Protein AF-A0A1G1Q026-F1 (afdb_monomer_lite)

pLDDT: mean 81.15, std 18.58, range [19.39, 98.69]

Radius of gyration: 34.28 Å; chains: 1; bounding box: 69×96×101 Å

Structure (mmCIF, N/CA/C/O backbone):
data_AF-A0A1G1Q026-F1
#
_entry.id   AF-A0A1G1Q026-F1
#
loop_
_atom_site.group_PDB
_atom_site.id
_atom_site.type_symbol
_atom_site.label_atom_id
_atom_site.label_alt_id
_atom_site.label_comp_id
_atom_site.label_asym_id
_atom_site.label_entity_id
_atom_site.label_seq_id
_atom_site.pdbx_PDB_ins_code
_atom_site.Cartn_x
_atom_site.Cartn_y
_atom_site.Cartn_z
_atom_site.occupancy
_atom_site.B_iso_or_equiv
_atom_site.auth_seq_id
_atom_site.auth_comp_id
_atom_site.auth_asym_id
_atom_site.auth_atom_id
_atom_site.pdbx_PDB_model_num
ATOM 1 N N . MET A 1 1 ? 18.392 35.941 55.017 1.00 81.75 1 MET A N 1
ATOM 2 C CA . MET A 1 1 ? 18.189 34.471 55.038 1.00 81.75 1 MET A CA 1
ATOM 3 C C . MET A 1 1 ? 16.723 34.039 55.178 1.00 81.75 1 MET A C 1
ATOM 5 O O . MET A 1 1 ? 16.206 33.447 54.244 1.00 81.75 1 MET A O 1
ATOM 9 N N . LYS A 1 2 ? 15.996 34.382 56.258 1.00 86.06 2 LYS A N 1
ATOM 10 C CA . LYS A 1 2 ? 14.581 33.963 56.450 1.00 86.06 2 LYS A CA 1
ATOM 11 C C . LYS A 1 2 ? 13.634 34.344 55.289 1.00 86.06 2 LYS A C 1
ATOM 13 O O . LYS A 1 2 ? 12.874 33.506 54.818 1.00 86.06 2 LYS A O 1
ATOM 18 N N . LYS A 1 3 ? 13.719 35.586 54.780 1.00 87.31 3 LYS A N 1
ATOM 19 C CA . LYS A 1 3 ? 12.933 36.065 53.617 1.00 87.31 3 LYS A CA 1
ATOM 20 C C . LYS A 1 3 ? 13.248 35.289 52.327 1.00 87.31 3 LYS A C 1
ATOM 22 O O . LYS A 1 3 ? 12.342 34.995 51.562 1.00 87.31 3 LYS A O 1
ATOM 27 N N . PHE A 1 4 ? 14.514 34.925 52.125 1.00 90.38 4 PHE A N 1
ATOM 28 C CA . PHE A 1 4 ? 14.974 34.156 50.965 1.00 90.38 4 PHE A CA 1
ATOM 29 C C . PHE A 1 4 ? 14.405 32.731 50.967 1.00 90.38 4 PHE A C 1
ATOM 31 O O . PHE A 1 4 ? 13.786 32.329 49.989 1.00 90.38 4 PHE A O 1
ATOM 38 N N . ILE A 1 5 ? 14.500 32.017 52.097 1.00 89.12 5 ILE A N 1
ATOM 39 C CA . ILE A 1 5 ? 13.938 30.661 52.251 1.00 89.12 5 ILE A CA 1
ATOM 40 C C . ILE A 1 5 ? 12.426 30.660 52.020 1.00 89.12 5 ILE A C 1
ATOM 42 O O . ILE A 1 5 ? 11.911 29.779 51.337 1.00 89.12 5 ILE A O 1
ATOM 46 N N . ARG A 1 6 ? 11.714 31.670 52.541 1.00 89.50 6 ARG A N 1
ATOM 47 C CA . ARG A 1 6 ? 10.272 31.823 52.310 1.00 89.50 6 ARG A CA 1
ATOM 48 C C . ARG A 1 6 ? 9.949 31.994 50.823 1.00 89.50 6 ARG A C 1
ATOM 50 O O . ARG A 1 6 ? 9.049 31.327 50.328 1.00 89.50 6 ARG A O 1
ATOM 57 N N . ASN A 1 7 ? 10.683 32.856 50.119 1.00 92.19 7 ASN A N 1
ATOM 58 C CA . ASN A 1 7 ? 10.454 33.109 48.697 1.00 92.19 7 ASN A CA 1
ATOM 59 C C . ASN A 1 7 ? 10.746 31.868 47.840 1.00 92.19 7 ASN A C 1
ATOM 61 O O . ASN A 1 7 ? 9.927 31.518 46.998 1.00 92.19 7 ASN A O 1
ATOM 65 N N . ILE A 1 8 ? 11.861 31.168 48.081 1.00 94.12 8 ILE A N 1
ATOM 66 C CA . ILE A 1 8 ? 12.178 29.934 47.343 1.00 94.12 8 ILE A CA 1
ATOM 67 C C . ILE A 1 8 ? 11.177 28.827 47.664 1.00 94.12 8 ILE A C 1
ATOM 69 O O . ILE A 1 8 ? 10.736 28.138 46.753 1.00 94.12 8 ILE A O 1
ATOM 73 N N . THR A 1 9 ? 10.761 28.689 48.927 1.00 93.19 9 THR A N 1
ATOM 74 C CA . THR A 1 9 ? 9.705 27.736 49.302 1.00 93.19 9 THR A CA 1
ATOM 75 C C . THR A 1 9 ? 8.423 28.011 48.520 1.00 93.19 9 THR A C 1
ATOM 77 O O . THR A 1 9 ? 7.829 27.076 47.997 1.00 93.19 9 THR A O 1
ATOM 80 N N . PHE A 1 10 ? 8.017 29.277 48.384 1.00 92.75 10 PHE A N 1
ATOM 81 C CA . PHE A 1 10 ? 6.829 29.643 47.613 1.00 92.75 10 PHE A CA 1
ATOM 82 C C . PHE A 1 10 ? 6.972 29.303 46.123 1.00 92.75 10 PHE A C 1
ATOM 84 O O . PHE A 1 10 ? 6.088 28.664 45.561 1.00 92.75 10 PHE A O 1
ATOM 91 N N . ILE A 1 11 ? 8.105 29.656 45.505 1.00 94.25 11 ILE A N 1
ATOM 92 C CA . ILE A 1 11 ? 8.394 29.334 44.097 1.00 94.25 11 ILE A CA 1
ATOM 93 C C . ILE A 1 11 ? 8.367 27.819 43.876 1.00 94.25 11 ILE A C 1
ATOM 95 O O . ILE A 1 11 ? 7.706 27.338 42.960 1.00 94.25 11 ILE A O 1
ATOM 99 N N . TYR A 1 12 ? 9.040 27.059 44.740 1.00 94.62 12 TYR A N 1
ATOM 100 C CA . TYR A 1 12 ? 9.081 25.606 44.638 1.00 94.62 12 TYR A CA 1
ATOM 101 C C . TYR A 1 12 ? 7.693 24.978 44.806 1.00 94.62 12 TYR A C 1
ATOM 103 O O . TYR A 1 12 ? 7.318 24.081 44.059 1.00 94.62 12 TYR A O 1
ATOM 111 N N . SER A 1 13 ? 6.892 25.503 45.734 1.00 92.88 13 SER A N 1
ATOM 112 C CA . SER A 1 13 ? 5.513 25.046 45.934 1.00 92.88 13 SER A CA 1
ATOM 113 C C . SER A 1 13 ? 4.643 25.315 44.714 1.00 92.88 13 SER A C 1
ATOM 115 O O . SER A 1 13 ? 3.854 24.457 44.339 1.00 92.88 13 SER A O 1
ATOM 117 N N . ALA A 1 14 ? 4.809 26.471 44.064 1.00 92.00 14 ALA A N 1
ATOM 118 C CA . ALA A 1 14 ? 4.111 26.771 42.820 1.00 92.00 14 ALA A CA 1
ATOM 119 C C . ALA A 1 14 ? 4.487 25.775 41.711 1.00 92.00 14 ALA A C 1
ATOM 121 O O . ALA A 1 14 ? 3.601 25.307 41.009 1.00 92.00 14 ALA A O 1
ATOM 122 N N . ILE A 1 15 ? 5.764 25.388 41.596 1.00 90.38 15 ILE A N 1
ATOM 123 C CA . ILE A 1 15 ? 6.212 24.359 40.639 1.00 90.38 15 ILE A CA 1
ATOM 124 C C . ILE A 1 15 ? 5.544 23.008 40.930 1.00 90.38 15 ILE A C 1
ATOM 126 O O . ILE A 1 15 ? 5.009 22.391 40.014 1.00 90.38 15 ILE A O 1
ATOM 130 N N . VAL A 1 16 ? 5.528 22.569 42.194 1.00 90.56 16 VAL A N 1
ATOM 131 C CA . VAL A 1 16 ? 4.871 21.313 42.603 1.00 90.56 16 VAL A CA 1
ATOM 132 C C . VAL A 1 16 ? 3.373 21.351 42.290 1.00 90.56 16 VAL A C 1
ATOM 134 O O . VAL A 1 16 ? 2.845 20.405 41.717 1.00 90.56 16 VAL A O 1
ATOM 137 N N . VAL A 1 17 ? 2.685 22.451 42.606 1.00 89.56 17 VAL A N 1
ATOM 138 C CA . VAL A 1 17 ? 1.248 22.604 42.321 1.00 89.56 17 VAL A CA 1
ATOM 139 C C . VAL A 1 17 ? 0.975 22.617 40.818 1.00 89.56 17 VAL A C 1
ATOM 141 O O . VAL A 1 17 ? 0.067 21.927 40.367 1.00 89.56 17 VAL A O 1
ATOM 144 N N . LEU A 1 18 ? 1.764 23.352 40.029 1.00 85.94 18 LEU A N 1
ATOM 145 C CA . LEU A 1 18 ? 1.640 23.361 38.569 1.00 85.94 18 LEU A CA 1
ATOM 146 C C . LEU A 1 18 ? 1.838 21.960 37.983 1.00 85.94 18 LEU A C 1
ATOM 148 O O . LEU A 1 18 ? 1.100 21.573 37.083 1.00 85.94 18 LEU A O 1
ATOM 152 N N . PHE A 1 19 ? 2.778 21.186 38.527 1.00 83.50 19 PHE A N 1
ATOM 153 C CA . PHE A 1 19 ? 2.967 19.797 38.133 1.00 83.50 19 PHE A CA 1
ATOM 154 C C . PHE A 1 19 ? 1.751 18.930 38.484 1.00 83.50 19 PHE A C 1
ATOM 156 O O . PHE A 1 19 ? 1.274 18.188 37.634 1.00 83.50 19 PHE A O 1
ATOM 163 N N . CYS A 1 20 ? 1.187 19.049 39.689 1.00 84.00 20 CYS A N 1
ATOM 164 C CA . CYS A 1 20 ? -0.025 18.307 40.060 1.00 84.00 20 CYS A CA 1
ATOM 165 C C . CYS A 1 20 ? -1.244 18.680 39.197 1.00 84.00 20 CYS A C 1
ATOM 167 O O . CYS A 1 20 ? -2.136 17.860 39.006 1.00 84.00 20 CYS A O 1
ATOM 169 N N . LEU A 1 21 ? -1.291 19.908 38.671 1.00 83.94 21 LEU A N 1
ATOM 170 C CA . LEU A 1 21 ? -2.347 20.371 37.765 1.00 83.94 21 LEU A CA 1
ATOM 171 C C . LEU A 1 21 ? -2.084 20.024 36.293 1.00 83.94 21 LEU A C 1
ATOM 173 O O . LEU A 1 21 ? -2.968 20.231 35.463 1.00 83.94 21 LEU A O 1
ATOM 177 N N . SER A 1 22 ? -0.905 19.487 35.970 1.00 76.19 22 SER A N 1
ATOM 178 C CA . SER A 1 22 ? -0.519 19.096 34.612 1.00 76.19 22 SER A CA 1
ATOM 179 C C . SER A 1 22 ? -1.502 18.194 33.866 1.00 76.19 22 SER A C 1
ATOM 181 O O . SER A 1 22 ? -1.676 18.437 32.670 1.00 76.19 22 SER A O 1
ATOM 183 N N . PRO A 1 23 ? -2.207 17.232 34.507 1.00 77.00 23 PRO A N 1
ATOM 184 C CA . PRO A 1 23 ? -3.120 16.345 33.785 1.00 77.00 23 PRO A CA 1
ATOM 185 C C . PRO A 1 23 ? -4.273 17.092 33.099 1.00 77.00 23 PRO A C 1
ATOM 187 O O . PRO A 1 23 ? -4.862 16.582 32.152 1.00 77.00 23 PRO A O 1
ATOM 190 N N . PHE A 1 24 ? -4.585 18.312 33.555 1.00 77.94 24 PHE A N 1
ATOM 191 C CA . PHE A 1 24 ? -5.683 19.139 33.047 1.00 77.94 24 PHE A CA 1
ATOM 192 C C . PHE A 1 24 ? -5.265 20.119 31.940 1.00 77.94 24 PHE A C 1
ATOM 194 O O . PHE A 1 24 ? -6.085 20.911 31.475 1.00 77.94 24 PHE A O 1
ATOM 201 N N . TRP A 1 25 ? -3.991 20.146 31.543 1.00 74.94 25 TRP A N 1
ATOM 202 C CA . TRP A 1 25 ? -3.502 21.096 30.540 1.00 74.94 25 TRP A CA 1
ATOM 203 C C . TRP A 1 25 ? -3.580 20.490 29.127 1.00 74.94 25 TRP A C 1
ATOM 205 O O . TRP A 1 25 ? -3.628 19.277 28.944 1.00 74.94 25 TRP A O 1
ATOM 215 N N . MET A 1 26 ? -3.574 21.337 28.089 1.00 60.69 26 MET A N 1
ATOM 216 C CA . MET A 1 26 ? -3.645 20.876 26.693 1.00 60.69 26 MET A CA 1
ATOM 217 C C . MET A 1 26 ? -2.422 20.030 26.289 1.00 60.69 26 MET A C 1
ATOM 219 O O . MET A 1 26 ? -1.291 20.515 26.369 1.00 60.69 26 MET A O 1
ATOM 223 N N . VAL A 1 27 ? -2.665 18.833 25.733 1.00 61.19 27 VAL A N 1
ATOM 224 C CA . VAL A 1 27 ? -1.646 17.854 25.284 1.00 61.19 27 VAL A CA 1
ATOM 225 C C . VAL A 1 27 ? -0.547 18.488 24.413 1.00 61.19 27 VAL A C 1
ATOM 227 O O . VAL A 1 27 ? 0.639 18.236 24.627 1.00 61.19 27 VAL A O 1
ATOM 230 N N . LYS A 1 28 ? -0.909 19.423 23.518 1.00 59.69 28 LYS A N 1
ATOM 231 C CA . LYS A 1 28 ? 0.024 20.107 22.596 1.00 59.69 28 LYS A CA 1
ATOM 232 C C . LYS A 1 28 ? 1.181 20.869 23.265 1.00 59.69 28 LYS A C 1
ATOM 234 O O . LYS A 1 28 ? 2.183 21.146 22.612 1.00 59.69 28 LYS A O 1
ATOM 239 N N . PHE A 1 29 ? 1.059 21.225 24.546 1.00 59.84 29 PHE A N 1
ATOM 240 C CA . PHE A 1 29 ? 2.092 21.961 25.291 1.00 59.84 29 PHE A CA 1
ATOM 241 C C . PHE A 1 29 ? 2.946 21.071 26.211 1.00 59.84 29 PHE A C 1
ATOM 243 O O . PHE A 1 29 ? 3.831 21.583 26.899 1.00 59.84 29 PHE A O 1
ATOM 250 N N . TRP A 1 30 ? 2.710 19.755 26.217 1.00 66.75 30 TRP A N 1
ATOM 251 C CA . TRP A 1 30 ? 3.185 18.838 27.259 1.00 66.75 30 TRP A CA 1
ATOM 252 C C . TRP A 1 30 ? 3.976 17.628 26.754 1.00 66.75 30 TRP A C 1
ATOM 254 O O . TRP A 1 30 ? 4.098 16.640 27.465 1.00 66.75 30 TRP A O 1
ATOM 264 N N . TRP A 1 31 ? 4.620 17.707 25.588 1.00 66.88 31 TRP A N 1
ATOM 265 C CA . TRP A 1 31 ? 5.547 16.658 25.117 1.00 66.88 31 TRP A CA 1
ATOM 266 C C . TRP A 1 31 ? 6.690 16.353 26.116 1.00 66.88 31 TRP A C 1
ATOM 268 O O . TRP A 1 31 ? 7.247 15.260 26.126 1.00 66.88 31 TRP A O 1
ATOM 278 N N . TRP A 1 32 ? 7.026 17.295 27.007 1.00 68.25 32 TRP A N 1
ATOM 279 C CA . TRP A 1 32 ? 7.990 17.097 28.095 1.00 68.25 32 TRP A CA 1
ATOM 280 C C . TRP A 1 32 ? 7.422 16.277 29.270 1.00 68.25 32 TRP A C 1
ATOM 282 O O . TRP A 1 32 ? 8.206 15.796 30.083 1.00 68.25 32 TRP A O 1
ATOM 292 N N . ALA A 1 33 ? 6.102 16.045 29.348 1.00 66.06 33 ALA A N 1
ATOM 293 C CA . ALA A 1 33 ? 5.475 15.139 30.323 1.00 66.06 33 ALA A CA 1
ATOM 294 C C . ALA A 1 33 ? 6.054 13.719 30.232 1.00 66.06 33 ALA A C 1
ATOM 296 O O . ALA A 1 33 ? 6.297 13.068 31.248 1.00 66.06 33 ALA A O 1
ATOM 297 N N . ASN A 1 34 ? 6.344 13.273 29.008 1.00 68.81 34 ASN A N 1
ATOM 298 C CA . ASN A 1 34 ? 6.946 11.972 28.734 1.00 68.81 34 ASN A CA 1
ATOM 299 C C . ASN A 1 34 ? 8.380 11.853 29.285 1.00 68.81 34 ASN A C 1
ATOM 301 O O . ASN A 1 34 ? 8.850 10.746 29.526 1.00 68.81 34 ASN A O 1
ATOM 305 N N . LEU A 1 35 ? 9.061 12.967 29.599 1.00 68.88 35 LEU A N 1
ATOM 306 C CA . LEU A 1 35 ? 10.335 12.914 30.328 1.00 68.88 35 LEU A CA 1
ATOM 307 C C . LEU A 1 35 ? 10.139 12.415 31.767 1.00 68.88 35 LEU A C 1
ATOM 309 O O . LEU A 1 35 ? 11.004 11.718 32.288 1.00 68.88 35 LEU A O 1
ATOM 313 N N . PHE A 1 36 ? 9.009 12.713 32.418 1.00 69.56 36 PHE A N 1
ATOM 314 C CA . PHE A 1 36 ? 8.763 12.276 33.801 1.00 69.56 36 PHE A CA 1
ATOM 315 C C . PHE A 1 36 ? 8.336 10.820 33.924 1.00 69.56 36 PHE A C 1
ATOM 317 O O . PHE A 1 36 ? 8.497 10.246 34.995 1.00 69.56 36 PHE A O 1
ATOM 324 N N . GLN A 1 37 ? 7.873 10.197 32.838 1.00 68.81 37 GLN A N 1
ATOM 325 C CA . GLN A 1 37 ? 7.659 8.745 32.797 1.00 68.81 37 GLN A CA 1
ATOM 326 C C . GLN A 1 37 ? 8.966 7.971 32.995 1.00 68.81 37 GLN A C 1
ATOM 328 O O . GLN A 1 37 ? 8.947 6.824 33.427 1.00 68.81 37 GLN A O 1
ATOM 333 N N . ILE A 1 38 ? 10.104 8.611 32.707 1.00 65.75 38 ILE A N 1
ATOM 334 C CA . ILE A 1 38 ? 11.430 8.003 32.778 1.00 65.75 38 ILE A CA 1
ATOM 335 C C . ILE A 1 38 ? 12.300 8.703 33.834 1.00 65.75 38 ILE A C 1
ATOM 337 O O . ILE A 1 38 ? 13.404 8.254 34.095 1.00 65.75 38 ILE A O 1
ATOM 341 N N . LEU A 1 39 ? 11.856 9.765 34.512 1.00 74.50 39 LEU A N 1
ATOM 342 C CA . LEU A 1 39 ? 12.635 10.368 35.602 1.00 74.50 39 LEU A CA 1
ATOM 343 C C . LEU A 1 39 ? 12.204 9.811 36.967 1.00 74.50 39 LEU A C 1
ATOM 345 O O . LEU A 1 39 ? 11.014 9.618 37.210 1.00 74.50 39 LEU A O 1
ATOM 349 N N . PRO A 1 40 ? 13.138 9.611 37.912 1.00 83.38 40 PRO A N 1
ATOM 350 C CA . PRO A 1 40 ? 12.776 9.247 39.272 1.00 83.38 40 PRO A CA 1
ATOM 351 C C . PRO A 1 40 ? 12.039 10.402 39.940 1.00 83.38 40 PRO A C 1
ATOM 353 O O . PRO A 1 40 ? 12.619 11.427 40.299 1.00 83.38 40 PRO A O 1
ATOM 356 N N . LEU A 1 41 ? 10.743 10.215 40.154 1.00 85.56 41 LEU A N 1
ATOM 357 C CA . LEU A 1 41 ? 9.872 11.244 40.720 1.00 85.56 41 LEU A CA 1
ATOM 358 C C . LEU A 1 41 ? 10.244 11.619 42.166 1.00 85.56 41 LEU A C 1
ATOM 360 O O . LEU A 1 41 ? 9.919 12.709 42.631 1.00 85.56 41 LEU A O 1
ATOM 364 N N . TRP A 1 42 ? 11.011 10.779 42.869 1.00 88.06 42 TRP A N 1
ATOM 365 C CA . TRP A 1 42 ? 11.549 11.115 44.191 1.00 88.06 42 TRP A CA 1
ATOM 366 C C . TRP A 1 42 ? 12.578 12.258 44.158 1.00 88.06 42 TRP A C 1
ATOM 368 O O . TRP A 1 42 ? 12.868 12.838 45.204 1.00 88.06 42 TRP A O 1
ATOM 378 N N . LEU A 1 43 ? 13.091 12.653 42.983 1.00 90.12 43 LEU A N 1
ATOM 379 C CA . LEU A 1 43 ? 13.967 13.823 42.839 1.00 90.12 43 LEU A CA 1
ATOM 380 C C . LEU A 1 43 ? 13.284 15.130 43.284 1.00 90.12 43 LEU A C 1
ATOM 382 O O . LEU A 1 43 ? 13.973 16.054 43.718 1.00 90.12 43 LEU A O 1
ATOM 386 N N . PHE A 1 44 ? 11.946 15.188 43.291 1.00 90.06 44 PHE A N 1
ATOM 387 C CA . PHE A 1 44 ? 11.184 16.298 43.876 1.00 90.06 44 PHE A CA 1
ATOM 388 C C . PHE A 1 44 ? 11.393 16.433 45.403 1.00 90.06 44 PHE A C 1
ATOM 390 O O . PHE A 1 44 ? 11.115 17.483 45.986 1.00 90.06 44 PHE A O 1
ATOM 397 N N . PHE A 1 45 ? 11.951 15.433 46.091 1.00 93.62 45 PHE A N 1
ATOM 398 C CA . PHE A 1 45 ? 12.340 15.594 47.493 1.00 93.62 45 PHE A CA 1
ATOM 399 C C . PHE A 1 45 ? 13.670 16.310 47.686 1.00 93.62 45 PHE A C 1
ATOM 401 O O . PHE A 1 45 ? 13.865 16.889 48.749 1.00 93.62 45 PHE A O 1
ATOM 408 N N . ILE A 1 46 ? 14.576 16.331 46.702 1.00 94.25 46 ILE A N 1
ATOM 409 C CA . ILE A 1 46 ? 15.917 16.905 46.898 1.00 94.25 46 ILE A CA 1
ATOM 410 C C . ILE A 1 46 ? 15.844 18.409 47.209 1.00 94.25 46 ILE A C 1
ATOM 412 O O . ILE A 1 46 ? 16.375 18.817 48.248 1.00 94.25 46 ILE A O 1
ATOM 416 N N . PRO A 1 47 ? 15.157 19.252 46.403 1.00 93.94 47 PRO A N 1
ATOM 417 C CA . PRO A 1 47 ? 15.024 20.668 46.735 1.00 93.94 47 PRO A CA 1
ATOM 418 C C . PRO A 1 47 ? 14.283 20.872 48.059 1.00 93.94 47 PRO A C 1
ATOM 420 O O . PRO A 1 47 ? 14.652 21.738 48.853 1.00 93.94 47 PRO A O 1
ATOM 423 N N . LEU A 1 48 ? 13.266 20.045 48.328 1.00 94.69 48 LEU A N 1
ATOM 424 C CA . LEU A 1 48 ? 12.463 20.145 49.541 1.00 94.69 48 LEU A CA 1
ATOM 425 C C . LEU A 1 48 ? 13.265 19.805 50.801 1.00 94.69 48 LEU A C 1
ATOM 427 O O . LEU A 1 48 ? 13.136 20.506 51.799 1.00 94.69 48 LEU A O 1
ATOM 431 N N . LEU A 1 49 ? 14.133 18.793 50.750 1.00 95.00 49 LEU A N 1
ATOM 432 C CA . LEU A 1 49 ? 14.990 18.375 51.858 1.00 95.00 49 LEU A CA 1
ATOM 433 C C . LEU A 1 49 ? 15.992 19.473 52.230 1.00 95.00 49 LEU A C 1
ATOM 435 O O . LEU A 1 49 ? 16.165 19.780 53.409 1.00 95.00 49 LEU A O 1
ATOM 439 N N . VAL A 1 50 ? 16.606 20.117 51.232 1.00 94.75 50 VAL A N 1
ATOM 440 C CA . VAL A 1 50 ? 17.508 21.259 51.459 1.00 94.75 50 VAL A CA 1
ATOM 441 C C . VAL A 1 50 ? 16.754 22.411 52.130 1.00 94.75 50 VAL A C 1
ATOM 443 O O . VAL A 1 50 ? 17.214 22.958 53.137 1.00 94.75 50 VAL A O 1
ATOM 446 N N . LEU A 1 51 ? 15.562 22.746 51.624 1.00 94.56 51 LEU A N 1
ATOM 447 C CA . LEU A 1 51 ? 14.716 23.792 52.204 1.00 94.56 51 LEU A CA 1
ATOM 448 C C . LEU A 1 51 ? 14.247 23.444 53.622 1.00 94.56 51 LEU A C 1
ATOM 450 O O . LEU A 1 51 ? 14.202 24.332 54.477 1.00 94.56 51 LEU A O 1
ATOM 454 N N . PHE A 1 52 ? 13.943 22.175 53.883 1.00 94.88 52 PHE A N 1
ATOM 455 C CA . PHE A 1 52 ? 13.534 21.666 55.186 1.00 94.88 52 PHE A CA 1
ATOM 456 C C . PHE A 1 52 ? 14.655 21.809 56.220 1.00 94.88 52 PHE A C 1
ATOM 458 O O . PHE A 1 52 ? 14.430 22.376 57.290 1.00 94.88 52 PHE A O 1
ATOM 465 N N . ILE A 1 53 ? 15.884 21.392 55.888 1.00 95.31 53 ILE A N 1
ATOM 466 C CA . ILE A 1 53 ? 17.058 21.524 56.772 1.00 95.31 53 ILE A CA 1
ATOM 467 C C . ILE A 1 53 ? 17.327 23.001 57.099 1.00 95.31 53 ILE A C 1
ATOM 469 O O . ILE A 1 53 ? 17.600 23.354 58.250 1.00 95.31 53 ILE A O 1
ATOM 473 N N . TRP A 1 54 ? 17.205 23.896 56.114 1.00 94.94 54 TRP A N 1
ATOM 474 C CA . TRP A 1 54 ? 17.347 25.340 56.329 1.00 94.94 54 TRP A CA 1
ATOM 475 C C . TRP A 1 54 ? 16.217 25.944 57.171 1.00 94.94 54 TRP A C 1
ATOM 477 O O . TRP A 1 54 ? 16.460 26.829 57.993 1.00 94.94 54 TRP A O 1
ATOM 487 N N . ALA A 1 55 ? 14.978 25.485 56.991 1.00 93.75 55 ALA A N 1
ATOM 488 C CA . ALA A 1 55 ? 13.849 25.933 57.797 1.00 93.75 55 ALA A CA 1
ATOM 489 C C . ALA A 1 55 ? 13.978 25.464 59.255 1.00 93.75 55 ALA A C 1
ATOM 491 O O . ALA A 1 55 ? 13.726 26.249 60.174 1.00 93.75 55 ALA A O 1
ATOM 492 N N . LEU A 1 56 ? 14.427 24.223 59.464 1.00 94.31 56 LEU A N 1
ATOM 493 C CA . LEU A 1 56 ? 14.639 23.624 60.778 1.00 94.31 56 LEU A CA 1
ATOM 494 C C . LEU A 1 56 ? 15.786 24.304 61.538 1.00 94.31 56 LEU A C 1
ATOM 496 O O . LEU A 1 56 ? 15.596 24.713 62.684 1.00 94.31 56 LEU A O 1
ATOM 500 N N . SER A 1 57 ? 16.940 24.516 60.892 1.00 94.06 57 SER A N 1
ATOM 501 C CA . SER A 1 57 ? 18.101 25.177 61.516 1.00 94.06 57 SER A CA 1
ATOM 502 C C . SER A 1 57 ? 17.806 26.616 61.956 1.00 94.06 57 SER A C 1
ATOM 504 O O . SER A 1 57 ? 18.365 27.103 62.938 1.00 94.06 57 SER A O 1
ATOM 506 N N . LEU A 1 58 ? 16.860 27.282 61.287 1.00 93.44 58 LEU A N 1
ATOM 507 C CA . LEU A 1 58 ? 16.395 28.630 61.622 1.00 93.44 58 LEU A CA 1
ATOM 508 C C . LEU A 1 58 ? 15.126 28.669 62.484 1.00 93.44 58 LEU A C 1
ATOM 510 O O . LEU A 1 58 ? 14.588 29.761 62.710 1.00 93.44 58 LEU A O 1
ATOM 514 N N . ARG A 1 59 ? 14.653 27.509 62.964 1.00 93.62 59 ARG A N 1
ATOM 515 C CA . ARG A 1 59 ? 13.450 27.341 63.802 1.00 93.62 59 ARG A CA 1
ATOM 516 C C . ARG A 1 59 ? 12.187 27.960 63.181 1.00 93.62 59 ARG A C 1
ATOM 518 O O . ARG A 1 59 ? 11.349 28.541 63.871 1.00 93.62 59 ARG A O 1
ATOM 525 N N . LEU A 1 60 ? 12.043 27.863 61.859 1.00 93.75 60 LEU A N 1
ATOM 526 C CA . LEU A 1 60 ? 10.899 28.377 61.100 1.00 93.75 60 LEU A CA 1
ATOM 527 C C . LEU A 1 60 ? 9.748 27.358 61.084 1.00 93.75 60 LEU A C 1
ATOM 529 O O . LEU A 1 60 ? 9.353 26.878 60.026 1.00 93.75 60 LEU A O 1
ATOM 533 N N . TRP A 1 61 ? 9.184 27.041 62.254 1.00 92.31 61 TRP A N 1
ATOM 534 C CA . TRP A 1 61 ? 8.227 25.935 62.433 1.00 92.31 61 TRP A CA 1
ATOM 535 C C . TRP A 1 61 ? 7.011 25.961 61.495 1.00 92.31 61 TRP A C 1
ATOM 537 O O . TRP A 1 61 ? 6.597 24.914 61.010 1.00 92.31 61 TRP A O 1
ATOM 547 N N . LYS A 1 62 ? 6.479 27.143 61.152 1.00 93.81 62 LYS A N 1
ATOM 548 C CA . LYS A 1 62 ? 5.382 27.259 60.168 1.00 93.81 62 LYS A CA 1
ATOM 549 C C . LYS A 1 62 ? 5.784 26.768 58.771 1.00 93.81 62 LYS A C 1
ATOM 551 O O . LYS A 1 62 ? 4.980 26.143 58.092 1.00 93.81 62 LYS A O 1
ATOM 556 N N . ILE A 1 63 ? 7.022 27.043 58.351 1.00 93.31 63 ILE A N 1
ATOM 557 C CA . ILE A 1 63 ? 7.561 26.584 57.062 1.00 93.31 63 ILE A CA 1
ATOM 558 C C . ILE A 1 63 ? 7.847 25.082 57.119 1.00 93.31 63 ILE A C 1
ATOM 560 O O . ILE A 1 63 ? 7.551 24.387 56.160 1.00 93.31 63 ILE A O 1
ATOM 564 N N . VAL A 1 64 ? 8.339 24.574 58.253 1.00 93.25 64 VAL A N 1
ATOM 565 C CA . VAL A 1 64 ? 8.559 23.133 58.467 1.00 93.25 64 VAL A CA 1
ATOM 566 C C . VAL A 1 64 ? 7.247 22.347 58.333 1.00 93.25 64 VAL A C 1
ATOM 568 O O . VAL A 1 64 ? 7.197 21.370 57.592 1.00 93.25 64 VAL A O 1
ATOM 571 N N . ILE A 1 65 ? 6.165 22.802 58.979 1.00 94.12 65 ILE A N 1
ATOM 572 C CA . ILE A 1 65 ? 4.828 22.190 58.844 1.00 94.12 65 ILE A CA 1
ATOM 573 C C . ILE A 1 65 ? 4.356 22.241 57.385 1.00 94.12 65 ILE A C 1
ATOM 575 O O . ILE A 1 65 ? 3.855 21.252 56.854 1.00 94.12 65 ILE A O 1
ATOM 579 N N . PHE A 1 66 ? 4.560 23.376 56.714 1.00 94.75 66 PHE A N 1
ATOM 580 C CA . PHE A 1 66 ? 4.200 23.542 55.310 1.00 94.75 66 PHE A CA 1
ATOM 581 C C . PHE A 1 66 ? 5.003 22.625 54.370 1.00 94.75 66 PHE A C 1
ATOM 583 O O . PHE A 1 66 ? 4.429 22.048 53.452 1.00 94.75 66 PHE A O 1
ATOM 590 N N . HIS A 1 67 ? 6.300 22.412 54.615 1.00 94.75 67 HIS A N 1
ATOM 591 C CA . HIS A 1 67 ? 7.099 21.415 53.893 1.00 94.75 67 HIS A CA 1
ATOM 592 C C . HIS A 1 67 ? 6.601 19.992 54.143 1.00 94.75 67 HIS A C 1
ATOM 594 O O . HIS A 1 67 ? 6.636 19.182 53.223 1.00 94.75 67 HIS A O 1
ATOM 600 N N . GLY A 1 68 ? 6.094 19.695 55.343 1.00 94.00 68 GLY A N 1
ATOM 601 C CA . GLY A 1 68 ? 5.405 18.436 55.629 1.00 94.00 68 GLY A CA 1
ATOM 602 C C . GLY A 1 68 ? 4.181 18.239 54.730 1.00 94.00 68 GLY A C 1
ATOM 603 O O . GLY A 1 68 ? 4.073 17.220 54.054 1.00 94.00 68 GLY A O 1
ATOM 604 N N . ALA A 1 69 ? 3.312 19.249 54.631 1.00 94.00 69 ALA A N 1
ATOM 605 C CA . ALA A 1 69 ? 2.162 19.212 53.723 1.00 94.00 69 ALA A CA 1
ATOM 606 C C . ALA A 1 69 ? 2.580 19.093 52.243 1.00 94.00 69 ALA A C 1
ATOM 608 O O . ALA A 1 69 ? 2.006 18.303 51.496 1.00 94.00 69 ALA A O 1
ATOM 609 N N . LEU A 1 70 ? 3.619 19.824 51.825 1.00 94.62 70 LEU A N 1
ATOM 610 C CA . LEU A 1 70 ? 4.158 19.743 50.466 1.00 94.62 70 LEU A CA 1
ATOM 611 C C . LEU A 1 70 ? 4.769 18.365 50.171 1.00 94.62 70 LEU A C 1
ATOM 613 O O . LEU A 1 70 ? 4.657 17.874 49.054 1.00 94.62 70 LEU A O 1
ATOM 617 N N . SER A 1 71 ? 5.366 17.718 51.176 1.00 94.25 71 SER A N 1
ATOM 618 C CA . SER A 1 71 ? 5.887 16.353 51.061 1.00 94.25 71 SER A CA 1
ATOM 619 C C . SER A 1 71 ? 4.757 15.362 50.796 1.00 94.25 71 SER A C 1
ATOM 621 O O . SER A 1 71 ? 4.889 14.532 49.905 1.00 94.25 71 SER A O 1
ATOM 623 N N . VAL A 1 72 ? 3.625 15.490 51.499 1.00 92.69 72 VAL A N 1
ATOM 624 C CA . VAL A 1 72 ? 2.423 14.676 51.240 1.00 92.69 72 VAL A CA 1
ATOM 625 C C . VAL A 1 72 ? 1.898 14.913 49.822 1.00 92.69 72 VAL A C 1
ATOM 627 O O . VAL A 1 72 ? 1.575 13.951 49.129 1.00 92.69 72 VAL A O 1
ATOM 630 N N . LEU A 1 73 ? 1.880 16.165 49.353 1.00 92.06 73 LEU A N 1
ATOM 631 C CA . LEU A 1 73 ? 1.469 16.485 47.983 1.00 92.06 73 LEU A CA 1
ATOM 632 C C . LEU A 1 73 ? 2.398 15.859 46.930 1.00 92.06 73 LEU A C 1
ATOM 634 O O . LEU A 1 73 ? 1.909 15.367 45.921 1.00 92.06 73 LEU A O 1
ATOM 638 N N . ILE A 1 74 ? 3.714 15.828 47.162 1.00 92.06 74 ILE A N 1
ATOM 639 C CA . ILE A 1 74 ? 4.665 15.143 46.270 1.00 92.06 74 ILE A CA 1
ATOM 640 C C . ILE A 1 74 ? 4.439 13.625 46.305 1.00 92.06 74 ILE A C 1
ATOM 642 O O . ILE A 1 74 ? 4.376 13.000 45.247 1.00 92.06 74 ILE A O 1
ATOM 646 N N . LEU A 1 75 ? 4.275 13.030 47.494 1.00 91.56 75 LEU A N 1
ATOM 647 C CA . LEU A 1 75 ? 4.029 11.588 47.638 1.00 91.56 75 LEU A CA 1
ATOM 648 C C . LEU A 1 75 ? 2.765 11.152 46.891 1.00 91.56 75 LEU A C 1
ATOM 650 O O . LEU A 1 75 ? 2.812 10.212 46.102 1.00 91.56 75 LEU A O 1
ATOM 654 N N . VAL A 1 76 ? 1.644 11.832 47.129 1.00 88.31 76 VAL A N 1
ATOM 655 C CA . VAL A 1 76 ? 0.337 11.423 46.596 1.00 88.31 76 VAL A CA 1
ATOM 656 C C . VAL A 1 76 ? 0.113 11.977 45.189 1.00 88.31 76 VAL A C 1
ATOM 658 O O . VAL A 1 76 ? -0.219 11.228 44.277 1.00 88.31 76 VAL A O 1
ATOM 661 N N . GLY A 1 77 ? 0.328 13.278 44.986 1.00 84.06 77 GLY A N 1
ATOM 662 C CA . GLY A 1 77 ? -0.016 13.977 43.745 1.00 84.06 77 GLY A CA 1
ATOM 663 C C . GLY A 1 77 ? 0.976 13.787 42.597 1.00 84.06 77 GLY A C 1
ATOM 664 O O . GLY A 1 77 ? 0.567 13.844 41.443 1.00 84.06 77 GLY A O 1
ATOM 665 N N . ILE A 1 78 ? 2.260 13.548 42.889 1.00 86.25 78 ILE A N 1
ATOM 666 C CA . ILE A 1 78 ? 3.297 13.358 41.857 1.00 86.25 78 ILE A CA 1
ATOM 667 C C . ILE A 1 78 ? 3.692 11.888 41.756 1.00 86.25 78 ILE A C 1
ATOM 669 O O . ILE A 1 78 ? 3.623 11.296 40.682 1.00 86.25 78 ILE A O 1
ATOM 673 N N . MET A 1 79 ? 4.096 11.284 42.875 1.00 86.44 79 MET A N 1
ATOM 674 C CA . MET A 1 79 ? 4.588 9.902 42.885 1.00 86.44 79 MET A CA 1
ATOM 675 C C . MET A 1 79 ? 3.469 8.854 42.865 1.00 86.44 79 MET A C 1
ATOM 677 O O . MET A 1 79 ? 3.758 7.669 42.716 1.00 86.44 79 MET A O 1
ATOM 681 N N . GLY A 1 80 ? 2.206 9.268 43.010 1.00 87.00 80 GLY A N 1
ATOM 682 C CA . GLY A 1 80 ? 1.053 8.375 42.921 1.00 87.00 80 GLY A CA 1
ATOM 683 C C . GLY A 1 80 ? 0.965 7.358 44.060 1.00 87.00 80 GLY A C 1
ATOM 684 O O . GLY A 1 80 ? 0.440 6.262 43.837 1.00 87.00 80 GLY A O 1
ATOM 685 N N . PHE A 1 81 ? 1.503 7.691 45.243 1.00 90.75 81 PHE A N 1
ATOM 686 C CA . PHE A 1 81 ? 1.390 6.860 46.442 1.00 90.75 81 PHE A CA 1
ATOM 687 C C . PHE A 1 81 ? -0.076 6.746 46.862 1.00 90.75 81 PHE A C 1
ATOM 689 O O . PHE A 1 81 ? -0.721 7.758 47.143 1.00 90.75 81 PHE A O 1
ATOM 696 N N . GLN A 1 82 ? -0.575 5.515 46.934 1.00 90.19 82 GLN A N 1
ATOM 697 C CA . GLN A 1 82 ? -1.921 5.207 47.393 1.00 90.19 82 GLN A CA 1
ATOM 698 C C . GLN A 1 82 ? -1.894 4.742 48.845 1.00 90.19 82 GLN A C 1
ATOM 700 O O . GLN A 1 82 ? -1.016 3.978 49.244 1.00 90.19 82 GLN A O 1
ATOM 705 N N . PHE A 1 83 ? -2.856 5.216 49.635 1.00 82.94 83 PHE A N 1
ATOM 706 C CA . PHE A 1 83 ? -3.061 4.782 51.014 1.00 82.94 83 PHE A CA 1
ATOM 707 C C . PHE A 1 83 ? -4.496 4.289 51.174 1.00 82.94 83 PHE A C 1
ATOM 709 O O . PHE A 1 83 ? -5.438 5.082 51.242 1.00 82.94 83 PHE A O 1
ATOM 716 N N . SER A 1 84 ? -4.668 2.971 51.235 1.00 69.31 84 SER A N 1
ATOM 717 C CA . SER A 1 84 ? -5.986 2.358 51.369 1.00 69.31 84 SER A CA 1
ATOM 718 C C . SER A 1 84 ? -6.315 2.096 52.841 1.00 69.31 84 SER A C 1
ATOM 720 O O . SER A 1 84 ? -5.831 1.133 53.437 1.00 69.31 84 SER A O 1
ATOM 722 N N . LEU A 1 85 ? -7.201 2.913 53.431 1.00 62.66 85 LEU A N 1
ATOM 723 C CA . LEU A 1 85 ? -7.821 2.644 54.746 1.00 62.66 85 LEU A CA 1
ATOM 724 C C . LEU A 1 85 ? -8.625 1.330 54.748 1.00 62.66 85 LEU A C 1
ATOM 726 O O . LEU A 1 85 ? -8.800 0.711 55.796 1.00 62.66 85 LEU A O 1
ATOM 730 N N . LEU A 1 86 ? -9.079 0.882 53.572 1.00 54.78 86 LEU A N 1
ATOM 731 C CA . LEU A 1 86 ? -9.779 -0.389 53.372 1.00 54.78 86 LEU A CA 1
ATOM 732 C C . LEU A 1 86 ? -8.858 -1.605 53.547 1.00 54.78 86 LEU A C 1
ATOM 734 O O . LEU A 1 86 ? -9.362 -2.680 53.844 1.00 54.78 86 LEU A O 1
ATOM 738 N N . SER A 1 87 ? -7.529 -1.455 53.455 1.00 49.50 87 SER A N 1
ATOM 739 C CA . SER A 1 87 ? -6.581 -2.546 53.746 1.00 49.50 87 SER A CA 1
ATOM 740 C C . SER A 1 87 ? -6.578 -2.969 55.227 1.00 49.50 87 SER A C 1
ATOM 742 O O . SER A 1 87 ? -6.232 -4.107 55.547 1.00 49.50 87 SER A O 1
ATOM 744 N N . LEU A 1 88 ? -7.015 -2.076 56.126 1.00 47.31 88 LEU A N 1
ATOM 745 C CA . LEU A 1 88 ? -7.183 -2.323 57.565 1.00 47.31 88 LEU A CA 1
ATOM 746 C C . LEU A 1 88 ? -8.534 -2.976 57.906 1.00 47.31 88 LEU A C 1
ATOM 748 O O . LEU A 1 88 ? -8.696 -3.532 58.994 1.00 47.31 88 LEU A O 1
ATOM 752 N N . VAL A 1 89 ? -9.504 -2.932 56.990 1.00 50.03 89 VAL A N 1
ATOM 753 C CA . VAL A 1 89 ? -10.793 -3.615 57.126 1.00 50.03 89 VAL A CA 1
ATOM 754 C C . VAL A 1 89 ? -10.644 -4.993 56.488 1.00 50.03 89 VAL A C 1
ATOM 756 O O . VAL A 1 89 ? -10.241 -5.108 55.337 1.00 50.03 89 VAL A O 1
ATOM 759 N N . LYS A 1 90 ? -10.943 -6.063 57.236 1.00 43.31 90 LYS A N 1
ATOM 760 C CA . LYS A 1 90 ? -10.931 -7.442 56.718 1.00 43.31 90 LYS A CA 1
ATOM 761 C C . LYS A 1 90 ? -11.827 -7.508 55.476 1.00 43.31 90 LYS A C 1
ATOM 763 O O . LYS A 1 90 ? -13.048 -7.544 55.606 1.00 43.31 90 LYS A O 1
ATOM 768 N N . VAL A 1 91 ? -11.212 -7.506 54.294 1.00 48.03 91 VAL A N 1
ATOM 769 C CA . VAL A 1 91 ? -11.904 -7.693 53.018 1.00 48.03 91 VAL A CA 1
ATOM 770 C C . VAL A 1 91 ? -12.695 -8.995 53.125 1.00 48.03 91 VAL A C 1
ATOM 772 O O . VAL A 1 91 ? -12.144 -10.043 53.481 1.00 48.03 91 VAL A O 1
ATOM 775 N N . SER A 1 92 ? -14.007 -8.904 52.918 1.00 47.59 92 SER A N 1
ATOM 776 C CA . SER A 1 92 ? -14.911 -10.050 52.861 1.00 47.59 92 SER A CA 1
ATOM 777 C C . SER A 1 92 ? -14.376 -11.081 51.868 1.00 47.59 92 SER A C 1
ATOM 779 O O . SER A 1 92 ? -13.758 -10.718 50.869 1.00 47.59 92 SER A O 1
ATOM 781 N N . LYS A 1 93 ? -14.580 -12.375 52.156 1.00 46.53 93 LYS A N 1
ATOM 782 C CA . LYS A 1 93 ? -14.166 -13.451 51.244 1.00 46.53 93 LYS A CA 1
ATOM 783 C C . LYS A 1 93 ? -14.655 -13.139 49.818 1.00 46.53 93 LYS A C 1
ATOM 785 O O . LYS A 1 93 ? -15.791 -12.676 49.703 1.00 46.53 93 LYS A O 1
ATOM 790 N N . PRO A 1 94 ? -13.836 -13.405 48.782 1.00 53.78 94 PRO A N 1
ATOM 791 C CA . PRO A 1 94 ? -14.240 -13.226 47.393 1.00 53.78 94 PRO A CA 1
ATOM 792 C C . PRO A 1 94 ? -15.603 -13.891 47.175 1.00 53.78 94 PRO A C 1
ATOM 794 O O . PRO A 1 94 ? -15.787 -15.059 47.532 1.00 53.78 94 PRO A O 1
ATOM 797 N N . SER A 1 95 ? -16.580 -13.122 46.699 1.00 60.16 95 SER A N 1
ATOM 798 C CA . SER A 1 95 ? -17.900 -13.639 46.349 1.00 60.16 95 SER A CA 1
ATOM 799 C C . SER A 1 95 ? -17.779 -14.520 45.100 1.00 60.16 95 SER A C 1
ATOM 801 O O . SER A 1 95 ? -16.808 -14.418 44.346 1.00 60.16 95 SER A O 1
ATOM 803 N N . ALA A 1 96 ? -18.778 -15.369 44.837 1.00 60.59 96 ALA A N 1
ATOM 804 C CA . ALA A 1 96 ? -18.830 -16.158 43.600 1.00 60.59 96 ALA A CA 1
ATOM 805 C C . ALA A 1 96 ? -18.824 -15.281 42.324 1.00 60.59 96 ALA A C 1
ATOM 807 O O . ALA A 1 96 ? -18.589 -15.784 41.227 1.00 60.59 96 ALA A O 1
ATOM 808 N N . THR A 1 97 ? -19.058 -13.969 42.460 1.00 68.38 97 THR A N 1
ATOM 809 C CA . THR A 1 97 ? -19.061 -12.996 41.365 1.00 68.38 97 THR A CA 1
ATOM 810 C C . THR A 1 97 ? -17.724 -12.273 41.157 1.00 68.38 97 THR A C 1
ATOM 812 O O . THR A 1 97 ? -17.622 -11.452 40.244 1.00 68.38 97 THR A O 1
ATOM 815 N N . SER A 1 98 ? -16.698 -12.575 41.957 1.00 85.25 98 SER A N 1
ATOM 816 C CA . SER A 1 98 ? -15.367 -11.970 41.824 1.00 85.25 98 SER A CA 1
ATOM 817 C C . SER A 1 98 ? -14.467 -12.717 40.835 1.00 85.25 98 SER A C 1
ATOM 819 O O . SER A 1 98 ? -14.538 -13.940 40.732 1.00 85.25 98 SER A O 1
ATOM 821 N N . ILE A 1 99 ? -13.635 -11.970 40.106 1.00 91.06 99 ILE A N 1
ATOM 822 C CA . ILE A 1 99 ? -12.608 -12.485 39.194 1.00 91.06 99 ILE A CA 1
ATOM 823 C C . ILE A 1 99 ? -11.259 -11.840 39.514 1.00 91.06 99 ILE A C 1
ATOM 825 O O . ILE A 1 99 ? -11.180 -10.642 39.796 1.00 91.06 99 ILE A O 1
ATOM 829 N N . ARG A 1 100 ? -10.184 -12.624 39.451 1.00 94.62 100 ARG A N 1
ATOM 830 C CA . ARG A 1 100 ? -8.810 -12.140 39.583 1.00 94.62 100 ARG A CA 1
ATOM 831 C C . ARG A 1 100 ? -8.142 -12.047 38.220 1.00 94.62 100 ARG A C 1
ATOM 833 O O . ARG A 1 100 ? -7.925 -13.060 37.555 1.00 94.62 100 ARG A O 1
ATOM 840 N N . ILE A 1 101 ? -7.743 -10.839 37.847 1.00 96.38 101 ILE A N 1
ATOM 841 C CA . ILE A 1 101 ? -7.042 -10.551 36.598 1.00 96.38 101 ILE A CA 1
ATOM 842 C C . ILE A 1 101 ? -5.587 -10.200 36.903 1.00 96.38 101 ILE A C 1
ATOM 844 O O . ILE A 1 101 ? -5.298 -9.399 37.793 1.00 96.38 101 ILE A O 1
ATOM 848 N N . LEU A 1 102 ? -4.667 -10.805 36.162 1.00 97.06 102 LEU A N 1
ATOM 849 C CA . LEU A 1 102 ? -3.243 -10.497 36.180 1.00 97.06 102 LEU A CA 1
ATOM 850 C C . LEU A 1 102 ? -2.850 -9.900 34.832 1.00 97.06 102 LEU A C 1
ATOM 852 O O . LEU A 1 102 ? -3.091 -10.527 33.809 1.00 97.06 102 LEU A O 1
ATOM 856 N N . THR A 1 103 ? -2.212 -8.731 34.818 1.00 96.69 103 THR A N 1
ATOM 857 C CA . THR A 1 103 ? -1.632 -8.156 33.595 1.00 96.69 103 THR A CA 1
ATOM 858 C C . THR A 1 103 ? -0.134 -7.947 33.727 1.00 96.69 103 THR A C 1
ATOM 860 O O . THR A 1 103 ? 0.345 -7.607 34.814 1.00 96.69 103 THR A O 1
ATOM 863 N N . MET A 1 104 ? 0.614 -8.207 32.652 1.00 93.19 104 MET A N 1
ATOM 864 C CA . MET A 1 104 ? 2.072 -8.106 32.668 1.00 93.19 104 MET A CA 1
ATOM 865 C C . MET A 1 104 ? 2.686 -8.058 31.265 1.00 93.19 104 MET A C 1
ATOM 867 O O . MET A 1 104 ? 2.540 -9.006 30.486 1.00 93.19 104 MET A O 1
ATOM 871 N N . ASN A 1 105 ? 3.491 -7.029 31.006 1.00 92.75 105 ASN A N 1
ATOM 872 C CA . ASN A 1 105 ? 4.444 -7.030 29.903 1.00 92.75 105 ASN A CA 1
ATOM 873 C C . ASN A 1 105 ? 5.606 -7.995 30.223 1.00 92.75 105 ASN A C 1
ATOM 875 O O . ASN A 1 105 ? 6.214 -7.917 31.292 1.00 92.75 105 ASN A O 1
ATOM 879 N N . LEU A 1 106 ? 5.879 -8.965 29.341 1.00 88.12 106 LEU A N 1
ATOM 880 C CA . LEU A 1 106 ? 6.919 -9.981 29.561 1.00 88.12 106 LEU A CA 1
ATOM 881 C C . LEU A 1 106 ? 8.308 -9.567 29.060 1.00 88.12 106 LEU A C 1
ATOM 883 O O . LEU A 1 106 ? 9.295 -10.214 29.427 1.00 88.12 106 LEU A O 1
ATOM 887 N N . GLY A 1 107 ? 8.397 -8.532 28.223 1.00 77.56 107 GLY A N 1
ATOM 888 C CA . GLY A 1 107 ? 9.645 -8.079 27.622 1.00 77.56 107 GLY A CA 1
ATOM 889 C C . GLY A 1 107 ? 10.495 -9.218 27.041 1.00 77.56 107 GLY A C 1
ATOM 890 O O . GLY A 1 107 ? 10.006 -10.193 26.466 1.00 77.56 107 GLY A O 1
ATOM 891 N N . GLN A 1 108 ? 11.813 -9.134 27.238 1.00 65.75 108 GLN A N 1
ATOM 892 C CA . GLN A 1 108 ? 12.791 -10.101 26.712 1.00 65.75 108 GLN A CA 1
ATOM 893 C C . GLN A 1 108 ? 13.138 -11.255 27.678 1.00 65.75 108 GLN A C 1
ATOM 895 O O . GLN A 1 108 ? 13.881 -12.158 27.289 1.00 65.75 108 GLN A O 1
ATOM 900 N N . ALA A 1 109 ? 12.657 -11.253 28.930 1.00 68.31 109 ALA A N 1
ATOM 901 C CA . ALA A 1 109 ? 13.126 -12.192 29.957 1.00 68.31 109 ALA A CA 1
ATOM 902 C C . ALA A 1 109 ? 12.030 -12.635 30.941 1.00 68.31 109 ALA A C 1
ATOM 904 O O . ALA A 1 109 ? 11.312 -11.821 31.509 1.00 68.31 109 ALA A O 1
ATOM 905 N N . ILE A 1 110 ? 11.959 -13.947 31.191 1.00 82.25 110 ILE A N 1
ATOM 906 C CA . ILE A 1 110 ? 11.060 -14.572 32.169 1.00 82.25 110 ILE A CA 1
ATOM 907 C C . ILE A 1 110 ? 11.747 -15.776 32.835 1.00 82.25 110 ILE A C 1
ATOM 909 O O . ILE A 1 110 ? 12.273 -16.666 32.162 1.00 82.25 110 ILE A O 1
ATOM 913 N N . ASP A 1 111 ? 11.735 -15.812 34.168 1.00 87.56 111 ASP A N 1
ATOM 914 C CA . ASP A 1 111 ? 12.158 -16.945 34.992 1.00 87.56 111 ASP A CA 1
ATOM 915 C C . ASP A 1 111 ? 10.960 -17.872 35.230 1.00 87.56 111 ASP A C 1
ATOM 917 O O . ASP A 1 111 ? 10.001 -17.535 35.932 1.00 87.56 111 ASP A O 1
ATOM 921 N N . SER A 1 112 ? 11.019 -19.070 34.649 1.00 85.44 112 SER A N 1
ATOM 922 C CA . SER A 1 112 ? 9.929 -20.047 34.692 1.00 85.44 112 SER A CA 1
ATOM 923 C C . SER A 1 112 ? 9.579 -20.517 36.106 1.00 85.44 112 SER A C 1
ATOM 925 O O . SER A 1 112 ? 8.410 -20.785 36.382 1.00 85.44 112 SER A O 1
ATOM 927 N N . LYS A 1 113 ? 10.543 -20.593 37.034 1.00 87.94 113 LYS A N 1
ATOM 928 C CA . LYS A 1 113 ? 10.274 -21.011 38.419 1.00 87.94 113 LYS A CA 1
ATOM 929 C C . LYS A 1 113 ? 9.504 -19.928 39.157 1.00 87.94 113 LYS A C 1
ATOM 931 O O . LYS A 1 113 ? 8.465 -20.217 39.747 1.00 87.94 113 LYS A O 1
ATOM 936 N N . LYS A 1 114 ? 9.968 -18.681 39.056 1.00 90.56 114 LYS A N 1
ATOM 937 C CA . LYS A 1 114 ? 9.299 -17.536 39.684 1.00 90.56 114 LYS A CA 1
ATOM 938 C C . LYS A 1 114 ? 7.920 -17.284 39.085 1.00 90.56 114 LYS A C 1
ATOM 940 O O . LYS A 1 114 ? 6.974 -17.021 39.823 1.00 90.56 114 LYS A O 1
ATOM 945 N N . PHE A 1 115 ? 7.779 -17.430 37.768 1.00 90.31 115 PHE A N 1
ATOM 946 C CA . PHE A 1 115 ? 6.480 -17.383 37.100 1.00 90.31 115 PHE A CA 1
ATOM 947 C C . PHE A 1 115 ? 5.542 -18.473 37.632 1.00 90.31 115 PHE A C 1
ATOM 949 O O . PHE A 1 115 ? 4.400 -18.203 37.995 1.00 90.31 115 PHE A O 1
ATOM 956 N N . ASN A 1 116 ? 6.034 -19.704 37.782 1.00 88.94 116 ASN A N 1
ATOM 957 C CA . ASN A 1 116 ? 5.235 -20.802 38.317 1.00 88.94 116 ASN A CA 1
ATOM 958 C C . ASN A 1 116 ? 4.781 -20.579 39.761 1.00 88.94 116 ASN A C 1
ATOM 960 O O . ASN A 1 116 ? 3.646 -20.938 40.090 1.00 88.94 116 ASN A O 1
ATOM 964 N N . GLU A 1 117 ? 5.645 -20.007 40.597 1.00 90.88 117 GLU A N 1
ATOM 965 C CA . GLU A 1 117 ? 5.328 -19.611 41.970 1.00 90.88 117 GLU A CA 1
ATOM 966 C C . GLU A 1 117 ? 4.319 -18.464 42.015 1.00 90.88 117 GLU A C 1
ATOM 968 O O . GLU A 1 117 ? 3.371 -18.537 42.793 1.00 90.88 117 GLU A O 1
ATOM 973 N N . LEU A 1 118 ? 4.466 -17.452 41.153 1.00 92.44 118 LEU A N 1
ATOM 974 C CA . LEU A 1 118 ? 3.506 -16.359 41.008 1.00 92.44 118 LEU A CA 1
ATOM 975 C C . LEU A 1 118 ? 2.104 -16.917 40.764 1.00 92.44 118 LEU A C 1
ATOM 977 O O . LEU A 1 118 ? 1.217 -16.667 41.572 1.00 92.44 118 LEU A O 1
ATOM 981 N N . ILE A 1 119 ? 1.921 -17.731 39.718 1.00 92.25 119 ILE A N 1
ATOM 982 C CA . ILE A 1 119 ? 0.606 -18.292 39.372 1.00 92.25 119 ILE A CA 1
ATOM 983 C C . ILE A 1 119 ? 0.057 -19.171 40.501 1.00 92.25 119 ILE A C 1
ATOM 985 O O . ILE A 1 119 ? -1.135 -19.124 40.806 1.00 92.25 119 ILE A O 1
ATOM 989 N N . LYS A 1 120 ? 0.926 -19.959 41.148 1.00 88.50 120 LYS A N 1
ATOM 990 C CA . LYS A 1 120 ? 0.545 -20.819 42.275 1.00 88.50 120 LYS A CA 1
ATOM 991 C C . LYS A 1 120 ? 0.083 -20.011 43.488 1.00 88.50 120 LYS A C 1
ATOM 993 O O . LYS A 1 120 ? -0.820 -20.456 44.177 1.00 88.50 120 LYS A O 1
ATOM 998 N N . ASN A 1 121 ? 0.697 -18.862 43.755 1.00 88.88 121 ASN A N 1
ATOM 999 C CA . ASN A 1 121 ? 0.408 -18.054 44.937 1.00 88.88 121 ASN A CA 1
ATOM 1000 C C . ASN A 1 121 ? -0.747 -17.074 44.710 1.00 88.88 121 ASN A C 1
ATOM 1002 O O . ASN A 1 121 ? -1.470 -16.750 45.651 1.00 88.88 121 ASN A O 1
ATOM 1006 N N . THR A 1 122 ? -0.912 -16.574 43.484 1.00 89.38 122 THR A N 1
ATOM 1007 C CA . THR A 1 122 ? -1.943 -15.581 43.171 1.00 89.38 122 THR A CA 1
ATOM 1008 C C . THR A 1 122 ? -3.232 -16.201 42.660 1.00 89.38 122 THR A C 1
ATOM 1010 O O . THR A 1 122 ? -4.255 -15.547 42.792 1.00 89.38 122 THR A O 1
ATOM 1013 N N . HIS A 1 123 ? -3.240 -17.437 42.150 1.00 91.62 123 HIS A N 1
ATOM 1014 C CA . HIS A 1 123 ? -4.445 -18.104 41.631 1.00 91.62 123 HIS A CA 1
ATOM 1015 C C . HIS A 1 123 ? -5.315 -17.196 40.728 1.00 91.62 123 HIS A C 1
ATOM 1017 O O . HIS A 1 123 ? -6.472 -16.954 41.062 1.00 91.62 123 HIS A O 1
ATOM 1023 N N . PRO A 1 124 ? -4.776 -16.639 39.627 1.00 92.50 124 PRO A N 1
ATOM 1024 C CA . PRO A 1 124 ? -5.557 -15.782 38.739 1.00 92.50 124 PRO A CA 1
ATOM 1025 C C . PRO A 1 124 ? -6.641 -16.573 37.994 1.00 92.50 124 PRO A C 1
ATOM 1027 O O . PRO A 1 124 ? -6.503 -17.781 37.782 1.00 92.50 124 PRO A O 1
ATOM 1030 N N . ASP A 1 125 ? -7.691 -15.873 37.573 1.00 92.94 125 ASP A N 1
ATOM 1031 C CA . ASP A 1 125 ? -8.731 -16.386 36.677 1.00 92.94 125 ASP A CA 1
ATOM 1032 C C . ASP A 1 125 ? -8.444 -15.999 35.228 1.00 92.94 125 ASP A C 1
ATOM 1034 O O . ASP A 1 125 ? -8.664 -16.801 34.325 1.00 92.94 125 ASP A O 1
ATOM 1038 N N . ILE A 1 126 ? -7.910 -14.792 35.016 1.00 95.00 126 ILE A N 1
ATOM 1039 C CA . ILE A 1 126 ? -7.527 -14.250 33.710 1.00 95.00 126 ILE A CA 1
ATOM 1040 C C . ILE A 1 126 ? -6.100 -13.708 33.805 1.00 95.00 126 ILE A C 1
ATOM 1042 O O . ILE A 1 126 ? -5.749 -13.018 34.761 1.00 95.00 126 ILE A O 1
ATOM 1046 N N . LEU A 1 127 ? -5.273 -13.993 32.806 1.00 96.69 127 LEU A N 1
ATOM 1047 C CA . LEU A 1 127 ? -3.937 -13.444 32.642 1.00 96.69 127 LEU A CA 1
ATOM 1048 C C . LEU A 1 127 ? -3.842 -12.784 31.267 1.00 96.69 127 LEU A C 1
ATOM 1050 O O . LEU A 1 127 ? -4.089 -13.446 30.265 1.00 96.69 127 LEU A O 1
ATOM 1054 N N . ALA A 1 128 ? -3.481 -11.506 31.222 1.00 96.38 128 ALA A N 1
ATOM 1055 C CA . ALA A 1 128 ? -3.273 -10.724 30.010 1.00 96.38 128 ALA A CA 1
ATOM 1056 C C . ALA A 1 128 ? -1.789 -10.352 29.891 1.00 96.38 128 ALA A C 1
ATOM 1058 O O . ALA A 1 128 ? -1.244 -9.634 30.727 1.00 96.38 128 ALA A O 1
ATOM 1059 N N . PHE A 1 129 ? -1.123 -10.864 28.864 1.00 94.94 129 PHE A N 1
ATOM 1060 C CA . PHE A 1 129 ? 0.302 -10.661 28.628 1.00 94.94 129 PHE A CA 1
ATOM 1061 C C . PHE A 1 129 ? 0.544 -9.774 27.406 1.00 94.94 129 PHE A C 1
ATOM 1063 O O . PHE A 1 129 ? -0.186 -9.889 26.416 1.00 94.94 129 PHE A O 1
ATOM 1070 N N . GLN A 1 130 ? 1.589 -8.946 27.477 1.00 93.75 130 GLN A N 1
ATOM 1071 C CA . GLN A 1 130 ? 2.119 -8.117 26.385 1.00 93.75 130 GLN A CA 1
ATOM 1072 C C . GLN A 1 130 ? 3.575 -8.525 26.066 1.00 93.75 130 GLN A C 1
ATOM 1074 O O . GLN A 1 130 ? 4.211 -9.222 26.864 1.00 93.75 130 GLN A O 1
ATOM 1079 N N . GLU A 1 131 ? 4.090 -8.138 24.893 1.00 88.69 131 GLU A N 1
ATOM 1080 C CA . GLU A 1 131 ? 5.415 -8.523 24.358 1.00 88.69 131 GLU A CA 1
ATOM 1081 C C . GLU A 1 131 ? 5.696 -10.043 24.343 1.00 88.69 131 GLU A C 1
ATOM 1083 O O . GLU A 1 131 ? 6.801 -10.533 24.599 1.00 88.69 131 GLU A O 1
ATOM 1088 N N . VAL A 1 132 ? 4.683 -10.843 24.011 1.00 86.38 132 VAL A N 1
ATOM 1089 C CA . VAL A 1 132 ? 4.781 -12.306 23.995 1.00 86.38 132 VAL A CA 1
ATOM 1090 C C . VAL A 1 132 ? 5.428 -12.810 22.699 1.00 86.38 132 VAL A C 1
ATOM 1092 O O . VAL A 1 132 ? 4.765 -13.098 21.693 1.00 86.38 132 VAL A O 1
ATOM 1095 N N . GLY A 1 133 ? 6.748 -12.984 22.743 1.00 80.62 133 GLY A N 1
ATOM 1096 C CA . GLY A 1 133 ? 7.523 -13.703 21.730 1.00 80.62 133 GLY A CA 1
ATOM 1097 C C . GLY A 1 133 ? 7.368 -15.231 21.799 1.00 80.62 133 GLY A C 1
ATOM 1098 O O . GLY A 1 133 ? 6.710 -15.790 22.680 1.00 80.62 133 GLY A O 1
ATOM 1099 N N . SER A 1 134 ? 8.006 -15.944 20.864 1.00 78.44 134 SER A N 1
ATOM 1100 C CA . SER A 1 134 ? 7.931 -17.414 20.784 1.00 78.44 134 SER A CA 1
ATOM 1101 C C . SER A 1 134 ? 8.500 -18.118 22.024 1.00 78.44 134 SER A C 1
ATOM 1103 O O . SER A 1 134 ? 8.017 -19.180 22.414 1.00 78.44 134 SER A O 1
ATOM 1105 N N . TYR A 1 135 ? 9.522 -17.535 22.660 1.00 81.62 135 TYR A N 1
ATOM 1106 C CA . TYR A 1 135 ? 10.139 -18.085 23.870 1.00 81.62 135 TYR A CA 1
ATOM 1107 C C . TYR A 1 135 ? 9.196 -18.002 25.079 1.00 81.62 135 TYR A C 1
ATOM 1109 O O . TYR A 1 135 ? 8.978 -18.999 25.767 1.00 81.62 135 TYR A O 1
ATOM 1117 N N . GLN A 1 136 ? 8.605 -16.828 25.295 1.00 84.25 136 GLN A N 1
ATOM 1118 C CA . GLN A 1 136 ? 7.658 -16.542 26.367 1.00 84.25 136 GLN A CA 1
ATOM 1119 C C . GLN A 1 136 ? 6.402 -17.402 26.209 1.00 84.25 136 GLN A C 1
ATOM 1121 O O . GLN A 1 136 ? 5.968 -18.039 27.168 1.00 84.25 136 GLN A O 1
ATOM 1126 N N . PHE A 1 137 ? 5.866 -17.496 24.986 1.00 85.94 137 PHE A N 1
ATOM 1127 C CA . PHE A 1 137 ? 4.671 -18.294 24.722 1.00 85.94 137 PHE A CA 1
ATOM 1128 C C . PHE A 1 137 ? 4.881 -19.784 25.003 1.00 85.94 137 PHE A C 1
ATOM 1130 O O . PHE A 1 137 ? 4.012 -20.427 25.579 1.00 85.94 137 PHE A O 1
ATOM 1137 N N . ARG A 1 138 ? 6.066 -20.326 24.692 1.00 84.56 138 ARG A N 1
ATOM 1138 C CA . ARG A 1 138 ? 6.406 -21.712 25.040 1.00 84.56 138 ARG A CA 1
ATOM 1139 C C . ARG A 1 138 ? 6.383 -21.951 26.552 1.00 84.56 138 ARG A C 1
ATOM 1141 O O . ARG A 1 138 ? 5.934 -23.005 26.986 1.00 84.56 138 ARG A O 1
ATOM 1148 N N . ILE A 1 139 ? 6.850 -20.992 27.353 1.00 84.75 139 ILE A N 1
ATOM 1149 C CA . ILE A 1 139 ? 6.813 -21.091 28.822 1.00 84.75 139 ILE A CA 1
ATOM 1150 C C . ILE A 1 139 ? 5.371 -21.021 29.337 1.00 84.75 139 ILE A C 1
ATOM 1152 O O . ILE A 1 139 ? 5.012 -21.788 30.229 1.00 84.75 139 ILE A O 1
ATOM 1156 N N . ILE A 1 140 ? 4.545 -20.144 28.759 1.00 86.75 140 ILE A N 1
ATOM 1157 C CA . ILE A 1 140 ? 3.113 -20.046 29.074 1.00 86.75 140 ILE A CA 1
ATOM 1158 C C . ILE A 1 140 ? 2.414 -21.377 28.764 1.00 86.75 140 ILE A C 1
ATOM 1160 O O . ILE A 1 140 ? 1.812 -21.963 29.662 1.00 86.75 140 ILE A O 1
ATOM 1164 N N . ASN A 1 141 ? 2.552 -21.902 27.546 1.00 84.31 141 ASN A N 1
ATOM 1165 C CA . ASN A 1 141 ? 1.878 -23.142 27.157 1.00 84.31 141 ASN A CA 1
ATOM 1166 C C . ASN A 1 141 ? 2.361 -24.370 27.939 1.00 84.31 141 ASN A C 1
ATOM 1168 O O . ASN A 1 141 ? 1.567 -25.245 28.249 1.00 84.31 141 ASN A O 1
ATOM 1172 N N . GLN A 1 142 ? 3.637 -24.432 28.334 1.00 84.62 142 GLN A N 1
ATOM 1173 C CA . GLN A 1 142 ? 4.118 -25.511 29.207 1.00 84.62 142 GLN A CA 1
ATOM 1174 C C . GLN A 1 142 ? 3.522 -25.455 30.621 1.00 84.62 142 GLN A C 1
ATOM 1176 O O . GLN A 1 142 ? 3.506 -26.465 31.325 1.00 84.62 142 GLN A O 1
ATOM 1181 N N . LYS A 1 143 ? 3.079 -24.277 31.076 1.00 84.88 143 LYS A N 1
ATOM 1182 C CA . LYS A 1 143 ? 2.519 -24.082 32.417 1.00 84.88 143 LYS A CA 1
ATOM 1183 C C . LYS A 1 143 ? 1.024 -24.391 32.472 1.00 84.88 143 LYS A C 1
ATOM 1185 O O . LYS A 1 143 ? 0.563 -24.956 33.465 1.00 84.88 143 LYS A O 1
ATOM 1190 N N . PHE A 1 144 ? 0.266 -23.985 31.463 1.00 86.88 144 PHE A N 1
ATOM 1191 C CA . PHE A 1 144 ? -1.191 -24.060 31.488 1.00 86.88 144 PHE A CA 1
ATOM 1192 C C . PHE A 1 144 ? -1.686 -25.211 30.611 1.00 86.88 144 PHE A C 1
ATOM 1194 O O . PHE A 1 144 ? -1.461 -25.218 29.409 1.00 86.88 144 PHE A O 1
ATOM 1201 N N . SER A 1 145 ? -2.361 -26.184 31.230 1.00 77.12 145 SER A N 1
ATOM 1202 C CA . SER A 1 145 ? -2.993 -27.293 30.508 1.00 77.12 145 SER A CA 1
ATOM 1203 C C . SER A 1 145 ? -4.266 -26.811 29.790 1.00 77.12 145 SER A C 1
ATOM 1205 O O . SER A 1 145 ? -5.078 -26.132 30.436 1.00 77.12 145 SER A O 1
ATOM 1207 N N . PRO A 1 146 ? -4.475 -27.189 28.513 1.00 73.19 146 PRO A N 1
ATOM 1208 C CA . PRO A 1 146 ? -5.683 -26.856 27.752 1.00 73.19 146 PRO A CA 1
ATOM 1209 C C . PRO A 1 146 ? -6.988 -27.356 28.389 1.00 73.19 146 PRO A C 1
ATOM 1211 O O . PRO A 1 146 ? -8.028 -26.732 28.212 1.00 73.19 146 PRO A O 1
ATOM 1214 N N . ASP A 1 147 ? -6.942 -28.426 29.192 1.00 73.75 147 ASP A N 1
ATOM 1215 C CA . ASP A 1 147 ? -8.131 -28.984 29.860 1.00 73.75 147 ASP A CA 1
ATOM 1216 C C . ASP A 1 147 ? -8.703 -28.065 30.950 1.00 73.75 147 ASP A C 1
ATOM 1218 O O . ASP A 1 147 ? -9.836 -28.238 31.399 1.00 73.75 147 ASP A O 1
ATOM 1222 N N . GLN A 1 148 ? -7.900 -27.116 31.439 1.00 77.69 148 GLN A N 1
ATOM 1223 C CA . GLN A 1 148 ? -8.263 -26.237 32.555 1.00 77.69 148 GLN A CA 1
ATOM 1224 C C . GLN A 1 148 ? -8.240 -24.751 32.196 1.00 77.69 148 GLN A C 1
ATOM 1226 O O . GLN A 1 148 ? -8.710 -23.931 32.990 1.00 77.69 148 GLN A O 1
ATOM 1231 N N . TRP A 1 149 ? -7.661 -24.398 31.049 1.00 90.62 149 TRP A N 1
ATOM 1232 C CA . TRP A 1 149 ? -7.402 -23.020 30.657 1.00 90.62 149 TRP A CA 1
ATOM 1233 C C . TRP A 1 149 ? -7.608 -22.820 29.160 1.00 90.62 149 TRP A C 1
ATOM 1235 O O . TRP A 1 149 ? -7.091 -23.566 28.337 1.00 90.62 149 TRP A O 1
ATOM 1245 N N . TYR A 1 150 ? -8.276 -21.727 28.817 1.00 88.44 150 TYR A N 1
ATOM 1246 C CA . TYR A 1 150 ? -8.338 -21.182 27.471 1.00 88.44 150 TYR A CA 1
ATOM 1247 C C . TYR A 1 150 ? -7.114 -20.302 27.239 1.00 88.44 150 TYR A C 1
ATOM 1249 O O . TYR A 1 150 ? -6.892 -19.346 27.982 1.00 88.44 150 TYR A O 1
ATOM 1257 N N . ILE A 1 151 ? -6.318 -20.613 26.218 1.00 88.94 151 ILE A N 1
ATOM 1258 C CA . ILE A 1 151 ? -5.096 -19.876 25.886 1.00 88.94 151 ILE A CA 1
ATOM 1259 C C . ILE A 1 151 ? -5.218 -19.356 24.458 1.00 88.94 151 ILE A C 1
ATOM 1261 O O . ILE A 1 151 ? -5.355 -20.137 23.521 1.00 88.94 151 ILE A O 1
ATOM 1265 N N . VAL A 1 152 ? -5.144 -18.038 24.283 1.00 86.25 152 VAL A N 1
ATOM 1266 C CA . VAL A 1 152 ? -5.194 -17.387 22.968 1.00 86.25 152 VAL A CA 1
ATOM 1267 C C . VAL A 1 152 ? -4.013 -16.438 22.834 1.00 86.25 152 VAL A C 1
ATOM 1269 O O . VAL A 1 152 ? -3.778 -15.606 23.706 1.00 86.25 152 VAL A O 1
ATOM 1272 N N . LYS A 1 153 ? -3.276 -16.532 21.723 1.00 83.75 153 LYS A N 1
ATOM 1273 C CA . LYS A 1 153 ? -2.205 -15.596 21.361 1.00 83.75 153 LYS A CA 1
ATOM 1274 C C . LYS A 1 153 ? -2.582 -14.836 20.097 1.00 83.75 153 LYS A C 1
ATOM 1276 O O . LYS A 1 153 ? -2.908 -15.458 19.091 1.00 83.75 153 LYS A O 1
ATOM 1281 N N . LYS A 1 154 ? -2.459 -13.509 20.131 1.00 75.94 154 LYS A N 1
ATOM 1282 C CA . LYS A 1 154 ? -2.656 -12.616 18.983 1.00 75.94 154 LYS A CA 1
ATOM 1283 C C . LYS A 1 154 ? -1.521 -11.605 18.910 1.00 75.94 154 LYS A C 1
ATOM 1285 O O . LYS A 1 154 ? -1.350 -10.805 19.821 1.00 75.94 154 LYS A O 1
ATOM 1290 N N . GLY A 1 155 ? -0.717 -11.654 17.847 1.00 77.94 155 GLY A N 1
ATOM 1291 C CA . GLY A 1 155 ? 0.434 -10.756 17.704 1.00 77.94 155 GLY A CA 1
ATOM 1292 C C . GLY A 1 155 ? 1.379 -10.843 18.908 1.00 77.94 155 GLY A C 1
ATOM 1293 O O . GLY A 1 155 ? 1.845 -11.932 19.250 1.00 77.94 155 GLY A O 1
ATOM 1294 N N . GLU A 1 156 ? 1.646 -9.710 19.552 1.00 83.56 156 GLU A N 1
ATOM 1295 C CA . GLU A 1 156 ? 2.443 -9.612 20.783 1.00 83.56 156 GLU A CA 1
ATOM 1296 C C . GLU A 1 156 ? 1.648 -9.858 22.079 1.00 83.56 156 GLU A C 1
ATOM 1298 O O . GLU A 1 156 ? 2.218 -9.828 23.164 1.00 83.56 156 GLU A O 1
ATOM 1303 N N . PHE A 1 157 ? 0.355 -10.161 21.986 1.00 89.25 157 PHE A N 1
ATOM 1304 C CA . PHE A 1 157 ? -0.513 -10.401 23.132 1.00 89.25 157 PHE A CA 1
ATOM 1305 C C . PHE A 1 157 ? -0.789 -11.885 23.346 1.00 89.25 157 PHE A C 1
ATOM 1307 O O . PHE A 1 157 ? -0.926 -12.660 22.395 1.00 89.25 157 PHE A O 1
ATOM 1314 N N . ALA A 1 158 ? -0.946 -12.280 24.606 1.00 91.25 158 ALA A N 1
ATOM 1315 C CA . ALA A 1 158 ? -1.548 -13.560 24.958 1.00 91.25 158 ALA A CA 1
ATOM 1316 C C . ALA A 1 158 ? -2.525 -13.394 26.121 1.00 91.25 158 ALA A C 1
ATOM 1318 O O . ALA A 1 158 ? -2.237 -12.674 27.073 1.00 91.25 158 ALA A O 1
ATOM 1319 N N . VAL A 1 159 ? -3.664 -14.077 26.054 1.00 93.75 159 VAL A N 1
ATOM 1320 C CA . VAL A 1 159 ? -4.623 -14.185 27.151 1.00 93.75 159 VAL A CA 1
ATOM 1321 C C . VAL A 1 159 ? -4.741 -15.645 27.558 1.00 93.75 159 VAL A C 1
ATOM 1323 O O . VAL A 1 159 ? -4.934 -16.520 26.718 1.00 93.75 159 VAL A O 1
ATOM 1326 N N . VAL A 1 160 ? -4.618 -15.897 28.856 1.00 94.50 160 VAL A N 1
ATOM 1327 C CA . VAL A 1 160 ? -4.851 -17.201 29.480 1.00 94.50 160 VAL A CA 1
ATOM 1328 C C . VAL A 1 160 ? -6.013 -17.034 30.447 1.00 94.50 160 VAL A C 1
ATOM 1330 O O . VAL A 1 160 ? -5.959 -16.166 31.310 1.00 94.50 160 VAL A O 1
ATOM 1333 N N . SER A 1 161 ? -7.073 -17.820 30.316 1.00 92.88 161 SER A N 1
ATOM 1334 C CA . SER A 1 161 ? -8.293 -17.625 31.098 1.00 92.88 161 SER A CA 1
ATOM 1335 C C . SER A 1 161 ? -8.932 -18.938 31.525 1.00 92.88 161 SER A C 1
ATOM 1337 O O . SER A 1 161 ? -8.948 -19.899 30.766 1.00 92.88 161 SER A O 1
ATOM 1339 N N . ARG A 1 162 ? -9.493 -18.984 32.733 1.00 89.75 162 ARG A N 1
ATOM 1340 C CA . ARG A 1 162 ? -10.402 -20.059 33.172 1.00 89.75 162 ARG A CA 1
ATOM 1341 C C . ARG A 1 162 ? -11.817 -19.876 32.623 1.00 89.75 162 ARG A C 1
ATOM 1343 O O . ARG A 1 162 ? -12.602 -20.817 32.618 1.00 89.75 162 ARG A O 1
ATOM 1350 N N . ILE A 1 163 ? -12.141 -18.662 32.182 1.00 88.38 163 ILE A N 1
ATOM 1351 C CA . ILE A 1 163 ? -13.424 -18.304 31.580 1.00 88.38 163 ILE A CA 1
ATOM 1352 C C . ILE A 1 163 ? -13.325 -18.527 30.070 1.00 88.38 163 ILE A C 1
ATOM 1354 O O . ILE A 1 163 ? -12.327 -18.141 29.456 1.00 88.38 163 ILE A O 1
ATOM 1358 N N . LYS A 1 164 ? -14.362 -19.127 29.471 1.00 86.06 164 LYS A N 1
ATOM 1359 C CA . LYS A 1 164 ? -14.383 -19.436 28.038 1.00 86.06 164 LYS A CA 1
ATOM 1360 C C . LYS A 1 164 ? -14.225 -18.158 27.225 1.00 86.06 164 LYS A C 1
ATOM 1362 O O . LYS A 1 164 ? -14.983 -17.208 27.399 1.00 86.06 164 LYS A O 1
ATOM 1367 N N . ILE A 1 165 ? -13.250 -18.151 26.326 1.00 84.88 165 ILE A N 1
ATOM 1368 C CA . ILE A 1 165 ? -13.071 -17.084 25.341 1.00 84.88 165 ILE A CA 1
ATOM 1369 C C . ILE A 1 165 ? -13.980 -17.443 24.156 1.00 84.88 165 ILE A C 1
ATOM 1371 O O . ILE A 1 165 ? -13.786 -18.484 23.536 1.00 84.88 165 ILE A O 1
ATOM 1375 N N . VAL A 1 166 ? -15.029 -16.649 23.921 1.00 72.31 166 VAL A N 1
ATOM 1376 C CA . VAL A 1 166 ? -16.114 -16.957 22.964 1.00 72.31 166 VAL A CA 1
ATOM 1377 C C . VAL A 1 166 ? -15.874 -16.333 21.600 1.00 72.31 166 VAL A C 1
ATOM 1379 O O . VAL A 1 166 ? -16.240 -16.917 20.588 1.00 72.31 166 VAL A O 1
ATOM 1382 N N . ASP A 1 167 ? -15.265 -15.153 21.570 1.00 61.94 167 ASP A N 1
ATOM 1383 C CA . ASP A 1 167 ? -15.052 -14.419 20.335 1.00 61.94 167 ASP A CA 1
ATOM 1384 C C . ASP A 1 167 ? -13.844 -13.496 20.480 1.00 61.94 167 ASP A C 1
ATOM 1386 O O . ASP A 1 167 ? -13.549 -12.967 21.558 1.00 61.94 167 ASP A O 1
ATOM 1390 N N . SER A 1 168 ? -13.126 -13.314 19.386 1.00 51.59 168 SER A N 1
ATOM 1391 C CA . SER A 1 168 ? -12.000 -12.407 19.319 1.00 51.59 168 SER A CA 1
ATOM 1392 C C . SER A 1 168 ? -12.011 -11.759 17.935 1.00 51.59 168 SER A C 1
ATOM 1394 O O . SER A 1 168 ? -11.370 -12.256 17.011 1.00 51.59 168 SER A O 1
ATOM 1396 N N . ASP A 1 169 ? -12.762 -10.663 17.788 1.00 44.97 169 ASP A N 1
ATOM 1397 C CA . ASP A 1 169 ? -12.879 -9.929 16.521 1.00 44.97 169 ASP A CA 1
ATOM 1398 C C . ASP A 1 169 ? -11.486 -9.615 15.941 1.00 44.97 169 ASP A C 1
ATOM 1400 O O . ASP A 1 169 ? -10.637 -9.012 16.599 1.00 44.97 169 ASP A O 1
ATOM 1404 N N . GLU A 1 170 ? -11.246 -10.028 14.695 1.00 44.97 170 GLU A N 1
ATOM 1405 C CA . GLU A 1 170 ? -10.097 -9.598 13.879 1.00 44.97 170 GLU A CA 1
ATOM 1406 C C . GLU A 1 170 ? -10.414 -8.340 13.047 1.00 44.97 170 GLU A C 1
ATOM 1408 O O . GLU A 1 170 ? -9.543 -7.837 12.331 1.00 44.97 170 GLU A O 1
ATOM 1413 N N . GLU A 1 171 ? -11.650 -7.826 13.105 1.00 40.56 171 GLU A N 1
ATOM 1414 C CA . GLU A 1 171 ? -12.107 -6.778 12.189 1.00 40.56 171 GLU A CA 1
ATOM 1415 C C . GLU A 1 171 ? -11.412 -5.430 12.433 1.00 40.56 171 GLU A C 1
ATOM 1417 O O . GLU A 1 171 ? -10.925 -4.842 11.474 1.00 40.56 171 GLU A O 1
ATOM 1422 N N . MET A 1 172 ? -11.263 -4.946 13.674 1.00 38.97 172 MET A N 1
ATOM 1423 C CA . MET A 1 172 ? -10.849 -3.548 13.908 1.00 38.97 172 MET A CA 1
ATOM 1424 C C . MET A 1 172 ? -9.353 -3.259 13.662 1.00 38.97 172 MET A C 1
ATOM 1426 O O . MET A 1 172 ? -9.002 -2.175 13.190 1.00 38.97 172 MET A O 1
ATOM 1430 N N . ASN A 1 173 ? -8.457 -4.221 13.913 1.00 38.62 173 ASN A N 1
ATOM 1431 C CA . ASN A 1 173 ? -7.001 -3.997 13.852 1.00 38.62 173 ASN A CA 1
ATOM 1432 C C . ASN A 1 173 ? -6.454 -3.729 12.436 1.00 38.62 173 ASN A C 1
ATOM 1434 O O . ASN A 1 173 ? -5.279 -3.400 12.281 1.00 38.62 173 ASN A O 1
ATOM 1438 N N . ARG A 1 174 ? -7.302 -3.811 11.401 1.00 43.88 174 ARG A N 1
ATOM 1439 C CA . ARG A 1 174 ? -6.968 -3.444 10.014 1.00 43.88 174 ARG A CA 1
ATOM 1440 C C . ARG A 1 174 ? -7.391 -2.023 9.623 1.00 43.88 174 ARG A C 1
ATOM 1442 O O . ARG A 1 174 ? -6.980 -1.560 8.564 1.00 43.88 174 ARG A O 1
ATOM 1449 N N . PHE A 1 175 ? -8.202 -1.341 10.436 1.00 36.69 175 PHE A N 1
ATOM 1450 C CA . PHE A 1 175 ? -8.872 -0.093 10.036 1.00 36.69 175 PHE A CA 1
ATOM 1451 C C . PHE A 1 175 ? -8.299 1.177 10.654 1.00 36.69 175 PHE A C 1
ATOM 1453 O O . PHE A 1 175 ? -8.655 2.278 10.234 1.00 36.69 175 PHE A O 1
ATOM 1460 N N . LEU A 1 176 ? -7.417 1.054 11.639 1.00 37.22 176 LEU A N 1
ATOM 1461 C CA . LEU A 1 176 ? -7.017 2.194 12.443 1.00 37.22 176 LEU A CA 1
ATOM 1462 C C . LEU A 1 176 ? -5.599 2.633 12.097 1.00 37.22 176 LEU A C 1
ATOM 1464 O O . LEU A 1 176 ? -4.684 1.830 11.958 1.00 37.22 176 LEU A O 1
ATOM 1468 N N . ASN A 1 177 ? -5.457 3.943 11.930 1.00 37.88 177 ASN A N 1
ATOM 1469 C CA . ASN A 1 177 ? -4.310 4.677 11.409 1.00 37.88 177 ASN A CA 1
ATOM 1470 C C . ASN A 1 177 ? -3.112 4.701 12.386 1.00 37.88 177 ASN A C 1
ATOM 1472 O O . ASN A 1 177 ? -2.570 5.756 12.719 1.00 37.88 177 ASN A O 1
ATOM 1476 N N . VAL A 1 178 ? -2.748 3.532 12.899 1.00 44.19 178 VAL A N 1
ATOM 1477 C CA . VAL A 1 178 ? -1.844 3.297 14.027 1.00 44.19 178 VAL A CA 1
ATOM 1478 C C . VAL A 1 178 ? -1.039 2.025 13.783 1.00 44.19 178 VAL A C 1
ATOM 1480 O O . VAL A 1 178 ? -1.279 1.296 12.820 1.00 44.19 178 VAL A O 1
ATOM 1483 N N . ARG A 1 179 ? -0.002 1.795 14.591 1.00 44.47 179 ARG A N 1
ATOM 1484 C CA . ARG A 1 179 ? 0.819 0.580 14.517 1.00 44.47 179 ARG A CA 1
ATOM 1485 C C . ARG A 1 179 ? -0.099 -0.641 14.683 1.00 44.47 179 ARG A C 1
ATOM 1487 O O . ARG A 1 179 ? -0.774 -0.705 15.697 1.00 44.47 179 ARG A O 1
ATOM 1494 N N . PRO A 1 180 ? -0.165 -1.611 13.755 1.00 46.22 180 PRO A N 1
ATOM 1495 C CA . PRO A 1 180 ? -0.924 -2.837 13.997 1.00 46.22 180 PRO A CA 1
ATOM 1496 C C . PRO A 1 180 ? -0.412 -3.541 15.262 1.00 46.22 180 PRO A C 1
ATOM 1498 O O . PRO A 1 180 ? 0.801 -3.642 15.445 1.00 46.22 180 PRO A O 1
ATOM 1501 N N . GLY A 1 181 ? -1.316 -4.046 16.107 1.00 62.25 181 GLY A N 1
ATOM 1502 C CA . GLY A 1 181 ? -0.945 -4.857 17.273 1.00 62.25 181 GLY A CA 1
ATOM 1503 C C . GLY A 1 181 ? -0.606 -4.085 18.553 1.00 62.25 181 GLY A C 1
ATOM 1504 O O . GLY A 1 181 ? 0.140 -4.602 19.368 1.00 62.25 181 GLY A O 1
ATOM 1505 N N . PHE A 1 182 ? -1.155 -2.884 18.754 1.00 74.56 182 PHE A N 1
ATOM 1506 C CA . PHE A 1 182 ? -1.058 -2.142 20.024 1.00 74.56 182 PHE A CA 1
ATOM 1507 C C . PHE A 1 182 ? -2.258 -2.370 20.965 1.00 74.56 182 PHE A C 1
ATOM 1509 O O . PHE A 1 182 ? -2.212 -1.978 22.126 1.00 74.56 182 PHE A O 1
ATOM 1516 N N . ILE A 1 183 ? -3.337 -3.003 20.494 1.00 86.38 183 ILE A N 1
ATOM 1517 C CA . ILE A 1 183 ? -4.498 -3.403 21.302 1.00 86.38 183 ILE A CA 1
ATOM 1518 C C . ILE A 1 183 ? -5.161 -4.650 20.699 1.00 86.38 183 ILE A C 1
ATOM 1520 O O . ILE A 1 183 ? -5.250 -4.776 19.480 1.00 86.38 183 ILE A O 1
ATOM 1524 N N . GLU A 1 184 ? -5.648 -5.566 21.534 1.00 86.06 184 GLU A N 1
ATOM 1525 C CA . GLU A 1 184 ? -6.437 -6.738 21.126 1.00 86.06 184 GLU A CA 1
ATOM 1526 C C . GLU A 1 184 ? -7.663 -6.920 22.026 1.00 86.06 184 GLU A C 1
ATOM 1528 O O . GLU A 1 184 ? -7.587 -6.699 23.234 1.00 86.06 184 GLU A O 1
ATOM 1533 N N . MET A 1 185 ? -8.787 -7.354 21.450 1.00 86.75 185 MET A N 1
ATOM 1534 C CA . MET A 1 185 ? -10.044 -7.579 22.171 1.00 86.75 185 MET A CA 1
ATOM 1535 C C . MET A 1 185 ? -10.355 -9.075 22.304 1.00 86.75 185 MET A C 1
ATOM 1537 O O . MET A 1 185 ? -10.232 -9.847 21.350 1.00 86.75 185 MET A O 1
ATOM 1541 N N . PHE A 1 186 ? -10.826 -9.464 23.486 1.00 87.81 186 PHE A N 1
ATOM 1542 C CA . PHE A 1 186 ? -11.231 -10.819 23.837 1.00 87.81 186 PHE A CA 1
ATOM 1543 C C . PHE A 1 186 ? -12.602 -10.772 24.520 1.00 87.81 186 PHE A C 1
ATOM 1545 O O . PHE A 1 186 ? -12.769 -10.083 25.527 1.00 87.81 186 PHE A O 1
ATOM 1552 N N . ARG A 1 187 ? -13.588 -11.511 24.000 1.00 86.94 187 ARG A N 1
ATOM 1553 C CA . ARG A 1 187 ? -14.883 -11.709 24.668 1.00 86.94 187 ARG A CA 1
ATOM 1554 C C . ARG A 1 187 ? -14.823 -12.978 25.504 1.00 86.94 187 ARG A C 1
ATOM 1556 O O . ARG A 1 187 ? -14.576 -14.062 24.979 1.00 86.94 187 ARG A O 1
ATOM 1563 N N . LEU A 1 188 ? -15.057 -12.842 26.801 1.00 88.31 188 LEU A N 1
ATOM 1564 C CA . LEU A 1 188 ? -15.090 -13.940 27.756 1.00 88.31 188 LEU A CA 1
ATOM 1565 C C . LEU A 1 188 ? -16.522 -14.163 28.240 1.00 88.31 188 LEU A C 1
ATOM 1567 O O . LEU A 1 188 ? -17.228 -13.204 28.541 1.00 88.31 188 LEU A O 1
ATOM 1571 N N . ASN A 1 189 ? -16.951 -15.418 28.330 1.00 81.56 189 ASN A N 1
ATOM 1572 C CA . ASN A 1 189 ? -18.269 -15.796 28.829 1.00 81.56 189 ASN A CA 1
ATOM 1573 C C . ASN A 1 189 ? -18.151 -17.014 29.749 1.00 81.56 189 ASN A C 1
ATOM 1575 O O . ASN A 1 189 ? -17.547 -18.018 29.381 1.00 81.56 189 ASN A O 1
ATOM 1579 N N . ASP A 1 190 ? -18.736 -16.947 30.939 1.00 67.81 190 ASP A N 1
ATOM 1580 C CA . ASP A 1 190 ? -18.825 -18.084 31.867 1.00 67.81 190 ASP A CA 1
ATOM 1581 C C . ASP A 1 190 ? -20.211 -18.758 31.861 1.00 67.81 190 ASP A C 1
ATOM 1583 O O . ASP A 1 190 ? -20.504 -19.586 32.722 1.00 67.81 190 ASP A O 1
ATOM 1587 N N . GLY A 1 191 ? -21.075 -18.395 30.906 1.00 61.56 191 GLY A N 1
ATOM 1588 C CA . GLY A 1 191 ? -22.464 -18.848 30.806 1.00 61.56 191 GLY A CA 1
ATOM 1589 C C . GLY A 1 191 ? -23.456 -17.996 31.605 1.00 61.56 191 GLY A C 1
ATOM 1590 O O . GLY A 1 191 ? -24.659 -18.124 31.401 1.00 61.56 191 GLY A O 1
ATOM 1591 N N . GLN A 1 192 ? -22.983 -17.103 32.480 1.00 56.28 192 GLN A N 1
ATOM 1592 C CA . GLN A 1 192 ? -23.819 -16.194 33.278 1.00 56.28 192 GLN A CA 1
ATOM 1593 C C . GLN A 1 192 ? -23.451 -14.714 33.084 1.00 56.28 192 GLN A C 1
ATOM 1595 O O . GLN A 1 192 ? -24.245 -13.828 33.409 1.00 56.28 192 GLN A O 1
ATOM 1600 N N . ARG A 1 193 ? -22.243 -14.427 32.585 1.00 65.69 193 ARG A N 1
ATOM 1601 C CA . ARG A 1 193 ? -21.652 -13.090 32.474 1.00 65.69 193 ARG A CA 1
ATOM 1602 C C . ARG A 1 193 ? -20.785 -12.989 31.222 1.00 65.69 193 ARG A C 1
ATOM 1604 O O . ARG A 1 193 ? -19.869 -13.785 31.040 1.00 65.69 193 ARG A O 1
ATOM 1611 N N . GLY A 1 194 ? -21.023 -11.965 30.406 1.00 78.19 194 GLY A N 1
ATOM 1612 C CA . GLY A 1 194 ? -20.176 -11.628 29.264 1.00 78.19 194 GLY A CA 1
ATOM 1613 C C . GLY A 1 194 ? -19.212 -10.471 29.538 1.00 78.19 194 GLY A C 1
ATOM 1614 O O . GLY A 1 194 ? -19.679 -9.347 29.645 1.00 78.19 194 GLY A O 1
ATOM 1615 N N . LEU A 1 195 ? -17.900 -10.712 29.616 1.00 87.56 195 LEU A N 1
ATOM 1616 C CA . LEU A 1 195 ? -16.838 -9.708 29.813 1.00 87.56 195 LEU A CA 1
ATOM 1617 C C . LEU A 1 195 ? -16.136 -9.376 28.486 1.00 87.56 195 LEU A C 1
ATOM 1619 O O . LEU A 1 195 ? -15.713 -10.282 27.768 1.00 87.56 195 LEU A O 1
ATOM 1623 N N . THR A 1 196 ? -15.918 -8.089 28.211 1.00 90.88 196 THR A N 1
ATOM 1624 C CA . THR A 1 196 ? -15.050 -7.637 27.112 1.00 90.88 196 THR A CA 1
ATOM 1625 C C . THR A 1 196 ? -13.697 -7.200 27.671 1.00 90.88 196 THR A C 1
ATOM 1627 O O . THR A 1 196 ? -13.591 -6.161 28.322 1.00 90.88 196 THR A O 1
ATOM 1630 N N . LEU A 1 197 ? -12.655 -7.996 27.430 1.00 93.44 197 LEU A N 1
ATOM 1631 C CA . LEU A 1 197 ? -11.283 -7.700 27.834 1.00 93.44 197 LEU A CA 1
ATOM 1632 C C . LEU A 1 197 ? -10.506 -7.096 26.664 1.00 93.44 197 LEU A C 1
ATOM 1634 O O . LEU A 1 197 ? -10.348 -7.735 25.627 1.00 93.44 197 LEU A O 1
ATOM 1638 N N . PHE A 1 198 ? -9.948 -5.909 26.864 1.00 93.38 198 PHE A N 1
ATOM 1639 C CA . PHE A 1 198 ? -8.953 -5.322 25.978 1.00 93.38 198 PHE A CA 1
ATOM 1640 C C . PHE A 1 198 ? -7.561 -5.493 26.572 1.00 93.38 198 PHE A C 1
ATOM 1642 O O . PHE A 1 198 ? -7.328 -5.152 27.731 1.00 93.38 198 PHE A O 1
ATOM 1649 N N . ASN A 1 199 ? -6.639 -6.006 25.767 1.00 93.94 199 ASN A N 1
ATOM 1650 C CA . ASN A 1 199 ? -5.231 -6.134 26.093 1.00 93.94 199 ASN A CA 1
ATOM 1651 C C . ASN A 1 199 ? -4.444 -5.054 25.329 1.00 93.94 199 ASN A C 1
ATOM 1653 O O . ASN A 1 199 ? -4.447 -5.078 24.102 1.00 93.94 199 ASN A O 1
ATOM 1657 N N . LEU A 1 200 ? -3.848 -4.087 26.034 1.00 93.25 200 LEU A N 1
ATOM 1658 C CA . LEU A 1 200 ? -3.266 -2.859 25.470 1.00 93.25 200 LEU A CA 1
ATOM 1659 C C . LEU A 1 200 ? -1.735 -2.822 25.626 1.00 93.25 200 LEU A C 1
ATOM 1661 O O . LEU A 1 200 ? -1.208 -3.152 26.686 1.00 93.25 200 LEU A O 1
ATOM 1665 N N . HIS A 1 201 ? -1.027 -2.369 24.592 1.00 93.06 201 HIS A N 1
ATOM 1666 C CA . HIS A 1 201 ? 0.399 -2.043 24.621 1.00 93.06 201 HIS A CA 1
ATOM 1667 C C . HIS A 1 201 ? 0.694 -0.803 23.754 1.00 93.06 201 HIS A C 1
ATOM 1669 O O . HIS A 1 201 ? 0.850 -0.910 22.536 1.00 93.06 201 HIS A O 1
ATOM 1675 N N . LEU A 1 202 ? 0.738 0.379 24.381 1.00 89.56 202 LEU A N 1
ATOM 1676 C CA . LEU A 1 202 ? 0.986 1.667 23.708 1.00 89.56 202 LEU A CA 1
ATOM 1677 C C . LEU A 1 202 ? 2.482 1.913 23.455 1.00 89.56 202 LEU A C 1
ATOM 1679 O O . LEU A 1 202 ? 3.319 1.382 24.178 1.00 89.56 202 LEU A O 1
ATOM 1683 N N . GLU A 1 203 ? 2.815 2.756 22.474 1.00 84.44 203 GLU A N 1
ATOM 1684 C CA . GLU A 1 203 ? 4.195 3.100 22.102 1.00 84.44 203 GLU A CA 1
ATOM 1685 C C . GLU A 1 203 ? 5.023 3.627 23.287 1.00 84.44 203 GLU A C 1
ATOM 1687 O O . GLU A 1 203 ? 4.536 4.390 24.131 1.00 84.44 203 GLU A O 1
ATOM 1692 N N . THR A 1 204 ? 6.304 3.251 23.338 1.00 78.94 204 THR A N 1
ATOM 1693 C CA . THR A 1 204 ? 7.201 3.620 24.439 1.00 78.94 204 THR A CA 1
ATOM 1694 C C . THR A 1 204 ? 7.863 4.989 24.213 1.00 78.94 204 THR A C 1
ATOM 1696 O O . THR A 1 204 ? 8.339 5.287 23.116 1.00 78.94 204 THR A O 1
ATOM 1699 N N . PRO A 1 205 ? 8.016 5.837 25.252 1.00 65.50 205 PRO A N 1
ATOM 1700 C CA . PRO A 1 205 ? 8.764 7.100 25.160 1.00 65.50 205 PRO A CA 1
ATOM 1701 C C . PRO A 1 205 ? 10.280 6.926 24.937 1.00 65.50 205 PRO A C 1
ATOM 1703 O O . PRO A 1 205 ? 10.997 7.918 24.773 1.00 65.50 205 PRO A O 1
ATOM 1706 N N . ARG A 1 206 ? 10.800 5.690 24.968 1.00 65.31 206 ARG A N 1
ATOM 1707 C CA . ARG A 1 206 ? 12.235 5.394 25.056 1.00 65.31 206 ARG A CA 1
ATOM 1708 C C . ARG A 1 206 ? 13.065 5.949 23.895 1.00 65.31 206 ARG A C 1
ATOM 1710 O O . ARG A 1 206 ? 14.086 6.574 24.168 1.00 65.31 206 ARG A O 1
ATOM 1717 N N . GLU A 1 207 ? 12.643 5.773 22.641 1.00 57.84 207 GLU A N 1
ATOM 1718 C CA . GLU A 1 207 ? 13.412 6.246 21.472 1.00 57.84 207 GLU A CA 1
ATOM 1719 C C . GLU A 1 207 ? 13.575 7.774 21.475 1.00 57.84 207 GLU A C 1
ATOM 1721 O O . GLU A 1 207 ? 14.682 8.292 21.312 1.00 57.84 207 GLU A O 1
ATOM 1726 N N . GLY A 1 208 ? 12.495 8.508 21.774 1.00 50.03 208 GLY A N 1
ATOM 1727 C CA . GLY A 1 208 ? 12.541 9.966 21.910 1.00 50.03 208 GLY A CA 1
ATOM 1728 C C . GLY A 1 208 ? 13.482 10.423 23.029 1.00 50.03 208 GLY A C 1
ATOM 1729 O O . GLY A 1 208 ? 14.169 11.437 22.898 1.00 50.03 208 GLY A O 1
ATOM 1730 N N . VAL A 1 209 ? 13.579 9.654 24.116 1.00 55.72 209 VAL A N 1
ATOM 1731 C CA . VAL A 1 209 ? 14.461 9.965 25.248 1.00 55.72 209 VAL A CA 1
ATOM 1732 C C . VAL A 1 209 ? 15.919 9.579 25.000 1.00 55.72 209 VAL A C 1
ATOM 1734 O O . VAL A 1 209 ? 16.805 10.330 25.407 1.00 55.72 209 VAL A O 1
ATOM 1737 N N . GLU A 1 210 ? 16.210 8.479 24.304 1.00 56.97 210 GLU A N 1
ATOM 1738 C CA . GLU A 1 210 ? 17.578 8.141 23.882 1.00 56.97 210 GLU A CA 1
ATOM 1739 C C . GLU A 1 210 ? 18.168 9.252 22.987 1.00 56.97 210 GLU A C 1
ATOM 1741 O O . GLU A 1 210 ? 19.339 9.631 23.133 1.00 56.97 210 GLU A O 1
ATOM 1746 N N . GLU A 1 211 ? 17.339 9.892 22.157 1.00 54.22 211 GLU A N 1
ATOM 1747 C CA . GLU A 1 211 ? 17.728 11.080 21.390 1.00 54.22 211 GLU A CA 1
ATOM 1748 C C . GLU A 1 211 ? 17.948 12.343 22.247 1.00 54.22 211 GLU A C 1
ATOM 1750 O O . GLU A 1 211 ? 18.848 13.139 21.946 1.00 54.22 211 GLU A O 1
ATOM 1755 N N . VAL A 1 212 ? 17.180 12.524 23.331 1.00 53.62 212 VAL A N 1
ATOM 1756 C CA . VAL A 1 212 ? 17.361 13.613 24.315 1.00 53.62 212 VAL A CA 1
ATOM 1757 C C . VAL A 1 212 ? 18.642 13.430 25.129 1.00 53.62 212 VAL A C 1
ATOM 1759 O O . VAL A 1 212 ? 19.420 14.376 25.284 1.00 53.62 212 VAL A O 1
ATOM 1762 N N . ILE A 1 213 ? 18.900 12.217 25.623 1.00 55.59 213 ILE A N 1
ATOM 1763 C CA . ILE A 1 213 ? 20.082 11.883 26.432 1.00 55.59 213 ILE A CA 1
ATOM 1764 C C . ILE A 1 213 ? 21.363 12.014 25.601 1.00 55.59 213 ILE A C 1
ATOM 1766 O O . ILE A 1 213 ? 22.367 12.536 26.093 1.00 55.59 213 ILE A O 1
ATOM 1770 N N . SER A 1 214 ? 21.323 11.622 24.324 1.00 53.53 214 SER A N 1
ATOM 1771 C CA . SER A 1 214 ? 22.446 11.771 23.386 1.00 53.53 214 SER A CA 1
ATOM 1772 C C . SER A 1 214 ? 22.706 13.219 22.937 1.00 53.53 214 SER A C 1
ATOM 1774 O O . SER A 1 214 ? 23.653 13.463 22.187 1.00 53.53 214 SER A O 1
ATOM 1776 N N . ARG A 1 215 ? 21.921 14.200 23.422 1.00 53.72 215 ARG A N 1
ATOM 1777 C CA . ARG A 1 215 ? 22.016 15.636 23.083 1.00 53.72 215 ARG A CA 1
ATOM 1778 C C . ARG A 1 215 ? 22.012 15.894 21.573 1.00 53.72 215 ARG A C 1
ATOM 1780 O O . ARG A 1 215 ? 22.681 16.809 21.084 1.00 53.72 215 ARG A O 1
ATOM 1787 N N . SER A 1 216 ? 21.274 15.076 20.828 1.00 54.44 216 SER A N 1
ATOM 1788 C CA . SER A 1 216 ? 21.133 15.243 19.387 1.00 54.44 216 SER A CA 1
ATOM 1789 C C . SER A 1 216 ? 20.389 16.552 19.071 1.00 54.44 216 SER A C 1
ATOM 1791 O O . SER A 1 216 ? 19.552 17.021 19.844 1.00 54.44 216 SER A O 1
ATOM 1793 N N . LYS A 1 217 ? 20.667 17.166 17.912 1.00 49.12 217 LYS A N 1
ATOM 1794 C CA . LYS A 1 217 ? 19.981 18.400 17.473 1.00 49.12 217 LYS A CA 1
ATOM 1795 C C . LYS A 1 217 ? 18.463 18.213 17.245 1.00 49.12 217 LYS A C 1
ATOM 1797 O O . LYS A 1 217 ? 17.782 19.213 17.047 1.00 49.12 217 LYS A O 1
ATOM 1802 N N . GLY A 1 218 ? 17.949 16.974 17.267 1.00 56.47 218 GLY A N 1
ATOM 1803 C CA . GLY A 1 218 ? 16.554 16.603 16.977 1.00 56.47 218 GLY A CA 1
ATOM 1804 C C . GLY A 1 218 ? 15.719 16.129 18.175 1.00 56.47 218 GLY A C 1
ATOM 1805 O O . GLY A 1 218 ? 14.518 15.933 18.022 1.00 56.47 218 GLY A O 1
ATOM 1806 N N . ALA A 1 219 ? 16.312 16.025 19.368 1.00 58.09 219 ALA A N 1
ATOM 1807 C CA . ALA A 1 219 ? 15.692 15.497 20.587 1.00 58.09 219 ALA A CA 1
ATOM 1808 C C . ALA A 1 219 ? 14.265 16.006 20.891 1.00 58.09 219 ALA A C 1
ATOM 1810 O O . ALA A 1 219 ? 13.383 15.245 21.283 1.00 58.09 219 ALA A O 1
ATOM 1811 N N . PHE A 1 220 ? 14.024 17.308 20.709 1.00 62.81 220 PHE A N 1
ATOM 1812 C CA . PHE A 1 220 ? 12.714 17.916 20.956 1.00 62.81 220 PHE A CA 1
ATOM 1813 C C . PHE A 1 220 ? 11.649 17.477 19.950 1.00 62.81 220 PHE A C 1
ATOM 1815 O O . PHE A 1 220 ? 10.491 17.299 20.320 1.00 62.81 220 PHE A O 1
ATOM 1822 N N . GLU A 1 221 ? 12.031 17.306 18.686 1.00 63.03 221 GLU A N 1
ATOM 1823 C CA . GLU A 1 221 ? 11.110 16.876 17.638 1.00 63.03 221 GLU A CA 1
ATOM 1824 C C . GLU A 1 221 ? 10.798 15.384 17.766 1.00 63.03 221 GLU A C 1
ATOM 1826 O O . GLU A 1 221 ? 9.634 15.007 17.670 1.00 63.03 221 GLU A O 1
ATOM 1831 N N . ALA A 1 222 ? 11.780 14.550 18.118 1.00 61.28 222 ALA A N 1
ATOM 1832 C CA . ALA A 1 222 ? 11.538 13.136 18.404 1.00 61.28 222 ALA A CA 1
ATOM 1833 C C . ALA A 1 222 ? 10.559 12.929 19.571 1.00 61.28 222 ALA A C 1
ATOM 1835 O O . ALA A 1 222 ? 9.618 12.147 19.456 1.00 61.28 222 ALA A O 1
ATOM 1836 N N . MET A 1 223 ? 10.691 13.699 20.659 1.00 67.88 223 MET A N 1
ATOM 1837 C CA . MET A 1 223 ? 9.734 13.641 21.773 1.00 67.88 223 MET A CA 1
ATOM 1838 C C . MET A 1 223 ? 8.318 14.071 21.374 1.00 67.88 223 MET A C 1
ATOM 1840 O O . MET A 1 223 ? 7.347 13.458 21.823 1.00 67.88 223 MET A O 1
ATOM 1844 N N . LYS A 1 224 ? 8.168 15.095 20.523 1.00 65.81 224 LYS A N 1
ATOM 1845 C CA . LYS A 1 224 ? 6.852 15.485 19.987 1.00 65.81 224 LYS A CA 1
ATOM 1846 C C . LYS A 1 224 ? 6.249 14.387 19.116 1.00 65.81 224 LYS A C 1
ATOM 1848 O O . LYS A 1 224 ? 5.052 14.144 19.225 1.00 65.81 224 LYS A O 1
ATOM 1853 N N . VAL A 1 225 ? 7.061 13.725 18.290 1.00 64.88 225 VAL A N 1
ATOM 1854 C CA . VAL A 1 225 ? 6.617 12.607 17.446 1.00 64.88 225 VAL A CA 1
ATOM 1855 C C . VAL A 1 225 ? 6.092 11.464 18.309 1.00 64.88 225 VAL A C 1
ATOM 1857 O O . VAL A 1 225 ? 4.953 11.055 18.112 1.00 64.88 225 VAL A O 1
ATOM 1860 N N . VAL A 1 226 ? 6.856 11.011 19.309 1.00 68.81 226 VAL A N 1
ATOM 1861 C CA . VAL A 1 226 ? 6.413 9.920 20.196 1.00 68.81 226 VAL A CA 1
ATOM 1862 C C . VAL A 1 226 ? 5.154 10.304 20.976 1.00 68.81 226 VAL A C 1
ATOM 1864 O O . VAL A 1 226 ? 4.214 9.519 21.056 1.00 68.81 226 VAL A O 1
ATOM 1867 N N . THR A 1 227 ? 5.078 11.545 21.472 1.00 72.44 227 THR A N 1
ATOM 1868 C CA . THR A 1 227 ? 3.861 12.060 22.128 1.00 72.44 227 THR A CA 1
ATOM 1869 C C . THR A 1 227 ? 2.656 12.024 21.180 1.00 72.44 227 THR A C 1
ATOM 1871 O O . THR A 1 227 ? 1.568 11.625 21.584 1.00 72.44 227 THR A O 1
ATOM 1874 N N . GLY A 1 228 ? 2.845 12.410 19.913 1.00 67.06 228 GLY A N 1
ATOM 1875 C CA . GLY A 1 228 ? 1.800 12.365 18.890 1.00 67.06 228 GLY A CA 1
ATOM 1876 C C . GLY A 1 228 ? 1.352 10.941 18.547 1.00 67.06 228 GLY A C 1
ATOM 1877 O O . GLY A 1 228 ? 0.164 10.722 18.325 1.00 67.06 228 GLY A O 1
ATOM 1878 N N . ILE A 1 229 ? 2.270 9.967 18.558 1.00 69.50 229 ILE A N 1
ATOM 1879 C CA . ILE A 1 229 ? 1.943 8.544 18.378 1.00 69.50 229 ILE A CA 1
ATOM 1880 C C . ILE A 1 229 ? 1.091 8.050 19.552 1.00 69.50 229 ILE A C 1
ATOM 1882 O O . ILE A 1 229 ? -0.008 7.551 19.323 1.00 69.50 229 ILE A O 1
ATOM 1886 N N . GLN A 1 230 ? 1.538 8.266 20.793 1.00 79.38 230 GLN A N 1
ATOM 1887 C CA . GLN A 1 230 ? 0.800 7.855 21.994 1.00 79.38 230 GLN A CA 1
ATOM 1888 C C . GLN A 1 230 ? -0.583 8.520 22.097 1.00 79.38 230 GLN A C 1
ATOM 1890 O O . GLN A 1 230 ? -1.544 7.877 22.528 1.00 79.38 230 GLN A O 1
ATOM 1895 N N . GLU A 1 231 ? -0.710 9.794 21.698 1.00 80.00 231 GLU A N 1
ATOM 1896 C CA . GLU A 1 231 ? -2.000 10.497 21.637 1.00 80.00 231 GLU A CA 1
ATOM 1897 C C . GLU A 1 231 ? -2.936 9.848 20.612 1.00 80.00 231 GLU A C 1
ATOM 1899 O O . GLU A 1 231 ? -4.100 9.596 20.923 1.00 80.00 231 GLU A O 1
ATOM 1904 N N . ASN A 1 232 ? -2.431 9.537 19.417 1.00 72.12 232 ASN A N 1
ATOM 1905 C CA . ASN A 1 232 ? -3.207 8.898 18.360 1.00 72.12 232 ASN A CA 1
ATOM 1906 C C . ASN A 1 232 ? -3.644 7.474 18.752 1.00 72.12 232 ASN A C 1
ATOM 1908 O O . ASN A 1 232 ? -4.824 7.144 18.648 1.00 72.12 232 ASN A O 1
ATOM 1912 N N . GLU A 1 233 ? -2.728 6.655 19.278 1.00 79.38 233 GLU A N 1
ATOM 1913 C CA . GLU A 1 233 ? -3.031 5.306 19.778 1.00 79.38 233 GLU A CA 1
ATOM 1914 C C . GLU A 1 233 ? -4.047 5.334 20.920 1.00 79.38 233 GLU A C 1
ATOM 1916 O O . GLU A 1 233 ? -5.044 4.615 20.872 1.00 79.38 233 GLU A O 1
ATOM 1921 N N . SER A 1 234 ? -3.871 6.217 21.907 1.00 83.50 234 SER A N 1
ATOM 1922 C CA . SER A 1 234 ? -4.831 6.363 23.009 1.00 83.50 234 SER A CA 1
ATOM 1923 C C . SER A 1 234 ? -6.198 6.846 22.532 1.00 83.50 234 SER A C 1
ATOM 1925 O O . SER A 1 234 ? -7.221 6.346 23.000 1.00 83.50 234 SER A O 1
ATOM 1927 N N . SER A 1 235 ? -6.244 7.792 21.588 1.00 79.75 235 SER A N 1
ATOM 1928 C CA . SER A 1 235 ? -7.502 8.278 21.012 1.00 79.75 235 SER A CA 1
ATOM 1929 C C . SER A 1 235 ? -8.269 7.160 20.325 1.00 79.75 235 SER A C 1
ATOM 1931 O O . SER A 1 235 ? -9.471 7.019 20.524 1.00 79.75 235 SER A O 1
ATOM 1933 N N . VAL A 1 236 ? -7.575 6.363 19.522 1.00 69.88 236 VAL A N 1
ATOM 1934 C CA . VAL A 1 236 ? -8.171 5.258 18.782 1.00 69.88 236 VAL A CA 1
ATOM 1935 C C . VAL A 1 236 ? -8.629 4.144 19.724 1.00 69.88 236 VAL A C 1
ATOM 1937 O O . VAL A 1 236 ? -9.771 3.690 19.641 1.00 69.88 236 VAL A O 1
ATOM 1940 N N . ALA A 1 237 ? -7.753 3.703 20.629 1.00 82.94 237 ALA A N 1
ATOM 1941 C CA . ALA A 1 237 ? -8.065 2.614 21.542 1.00 82.94 237 ALA A CA 1
ATOM 1942 C C . ALA A 1 237 ? -9.208 2.988 22.488 1.00 82.94 237 ALA A C 1
ATOM 1944 O O . ALA A 1 237 ? -10.152 2.217 22.625 1.00 82.94 237 ALA A O 1
ATOM 1945 N N . SER A 1 238 ? -9.184 4.184 23.085 1.00 85.38 238 SER A N 1
ATOM 1946 C CA . SER A 1 238 ? -10.269 4.627 23.971 1.00 85.38 238 SER A CA 1
ATOM 1947 C C . SER A 1 238 ? -11.622 4.697 23.262 1.00 85.38 238 SER A C 1
ATOM 1949 O O . SER A 1 238 ? -12.630 4.331 23.868 1.00 85.38 238 SER A O 1
ATOM 1951 N N . GLN A 1 239 ? -11.655 5.084 21.981 1.00 73.94 239 GLN A N 1
ATOM 1952 C CA . GLN A 1 239 ? -12.877 5.056 21.175 1.00 73.94 239 GLN A CA 1
ATOM 1953 C C . GLN A 1 239 ? -13.386 3.632 20.959 1.00 73.94 239 GLN A C 1
ATOM 1955 O O . GLN A 1 239 ? -14.564 3.374 21.216 1.00 73.94 239 GLN A O 1
ATOM 1960 N N . TRP A 1 240 ? -12.511 2.693 20.577 1.00 75.50 240 TRP A N 1
ATOM 1961 C CA . TRP A 1 240 ? -12.892 1.282 20.444 1.00 75.50 240 TRP A CA 1
ATOM 1962 C C . TRP A 1 240 ? -13.452 0.737 21.759 1.00 75.50 240 TRP A C 1
ATOM 1964 O O . TRP A 1 240 ? -14.574 0.227 21.799 1.00 75.50 240 TRP A O 1
ATOM 1974 N N . VAL A 1 241 ? -12.720 0.925 22.852 1.00 85.88 241 VAL A N 1
ATOM 1975 C CA . VAL A 1 241 ? -13.136 0.500 24.191 1.00 85.88 241 VAL A CA 1
ATOM 1976 C C . VAL A 1 241 ? -14.501 1.109 24.548 1.00 85.88 241 VAL A C 1
ATOM 1978 O O . VAL A 1 241 ? -15.374 0.398 25.032 1.00 85.88 241 VAL A O 1
ATOM 1981 N N . SER A 1 242 ? -14.742 2.384 24.216 1.00 80.69 242 SER A N 1
ATOM 1982 C CA . SER A 1 242 ? -16.001 3.082 24.526 1.00 80.69 242 SER A CA 1
ATOM 1983 C C . SER A 1 242 ? -17.225 2.624 23.729 1.00 80.69 242 SER A C 1
ATOM 1985 O O . SER A 1 242 ? -18.349 2.905 24.142 1.00 80.69 242 SER A O 1
ATOM 1987 N N . SER A 1 243 ? -17.018 1.915 22.614 1.00 73.25 243 SER A N 1
ATOM 1988 C CA . SER A 1 243 ? -18.096 1.290 21.831 1.00 73.25 243 SER A CA 1
ATOM 1989 C C . SER A 1 243 ? -18.585 -0.040 22.424 1.00 73.25 243 SER A C 1
ATOM 1991 O O . SER A 1 243 ? -19.495 -0.662 21.880 1.00 73.25 243 SER A O 1
ATOM 1993 N N . HIS A 1 244 ? -17.993 -0.482 23.539 1.00 80.19 244 HIS A N 1
ATOM 1994 C CA . HIS A 1 244 ? -18.332 -1.723 24.227 1.00 80.19 244 HIS A CA 1
ATOM 1995 C C . HIS A 1 244 ? -18.813 -1.440 25.657 1.00 80.19 244 HIS A C 1
ATOM 1997 O O . HIS A 1 244 ? -18.468 -0.427 26.259 1.00 80.19 244 HIS A O 1
ATOM 2003 N N . ASN A 1 245 ? -19.594 -2.373 26.205 1.00 82.25 245 ASN A N 1
ATOM 2004 C CA . ASN A 1 245 ? -20.038 -2.370 27.599 1.00 82.25 245 ASN A CA 1
ATOM 2005 C C . ASN A 1 245 ? -19.468 -3.590 28.333 1.00 82.25 245 ASN A C 1
ATOM 2007 O O . ASN A 1 245 ? -19.083 -4.580 27.703 1.00 82.25 245 ASN A O 1
ATOM 2011 N N . ASN A 1 246 ? -19.467 -3.532 29.663 1.00 88.69 246 ASN A N 1
ATOM 2012 C CA . ASN A 1 246 ? -18.869 -4.536 30.537 1.00 88.69 246 ASN A CA 1
ATOM 2013 C C . ASN A 1 246 ? -17.385 -4.761 30.219 1.00 88.69 246 ASN A C 1
ATOM 2015 O O . ASN A 1 246 ? -16.955 -5.866 29.867 1.00 88.69 246 ASN A O 1
ATOM 2019 N N . VAL A 1 247 ? -16.629 -3.668 30.278 1.00 92.25 247 VAL A N 1
ATOM 2020 C CA . VAL A 1 247 ? -15.272 -3.575 29.746 1.00 92.25 247 VAL A CA 1
ATOM 2021 C C . VAL A 1 247 ? -14.214 -3.580 30.846 1.00 92.25 247 VAL A C 1
ATOM 2023 O O . VAL A 1 247 ? -14.313 -2.857 31.839 1.00 92.25 247 VAL A O 1
ATOM 2026 N N . VAL A 1 248 ? -13.148 -4.345 30.603 1.00 96.19 248 VAL A N 1
ATOM 2027 C CA . VAL A 1 248 ? -11.869 -4.250 31.312 1.00 96.19 248 VAL A CA 1
ATOM 2028 C C . VAL A 1 248 ? -10.761 -3.993 30.292 1.00 96.19 248 VAL A C 1
ATOM 2030 O O . VAL A 1 248 ? -10.650 -4.720 29.309 1.00 96.19 248 VAL A O 1
ATOM 2033 N N . VAL A 1 249 ? -9.917 -2.990 30.531 1.00 97.06 249 VAL A N 1
ATOM 2034 C CA . VAL A 1 249 ? -8.718 -2.708 29.726 1.00 97.06 249 VAL A CA 1
ATOM 2035 C C . VAL A 1 249 ? -7.494 -2.964 30.582 1.00 97.06 249 VAL A C 1
ATOM 2037 O O . VAL A 1 249 ? -7.297 -2.294 31.590 1.00 97.06 249 VAL A O 1
ATOM 2040 N N . ALA A 1 250 ? -6.664 -3.920 30.196 1.00 97.00 250 ALA A N 1
ATOM 2041 C CA . ALA A 1 250 ? -5.473 -4.297 30.936 1.00 97.00 250 ALA A CA 1
ATOM 2042 C C . ALA A 1 250 ? -4.243 -4.233 30.031 1.00 97.00 250 ALA A C 1
ATOM 2044 O O . ALA A 1 250 ? -4.321 -4.600 28.860 1.00 97.00 250 ALA A O 1
ATOM 2045 N N . GLY A 1 251 ? -3.108 -3.789 30.561 1.00 95.88 251 GLY A N 1
ATOM 2046 C CA . GLY A 1 251 ? -1.845 -3.866 29.833 1.00 95.88 251 GLY A CA 1
ATOM 2047 C C . GLY A 1 251 ? -0.868 -2.756 30.164 1.00 95.88 251 GLY A C 1
ATOM 2048 O O . GLY A 1 251 ? -0.995 -2.087 31.191 1.00 95.88 251 GLY A O 1
ATOM 2049 N N . ASP A 1 252 ? 0.104 -2.578 29.277 1.00 94.19 252 ASP A N 1
ATOM 2050 C CA . ASP A 1 252 ? 1.159 -1.581 29.392 1.00 94.19 252 ASP A CA 1
ATOM 2051 C C . ASP A 1 252 ? 0.779 -0.326 28.602 1.00 94.19 252 ASP A C 1
ATOM 2053 O O . ASP A 1 252 ? 0.806 -0.282 27.370 1.00 94.19 252 ASP A O 1
ATOM 2057 N N . PHE A 1 253 ? 0.392 0.722 29.322 1.00 93.56 253 PHE A N 1
ATOM 2058 C CA . PHE A 1 253 ? 0.006 1.982 28.696 1.00 93.56 253 PHE A CA 1
ATOM 2059 C C . PHE A 1 253 ? 1.232 2.835 28.371 1.00 93.56 253 PHE A C 1
ATOM 2061 O O . PHE A 1 253 ? 1.067 3.907 27.793 1.00 93.56 253 PHE A O 1
ATOM 2068 N N . ASN A 1 254 ? 2.437 2.435 28.803 1.00 90.88 254 ASN A N 1
ATOM 2069 C CA . ASN A 1 254 ? 3.658 3.232 28.710 1.00 90.88 254 ASN A CA 1
ATOM 2070 C C . ASN A 1 254 ? 3.489 4.677 29.237 1.00 90.88 254 ASN A C 1
ATOM 2072 O O . ASN A 1 254 ? 4.182 5.607 28.821 1.00 90.88 254 ASN A O 1
ATOM 2076 N N . MET A 1 255 ? 2.554 4.889 30.176 1.00 88.50 255 MET A N 1
ATOM 2077 C CA . MET A 1 255 ? 2.184 6.208 30.692 1.00 88.50 255 MET A CA 1
ATOM 2078 C C . MET A 1 255 ? 1.780 6.166 32.168 1.00 88.50 255 MET A C 1
ATOM 2080 O O . MET A 1 255 ? 1.184 5.207 32.645 1.00 88.50 255 MET A O 1
ATOM 2084 N N . LEU A 1 256 ? 2.065 7.251 32.893 1.00 88.44 256 LEU A N 1
ATOM 2085 C CA . LEU A 1 256 ? 1.591 7.480 34.263 1.00 88.44 256 LEU A CA 1
ATOM 2086 C C . LEU A 1 256 ? 0.153 8.023 34.249 1.00 88.44 256 LEU A C 1
ATOM 2088 O O . LEU A 1 256 ? -0.228 8.724 33.312 1.00 88.44 256 LEU A O 1
ATOM 2092 N N . THR A 1 257 ? -0.611 7.810 35.324 1.00 85.81 257 THR A N 1
ATOM 2093 C CA . THR A 1 257 ? -2.001 8.307 35.434 1.00 85.81 257 THR A CA 1
ATOM 2094 C C . THR A 1 257 ? -2.123 9.836 35.393 1.00 85.81 257 THR A C 1
ATOM 2096 O O . THR A 1 257 ? -3.178 10.362 35.053 1.00 85.81 257 THR A O 1
ATOM 2099 N N . HIS A 1 258 ? -1.046 10.565 35.705 1.00 80.56 258 HIS A N 1
ATOM 2100 C CA . HIS A 1 258 ? -0.984 12.027 35.602 1.00 80.56 258 HIS A CA 1
ATOM 2101 C C . HIS A 1 258 ? -0.514 12.530 34.224 1.00 80.56 258 HIS A C 1
ATOM 2103 O O . HIS A 1 258 ? -0.320 13.730 34.042 1.00 80.56 258 HIS A O 1
ATOM 2109 N N . ASN A 1 259 ? -0.301 11.647 33.243 1.00 85.69 259 ASN A N 1
ATOM 2110 C CA . ASN A 1 259 ? -0.034 12.090 31.879 1.00 85.69 259 ASN A CA 1
ATOM 2111 C C . ASN A 1 259 ? -1.319 12.716 31.277 1.00 85.69 259 ASN A C 1
ATOM 2113 O O . ASN A 1 259 ? -2.388 12.112 31.390 1.00 85.69 259 ASN A O 1
ATOM 2117 N N . PRO A 1 260 ? -1.249 13.885 30.608 1.00 85.69 260 PRO A N 1
ATOM 2118 C CA . PRO A 1 260 ? -2.414 14.508 29.970 1.00 85.69 260 PRO A CA 1
ATOM 2119 C C . PRO A 1 260 ? -3.140 13.615 28.950 1.00 85.69 260 PRO A C 1
ATOM 2121 O O . PRO A 1 260 ? -4.360 13.683 28.849 1.00 85.69 260 PRO A O 1
ATOM 2124 N N . ILE A 1 261 ? -2.420 12.759 28.216 1.00 87.50 261 ILE A N 1
ATOM 2125 C CA . ILE A 1 261 ? -2.992 11.760 27.297 1.00 87.50 261 ILE A CA 1
ATOM 2126 C C . ILE A 1 261 ? -3.784 10.721 28.097 1.00 87.50 261 ILE A C 1
ATOM 2128 O O . ILE A 1 261 ? -4.932 10.435 27.757 1.00 87.50 261 ILE A O 1
ATOM 2132 N N . PHE A 1 262 ? -3.216 10.218 29.202 1.00 90.94 262 PHE A N 1
ATOM 2133 C CA . PHE A 1 262 ? -3.918 9.295 30.094 1.00 90.94 262 PHE A CA 1
ATOM 2134 C C . PHE A 1 262 ? -5.232 9.907 30.592 1.00 90.94 262 PHE A C 1
ATOM 2136 O O . PHE A 1 262 ? -6.307 9.335 30.422 1.00 90.94 262 PHE A O 1
ATOM 2143 N N . HIS A 1 263 ? -5.159 11.126 31.128 1.00 88.00 263 HIS A N 1
ATOM 2144 C CA . HIS A 1 263 ? -6.329 11.840 31.624 1.00 88.00 263 HIS A CA 1
ATOM 2145 C C . HIS A 1 263 ? -7.356 12.143 30.518 1.00 88.00 263 HIS A C 1
ATOM 2147 O O . HIS A 1 263 ? -8.554 12.033 30.755 1.00 88.00 263 HIS A O 1
ATOM 2153 N N . LYS A 1 264 ? -6.925 12.500 29.303 1.00 86.06 264 LYS A N 1
ATOM 2154 C CA . LYS A 1 264 ? -7.823 12.840 28.187 1.00 86.06 264 LYS A CA 1
ATOM 2155 C C . LYS A 1 264 ? -8.621 11.640 27.668 1.00 86.06 264 LYS A C 1
ATOM 2157 O O . LYS A 1 264 ? -9.799 11.806 27.370 1.00 86.06 264 LYS A O 1
ATOM 2162 N N . PHE A 1 265 ? -8.000 10.467 27.544 1.00 89.69 265 PHE A N 1
ATOM 2163 C CA . PHE A 1 265 ? -8.605 9.324 26.842 1.00 89.69 265 PHE A CA 1
ATOM 2164 C C . PHE A 1 265 ? -9.064 8.188 27.757 1.00 89.69 265 PHE A C 1
ATOM 2166 O O . PHE A 1 265 ? -9.966 7.439 27.394 1.00 89.69 265 PHE A O 1
ATOM 2173 N N . TRP A 1 266 ? -8.477 8.058 28.946 1.00 94.25 266 TRP A N 1
ATOM 2174 C CA . TRP A 1 266 ? -8.668 6.877 29.790 1.00 94.25 266 TRP A CA 1
ATOM 2175 C C . TRP A 1 266 ? -9.393 7.164 31.109 1.00 94.25 266 TRP A C 1
ATOM 2177 O O . TRP A 1 266 ? -9.866 6.232 31.751 1.00 94.25 266 TRP A O 1
ATOM 2187 N N . SER A 1 267 ? -9.573 8.438 31.480 1.00 90.31 267 SER A N 1
ATOM 2188 C CA . SER A 1 267 ? -10.247 8.858 32.726 1.00 90.31 267 SER A CA 1
ATOM 2189 C C . SER A 1 267 ? -11.742 8.525 32.808 1.00 90.31 267 SER A C 1
ATOM 2191 O O . SER A 1 267 ? -12.323 8.626 33.887 1.00 90.31 267 SER A O 1
ATOM 2193 N N . ARG A 1 268 ? -12.367 8.110 31.696 1.00 90.06 268 ARG A N 1
ATOM 2194 C CA . ARG A 1 268 ? -13.727 7.541 31.693 1.00 90.06 268 ARG A CA 1
ATOM 2195 C C . ARG A 1 268 ? -13.799 6.223 32.474 1.00 90.06 268 ARG A C 1
ATOM 2197 O O . ARG A 1 268 ? -14.861 5.888 32.986 1.00 90.06 268 ARG A O 1
ATOM 2204 N N . TYR A 1 269 ? -12.691 5.494 32.559 1.00 95.38 269 TYR A N 1
ATOM 2205 C CA . TYR A 1 269 ? -12.589 4.229 33.276 1.00 95.38 269 TYR A CA 1
ATOM 2206 C C . TYR A 1 269 ? -11.874 4.432 34.611 1.00 95.38 269 TYR A C 1
ATOM 2208 O O . TYR A 1 269 ? -11.077 5.357 34.783 1.00 95.38 269 TYR A O 1
ATOM 2216 N N . THR A 1 270 ? -12.130 3.541 35.564 1.00 95.88 270 THR A N 1
ATOM 2217 C CA . THR A 1 270 ? -11.467 3.591 36.870 1.00 95.88 270 THR A CA 1
ATOM 2218 C C . THR A 1 270 ? -10.195 2.748 36.849 1.00 95.88 270 THR A C 1
ATOM 2220 O O . THR A 1 270 ? -10.258 1.556 36.567 1.00 95.88 270 THR A O 1
ATOM 2223 N N . ASP A 1 271 ? -9.043 3.340 37.186 1.00 95.88 271 ASP A N 1
ATOM 2224 C CA . ASP A 1 271 ? -7.796 2.590 37.391 1.00 95.88 271 ASP A CA 1
ATOM 2225 C C . ASP A 1 271 ? -7.818 1.830 38.726 1.00 95.88 271 ASP A C 1
ATOM 2227 O O . ASP A 1 271 ? -7.935 2.417 39.809 1.00 95.88 271 ASP A O 1
ATOM 2231 N N . ALA A 1 272 ? -7.669 0.508 38.659 1.00 95.62 272 ALA A N 1
ATOM 2232 C CA . ALA A 1 272 ? -7.782 -0.369 39.814 1.00 95.62 272 ALA A CA 1
ATOM 2233 C C . ALA A 1 272 ? -6.751 -0.072 40.901 1.00 95.62 272 ALA A C 1
ATOM 2235 O O . ALA A 1 272 ? -7.128 0.041 42.073 1.00 95.62 272 ALA A O 1
ATOM 2236 N N . PHE A 1 273 ? -5.477 0.115 40.545 1.00 95.06 273 PHE A N 1
ATOM 2237 C CA . PHE A 1 273 ? -4.453 0.392 41.550 1.00 95.06 273 PHE A CA 1
ATOM 2238 C C . PHE A 1 273 ? -4.678 1.753 42.211 1.00 95.06 273 PHE A C 1
ATOM 2240 O O . PHE A 1 273 ? -4.574 1.864 43.431 1.00 95.06 273 PHE A O 1
ATOM 2247 N N . SER A 1 274 ? -5.052 2.776 41.440 1.00 92.25 274 SER A N 1
ATOM 2248 C CA . SER A 1 274 ? -5.371 4.095 41.994 1.00 92.25 274 SER A CA 1
ATOM 2249 C C . SER A 1 274 ? -6.612 4.092 42.893 1.00 92.25 274 SER A C 1
ATOM 2251 O O . SER A 1 274 ? -6.711 4.946 43.767 1.00 92.25 274 SER A O 1
ATOM 2253 N N . SER A 1 275 ? -7.535 3.140 42.709 1.00 91.75 275 SER A N 1
ATOM 2254 C CA . SER A 1 275 ? -8.769 3.044 43.504 1.00 91.75 275 SER A CA 1
ATOM 2255 C C . SER A 1 275 ? -8.614 2.291 44.834 1.00 91.75 275 SER A C 1
ATOM 2257 O O . SER A 1 275 ? -9.135 2.742 45.853 1.00 91.75 275 SER A O 1
ATOM 2259 N N . VAL A 1 276 ? -7.914 1.149 44.846 1.00 91.81 276 VAL A N 1
ATOM 2260 C CA . VAL A 1 276 ? -7.855 0.240 46.014 1.00 91.81 276 VAL A CA 1
ATOM 2261 C C . VAL A 1 276 ? -6.450 -0.265 46.354 1.00 91.81 276 VAL A C 1
ATOM 2263 O O . VAL A 1 276 ? -6.299 -1.065 47.280 1.00 91.81 276 VAL A O 1
ATOM 2266 N N . GLY A 1 277 ? -5.427 0.171 45.616 1.00 91.19 277 GLY A N 1
ATOM 2267 C CA . GLY A 1 277 ? -4.036 -0.210 45.847 1.00 91.19 277 GLY A CA 1
ATOM 2268 C C . GLY A 1 277 ? -3.441 0.393 47.119 1.00 91.19 277 GLY A C 1
ATOM 2269 O O . GLY A 1 277 ? -3.984 1.323 47.718 1.00 91.19 277 GLY A O 1
ATOM 2270 N N . ASP A 1 278 ? -2.294 -0.145 47.525 1.00 89.12 278 ASP A N 1
ATOM 2271 C CA . ASP A 1 278 ? -1.516 0.350 48.660 1.00 89.12 278 ASP A CA 1
ATOM 2272 C C . ASP A 1 278 ? -0.043 0.510 48.259 1.00 89.12 278 ASP A C 1
ATOM 2274 O O . ASP A 1 278 ? 0.559 -0.376 47.642 1.00 89.12 278 ASP A O 1
ATOM 2278 N N . GLY A 1 279 ? 0.537 1.667 48.571 1.00 92.19 279 GLY A N 1
ATOM 2279 C CA . GLY A 1 279 ? 1.884 2.050 48.159 1.00 92.19 279 GLY A CA 1
ATOM 2280 C C . GLY A 1 279 ? 1.967 2.650 46.749 1.00 92.19 279 GLY A C 1
ATOM 2281 O O . GLY A 1 279 ? 1.019 3.231 46.229 1.00 92.19 279 GLY A O 1
ATOM 2282 N N . PHE A 1 280 ? 3.145 2.554 46.125 1.00 91.06 280 PHE A N 1
ATOM 2283 C CA . PHE A 1 280 ? 3.412 3.176 44.817 1.00 91.06 280 PHE A CA 1
ATOM 2284 C C . PHE A 1 280 ? 2.865 2.380 43.624 1.00 91.06 280 PHE A C 1
ATOM 2286 O O . PHE A 1 280 ? 2.506 2.960 42.600 1.00 91.06 280 PHE A O 1
ATOM 2293 N N . GLY A 1 281 ? 2.816 1.050 43.737 1.00 92.12 281 GLY A N 1
ATOM 2294 C CA . GLY A 1 281 ? 2.373 0.182 42.643 1.00 92.12 281 GLY A CA 1
ATOM 2295 C C . GLY A 1 281 ? 3.278 0.208 41.418 1.00 92.12 281 GLY A C 1
ATOM 2296 O O . GLY A 1 281 ? 2.778 0.126 40.306 1.00 92.12 281 GLY A O 1
ATOM 2297 N N . TYR A 1 282 ? 4.591 0.373 41.593 1.00 92.56 282 TYR A N 1
ATOM 2298 C CA . TYR A 1 282 ? 5.520 0.355 40.464 1.00 92.56 282 TYR A CA 1
ATOM 2299 C C . TYR A 1 282 ? 5.540 -1.014 39.794 1.00 92.56 282 TYR A C 1
ATOM 2301 O O . TYR A 1 282 ? 5.772 -2.023 40.456 1.00 92.56 282 TYR A O 1
ATOM 2309 N N . THR A 1 283 ? 5.327 -1.020 38.485 1.00 92.56 283 THR A N 1
ATOM 2310 C CA . THR A 1 283 ? 5.289 -2.220 37.649 1.00 92.56 283 THR A CA 1
ATOM 2311 C C . THR A 1 283 ? 6.547 -2.299 36.797 1.00 92.56 283 THR A C 1
ATOM 2313 O O . THR A 1 283 ? 7.175 -3.346 36.761 1.00 92.56 283 THR A O 1
ATOM 2316 N N . LYS A 1 284 ? 7.029 -1.179 36.250 1.00 89.06 284 LYS A N 1
ATOM 2317 C CA . LYS A 1 284 ? 8.302 -1.084 35.527 1.00 89.06 284 LYS A CA 1
ATOM 2318 C C . LYS A 1 284 ? 9.440 -0.682 36.456 1.00 89.06 284 LYS A C 1
ATOM 2320 O O . LYS A 1 284 ? 9.351 0.337 37.142 1.00 89.06 284 LYS A O 1
ATOM 2325 N N . TYR A 1 285 ? 10.549 -1.416 36.419 1.00 85.25 285 TYR A N 1
ATOM 2326 C CA . TYR A 1 285 ? 11.769 -1.082 37.156 1.00 85.25 285 TYR A CA 1
ATOM 2327 C C . TYR A 1 285 ? 12.939 -0.789 36.212 1.00 85.25 285 TYR A C 1
ATOM 2329 O O . TYR A 1 285 ? 13.111 -1.416 35.166 1.00 85.25 285 TYR A O 1
ATOM 2337 N N . THR A 1 286 ? 13.754 0.189 36.597 1.00 75.00 286 THR A N 1
ATOM 2338 C CA . THR A 1 286 ? 15.110 0.406 36.080 1.00 75.00 286 THR A CA 1
ATOM 2339 C C . THR A 1 286 ? 16.125 -0.091 37.113 1.00 75.00 286 THR A C 1
ATOM 2341 O O . THR A 1 286 ? 15.748 -0.580 38.179 1.00 75.00 286 THR A O 1
ATOM 2344 N N . SER A 1 287 ? 17.428 0.066 36.854 1.00 71.69 287 SER A N 1
ATOM 2345 C CA . SER A 1 287 ? 18.466 -0.341 37.810 1.00 71.69 287 SER A CA 1
ATOM 2346 C C . SER A 1 287 ? 18.430 0.410 39.153 1.00 71.69 287 SER A C 1
ATOM 2348 O O . SER A 1 287 ? 19.092 -0.031 40.089 1.00 71.69 287 SER A O 1
ATOM 2350 N N . TRP A 1 288 ? 17.683 1.519 39.283 1.00 75.88 288 TRP A N 1
ATOM 2351 C CA . TRP A 1 288 ? 17.709 2.356 40.496 1.00 75.88 288 TRP A CA 1
ATOM 2352 C C . TRP A 1 288 ? 16.388 3.058 40.890 1.00 75.88 288 TRP A C 1
ATOM 2354 O O . TRP A 1 288 ? 16.358 3.739 41.915 1.00 75.88 288 TRP A O 1
ATOM 2364 N N . TYR A 1 289 ? 15.287 2.906 40.141 1.00 84.25 289 TYR A N 1
ATOM 2365 C CA . TYR A 1 289 ? 13.932 3.365 40.526 1.00 84.25 289 TYR A CA 1
ATOM 2366 C C . TYR A 1 289 ? 12.843 2.610 39.741 1.00 84.25 289 TYR A C 1
ATOM 2368 O O . TYR A 1 289 ? 13.157 1.876 38.806 1.00 84.25 289 TYR A O 1
ATOM 2376 N N . GLY A 1 290 ? 11.568 2.791 40.105 1.00 87.38 290 GLY A N 1
ATOM 2377 C CA . GLY A 1 290 ? 10.427 2.206 39.391 1.00 87.38 290 GLY A CA 1
ATOM 2378 C C . GLY A 1 290 ? 9.317 3.214 39.096 1.00 87.38 290 GLY A C 1
ATOM 2379 O O . GLY A 1 290 ? 9.298 4.299 39.682 1.00 87.38 290 GLY A O 1
ATOM 2380 N N . VAL A 1 291 ? 8.419 2.846 38.179 1.00 89.06 291 VAL A N 1
ATOM 2381 C CA . VAL A 1 291 ? 7.257 3.631 37.729 1.00 89.06 291 VAL A CA 1
ATOM 2382 C C . VAL A 1 291 ? 6.030 2.732 37.514 1.00 89.06 291 VAL A C 1
ATOM 2384 O O . VAL A 1 291 ? 6.168 1.529 37.286 1.00 89.06 291 VAL A O 1
ATOM 2387 N N . ARG A 1 292 ? 4.817 3.295 37.631 1.00 91.56 292 ARG A N 1
ATOM 2388 C CA . ARG A 1 292 ? 3.536 2.587 37.427 1.00 91.56 292 ARG A CA 1
ATOM 2389 C C . ARG A 1 292 ? 2.976 2.914 36.043 1.00 91.56 292 ARG A C 1
ATOM 2391 O O . ARG A 1 292 ? 2.341 3.956 35.884 1.00 91.56 292 ARG A O 1
ATOM 2398 N N . ILE A 1 293 ? 3.262 2.056 35.068 1.00 92.00 293 ILE A N 1
ATOM 2399 C CA . ILE A 1 293 ? 2.858 2.239 33.661 1.00 92.00 293 ILE A CA 1
ATOM 2400 C C . ILE A 1 293 ? 1.973 1.109 33.128 1.00 92.00 293 ILE A C 1
ATOM 2402 O O . ILE A 1 293 ? 1.279 1.307 32.133 1.00 92.00 293 ILE A O 1
ATOM 2406 N N . ASP A 1 294 ? 1.943 -0.027 33.823 1.00 95.06 294 ASP A N 1
ATOM 2407 C CA . ASP A 1 294 ? 0.965 -1.079 33.584 1.00 95.06 294 ASP A CA 1
ATOM 2408 C C . ASP A 1 294 ? -0.277 -0.775 34.429 1.00 95.06 294 ASP A C 1
ATOM 2410 O O . ASP A 1 294 ? -0.171 -0.540 35.640 1.00 95.06 294 ASP A O 1
ATOM 2414 N N . HIS A 1 295 ? -1.449 -0.780 33.796 1.00 96.88 295 HIS A N 1
ATOM 2415 C CA . HIS A 1 295 ? -2.720 -0.442 34.439 1.00 96.88 295 HIS A CA 1
ATOM 2416 C C . HIS A 1 295 ? -3.784 -1.489 34.136 1.00 96.88 295 HIS A C 1
ATOM 2418 O O . HIS A 1 295 ? -3.699 -2.244 33.163 1.00 96.88 295 HIS A O 1
ATOM 2424 N N . LEU A 1 296 ? -4.813 -1.507 34.981 1.00 97.88 296 LEU A N 1
ATOM 2425 C CA . LEU A 1 296 ? -6.043 -2.239 34.726 1.00 97.88 296 LEU A CA 1
ATOM 2426 C C . LEU A 1 296 ? -7.218 -1.308 34.998 1.00 97.88 296 LEU A C 1
ATOM 2428 O O . LEU A 1 296 ? -7.484 -0.937 36.143 1.00 97.88 296 LEU A O 1
ATOM 2432 N N . LEU A 1 297 ? -7.891 -0.927 33.921 1.00 98.06 297 LEU A N 1
ATOM 2433 C CA . LEU A 1 297 ? -9.023 -0.020 33.911 1.00 98.06 297 LEU A CA 1
ATOM 2434 C C . LEU A 1 297 ? -10.323 -0.808 33.776 1.00 98.06 297 LEU A C 1
ATOM 2436 O O . LEU A 1 297 ? -10.365 -1.819 33.076 1.00 98.06 297 LEU A O 1
ATOM 2440 N N . TYR A 1 298 ? -11.386 -0.333 34.412 1.00 96.25 298 TYR A N 1
ATOM 2441 C CA . TYR A 1 298 ? -12.710 -0.948 34.332 1.00 96.25 298 TYR A CA 1
ATOM 2442 C C . TYR A 1 298 ? -13.824 0.101 34.251 1.00 96.25 298 TYR A C 1
ATOM 2444 O O . TYR A 1 298 ? -13.658 1.237 34.709 1.00 96.25 298 TYR A O 1
ATOM 2452 N N . ASP A 1 299 ? -14.942 -0.280 33.633 1.00 93.94 299 ASP A N 1
ATOM 2453 C CA . ASP A 1 299 ? -16.155 0.539 33.540 1.00 93.94 299 ASP A CA 1
ATOM 2454 C C . ASP A 1 299 ? -17.036 0.442 34.805 1.00 93.94 299 ASP A C 1
ATOM 2456 O O . ASP A 1 299 ? -16.716 -0.247 35.773 1.00 93.94 299 ASP A O 1
ATOM 2460 N N . GLU A 1 300 ? -18.175 1.131 34.813 1.00 92.00 300 GLU A N 1
ATOM 2461 C CA . GLU A 1 300 ? -19.112 1.167 35.940 1.00 92.00 300 GLU A CA 1
ATOM 2462 C C . GLU A 1 300 ? -19.752 -0.186 36.313 1.00 92.00 300 GLU A C 1
ATOM 2464 O O . GLU A 1 300 ? -20.397 -0.284 37.360 1.00 92.00 300 GLU A O 1
ATOM 2469 N N . ASN A 1 301 ? -19.590 -1.233 35.495 1.00 89.50 301 ASN A N 1
ATOM 2470 C CA . ASN A 1 301 ? -20.128 -2.564 35.786 1.00 89.50 301 ASN A CA 1
ATOM 2471 C C . ASN A 1 301 ? -19.255 -3.354 36.766 1.00 89.50 301 ASN A C 1
ATOM 2473 O O . ASN A 1 301 ? -19.683 -4.404 37.257 1.00 89.50 301 ASN A O 1
ATOM 2477 N N . TRP A 1 302 ? -18.059 -2.852 37.076 1.00 90.75 302 TRP A N 1
ATOM 2478 C CA . TRP A 1 302 ? -17.105 -3.496 37.966 1.00 90.75 302 TRP A CA 1
ATOM 2479 C C . TRP A 1 302 ? -16.764 -2.628 39.167 1.00 90.75 302 TRP A C 1
ATOM 2481 O O . TRP A 1 302 ? -16.822 -1.399 39.150 1.00 90.75 302 TRP A O 1
ATOM 2491 N N . LYS A 1 303 ? -16.338 -3.302 40.228 1.00 92.12 303 LYS A N 1
ATOM 2492 C CA . LYS A 1 303 ? -15.750 -2.687 41.407 1.00 92.12 303 LYS A CA 1
ATOM 2493 C C . LYS A 1 303 ? -14.440 -3.383 41.735 1.00 92.12 303 LYS A C 1
ATOM 2495 O O . LYS A 1 303 ? -14.424 -4.595 41.944 1.00 92.12 303 LYS A O 1
ATOM 2500 N N . ALA A 1 304 ? -13.348 -2.630 41.840 1.00 92.44 304 ALA A N 1
ATOM 2501 C CA . ALA A 1 304 ? -12.105 -3.191 42.351 1.00 92.44 304 ALA A CA 1
ATOM 2502 C C . ALA A 1 304 ? -12.209 -3.467 43.856 1.00 92.44 304 ALA A C 1
ATOM 2504 O O . ALA A 1 304 ? -12.659 -2.629 44.638 1.00 92.44 304 ALA A O 1
ATOM 2505 N N . ILE A 1 305 ? -11.782 -4.661 44.254 1.00 90.25 305 ILE A N 1
ATOM 2506 C CA . ILE A 1 305 ? -11.750 -5.122 45.645 1.00 90.25 305 ILE A CA 1
ATOM 2507 C C . ILE A 1 305 ? -10.336 -5.018 46.201 1.00 90.25 305 ILE A C 1
ATOM 2509 O O . ILE A 1 305 ? -10.133 -4.604 47.343 1.00 90.25 305 ILE A O 1
ATOM 2513 N N . LYS A 1 306 ? -9.347 -5.389 45.386 1.00 90.19 306 LYS A N 1
ATOM 2514 C CA . LYS A 1 306 ? -7.937 -5.373 45.761 1.00 90.19 306 LYS A CA 1
ATOM 2515 C C . LYS A 1 306 ? -7.071 -5.205 44.522 1.00 90.19 306 LYS A C 1
ATOM 2517 O O . LYS A 1 306 ? -7.348 -5.821 43.502 1.00 90.19 306 LYS A O 1
ATOM 2522 N N . ALA A 1 307 ? -6.000 -4.428 44.630 1.00 93.88 307 ALA A N 1
ATOM 2523 C CA . ALA A 1 307 ? -4.987 -4.298 43.590 1.00 93.88 307 ALA A CA 1
ATOM 2524 C C . ALA A 1 307 ? -3.596 -4.314 44.231 1.00 93.88 307 ALA A C 1
ATOM 2526 O O . ALA A 1 307 ? -3.366 -3.639 45.234 1.00 93.88 307 ALA A O 1
ATOM 2527 N N . PHE A 1 308 ? -2.673 -5.108 43.694 1.00 94.56 308 PHE A N 1
ATOM 2528 C CA . PHE A 1 308 ? -1.303 -5.193 44.198 1.00 94.56 308 PHE A CA 1
ATOM 2529 C C . PHE A 1 308 ? -0.328 -5.624 43.101 1.00 94.56 308 PHE A C 1
ATOM 2531 O O . PHE A 1 308 ? -0.701 -6.303 42.148 1.00 94.56 308 PHE A O 1
ATOM 2538 N N . VAL A 1 309 ? 0.939 -5.243 43.255 1.00 94.88 309 VAL A N 1
ATOM 2539 C CA . VAL A 1 309 ? 2.016 -5.666 42.353 1.00 94.88 309 VAL A CA 1
ATOM 2540 C C . VAL A 1 309 ? 2.660 -6.939 42.897 1.00 94.88 309 VAL A C 1
ATOM 2542 O O . VAL A 1 309 ? 2.976 -7.026 44.086 1.00 94.88 309 VAL A O 1
ATOM 2545 N N . GLY A 1 310 ? 2.838 -7.938 42.037 1.00 91.69 310 GLY A N 1
ATOM 2546 C CA . GLY A 1 310 ? 3.461 -9.209 42.390 1.00 91.69 310 GLY A CA 1
ATOM 2547 C C . GLY A 1 310 ? 4.998 -9.180 42.369 1.00 91.69 310 GLY A C 1
ATOM 2548 O O . GLY A 1 310 ? 5.620 -8.136 42.155 1.00 91.69 310 GLY A O 1
ATOM 2549 N N . PRO A 1 311 ? 5.639 -10.329 42.645 1.00 90.88 311 PRO A N 1
ATOM 2550 C CA . PRO A 1 311 ? 7.094 -10.449 42.676 1.00 90.88 311 PRO A CA 1
ATOM 2551 C C . PRO A 1 311 ? 7.753 -10.193 41.314 1.00 90.88 311 PRO A C 1
ATOM 2553 O O . PRO A 1 311 ? 7.138 -10.335 40.262 1.00 90.88 311 PRO A O 1
ATOM 2556 N N . ASP A 1 312 ? 9.045 -9.868 41.357 1.00 89.75 312 ASP A N 1
ATOM 2557 C CA . ASP A 1 312 ? 9.923 -9.852 40.186 1.00 89.75 312 ASP A CA 1
ATOM 2558 C C . ASP A 1 312 ? 10.148 -11.281 39.674 1.00 89.75 312 ASP A C 1
ATOM 2560 O O . ASP A 1 312 ? 10.698 -12.125 40.389 1.00 89.75 312 ASP A O 1
ATOM 2564 N N . ILE A 1 313 ? 9.749 -11.527 38.428 1.00 88.19 313 ILE A N 1
ATOM 2565 C CA . ILE A 1 313 ? 9.873 -12.819 37.750 1.00 88.19 313 ILE A CA 1
ATOM 2566 C C . ILE A 1 313 ? 11.009 -12.865 36.715 1.00 88.19 313 ILE A C 1
ATOM 2568 O O . ILE A 1 313 ? 11.001 -13.729 35.847 1.00 88.19 313 ILE A O 1
ATOM 2572 N N . GLY A 1 314 ? 11.993 -11.971 36.797 1.00 82.75 314 GLY A N 1
ATOM 2573 C CA . GLY A 1 314 ? 13.178 -11.944 35.930 1.00 82.75 314 GLY A CA 1
ATOM 2574 C C . GLY A 1 314 ? 13.102 -10.966 34.755 1.00 82.75 314 GLY A C 1
ATOM 2575 O O . GLY A 1 314 ? 14.088 -10.841 34.030 1.00 82.75 314 GLY A O 1
ATOM 2576 N N . GLY A 1 315 ? 11.970 -10.283 34.586 1.00 81.94 315 GLY A N 1
ATOM 2577 C CA . GLY A 1 315 ? 11.788 -9.196 33.629 1.00 81.94 315 GLY A CA 1
ATOM 2578 C C . GLY A 1 315 ? 11.987 -7.823 34.272 1.00 81.94 315 GLY A C 1
ATOM 2579 O O . GLY A 1 315 ? 12.164 -7.681 35.481 1.00 81.94 315 GLY A O 1
ATOM 2580 N N . ASP A 1 316 ? 11.939 -6.786 33.449 1.00 82.94 316 ASP A N 1
ATOM 2581 C CA . ASP A 1 316 ? 12.005 -5.391 33.875 1.00 82.94 316 ASP A CA 1
ATOM 2582 C C . ASP A 1 316 ? 10.615 -4.780 34.155 1.00 82.94 316 ASP A C 1
ATOM 2584 O O . ASP A 1 316 ? 10.526 -3.606 34.537 1.00 82.94 316 ASP A O 1
ATOM 2588 N N . HIS A 1 317 ? 9.565 -5.597 34.014 1.00 92.50 317 HIS A N 1
ATOM 2589 C CA . HIS A 1 317 ? 8.203 -5.386 34.501 1.00 92.50 317 HIS A CA 1
ATOM 2590 C C . HIS A 1 317 ? 7.832 -6.406 35.590 1.00 92.50 317 HIS A C 1
ATOM 2592 O O . HIS A 1 317 ? 8.363 -7.517 35.665 1.00 92.50 317 HIS A O 1
ATOM 2598 N N . ARG A 1 318 ? 6.880 -6.020 36.439 1.00 93.12 318 ARG A N 1
ATOM 2599 C CA . ARG A 1 318 ? 6.255 -6.839 37.476 1.00 93.12 318 ARG A CA 1
ATOM 2600 C C . ARG A 1 318 ? 4.754 -6.950 37.220 1.00 93.12 318 ARG A C 1
ATOM 2602 O O . ARG A 1 318 ? 4.149 -5.977 36.777 1.00 93.12 318 ARG A O 1
ATOM 2609 N N . PRO A 1 319 ? 4.137 -8.092 37.561 1.00 94.44 319 PRO A N 1
ATOM 2610 C CA . PRO A 1 319 ? 2.720 -8.321 37.317 1.00 94.44 319 PRO A CA 1
ATOM 2611 C C . PRO A 1 319 ? 1.853 -7.412 38.186 1.00 94.44 319 PRO A C 1
ATOM 2613 O O . PRO A 1 319 ? 2.068 -7.319 39.398 1.00 94.44 319 PRO A O 1
ATOM 2616 N N . LEU A 1 320 ? 0.825 -6.814 37.591 1.00 97.19 320 LEU A N 1
ATOM 2617 C CA . LEU A 1 320 ? -0.263 -6.159 38.309 1.00 97.19 320 LEU A CA 1
ATOM 2618 C C . LEU A 1 320 ? -1.409 -7.161 38.489 1.00 97.19 320 LEU A C 1
ATOM 2620 O O . LEU A 1 320 ? -1.901 -7.722 37.513 1.00 97.19 320 LEU A O 1
ATOM 2624 N N . ILE A 1 321 ? -1.826 -7.396 39.735 1.00 97.25 321 ILE A N 1
ATOM 2625 C CA . ILE A 1 321 ? -2.913 -8.314 40.088 1.00 97.25 321 ILE A CA 1
ATOM 2626 C C . ILE A 1 321 ? -4.075 -7.514 40.661 1.00 97.25 321 ILE A C 1
ATOM 2628 O O . ILE A 1 321 ? -3.890 -6.733 41.598 1.00 97.25 321 ILE A O 1
ATOM 2632 N N . VAL A 1 322 ? -5.270 -7.745 40.123 1.00 96.25 322 VAL A N 1
ATOM 2633 C CA . VAL A 1 322 ? -6.499 -7.063 40.526 1.00 96.25 322 VAL A CA 1
ATOM 2634 C C . VAL A 1 322 ? -7.622 -8.064 40.755 1.00 96.25 322 VAL A C 1
ATOM 2636 O O . VAL A 1 322 ? -7.887 -8.915 39.913 1.00 96.25 322 VAL A O 1
ATOM 2639 N N . ASP A 1 323 ? -8.306 -7.910 41.883 1.00 93.94 323 ASP A N 1
ATOM 2640 C CA . ASP A 1 323 ? -9.575 -8.564 42.181 1.00 93.94 323 ASP A CA 1
ATOM 2641 C C . ASP A 1 323 ? -10.709 -7.611 41.796 1.00 93.94 323 ASP A C 1
ATOM 2643 O O . ASP A 1 323 ? -10.828 -6.530 42.385 1.00 93.94 323 ASP A O 1
ATOM 2647 N N . LEU A 1 324 ? -11.534 -8.003 40.827 1.00 92.31 324 LEU A N 1
ATOM 2648 C CA . LEU A 1 324 ? -12.725 -7.271 40.406 1.00 92.31 324 LEU A CA 1
ATOM 2649 C C . LEU A 1 324 ? -13.990 -8.024 40.814 1.00 92.31 324 LEU A C 1
ATOM 2651 O O . LEU A 1 324 ? -14.086 -9.236 40.646 1.00 92.31 324 LEU A O 1
ATOM 2655 N N . GLU A 1 325 ? -14.983 -7.299 41.311 1.00 90.31 325 GLU A N 1
ATOM 2656 C CA . GLU A 1 325 ? -16.330 -7.802 41.563 1.00 90.31 325 GLU A CA 1
ATOM 2657 C C . GLU A 1 325 ? -17.300 -7.193 40.551 1.00 90.31 325 GLU A C 1
ATOM 2659 O O . GLU A 1 325 ? -17.335 -5.974 40.369 1.00 90.31 325 GLU A O 1
ATOM 2664 N N . PHE A 1 326 ? -18.081 -8.042 39.883 1.00 86.75 326 PHE A N 1
ATOM 2665 C CA . PHE A 1 326 ? -19.126 -7.587 38.970 1.00 86.75 326 PHE A CA 1
ATOM 2666 C C . PHE A 1 326 ? -20.323 -7.047 39.765 1.00 86.75 326 PHE A C 1
ATOM 2668 O O . PHE A 1 326 ? -20.864 -7.749 40.621 1.00 86.75 326 PHE A O 1
ATOM 2675 N N . ILE A 1 327 ? -20.742 -5.816 39.467 1.00 86.50 327 ILE A N 1
ATOM 2676 C CA . ILE A 1 327 ? -21.869 -5.117 40.112 1.00 86.50 327 ILE A CA 1
ATOM 2677 C C . ILE A 1 327 ? -22.971 -4.697 39.121 1.00 86.50 327 ILE A C 1
ATOM 2679 O O . ILE A 1 327 ? -24.008 -4.182 39.542 1.00 86.50 327 ILE A O 1
ATOM 2683 N N . GLY A 1 328 ? -22.759 -4.906 37.817 1.00 72.50 328 GLY A N 1
ATOM 2684 C CA . GLY A 1 328 ? -23.719 -4.594 36.755 1.00 72.50 328 GLY A CA 1
ATOM 2685 C C . GLY A 1 328 ? -24.910 -5.563 36.676 1.00 72.50 328 GLY A C 1
ATOM 2686 O O . GLY A 1 328 ? -24.962 -6.599 37.340 1.00 72.50 328 GLY A O 1
ATOM 2687 N N . LYS A 1 329 ? -25.894 -5.239 35.826 1.00 58.66 329 LYS A N 1
ATOM 2688 C CA . LYS A 1 329 ? -26.972 -6.182 35.467 1.00 58.66 329 LYS A CA 1
ATOM 2689 C C . LYS A 1 329 ? -26.412 -7.249 34.521 1.00 58.66 329 LYS A C 1
ATOM 2691 O O . LYS A 1 329 ? -25.637 -6.924 33.627 1.00 58.66 329 LYS A O 1
ATOM 2696 N N . GLN A 1 330 ? -26.789 -8.512 34.730 1.00 52.12 330 GLN A N 1
ATOM 2697 C CA . GLN A 1 330 ? -26.305 -9.639 33.928 1.00 52.12 330 GLN A CA 1
ATOM 2698 C C . GLN A 1 330 ? -26.643 -9.437 32.444 1.00 52.12 330 GLN A C 1
ATOM 2700 O O . GLN A 1 330 ? -27.813 -9.451 32.070 1.00 52.12 330 GLN A O 1
ATOM 2705 N N . ASN A 1 331 ? -25.613 -9.281 31.613 1.00 46.97 331 ASN A N 1
ATOM 2706 C CA . ASN A 1 331 ? -25.707 -9.416 30.166 1.00 46.97 331 ASN A CA 1
ATOM 2707 C C . ASN A 1 331 ? -25.029 -10.737 29.798 1.00 46.97 331 ASN A C 1
ATOM 2709 O O . ASN A 1 331 ? -23.806 -10.870 29.895 1.00 46.97 331 ASN A O 1
ATOM 2713 N N . VAL A 1 332 ? -25.839 -11.728 29.437 1.00 45.97 332 VAL A N 1
ATOM 2714 C CA . VAL A 1 332 ? -25.363 -12.997 28.884 1.00 45.97 332 VAL A CA 1
ATOM 2715 C C . VAL A 1 332 ? -25.207 -12.794 27.381 1.00 45.97 332 VAL A C 1
ATOM 2717 O O . VAL A 1 332 ? -26.145 -12.347 26.722 1.00 45.97 332 VAL A O 1
ATOM 2720 N N . PHE A 1 333 ? -24.037 -13.112 26.825 1.00 44.44 333 PHE A N 1
ATOM 2721 C CA . PHE A 1 333 ? -23.932 -13.274 25.376 1.00 44.44 333 PHE A CA 1
ATOM 2722 C C . PHE A 1 333 ? -24.725 -14.533 25.003 1.00 44.44 333 PHE A C 1
ATOM 2724 O O . PHE A 1 333 ? -24.341 -15.635 25.396 1.00 44.44 333 PHE A O 1
ATOM 2731 N N . VAL A 1 334 ? -25.860 -14.366 24.319 1.00 32.66 334 VAL A N 1
ATOM 2732 C CA . VAL A 1 334 ? -26.685 -15.484 23.845 1.00 32.66 334 VAL A CA 1
ATOM 2733 C C . VAL A 1 334 ? -25.969 -16.134 22.663 1.00 32.66 334 VAL A C 1
ATOM 2735 O O . VAL A 1 334 ? -25.751 -15.489 21.639 1.00 32.66 334 VAL A O 1
ATOM 2738 N N . ASN A 1 335 ? -25.586 -17.402 22.819 1.00 32.44 335 ASN A N 1
ATOM 2739 C CA . ASN A 1 335 ? -25.156 -18.240 21.703 1.00 32.44 335 ASN A CA 1
ATOM 2740 C C . ASN A 1 335 ? -26.380 -18.590 20.850 1.00 32.44 335 ASN A C 1
ATOM 2742 O O . ASN A 1 335 ? -27.383 -19.057 21.383 1.00 32.44 335 ASN A O 1
ATOM 2746 N N . ASN A 1 336 ? -26.266 -18.474 19.528 1.00 30.77 336 ASN A N 1
ATOM 2747 C CA . ASN A 1 336 ? -27.250 -19.005 18.574 1.00 30.77 336 ASN A CA 1
ATOM 2748 C C . ASN A 1 336 ? -27.165 -20.546 18.409 1.00 30.77 336 ASN A C 1
ATOM 2750 O O . ASN A 1 336 ? -27.648 -21.075 17.414 1.00 30.77 336 ASN A O 1
ATOM 2754 N N . ASP A 1 337 ? -26.583 -21.263 19.379 1.00 30.64 337 ASP A N 1
ATOM 2755 C CA . ASP A 1 337 ? -26.280 -22.705 19.306 1.00 30.64 337 ASP A CA 1
ATOM 2756 C C . ASP A 1 337 ? -27.171 -23.584 20.214 1.00 30.64 337 ASP A C 1
ATOM 2758 O O . ASP A 1 337 ? -26.904 -24.773 20.383 1.00 30.64 337 ASP A O 1
ATOM 2762 N N . GLU A 1 338 ? -28.248 -23.056 20.809 1.00 27.11 338 GLU A N 1
ATOM 2763 C CA . GLU A 1 338 ? -29.223 -23.903 21.516 1.00 27.11 338 GLU A CA 1
ATOM 2764 C C . GLU A 1 338 ? -30.126 -24.657 20.529 1.00 27.11 338 GLU A C 1
ATOM 2766 O O . GLU A 1 338 ? -31.259 -24.259 20.286 1.00 27.11 338 GLU A O 1
ATOM 2771 N N . LEU A 1 339 ? -29.631 -25.774 19.991 1.00 25.14 339 LEU A N 1
ATOM 2772 C CA . LEU A 1 339 ? -30.427 -26.938 19.586 1.00 25.14 339 LEU A CA 1
ATOM 2773 C C . LEU A 1 339 ? -29.527 -28.193 19.592 1.00 25.14 339 LEU A C 1
ATOM 2775 O O . LEU A 1 339 ? -28.838 -28.482 18.618 1.00 25.14 339 LEU A O 1
ATOM 2779 N N . GLY A 1 340 ? -29.589 -28.961 20.687 1.00 24.72 340 GLY A N 1
ATOM 2780 C CA . GLY A 1 340 ? -29.257 -30.395 20.706 1.00 24.72 340 GLY A CA 1
ATOM 2781 C C . GLY A 1 340 ? -28.008 -30.814 21.490 1.00 24.72 340 GLY A C 1
ATOM 2782 O O . GLY A 1 340 ? -26.929 -30.962 20.926 1.00 24.72 340 GLY A O 1
ATOM 2783 N N . GLU A 1 341 ? -28.183 -31.108 22.781 1.00 24.34 341 GLU A N 1
ATOM 2784 C CA . GLU A 1 341 ? -27.242 -31.892 23.592 1.00 24.34 341 GLU A CA 1
ATOM 2785 C C . GLU A 1 341 ? -27.103 -33.337 23.072 1.00 24.34 341 GLU A C 1
ATOM 2787 O O . GLU A 1 341 ? -28.109 -33.994 22.817 1.00 24.34 341 GLU A O 1
ATOM 2792 N N . HIS A 1 342 ? -25.868 -33.854 22.997 1.00 22.67 342 HIS A N 1
ATOM 2793 C CA . HIS A 1 342 ? -25.412 -35.059 23.719 1.00 22.67 342 HIS A CA 1
ATOM 2794 C C . HIS A 1 342 ? -23.962 -35.432 23.341 1.00 22.67 342 HIS A C 1
ATOM 2796 O O . HIS A 1 342 ? -23.673 -35.715 22.183 1.00 22.67 342 HIS A O 1
ATOM 2802 N N . GLY A 1 343 ? -23.077 -35.544 24.343 1.00 21.50 343 GLY A N 1
ATOM 2803 C CA . GLY A 1 343 ? -21.820 -36.309 24.246 1.00 21.50 343 GLY A CA 1
ATOM 2804 C C . GLY A 1 343 ? -20.573 -35.601 24.786 1.00 21.50 343 GLY A C 1
ATOM 2805 O O . GLY A 1 343 ? -20.059 -34.678 24.174 1.00 21.50 343 GLY A O 1
ATOM 2806 N N . LEU A 1 344 ? -20.082 -36.063 25.934 1.00 19.39 344 LEU A N 1
ATOM 2807 C CA . LEU A 1 344 ? -18.984 -35.528 26.748 1.00 19.39 344 LEU A CA 1
ATOM 2808 C C . LEU A 1 344 ? -17.662 -36.310 26.523 1.00 19.39 344 LEU A C 1
ATOM 2810 O O . LEU A 1 344 ? -17.727 -37.533 26.421 1.00 19.39 344 LEU A O 1
ATOM 2814 N N . LEU A 1 345 ? -16.517 -35.598 26.640 1.00 21.56 345 LEU A N 1
ATOM 2815 C CA . LEU A 1 345 ? -15.134 -36.037 27.010 1.00 21.56 345 LEU A CA 1
ATOM 2816 C C . LEU A 1 345 ? -14.307 -36.774 25.915 1.00 21.56 345 LEU A C 1
ATOM 2818 O O . LEU A 1 345 ? -14.864 -37.584 25.191 1.00 21.56 345 LEU A O 1
ATOM 2822 N N . THR A 1 346 ? -12.985 -36.613 25.704 1.00 22.06 346 THR A N 1
ATOM 2823 C CA . THR A 1 346 ? -11.838 -35.959 26.396 1.00 22.06 346 THR A CA 1
ATOM 2824 C C . THR A 1 346 ? -10.576 -35.984 25.491 1.00 22.06 346 THR A C 1
ATOM 2826 O O . THR A 1 346 ? -10.510 -36.810 24.585 1.00 22.06 346 THR A O 1
ATOM 2829 N N . ASP A 1 347 ? -9.568 -35.169 25.856 1.00 21.42 347 ASP A N 1
ATOM 2830 C CA . ASP A 1 347 ? -8.100 -35.293 25.646 1.00 21.42 347 ASP A CA 1
ATOM 2831 C C . ASP A 1 347 ? -7.366 -34.619 24.451 1.00 21.42 347 ASP A C 1
ATOM 2833 O O . ASP A 1 347 ? -7.277 -35.142 23.345 1.00 21.42 347 ASP A O 1
ATOM 2837 N N . ASN A 1 348 ? -6.720 -33.484 24.784 1.00 21.84 348 ASN A N 1
ATOM 2838 C CA . ASN A 1 348 ? -5.279 -33.149 24.675 1.00 21.84 348 ASN A CA 1
ATOM 2839 C C . ASN A 1 348 ? -4.434 -33.496 23.420 1.00 21.84 348 ASN A C 1
ATOM 2841 O O . ASN A 1 348 ? -4.027 -34.642 23.240 1.00 21.84 348 ASN A O 1
ATOM 2845 N N . ASN A 1 349 ? -3.954 -32.456 22.707 1.00 22.53 349 ASN A N 1
ATOM 2846 C CA . ASN A 1 349 ? -2.537 -31.997 22.631 1.00 22.53 349 ASN A CA 1
ATOM 2847 C C . ASN A 1 349 ? -2.198 -31.253 21.310 1.00 22.53 349 ASN A C 1
ATOM 2849 O O . ASN A 1 349 ? -2.191 -31.840 20.236 1.00 22.53 349 ASN A O 1
ATOM 2853 N N . ASP A 1 350 ? -1.835 -29.971 21.432 1.00 23.53 350 ASP A N 1
ATOM 2854 C CA . ASP A 1 350 ? -0.604 -29.333 20.923 1.00 23.53 350 ASP A CA 1
ATOM 2855 C C . ASP A 1 350 ? -0.034 -29.627 19.491 1.00 23.53 350 ASP A C 1
ATOM 2857 O O . ASP A 1 350 ? 0.716 -30.575 19.276 1.00 23.53 350 ASP A O 1
ATOM 2861 N N . TYR A 1 351 ? -0.227 -28.622 18.607 1.00 24.08 351 TYR A N 1
ATOM 2862 C CA . TYR A 1 351 ? 0.739 -27.923 17.710 1.00 24.08 351 TYR A CA 1
ATOM 2863 C C . TYR A 1 351 ? 0.946 -28.217 16.198 1.00 24.08 351 TYR A C 1
ATOM 2865 O O . TYR A 1 351 ? 1.247 -29.320 15.764 1.00 24.08 351 TYR A O 1
ATOM 2873 N N . LEU A 1 352 ? 1.110 -27.068 15.505 1.00 22.19 352 LEU A N 1
ATOM 2874 C CA . LEU A 1 352 ? 2.176 -26.652 14.561 1.00 22.19 352 LEU A CA 1
ATOM 2875 C C . LEU A 1 352 ? 1.997 -26.784 13.033 1.00 22.19 352 LEU A C 1
ATOM 2877 O O . LEU A 1 352 ? 1.422 -27.700 12.468 1.00 22.19 352 LEU A O 1
ATOM 2881 N N . VAL A 1 353 ? 2.551 -25.742 12.409 1.00 24.09 353 VAL A N 1
ATOM 2882 C CA . VAL A 1 353 ? 2.620 -25.338 11.001 1.00 24.09 353 VAL A CA 1
ATOM 2883 C C . VAL A 1 353 ? 3.250 -26.406 10.098 1.00 24.09 353 VAL A C 1
ATOM 2885 O O . VAL A 1 353 ? 4.242 -27.028 10.464 1.00 24.09 353 VAL A O 1
ATOM 2888 N N . TYR A 1 354 ? 2.730 -26.543 8.876 1.00 27.08 354 TYR A N 1
ATOM 2889 C CA . TYR A 1 354 ? 3.280 -27.423 7.843 1.00 27.08 354 TYR A CA 1
ATOM 2890 C C . TYR A 1 354 ? 4.550 -26.842 7.187 1.00 27.08 354 TYR A C 1
ATOM 2892 O O . TYR A 1 354 ? 4.463 -26.028 6.271 1.00 27.08 354 TYR A O 1
ATOM 2900 N N . GLU A 1 355 ? 5.718 -27.339 7.601 1.00 26.28 355 GLU A N 1
ATOM 2901 C CA . GLU A 1 355 ? 6.886 -27.586 6.739 1.00 26.28 355 GLU A CA 1
ATOM 2902 C C . GLU A 1 355 ? 7.464 -28.975 7.093 1.00 26.28 355 GLU A C 1
ATOM 2904 O O . GLU A 1 355 ? 7.849 -29.210 8.233 1.00 26.28 355 GLU A O 1
ATOM 2909 N N . GLY A 1 356 ? 7.547 -29.893 6.120 1.00 35.47 356 GLY A N 1
ATOM 2910 C CA . GLY A 1 356 ? 8.359 -31.119 6.212 1.00 35.47 356 GLY A CA 1
ATOM 2911 C C . GLY A 1 356 ? 7.727 -32.336 6.912 1.00 35.47 356 GLY A C 1
ATOM 2912 O O . GLY A 1 356 ? 7.946 -32.572 8.096 1.00 35.47 356 GLY A O 1
ATOM 2913 N N . PHE A 1 357 ? 7.072 -33.203 6.131 1.00 49.66 357 PHE A N 1
ATOM 2914 C CA . PHE A 1 357 ? 6.591 -34.542 6.529 1.00 49.66 357 PHE A CA 1
ATOM 2915 C C . PHE A 1 357 ? 7.674 -35.448 7.168 1.00 49.66 357 PHE A C 1
ATOM 2917 O O . PHE A 1 357 ? 7.356 -36.357 7.930 1.00 49.66 357 PHE A O 1
ATOM 2924 N N . GLU A 1 358 ? 8.964 -35.185 6.935 1.00 44.97 358 GLU A N 1
ATOM 2925 C CA . GLU A 1 358 ? 10.041 -36.097 7.340 1.00 44.97 358 GLU A CA 1
ATOM 2926 C C . GLU A 1 358 ? 10.743 -35.811 8.679 1.00 44.97 358 GLU A C 1
ATOM 2928 O O . GLU A 1 358 ? 11.637 -36.582 9.066 1.00 44.97 358 GLU A O 1
ATOM 2933 N N . SER A 1 359 ? 10.387 -34.754 9.420 1.00 39.41 359 SER A N 1
ATOM 2934 C CA . SER A 1 359 ? 11.133 -34.429 10.652 1.00 39.41 359 SER A CA 1
ATOM 2935 C C . SER A 1 359 ? 10.361 -34.025 11.906 1.00 39.41 359 SER A C 1
ATOM 2937 O O . SER A 1 359 ? 11.026 -33.757 12.904 1.00 39.41 359 SER A O 1
ATOM 2939 N N . SER A 1 360 ? 9.028 -34.090 11.973 1.00 30.34 360 SER A N 1
ATOM 2940 C CA . SER A 1 360 ? 8.360 -34.050 13.289 1.00 30.34 360 SER A CA 1
ATOM 2941 C C . SER A 1 360 ? 6.907 -34.537 13.288 1.00 30.34 360 SER A C 1
ATOM 2943 O O . SER A 1 360 ? 6.024 -33.860 12.786 1.00 30.34 360 SER A O 1
ATOM 2945 N N . VAL A 1 361 ? 6.707 -35.698 13.922 1.00 32.97 361 VAL A N 1
ATOM 2946 C CA . VAL A 1 361 ? 5.585 -36.092 14.802 1.00 32.97 361 VAL A CA 1
ATOM 2947 C C . VAL A 1 361 ? 4.140 -35.777 14.338 1.00 32.97 361 VAL A C 1
ATOM 2949 O O . VAL A 1 361 ? 3.610 -34.716 14.632 1.00 32.97 361 VAL A O 1
ATOM 2952 N N . GLY A 1 362 ? 3.441 -36.782 13.783 1.00 43.97 362 GLY A N 1
ATOM 2953 C CA . GLY A 1 362 ? 2.119 -37.159 14.327 1.00 43.97 362 GLY A CA 1
ATOM 2954 C C . GLY A 1 362 ? 0.809 -36.829 13.590 1.00 43.97 362 GLY A C 1
ATOM 2955 O O . GLY A 1 362 ? -0.233 -36.943 14.222 1.00 43.97 362 GLY A O 1
ATOM 2956 N N . SER A 1 363 ? 0.779 -36.467 12.305 1.00 53.19 363 SER A N 1
ATOM 2957 C CA . SER A 1 363 ? -0.483 -36.050 11.647 1.00 53.19 363 SER A CA 1
ATOM 2958 C C . SER A 1 363 ? -1.365 -37.176 11.083 1.00 53.19 363 SER A C 1
ATOM 2960 O O . SER A 1 363 ? -2.546 -36.939 10.823 1.00 53.19 363 SER A O 1
ATOM 2962 N N . PHE A 1 364 ? -0.832 -38.391 10.905 1.00 60.38 364 PHE A N 1
ATOM 2963 C CA . PHE A 1 364 ? -1.599 -39.564 10.473 1.00 60.38 364 PHE A CA 1
ATOM 2964 C C . PHE A 1 364 ? -1.858 -40.511 11.638 1.00 60.38 364 PHE A C 1
ATOM 2966 O O . PHE A 1 364 ? -0.931 -40.954 12.317 1.00 60.38 364 PHE A O 1
ATOM 2973 N N . THR A 1 365 ? -3.122 -40.872 11.819 1.00 61.06 365 THR A N 1
ATOM 2974 C CA . THR A 1 365 ? -3.548 -41.913 12.754 1.00 61.06 365 THR A CA 1
ATOM 2975 C C . THR A 1 365 ? -4.112 -43.080 11.966 1.00 61.06 365 THR A C 1
ATOM 2977 O O . THR A 1 365 ? -4.690 -42.893 10.895 1.00 61.06 365 THR A O 1
ATOM 2980 N N . SER A 1 366 ? -3.918 -44.296 12.464 1.00 63.25 366 SER A N 1
ATOM 2981 C CA . SER A 1 366 ? -4.632 -45.459 11.955 1.00 63.25 366 SER A CA 1
ATOM 2982 C C . SER A 1 366 ? -5.573 -45.988 13.016 1.00 63.25 366 SER A C 1
ATOM 2984 O O . SER A 1 366 ? -5.276 -45.933 14.210 1.00 63.25 366 SER A O 1
ATOM 2986 N N . SER A 1 367 ? -6.674 -46.582 12.575 1.00 61.62 367 SER A N 1
ATOM 2987 C CA . SER A 1 367 ? -7.461 -47.468 13.431 1.00 61.62 367 SER A CA 1
ATOM 2988 C C . SER A 1 367 ? -6.575 -48.570 14.061 1.00 61.62 367 SER A C 1
ATOM 2990 O O . SER A 1 367 ? -5.523 -48.909 13.502 1.00 61.62 367 SER A O 1
ATOM 2992 N N . PRO A 1 368 ? -6.980 -49.174 15.197 1.00 53.59 368 PRO A N 1
ATOM 2993 C CA . PRO A 1 368 ? -6.199 -50.214 15.888 1.00 53.59 368 PRO A CA 1
ATOM 2994 C C . PRO A 1 368 ? -5.847 -51.455 15.040 1.00 53.59 368 PRO A C 1
ATOM 2996 O O . PRO A 1 368 ? -4.956 -52.223 15.401 1.00 53.59 368 PRO A O 1
ATOM 2999 N N . SER A 1 369 ? -6.541 -51.657 13.917 1.00 54.03 369 SER A N 1
ATOM 3000 C CA . SER A 1 369 ? -6.339 -52.719 12.918 1.00 54.03 369 SER A CA 1
ATOM 3001 C C . SER A 1 369 ? -5.212 -52.435 11.912 1.00 54.03 369 SER A C 1
ATOM 3003 O O . SER A 1 369 ? -4.872 -53.310 11.113 1.00 54.03 369 SER A O 1
ATOM 3005 N N . GLY A 1 370 ? -4.628 -51.233 11.932 1.00 58.41 370 GLY A N 1
ATOM 3006 C CA . GLY A 1 370 ? -3.533 -50.812 11.060 1.00 58.41 370 GLY A CA 1
ATOM 3007 C C . GLY A 1 370 ? -2.205 -50.672 11.793 1.00 58.41 370 GLY A C 1
ATOM 3008 O O . GLY A 1 370 ? -2.153 -50.450 13.002 1.00 58.41 370 GLY A O 1
ATOM 3009 N N . ALA A 1 371 ? -1.101 -50.790 11.060 1.00 58.91 371 ALA A N 1
ATOM 3010 C CA . ALA A 1 371 ? 0.195 -50.294 11.509 1.00 58.91 371 ALA A CA 1
ATOM 3011 C C . ALA A 1 371 ? 0.746 -49.262 10.532 1.00 58.91 371 ALA A C 1
ATOM 3013 O O . ALA A 1 371 ? 0.886 -49.540 9.344 1.00 58.91 371 ALA A O 1
ATOM 3014 N N . LEU A 1 372 ? 1.091 -48.099 11.073 1.00 67.81 372 LEU A N 1
ATOM 3015 C CA . LEU A 1 372 ? 1.818 -47.040 10.393 1.00 67.81 372 LEU A CA 1
ATOM 3016 C C . LEU A 1 372 ? 3.306 -47.194 10.706 1.00 67.81 372 LEU A C 1
ATOM 3018 O O . LEU A 1 372 ? 3.712 -47.064 11.859 1.00 67.81 372 LEU A O 1
ATOM 3022 N N . ASN A 1 373 ? 4.116 -47.488 9.695 1.00 68.38 373 ASN A N 1
ATOM 3023 C CA . ASN A 1 373 ? 5.565 -47.596 9.823 1.00 68.38 373 ASN A CA 1
ATOM 3024 C C . ASN A 1 373 ? 6.239 -46.601 8.885 1.00 68.38 373 ASN A C 1
ATOM 3026 O O . ASN A 1 373 ? 5.810 -46.441 7.749 1.00 68.38 373 ASN A O 1
ATOM 3030 N N . ILE A 1 374 ? 7.330 -45.982 9.325 1.00 67.06 374 ILE A N 1
ATOM 3031 C CA . ILE A 1 374 ? 8.188 -45.221 8.416 1.00 67.06 374 ILE A CA 1
ATOM 3032 C C . ILE A 1 374 ? 9.139 -46.197 7.718 1.00 67.06 374 ILE A C 1
ATOM 3034 O O . ILE A 1 374 ? 9.875 -46.929 8.379 1.00 67.06 374 ILE A O 1
ATOM 3038 N N . ASP A 1 375 ? 9.111 -46.216 6.390 1.00 64.50 375 ASP A N 1
ATOM 3039 C CA . ASP A 1 375 ? 9.973 -47.032 5.539 1.00 64.50 375 ASP A CA 1
ATOM 3040 C C . ASP A 1 375 ? 10.978 -46.112 4.840 1.00 64.50 375 ASP A C 1
ATOM 3042 O O . ASP A 1 375 ? 10.625 -45.370 3.931 1.00 64.50 375 ASP A O 1
ATOM 3046 N N . SER A 1 376 ? 12.230 -46.117 5.302 1.00 64.25 376 SER A N 1
ATOM 3047 C CA . SER A 1 376 ? 13.313 -45.302 4.727 1.00 64.25 376 SER A CA 1
ATOM 3048 C C . SER A 1 376 ? 13.988 -45.948 3.509 1.00 64.25 376 SER A C 1
ATOM 3050 O O . SER A 1 376 ? 14.904 -45.363 2.938 1.00 64.25 376 SER A O 1
ATOM 3052 N N . GLY A 1 377 ? 13.588 -47.170 3.130 1.00 57.47 377 GLY A N 1
ATOM 3053 C CA . GLY A 1 377 ? 14.154 -47.919 2.001 1.00 57.47 377 GLY A CA 1
ATOM 3054 C C . GLY A 1 377 ? 13.290 -47.907 0.735 1.00 57.47 377 GLY A C 1
ATOM 3055 O O . GLY A 1 377 ? 13.790 -48.233 -0.339 1.00 57.47 377 GLY A O 1
ATOM 3056 N N . ASN A 1 378 ? 12.014 -47.527 0.841 1.00 62.28 378 ASN A N 1
ATOM 3057 C CA . ASN A 1 378 ? 11.081 -47.356 -0.276 1.00 62.28 378 ASN A CA 1
ATOM 3058 C C . ASN A 1 378 ? 10.413 -45.982 -0.178 1.00 62.28 378 ASN A C 1
ATOM 3060 O O . ASN A 1 378 ? 9.386 -45.863 0.481 1.00 62.28 378 ASN A O 1
ATOM 3064 N N . THR A 1 379 ? 10.984 -44.956 -0.816 1.00 63.03 379 THR A N 1
ATOM 3065 C CA . THR A 1 379 ? 10.559 -43.546 -0.672 1.00 63.03 379 THR A CA 1
ATOM 3066 C C . THR A 1 379 ? 10.566 -42.840 -2.024 1.00 63.03 379 THR A C 1
ATOM 3068 O O . THR A 1 379 ? 11.300 -43.267 -2.920 1.00 63.03 379 THR A O 1
ATOM 3071 N N . ASN A 1 380 ? 9.749 -41.797 -2.204 1.00 55.75 380 ASN A N 1
ATOM 3072 C CA . ASN A 1 380 ? 9.727 -41.018 -3.447 1.00 55.75 380 ASN A CA 1
ATOM 3073 C C . ASN A 1 380 ? 10.566 -39.734 -3.316 1.00 55.75 380 ASN A C 1
ATOM 3075 O O . ASN A 1 380 ? 11.357 -39.409 -4.203 1.00 55.75 380 ASN A O 1
ATOM 3079 N N . ILE A 1 381 ? 10.448 -39.018 -2.191 1.00 45.69 381 ILE A N 1
ATOM 3080 C CA . ILE A 1 381 ? 11.177 -37.766 -1.921 1.00 45.69 381 ILE A CA 1
ATOM 3081 C C . ILE A 1 381 ? 11.825 -37.860 -0.525 1.00 45.69 381 ILE A C 1
ATOM 3083 O O . ILE A 1 381 ? 11.337 -38.585 0.323 1.00 45.69 381 ILE A O 1
ATOM 3087 N N . ASN A 1 382 ? 12.963 -37.186 -0.306 1.00 46.19 382 ASN A N 1
ATOM 3088 C CA . ASN A 1 382 ? 13.646 -36.955 0.989 1.00 46.19 382 ASN A CA 1
ATOM 3089 C C . ASN A 1 382 ? 14.116 -38.160 1.846 1.00 46.19 382 ASN A C 1
ATOM 3091 O O . ASN A 1 382 ? 14.999 -37.965 2.680 1.00 46.19 382 ASN A O 1
ATOM 3095 N N . GLY A 1 383 ? 13.703 -39.398 1.564 1.00 53.19 383 GLY A N 1
ATOM 3096 C CA . GLY A 1 383 ? 14.273 -40.601 2.189 1.00 53.19 383 GLY A CA 1
ATOM 3097 C C . GLY A 1 383 ? 13.425 -41.251 3.287 1.00 53.19 383 GLY A C 1
ATOM 3098 O O . GLY A 1 383 ? 13.937 -42.134 3.983 1.00 53.19 383 GLY A O 1
ATOM 3099 N N . LYS A 1 384 ? 12.139 -40.892 3.441 1.00 62.06 384 LYS A N 1
ATOM 3100 C CA . LYS A 1 384 ? 11.167 -41.569 4.325 1.00 62.06 384 LYS A CA 1
ATOM 3101 C C . LYS A 1 384 ? 9.745 -41.572 3.736 1.00 62.06 384 LYS A C 1
ATOM 3103 O O . LYS A 1 384 ? 9.179 -40.518 3.506 1.00 62.06 384 LYS A O 1
ATOM 3108 N N . ALA A 1 385 ? 9.112 -42.741 3.617 1.00 69.50 385 ALA A N 1
ATOM 3109 C CA . ALA A 1 385 ? 7.686 -42.858 3.280 1.00 69.50 385 ALA A CA 1
ATOM 3110 C C . ALA A 1 385 ? 6.881 -43.508 4.412 1.00 69.50 385 ALA A C 1
ATOM 3112 O O . ALA A 1 385 ? 7.412 -44.299 5.195 1.00 69.50 385 ALA A O 1
ATOM 3113 N N . LEU A 1 386 ? 5.583 -43.214 4.483 1.00 76.44 386 LEU A N 1
ATOM 3114 C CA . LEU A 1 386 ? 4.660 -43.855 5.417 1.00 76.44 386 LEU A CA 1
ATOM 3115 C C . LEU A 1 386 ? 4.110 -45.142 4.804 1.00 76.44 386 LEU A C 1
ATOM 3117 O O . LEU A 1 386 ? 3.327 -45.107 3.863 1.00 76.44 386 LEU A O 1
ATOM 3121 N N . LYS A 1 387 ? 4.484 -46.287 5.365 1.00 80.31 387 LYS A N 1
ATOM 3122 C CA . LYS A 1 387 ? 3.928 -47.600 5.041 1.00 80.31 387 LYS A CA 1
ATOM 3123 C C . LYS A 1 387 ? 2.735 -47.909 5.944 1.00 80.31 387 LYS A C 1
ATOM 3125 O O . LYS A 1 387 ? 2.889 -47.989 7.163 1.00 80.31 387 LYS A O 1
ATOM 3130 N N . VAL A 1 388 ? 1.572 -48.153 5.352 1.00 78.31 388 VAL A N 1
ATOM 3131 C CA . VAL A 1 388 ? 0.353 -48.601 6.039 1.00 78.31 388 VAL A CA 1
ATOM 3132 C C . VAL A 1 388 ? 0.218 -50.111 5.850 1.00 78.31 388 VAL A C 1
ATOM 3134 O O . VAL A 1 388 ? 0.215 -50.580 4.718 1.00 78.31 388 VAL A O 1
ATOM 3137 N N . LEU A 1 389 ? 0.137 -50.880 6.937 1.00 72.38 389 LEU A N 1
ATOM 3138 C CA . LEU A 1 389 ? 0.074 -52.349 6.933 1.00 72.38 389 LEU A CA 1
ATOM 3139 C C . LEU A 1 389 ? -1.223 -52.852 7.583 1.00 72.38 389 LEU A C 1
ATOM 3141 O O . LEU A 1 389 ? -1.562 -52.428 8.691 1.00 72.38 389 LEU A O 1
ATOM 3145 N N . VAL A 1 390 ? -1.888 -53.818 6.943 1.00 68.00 390 VAL A N 1
ATOM 3146 C CA . VAL A 1 390 ? -3.041 -54.540 7.502 1.00 68.00 390 VAL A CA 1
ATOM 3147 C C . VAL A 1 390 ? -2.586 -55.508 8.600 1.00 68.00 390 VAL A C 1
ATOM 3149 O O . VAL A 1 390 ? -1.797 -56.421 8.343 1.00 68.00 390 VAL A O 1
ATOM 3152 N N . LYS A 1 391 ? -3.112 -55.356 9.824 1.00 63.59 391 LYS A N 1
ATOM 3153 C CA . LYS A 1 391 ? -2.941 -56.332 10.914 1.00 63.59 391 LYS A CA 1
ATOM 3154 C C . LYS A 1 391 ? -4.152 -57.271 11.019 1.00 63.59 391 LYS A C 1
ATOM 3156 O O . LYS A 1 391 ? -5.270 -56.880 10.682 1.00 63.59 391 LYS A O 1
ATOM 3161 N N . PRO A 1 392 ? -3.968 -58.505 11.521 1.00 52.50 392 PRO A N 1
ATOM 3162 C CA . PRO A 1 392 ? -5.090 -59.386 11.802 1.00 52.50 392 PRO A CA 1
ATOM 3163 C C . PRO A 1 392 ? -5.815 -58.851 13.046 1.00 52.50 392 PRO A C 1
ATOM 3165 O O . PRO A 1 392 ? -5.132 -58.514 14.009 1.00 52.50 392 PRO A O 1
ATOM 3168 N N . ILE A 1 393 ? -7.158 -58.817 13.038 1.00 52.62 393 ILE A N 1
ATOM 3169 C CA . ILE A 1 393 ? -8.079 -58.960 14.203 1.00 52.62 393 ILE A CA 1
ATOM 3170 C C . ILE A 1 393 ? -9.270 -57.961 14.281 1.00 52.62 393 ILE A C 1
ATOM 3172 O O . ILE A 1 393 ? -10.189 -58.242 15.038 1.00 52.62 393 ILE A O 1
ATOM 3176 N N . TYR A 1 394 ? -9.419 -56.896 13.476 1.00 52.47 394 TYR A N 1
ATOM 3177 C CA . TYR A 1 394 ? -10.623 -56.025 13.600 1.00 52.47 394 TYR A CA 1
ATOM 3178 C C . TYR A 1 394 ? -11.268 -55.605 12.279 1.00 52.47 394 TYR A C 1
ATOM 3180 O O . TYR A 1 394 ? -10.659 -55.762 11.224 1.00 52.47 394 TYR A O 1
ATOM 3188 N N . THR A 1 395 ? -12.513 -55.123 12.374 1.00 52.59 395 THR A N 1
ATOM 3189 C CA . THR A 1 395 ? -13.541 -55.019 11.323 1.00 52.59 395 THR A CA 1
ATOM 3190 C C . THR A 1 395 ? -13.276 -53.958 10.249 1.00 52.59 395 THR A C 1
ATOM 3192 O O . THR A 1 395 ? -13.492 -54.250 9.078 1.00 52.59 395 THR A O 1
ATOM 3195 N N . GLU A 1 396 ? -12.653 -52.819 10.553 1.00 56.53 396 GLU A N 1
ATOM 3196 C CA . GLU A 1 396 ? -12.327 -51.784 9.549 1.00 56.53 396 GLU A CA 1
ATOM 3197 C C . GLU A 1 396 ? -10.874 -51.323 9.674 1.00 56.53 396 GLU A C 1
ATOM 3199 O O . GLU A 1 396 ? -10.373 -51.212 10.793 1.00 56.53 396 GLU A O 1
ATOM 3204 N N . LEU A 1 397 ? -10.191 -51.065 8.550 1.00 63.78 397 LEU A N 1
ATOM 3205 C CA . LEU A 1 397 ? -8.866 -50.440 8.539 1.00 63.78 397 LEU A CA 1
ATOM 3206 C C . LEU A 1 397 ? -8.951 -49.044 7.928 1.00 63.78 397 LEU A C 1
ATOM 3208 O O . LEU A 1 397 ? -9.242 -48.891 6.747 1.00 63.78 397 LEU A O 1
ATOM 3212 N N . THR A 1 398 ? -8.634 -48.032 8.728 1.00 67.81 398 THR A N 1
ATOM 3213 C CA . THR A 1 398 ? -8.489 -46.650 8.271 1.00 67.81 398 THR A CA 1
ATOM 3214 C C . THR A 1 398 ? -7.126 -46.080 8.625 1.00 67.81 398 THR A C 1
ATOM 3216 O O . THR A 1 398 ? -6.543 -46.436 9.654 1.00 67.81 398 THR A O 1
ATOM 3219 N N . ALA A 1 399 ? -6.624 -45.192 7.770 1.00 67.31 399 ALA A N 1
ATOM 3220 C CA . ALA A 1 399 ? -5.468 -44.345 8.033 1.00 67.31 399 ALA A CA 1
ATOM 3221 C C . ALA A 1 399 ? -5.754 -42.937 7.506 1.00 67.31 399 ALA A C 1
ATOM 3223 O O . ALA A 1 399 ? -6.152 -42.786 6.356 1.00 67.31 399 ALA A O 1
ATOM 3224 N N . GLY A 1 400 ? -5.584 -41.902 8.320 1.00 69.44 400 GLY A N 1
ATOM 3225 C CA . GLY A 1 400 ? -6.037 -40.568 7.940 1.00 69.44 400 GLY A CA 1
ATOM 3226 C C . GLY A 1 400 ? -5.620 -39.467 8.898 1.00 69.44 400 GLY A C 1
ATOM 3227 O O . GLY A 1 400 ? -4.939 -39.708 9.897 1.00 69.44 400 GLY A O 1
ATOM 3228 N N . THR A 1 401 ? -6.049 -38.252 8.577 1.00 70.88 401 THR A N 1
ATOM 3229 C CA . THR A 1 401 ? -5.774 -37.048 9.359 1.00 70.88 401 THR A CA 1
ATOM 3230 C C . THR A 1 401 ? -7.070 -36.299 9.656 1.00 70.88 401 THR A C 1
ATOM 3232 O O . THR A 1 401 ? -7.949 -36.195 8.796 1.00 70.88 401 THR A O 1
ATOM 3235 N N . LYS A 1 402 ? -7.183 -35.782 10.882 1.00 70.19 402 LYS A N 1
ATOM 3236 C CA . LYS A 1 402 ? -8.303 -34.951 11.334 1.00 70.19 402 LYS A CA 1
ATOM 3237 C C . LYS A 1 402 ? -7.912 -33.484 11.286 1.00 70.19 402 LYS A C 1
ATOM 3239 O O . LYS A 1 402 ? -6.788 -33.123 11.630 1.00 70.19 402 LYS A O 1
ATOM 3244 N N . ARG A 1 403 ? -8.848 -32.643 10.859 1.00 62.31 403 ARG A N 1
ATOM 3245 C CA . ARG A 1 403 ? -8.670 -31.199 10.753 1.00 62.31 403 ARG A CA 1
ATOM 3246 C C . ARG A 1 403 ? -9.954 -30.498 11.160 1.00 62.31 403 ARG A C 1
ATOM 3248 O O . ARG A 1 403 ? -10.854 -30.306 10.343 1.00 62.31 403 ARG A O 1
ATOM 3255 N N . ASP A 1 404 ? -9.994 -30.077 12.415 1.00 55.59 404 ASP A N 1
ATOM 3256 C CA . ASP A 1 404 ? -11.078 -29.249 12.920 1.00 55.59 404 ASP A CA 1
ATOM 3257 C C . ASP A 1 404 ? -11.071 -27.920 12.149 1.00 55.59 404 ASP A C 1
ATOM 3259 O O . ASP A 1 404 ? -10.035 -27.268 12.011 1.00 55.59 404 ASP A O 1
ATOM 3263 N N . GLU A 1 405 ? -12.218 -27.577 11.557 1.00 61.62 405 GLU A N 1
ATOM 3264 C CA . GLU A 1 405 ? -12.407 -26.402 10.691 1.00 61.62 405 GLU A CA 1
ATOM 3265 C C . GLU A 1 405 ? -11.679 -26.454 9.330 1.00 61.62 405 GLU A C 1
ATOM 3267 O O . GLU A 1 405 ? -11.140 -25.451 8.844 1.00 61.62 405 GLU A O 1
ATOM 3272 N N . TRP A 1 406 ? -11.689 -27.604 8.643 1.00 70.88 406 TRP A N 1
ATOM 3273 C CA . TRP A 1 406 ? -11.237 -27.673 7.251 1.00 70.88 406 TRP A CA 1
ATOM 3274 C C . TRP A 1 406 ? -12.229 -26.980 6.303 1.00 70.88 406 TRP A C 1
ATOM 3276 O O . TRP A 1 406 ? -13.061 -27.601 5.647 1.00 70.88 406 TRP A O 1
ATOM 3286 N N . ASN A 1 407 ? -12.098 -25.659 6.195 1.00 74.75 407 ASN A N 1
ATOM 3287 C CA . ASN A 1 407 ? -12.864 -24.852 5.255 1.00 74.75 407 ASN A CA 1
ATOM 3288 C C . ASN A 1 407 ? -12.399 -25.118 3.815 1.00 74.75 407 ASN A C 1
ATOM 3290 O O . ASN A 1 407 ? -11.309 -24.700 3.410 1.00 74.75 407 ASN A O 1
ATOM 3294 N N . LEU A 1 408 ? -13.247 -25.794 3.048 1.00 70.25 408 LEU A N 1
ATOM 3295 C CA . LEU A 1 408 ? -13.018 -26.196 1.668 1.00 70.25 408 LEU A CA 1
ATOM 3296 C C . LEU A 1 408 ? -12.905 -24.987 0.728 1.00 70.25 408 LEU A C 1
ATOM 3298 O O . LEU A 1 408 ? -12.175 -25.069 -0.246 1.00 70.25 408 LEU A O 1
ATOM 3302 N N . ASN A 1 409 ? -13.476 -23.818 1.045 1.00 63.59 409 ASN A N 1
ATOM 3303 C CA . ASN A 1 409 ? -13.274 -22.605 0.230 1.00 63.59 409 ASN A CA 1
ATOM 3304 C C . ASN A 1 409 ? -11.848 -22.049 0.331 1.00 63.59 409 ASN A C 1
ATOM 3306 O O . ASN A 1 409 ? -11.375 -21.355 -0.571 1.00 63.59 409 ASN A O 1
ATOM 3310 N N . ASN A 1 410 ? -11.163 -22.345 1.435 1.00 48.94 410 ASN A N 1
ATOM 3311 C CA . ASN A 1 410 ? -9.787 -21.924 1.671 1.00 48.94 410 ASN A CA 1
ATOM 3312 C C . ASN A 1 410 ? -8.786 -23.051 1.403 1.00 48.94 410 ASN A C 1
ATOM 3314 O O . ASN A 1 410 ? -7.642 -22.758 1.091 1.00 48.94 410 ASN A O 1
ATOM 3318 N N . TYR A 1 411 ? -9.196 -24.314 1.518 1.00 59.28 411 TYR A N 1
ATOM 3319 C CA . TYR A 1 411 ? -8.361 -25.500 1.341 1.00 59.28 411 TYR A CA 1
ATOM 3320 C C . TYR A 1 411 ? -9.166 -26.586 0.616 1.00 59.28 411 TYR A C 1
ATOM 3322 O O . TYR A 1 411 ? -9.688 -27.494 1.238 1.00 59.28 411 TYR A O 1
ATOM 3330 N N . ASN A 1 412 ? -9.336 -26.488 -0.692 1.00 74.00 412 ASN A N 1
ATOM 3331 C CA . ASN A 1 412 ? -10.206 -27.376 -1.474 1.00 74.00 412 ASN A CA 1
ATOM 3332 C C . ASN A 1 412 ? -9.524 -28.638 -2.013 1.00 74.00 412 ASN A C 1
ATOM 3334 O O . ASN A 1 412 ? -10.217 -29.449 -2.615 1.00 74.00 412 ASN A O 1
ATOM 3338 N N . GLU A 1 413 ? -8.215 -28.825 -1.843 1.00 72.62 413 GLU A N 1
ATOM 3339 C CA . GLU A 1 413 ? -7.483 -29.911 -2.505 1.00 72.62 413 GLU A CA 1
ATOM 3340 C C . GLU A 1 413 ? -6.713 -30.793 -1.516 1.00 72.62 413 GLU A C 1
ATOM 3342 O O . GLU A 1 413 ? -6.122 -30.301 -0.550 1.00 72.62 413 GLU A O 1
ATOM 3347 N N . VAL A 1 414 ? -6.685 -32.100 -1.781 1.00 78.19 414 VAL A N 1
ATOM 3348 C CA . VAL A 1 414 ? -5.796 -33.066 -1.121 1.00 78.19 414 VAL A CA 1
ATOM 3349 C C . VAL A 1 414 ? -4.863 -33.668 -2.160 1.00 78.19 414 VAL A C 1
ATOM 3351 O O . VAL A 1 414 ? -5.333 -34.243 -3.135 1.00 78.19 414 VAL A O 1
ATOM 3354 N N . SER A 1 415 ? -3.551 -33.561 -1.949 1.00 73.25 415 SER A N 1
ATOM 3355 C CA . SER A 1 415 ? -2.527 -34.174 -2.804 1.00 73.25 415 SER A CA 1
ATOM 3356 C C . SER A 1 415 ? -1.705 -35.189 -2.018 1.00 73.25 415 SER A C 1
ATOM 3358 O O . SER A 1 415 ? -1.347 -34.914 -0.873 1.00 73.25 415 SER A O 1
ATOM 3360 N N . PHE A 1 416 ? -1.359 -36.324 -2.619 1.00 79.12 416 PHE A N 1
ATOM 3361 C CA . PHE A 1 416 ? -0.428 -37.295 -2.041 1.00 79.12 416 PHE A CA 1
ATOM 3362 C C . PHE A 1 416 ? 0.219 -38.172 -3.110 1.00 79.12 416 PHE A C 1
ATOM 3364 O O . PHE A 1 416 ? -0.384 -38.483 -4.136 1.00 79.12 416 PHE A O 1
ATOM 3371 N N . VAL A 1 417 ? 1.440 -38.623 -2.839 1.00 76.06 417 VAL A N 1
ATOM 3372 C CA . VAL A 1 417 ? 2.120 -39.658 -3.618 1.00 76.06 417 VAL A CA 1
ATOM 3373 C C . VAL A 1 417 ? 1.847 -41.004 -2.954 1.00 76.06 417 VAL A C 1
ATOM 3375 O O . VAL A 1 417 ? 1.922 -41.122 -1.734 1.00 76.06 417 VAL A O 1
ATOM 3378 N N . TYR A 1 418 ? 1.529 -42.032 -3.733 1.00 87.19 418 TYR A N 1
ATOM 3379 C CA . TYR A 1 418 ? 1.203 -43.357 -3.224 1.00 87.19 418 TYR A CA 1
ATOM 3380 C C . TYR A 1 418 ? 1.864 -44.473 -4.030 1.00 87.19 418 TYR A C 1
ATOM 3382 O O . TYR A 1 418 ? 2.202 -44.305 -5.196 1.00 87.19 418 TYR A O 1
ATOM 3390 N N . ARG A 1 419 ? 2.035 -45.637 -3.407 1.00 88.56 419 ARG A N 1
ATOM 3391 C CA . ARG A 1 419 ? 2.424 -46.884 -4.073 1.00 88.56 419 ARG A CA 1
ATOM 3392 C C . ARG A 1 419 ? 1.612 -48.023 -3.488 1.00 88.56 419 ARG A C 1
ATOM 3394 O O . ARG A 1 419 ? 1.707 -48.286 -2.290 1.00 88.56 419 ARG A O 1
ATOM 3401 N N . ILE A 1 420 ? 0.837 -48.702 -4.326 1.00 89.69 420 ILE A N 1
ATOM 3402 C CA . ILE A 1 420 ? -0.100 -49.747 -3.904 1.00 89.69 420 ILE A CA 1
ATOM 3403 C C . ILE A 1 420 ? 0.246 -51.042 -4.656 1.00 89.69 420 ILE A C 1
ATOM 3405 O O . ILE A 1 420 ? 0.316 -51.012 -5.881 1.00 89.69 420 ILE A O 1
ATOM 3409 N N . PRO A 1 421 ? 0.531 -52.163 -3.971 1.00 90.69 421 PRO A N 1
ATOM 3410 C CA . PRO A 1 421 ? 0.705 -53.471 -4.599 1.00 90.69 421 PRO A CA 1
ATOM 3411 C C . PRO A 1 421 ? -0.577 -53.988 -5.279 1.00 90.69 421 PRO A C 1
ATOM 3413 O O . PRO A 1 421 ? -1.667 -53.613 -4.850 1.00 90.69 421 PRO A O 1
ATOM 3416 N N . PRO A 1 422 ? -0.479 -54.917 -6.252 1.00 88.62 422 PRO A N 1
ATOM 3417 C CA . PRO A 1 422 ? -1.631 -55.369 -7.024 1.00 88.62 422 PRO A CA 1
ATOM 3418 C C . PRO A 1 422 ? -2.684 -56.039 -6.170 1.00 88.62 422 PRO A C 1
ATOM 3420 O O . PRO A 1 422 ? -2.374 -56.930 -5.378 1.00 88.62 422 PRO A O 1
ATOM 3423 N N . LYS A 1 423 ? -3.936 -55.659 -6.430 1.00 83.25 423 LYS A N 1
ATOM 3424 C CA . LYS A 1 423 ? -5.157 -56.168 -5.807 1.00 83.25 423 LYS A CA 1
ATOM 3425 C C . LYS A 1 423 ? -5.311 -55.818 -4.328 1.00 83.25 423 LYS A C 1
ATOM 3427 O O . LYS A 1 423 ? -6.077 -56.489 -3.642 1.00 83.25 423 LYS A O 1
ATOM 3432 N N . VAL A 1 424 ? -4.608 -54.797 -3.833 1.00 85.81 424 VAL A N 1
ATOM 3433 C CA . VAL A 1 424 ? -4.807 -54.288 -2.469 1.00 85.81 424 VAL A CA 1
ATOM 3434 C C . VAL A 1 424 ? -6.002 -53.321 -2.471 1.00 85.81 424 VAL A C 1
ATOM 3436 O O . VAL A 1 424 ? -5.907 -52.263 -3.094 1.00 85.81 424 VAL A O 1
ATOM 3439 N N . PRO A 1 425 ? -7.117 -53.639 -1.785 1.00 84.81 425 PRO A N 1
ATOM 3440 C CA . PRO A 1 425 ? -8.343 -52.854 -1.886 1.00 84.81 425 PRO A CA 1
ATOM 3441 C C . PRO A 1 425 ? -8.272 -51.608 -0.997 1.00 84.81 425 PRO A C 1
ATOM 3443 O O . PRO A 1 425 ? -8.292 -51.706 0.228 1.00 84.81 425 PRO A O 1
ATOM 3446 N N . ILE A 1 426 ? -8.206 -50.417 -1.595 1.00 86.94 426 ILE A N 1
ATOM 3447 C CA . ILE A 1 426 ? -8.115 -49.138 -0.874 1.00 86.94 426 ILE A CA 1
ATOM 3448 C C . ILE A 1 426 ? -9.126 -48.157 -1.448 1.00 86.94 426 ILE A C 1
ATOM 3450 O O . ILE A 1 426 ? -9.177 -47.942 -2.650 1.00 86.94 426 ILE A O 1
ATOM 3454 N N . SER A 1 427 ? -9.883 -47.508 -0.578 1.00 87.50 427 SER A N 1
ATOM 3455 C CA . SER A 1 427 ? -10.684 -46.327 -0.891 1.00 87.50 427 SER A CA 1
ATOM 3456 C C . SER A 1 427 ? -10.198 -45.134 -0.083 1.00 87.50 427 SER A C 1
ATOM 3458 O O . SER A 1 427 ? -9.421 -45.285 0.856 1.00 87.50 427 SER A O 1
ATOM 3460 N N . PHE A 1 428 ? -10.668 -43.936 -0.400 1.00 89.50 428 PHE A N 1
ATOM 3461 C CA . PHE A 1 428 ? -10.487 -42.773 0.454 1.00 89.50 428 PHE A CA 1
ATOM 3462 C C . PHE A 1 428 ? -11.687 -41.832 0.399 1.00 89.50 428 PHE A C 1
ATOM 3464 O O . PHE A 1 428 ? -12.451 -41.786 -0.569 1.00 89.50 428 PHE A O 1
ATOM 3471 N N . ARG A 1 429 ? -11.879 -41.112 1.500 1.00 91.25 429 ARG A N 1
ATOM 3472 C CA . ARG A 1 429 ? -13.093 -40.357 1.798 1.00 91.25 429 ARG A CA 1
ATOM 3473 C C . ARG A 1 429 ? -12.807 -39.154 2.682 1.00 91.25 429 ARG A C 1
ATOM 3475 O O . ARG A 1 429 ? -11.783 -39.105 3.366 1.00 91.25 429 ARG A O 1
ATOM 3482 N N . VAL A 1 430 ? -13.744 -38.216 2.693 1.00 90.81 430 VAL A N 1
ATOM 3483 C CA . VAL A 1 430 ? -13.733 -37.040 3.563 1.00 90.81 430 VAL A CA 1
ATOM 3484 C C . VAL A 1 430 ? -14.969 -37.028 4.453 1.00 90.81 430 VAL A C 1
ATOM 3486 O O . VAL A 1 430 ? -16.048 -37.404 4.000 1.00 90.81 430 VAL A O 1
ATOM 3489 N N . GLN A 1 431 ? -14.823 -36.616 5.708 1.00 89.75 431 GLN A N 1
ATOM 3490 C CA . GLN A 1 431 ? -15.959 -36.369 6.587 1.00 89.75 431 GLN A CA 1
ATOM 3491 C C . GLN A 1 431 ? -16.344 -34.902 6.530 1.00 89.75 431 GLN A C 1
ATOM 3493 O O . GLN A 1 431 ? -15.476 -34.026 6.536 1.00 89.75 431 GLN A O 1
ATOM 3498 N N . THR A 1 432 ? -17.637 -34.628 6.490 1.00 84.75 432 THR A N 1
ATOM 3499 C CA . THR A 1 432 ? -18.152 -33.270 6.590 1.00 84.75 432 THR A CA 1
ATOM 3500 C C . THR A 1 432 ? -18.333 -32.842 8.042 1.00 84.75 432 THR A C 1
ATOM 3502 O O . THR A 1 432 ? -18.359 -33.662 8.961 1.00 84.75 432 THR A O 1
ATOM 3505 N N . ARG A 1 433 ? -18.540 -31.540 8.268 1.00 73.19 433 ARG A N 1
ATOM 3506 C CA . ARG A 1 433 ? -18.846 -31.010 9.609 1.00 73.19 433 ARG A CA 1
ATOM 3507 C C . ARG A 1 433 ? -20.147 -31.566 10.213 1.00 73.19 433 ARG A C 1
ATOM 3509 O O . ARG A 1 433 ? -20.307 -31.508 11.427 1.00 73.19 433 ARG A O 1
ATOM 3516 N N . MET A 1 434 ? -21.046 -32.116 9.392 1.00 75.06 434 MET A N 1
ATOM 3517 C CA . MET A 1 434 ? -22.268 -32.793 9.849 1.00 75.06 434 MET A CA 1
ATOM 3518 C C . MET A 1 434 ? -22.046 -34.272 10.210 1.00 75.06 434 MET A C 1
ATOM 3520 O O . MET A 1 434 ? -22.948 -34.915 10.735 1.00 75.06 434 MET A O 1
ATOM 3524 N N . GLY A 1 435 ? -20.838 -34.799 9.988 1.00 75.81 435 GLY A N 1
ATOM 3525 C CA . GLY A 1 435 ? -20.466 -36.178 10.302 1.00 75.81 435 GLY A CA 1
ATOM 3526 C C . GLY A 1 435 ? -20.627 -37.157 9.137 1.00 75.81 435 GLY A C 1
ATOM 3527 O O . GLY A 1 435 ? -20.231 -38.317 9.275 1.00 75.81 435 GLY A O 1
ATOM 3528 N N . ASP A 1 436 ? -21.140 -36.708 7.990 1.00 81.94 436 ASP A N 1
ATOM 3529 C CA . ASP A 1 436 ? -21.336 -37.541 6.803 1.00 81.94 436 ASP A CA 1
ATOM 3530 C C . ASP A 1 436 ? -20.009 -37.860 6.111 1.00 81.94 436 ASP A C 1
ATOM 3532 O O . ASP A 1 436 ? -19.163 -36.985 5.921 1.00 81.94 436 ASP A O 1
ATOM 3536 N N . TRP A 1 437 ? -19.839 -39.112 5.689 1.00 89.81 437 TRP A N 1
ATOM 3537 C CA . TRP A 1 437 ? -18.696 -39.533 4.883 1.00 89.81 437 TRP A CA 1
ATOM 3538 C C . TRP A 1 437 ? -19.008 -39.409 3.397 1.00 89.81 437 TRP A C 1
ATOM 3540 O O . TRP A 1 437 ? -20.000 -39.963 2.923 1.00 89.81 437 TRP A O 1
ATOM 3550 N N . ILE A 1 438 ? -18.125 -38.741 2.660 1.00 90.25 438 ILE A N 1
ATOM 3551 C CA . ILE A 1 438 ? -18.182 -38.620 1.205 1.00 90.25 438 ILE A CA 1
ATOM 3552 C C . ILE A 1 438 ? -16.985 -39.353 0.601 1.00 90.25 438 ILE A C 1
ATOM 3554 O O . ILE A 1 438 ? -15.829 -39.013 0.857 1.00 90.25 438 ILE A O 1
ATOM 3558 N N . CYS A 1 439 ? -17.270 -40.379 -0.191 1.00 91.25 439 CYS A N 1
ATOM 3559 C CA . CYS A 1 439 ? -16.295 -41.184 -0.905 1.00 91.25 439 CYS A CA 1
ATOM 3560 C C . CYS A 1 439 ? -15.744 -40.404 -2.096 1.00 91.25 439 CYS A C 1
ATOM 3562 O O . CYS A 1 439 ? -16.500 -39.944 -2.952 1.00 91.25 439 CYS A O 1
ATOM 3564 N N . LEU A 1 440 ? -14.419 -40.274 -2.126 1.00 90.81 440 LEU A N 1
ATOM 3565 C CA . LEU A 1 440 ? -13.693 -39.464 -3.101 1.00 90.81 440 LEU A CA 1
ATOM 3566 C C . LEU A 1 440 ? -13.012 -40.318 -4.178 1.00 90.81 440 LEU A C 1
ATOM 3568 O O . LEU A 1 440 ? -12.752 -39.824 -5.272 1.00 90.81 440 LEU A O 1
ATOM 3572 N N . GLY A 1 441 ? -12.707 -41.585 -3.887 1.00 88.44 441 GLY A N 1
ATOM 3573 C CA . GLY A 1 441 ? -11.982 -42.447 -4.817 1.00 88.44 441 GLY A CA 1
ATOM 3574 C C . GLY A 1 441 ? -11.423 -43.723 -4.193 1.00 88.44 441 GLY A C 1
ATOM 3575 O O . GLY A 1 441 ? -11.660 -44.001 -3.016 1.00 88.44 441 GLY A O 1
ATOM 3576 N N . GLY A 1 442 ? -10.681 -44.499 -4.982 1.00 90.44 442 GLY A N 1
ATOM 3577 C CA . GLY A 1 442 ? -10.072 -45.762 -4.568 1.00 90.44 442 GLY A CA 1
ATOM 3578 C C . GLY A 1 442 ? -9.522 -46.600 -5.723 1.00 90.44 442 GLY A C 1
ATOM 3579 O O . GLY A 1 442 ? -9.644 -46.233 -6.885 1.00 90.44 442 GLY A O 1
ATOM 3580 N N . THR A 1 443 ? -8.906 -47.732 -5.398 1.00 89.31 443 THR A N 1
ATOM 3581 C CA . THR A 1 443 ? -8.554 -48.807 -6.343 1.00 89.31 443 THR A CA 1
ATOM 3582 C C . THR A 1 443 ? -9.811 -49.511 -6.858 1.00 89.31 443 THR A C 1
ATOM 3584 O O . THR A 1 443 ? -10.806 -49.544 -6.137 1.00 89.31 443 THR A O 1
ATOM 3587 N N . GLU A 1 444 ? -9.746 -50.189 -8.008 1.00 83.06 444 GLU A N 1
ATOM 3588 C CA . GLU A 1 444 ? -10.873 -50.957 -8.585 1.00 83.06 444 GLU A CA 1
ATOM 3589 C C . GLU A 1 444 ? -11.515 -51.945 -7.587 1.00 83.06 444 GLU A C 1
ATOM 3591 O O . GLU A 1 444 ? -12.729 -52.135 -7.557 1.00 83.06 444 GLU A O 1
ATOM 3596 N N . THR A 1 445 ? -10.703 -52.554 -6.718 1.00 79.12 445 THR A N 1
ATOM 3597 C CA . THR A 1 445 ? -11.159 -53.520 -5.702 1.00 79.12 445 THR A CA 1
ATOM 3598 C C . THR A 1 445 ? -11.584 -52.876 -4.373 1.00 79.12 445 THR A C 1
ATOM 3600 O O . THR A 1 445 ? -12.025 -53.577 -3.456 1.00 79.12 445 THR A O 1
ATOM 3603 N N . GLY A 1 446 ? -11.466 -51.549 -4.260 1.00 78.38 446 GLY A N 1
ATOM 3604 C CA . GLY A 1 446 ? -11.793 -50.755 -3.082 1.00 78.38 446 GLY A CA 1
ATOM 3605 C C . GLY A 1 446 ? -13.294 -50.487 -2.970 1.00 78.38 446 GLY A C 1
ATOM 3606 O O . GLY A 1 446 ? -13.939 -50.018 -3.900 1.00 78.38 446 GLY A O 1
ATOM 3607 N N . GLN A 1 447 ? -13.858 -50.767 -1.799 1.00 79.00 447 GLN A N 1
ATOM 3608 C CA . GLN A 1 447 ? -15.226 -50.413 -1.431 1.00 79.00 447 GLN A CA 1
ATOM 3609 C C . GLN A 1 447 ? -15.172 -49.318 -0.369 1.00 79.00 447 GLN A C 1
ATOM 3611 O O . GLN A 1 447 ? -14.331 -49.374 0.528 1.00 79.00 447 GLN A O 1
ATOM 3616 N N . CYS A 1 448 ? -16.050 -48.323 -0.473 1.00 81.31 448 CYS A N 1
ATOM 3617 C CA . CYS A 1 448 ? -16.090 -47.170 0.417 1.00 81.31 448 CYS A CA 1
ATOM 3618 C C . CYS A 1 448 ? -17.461 -47.066 1.088 1.00 81.31 448 CYS A C 1
ATOM 3620 O O . CYS A 1 448 ? -18.483 -47.258 0.435 1.00 81.31 448 CYS A O 1
ATOM 3622 N N . THR A 1 449 ? -17.489 -46.760 2.386 1.00 75.94 449 THR A N 1
ATOM 3623 C CA . THR A 1 449 ? -18.732 -46.493 3.118 1.00 75.94 449 THR A CA 1
ATOM 3624 C C . THR A 1 449 ? -18.955 -44.980 3.226 1.00 75.94 449 THR A C 1
ATOM 3626 O O . THR A 1 449 ? -18.119 -44.261 3.782 1.00 75.94 449 THR A O 1
ATOM 3629 N N . GLY A 1 450 ? -20.059 -44.492 2.647 1.00 79.62 450 GLY A N 1
ATOM 3630 C CA . GLY A 1 450 ? -20.400 -43.067 2.545 1.00 79.62 450 GLY A CA 1
ATOM 3631 C C . GLY A 1 450 ? -21.167 -42.729 1.260 1.00 79.62 450 GLY A C 1
ATOM 3632 O O . GLY A 1 450 ? -21.417 -43.600 0.428 1.00 79.62 450 GLY A O 1
ATOM 3633 N N . ALA A 1 451 ? -21.547 -41.463 1.087 1.00 84.75 451 ALA A N 1
ATOM 3634 C CA . ALA A 1 451 ? -22.117 -40.968 -0.164 1.00 84.75 451 ALA A CA 1
ATOM 3635 C C . ALA A 1 451 ? -21.015 -40.820 -1.225 1.00 84.75 451 ALA A C 1
ATOM 3637 O O . ALA A 1 451 ? -19.928 -40.340 -0.925 1.00 84.75 451 ALA A O 1
ATOM 3638 N N . HIS A 1 452 ? -21.264 -41.227 -2.467 1.00 85.44 452 HIS A N 1
ATOM 3639 C CA . HIS A 1 452 ? -20.253 -41.153 -3.524 1.00 85.44 452 HIS A CA 1
ATOM 3640 C C . HIS A 1 452 ? -20.284 -39.795 -4.216 1.00 85.44 452 HIS A C 1
ATOM 3642 O O . HIS A 1 452 ? -21.341 -39.365 -4.674 1.00 85.44 452 HIS A O 1
ATOM 3648 N N . ALA A 1 453 ? -19.121 -39.150 -4.325 1.00 83.25 453 ALA A N 1
ATOM 3649 C CA . ALA A 1 453 ? -18.974 -38.004 -5.209 1.00 83.25 453 ALA A CA 1
ATOM 3650 C C . ALA A 1 453 ? -19.285 -38.409 -6.660 1.00 83.25 453 ALA A C 1
ATOM 3652 O O . ALA A 1 453 ? -19.031 -39.545 -7.068 1.00 83.25 453 ALA A O 1
ATOM 3653 N N . ASN A 1 454 ? -19.802 -37.470 -7.456 1.00 70.25 454 ASN A N 1
ATOM 3654 C CA . ASN A 1 454 ? -20.169 -37.733 -8.856 1.00 70.25 454 ASN A CA 1
ATOM 3655 C C . ASN A 1 454 ? -18.976 -38.170 -9.725 1.00 70.25 454 ASN A C 1
ATOM 3657 O O . ASN A 1 454 ? -19.165 -38.829 -10.746 1.00 70.25 454 ASN A O 1
ATOM 3661 N N . VAL A 1 455 ? -17.758 -37.792 -9.331 1.00 68.31 455 VAL A N 1
ATOM 3662 C CA . VAL A 1 455 ? -16.506 -38.207 -9.967 1.00 68.31 455 VAL A CA 1
ATOM 3663 C C . VAL A 1 455 ? -15.616 -38.810 -8.890 1.00 68.31 455 VAL A C 1
ATOM 3665 O O . VAL A 1 455 ? -15.263 -38.130 -7.930 1.00 68.31 455 VAL A O 1
ATOM 3668 N N . LEU A 1 456 ? -15.264 -40.085 -9.054 1.00 78.88 456 LEU A N 1
ATOM 3669 C CA . LEU A 1 456 ? -14.363 -40.803 -8.157 1.00 78.88 456 LEU A CA 1
ATOM 3670 C C . LEU A 1 456 ? -12.963 -40.853 -8.769 1.00 78.88 456 LEU A C 1
ATOM 3672 O O . LEU A 1 456 ? -12.808 -41.142 -9.954 1.00 78.88 456 LEU A O 1
ATOM 3676 N N . VAL A 1 457 ? -11.947 -40.582 -7.957 1.00 83.12 457 VAL A N 1
ATOM 3677 C CA . VAL A 1 457 ? -10.542 -40.690 -8.359 1.00 83.12 457 VAL A CA 1
ATOM 3678 C C . VAL A 1 457 ? -10.096 -42.150 -8.264 1.00 83.12 457 VAL A C 1
ATOM 3680 O O . VAL A 1 457 ? -10.144 -42.752 -7.192 1.00 83.12 457 VAL A O 1
ATOM 3683 N N . GLU A 1 458 ? -9.646 -42.721 -9.376 1.00 86.44 458 GLU A N 1
ATOM 3684 C CA . GLU A 1 458 ? -9.152 -44.099 -9.435 1.00 86.44 458 GLU A CA 1
ATOM 3685 C C . GLU A 1 458 ? -7.667 -44.172 -9.035 1.00 86.44 458 GLU A C 1
ATOM 3687 O O . GLU A 1 458 ? -6.844 -43.403 -9.536 1.00 86.44 458 GLU A O 1
ATOM 3692 N N . LEU A 1 459 ? -7.317 -45.083 -8.120 1.00 87.19 459 LEU A N 1
ATOM 3693 C CA . LEU A 1 459 ? -5.928 -45.355 -7.730 1.00 87.19 459 LEU A CA 1
ATOM 3694 C C . LEU A 1 459 ? -5.395 -46.595 -8.448 1.00 87.19 459 LEU A C 1
ATOM 3696 O O . LEU A 1 459 ? -6.045 -47.639 -8.450 1.00 87.19 459 LEU A O 1
ATOM 3700 N N . ILE A 1 460 ? -4.178 -46.493 -8.986 1.00 87.19 460 ILE A N 1
ATOM 3701 C CA . ILE A 1 460 ? -3.508 -47.582 -9.706 1.00 87.19 460 ILE A CA 1
ATOM 3702 C C . ILE A 1 460 ? -2.718 -48.450 -8.717 1.00 87.19 460 ILE A C 1
ATOM 3704 O O . ILE A 1 460 ? -1.911 -47.946 -7.935 1.00 87.19 460 ILE A O 1
ATOM 3708 N N . ASP A 1 461 ? -2.914 -49.765 -8.769 1.00 88.81 461 ASP A N 1
ATOM 3709 C CA . ASP A 1 461 ? -2.315 -50.743 -7.859 1.00 88.81 461 ASP A CA 1
ATOM 3710 C C . ASP A 1 461 ? -1.202 -51.588 -8.520 1.00 88.81 461 ASP A C 1
ATOM 3712 O O . ASP A 1 461 ? -1.083 -52.786 -8.317 1.00 88.81 461 ASP A O 1
ATOM 3716 N N . ASP A 1 462 ? -0.314 -50.991 -9.312 1.00 86.50 462 ASP A N 1
ATOM 3717 C CA . ASP A 1 462 ? 0.740 -51.716 -10.054 1.00 86.50 462 ASP A CA 1
ATOM 3718 C C . ASP A 1 462 ? 2.072 -51.897 -9.287 1.00 86.50 462 ASP A C 1
ATOM 3720 O O . ASP A 1 462 ? 3.067 -52.379 -9.838 1.00 86.50 462 ASP A O 1
ATOM 3724 N N . ASN A 1 463 ? 2.103 -51.539 -8.001 1.00 85.69 463 ASN A N 1
ATOM 3725 C CA . ASN A 1 463 ? 3.290 -51.480 -7.145 1.00 85.69 463 ASN A CA 1
ATOM 3726 C C . ASN A 1 463 ? 4.377 -50.486 -7.592 1.00 85.69 463 ASN A C 1
ATOM 3728 O O . ASN A 1 463 ? 5.549 -50.679 -7.244 1.00 85.69 463 ASN A O 1
ATOM 3732 N N . ILE A 1 464 ? 4.018 -49.429 -8.321 1.00 78.31 464 ILE A N 1
ATOM 3733 C CA . ILE A 1 464 ? 4.883 -48.293 -8.675 1.00 78.31 464 ILE A CA 1
ATOM 3734 C C . ILE A 1 464 ? 4.372 -47.029 -7.952 1.00 78.31 464 ILE A C 1
ATOM 3736 O O . ILE A 1 464 ? 3.256 -47.001 -7.438 1.00 78.31 464 ILE A O 1
ATOM 3740 N N . TRP A 1 465 ? 5.224 -46.012 -7.804 1.00 79.00 465 TRP A N 1
ATOM 3741 C CA . TRP A 1 465 ? 4.835 -44.724 -7.224 1.00 79.00 465 TRP A CA 1
ATOM 3742 C C . TRP A 1 465 ? 4.014 -43.890 -8.211 1.00 79.00 465 TRP A C 1
ATOM 3744 O O . TRP A 1 465 ? 4.470 -43.628 -9.323 1.00 79.00 465 TRP A O 1
ATOM 3754 N N . HIS A 1 466 ? 2.859 -43.420 -7.757 1.00 75.25 466 HIS A N 1
ATOM 3755 C CA . HIS A 1 466 ? 1.915 -42.563 -8.472 1.00 75.25 466 HIS A CA 1
ATOM 3756 C C . HIS A 1 466 ? 1.575 -41.333 -7.630 1.00 75.25 466 HIS A C 1
ATOM 3758 O O . HIS A 1 466 ? 1.831 -41.299 -6.429 1.00 75.25 466 HIS A O 1
ATOM 3764 N N . GLU A 1 467 ? 0.982 -40.319 -8.250 1.00 77.31 467 GLU A N 1
ATOM 3765 C CA . GLU A 1 467 ? 0.508 -39.107 -7.578 1.00 77.31 467 GLU A CA 1
ATOM 3766 C C . GLU A 1 467 ? -1.009 -38.992 -7.741 1.00 77.31 467 GLU A C 1
ATOM 3768 O O . GLU A 1 467 ? -1.542 -39.234 -8.825 1.00 77.31 467 GLU A O 1
ATOM 3773 N N . ALA A 1 468 ? -1.706 -38.637 -6.663 1.00 76.31 468 ALA A N 1
ATOM 3774 C CA . ALA A 1 468 ? -3.131 -38.338 -6.670 1.00 76.31 468 ALA A CA 1
ATOM 3775 C C . ALA A 1 468 ? -3.369 -36.922 -6.150 1.00 76.31 468 ALA A C 1
ATOM 3777 O O . ALA A 1 468 ? -2.809 -36.510 -5.132 1.00 76.31 468 ALA A O 1
ATOM 3778 N N . VAL A 1 469 ? -4.247 -36.200 -6.844 1.00 70.00 469 VAL A N 1
ATOM 3779 C CA . VAL A 1 469 ? -4.723 -34.870 -6.465 1.00 70.00 469 VAL A CA 1
ATOM 3780 C C . VAL A 1 469 ? -6.243 -34.878 -6.534 1.00 70.00 469 VAL A C 1
ATOM 3782 O O . VAL A 1 469 ? -6.822 -35.267 -7.547 1.00 70.00 469 VAL A O 1
ATOM 3785 N N . VAL A 1 470 ? -6.890 -34.481 -5.444 1.00 80.25 470 VAL A N 1
ATOM 3786 C CA . VAL A 1 470 ? -8.330 -34.635 -5.241 1.00 80.25 470 VAL A CA 1
ATOM 3787 C C . VAL A 1 470 ? -8.946 -33.275 -4.936 1.00 80.25 470 VAL A C 1
ATOM 3789 O O . VAL A 1 470 ? -8.612 -32.663 -3.922 1.00 80.25 470 VAL A O 1
ATOM 3792 N N . ASP A 1 471 ? -9.862 -32.815 -5.793 1.00 78.94 471 ASP A N 1
ATOM 3793 C CA . ASP A 1 471 ? -10.661 -31.600 -5.577 1.00 78.94 471 ASP A CA 1
ATOM 3794 C C . ASP A 1 471 ? -11.811 -31.916 -4.611 1.00 78.94 471 ASP A C 1
ATOM 3796 O O . ASP A 1 471 ? -12.900 -32.354 -4.994 1.00 78.94 471 ASP A O 1
ATOM 3800 N N . VAL A 1 472 ? -11.528 -31.760 -3.322 1.00 81.94 472 VAL A N 1
ATOM 3801 C CA . VAL A 1 472 ? -12.429 -32.106 -2.224 1.00 81.94 472 VAL A CA 1
ATOM 3802 C C . VAL A 1 472 ? -13.636 -31.177 -2.188 1.00 81.94 472 VAL A C 1
ATOM 3804 O O . VAL A 1 472 ? -14.730 -31.657 -1.925 1.00 81.94 472 VAL A O 1
ATOM 3807 N N . LEU A 1 473 ? -13.484 -29.885 -2.507 1.00 82.06 473 LEU A N 1
ATOM 3808 C CA . LEU A 1 473 ? -14.629 -28.967 -2.561 1.00 82.06 473 LEU A CA 1
ATOM 3809 C C . LEU A 1 473 ? -15.635 -29.405 -3.620 1.00 82.06 473 LEU A C 1
ATOM 3811 O O . LEU A 1 473 ? -16.793 -29.617 -3.289 1.00 82.06 473 LEU A O 1
ATOM 3815 N N . SER A 1 474 ? -15.184 -29.624 -4.857 1.00 77.19 474 SER A N 1
ATOM 3816 C CA . SER A 1 474 ? -16.079 -30.036 -5.945 1.00 77.19 474 SER A CA 1
ATOM 3817 C C . SER A 1 474 ? -16.706 -31.406 -5.667 1.00 77.19 474 SER A C 1
ATOM 3819 O O . SER A 1 474 ? -17.874 -31.641 -5.972 1.00 77.19 474 SER A O 1
ATOM 3821 N N . SER A 1 475 ? -15.942 -32.313 -5.049 1.00 82.12 475 SER A N 1
ATOM 3822 C CA . SER A 1 475 ? -16.429 -33.642 -4.670 1.00 82.12 475 SER A CA 1
ATOM 3823 C C . SER A 1 475 ? -17.495 -33.570 -3.575 1.00 82.12 475 SER A C 1
ATOM 3825 O O . SER A 1 475 ? -18.509 -34.260 -3.665 1.00 82.12 475 SER A O 1
ATOM 3827 N N . VAL A 1 476 ? -17.308 -32.703 -2.575 1.00 81.31 476 VAL A N 1
ATOM 3828 C CA . VAL A 1 476 ? -18.279 -32.481 -1.497 1.00 81.31 476 VAL A CA 1
ATOM 3829 C C . VAL A 1 476 ? -19.510 -31.744 -2.017 1.00 81.31 476 VAL A C 1
ATOM 3831 O O . VAL A 1 476 ? -20.615 -32.214 -1.775 1.00 81.31 476 VAL A O 1
ATOM 3834 N N . GLU A 1 477 ? -19.352 -30.677 -2.805 1.00 78.19 477 GLU A N 1
ATOM 3835 C CA . GLU A 1 477 ? -20.461 -29.931 -3.423 1.00 78.19 477 GLU A CA 1
ATOM 3836 C C . GLU A 1 477 ? -21.306 -30.805 -4.359 1.00 78.19 477 GLU A C 1
ATOM 3838 O O . GLU A 1 477 ? -22.510 -30.590 -4.486 1.00 78.19 477 GLU A O 1
ATOM 3843 N N . SER A 1 478 ? -20.705 -31.830 -4.978 1.00 80.44 478 SER A N 1
ATOM 3844 C CA . SER A 1 478 ? -21.431 -32.780 -5.830 1.00 80.44 478 SER A CA 1
ATOM 3845 C C . SER A 1 478 ? -22.469 -33.619 -5.075 1.00 80.44 478 SER A C 1
ATOM 3847 O O . SER A 1 478 ? -23.409 -34.121 -5.691 1.00 80.44 478 SER A O 1
ATOM 3849 N N . VAL A 1 479 ? -22.310 -33.742 -3.754 1.00 80.19 479 VAL A N 1
ATOM 3850 C CA . VAL A 1 479 ? -23.209 -34.480 -2.859 1.00 80.19 479 VAL A CA 1
ATOM 3851 C C . VAL A 1 479 ? -24.001 -33.520 -1.963 1.00 80.19 479 VAL A C 1
ATOM 3853 O O . VAL A 1 479 ? -25.199 -33.708 -1.768 1.00 80.19 479 VAL A O 1
ATOM 3856 N N . LEU A 1 480 ? -23.345 -32.482 -1.434 1.00 82.50 480 LEU A N 1
ATOM 3857 C CA . LEU A 1 480 ? -23.876 -31.486 -0.499 1.00 82.50 480 LEU A CA 1
ATOM 3858 C C . LEU A 1 480 ? -23.466 -30.064 -0.951 1.00 82.50 480 LEU A C 1
ATOM 3860 O O . LEU A 1 480 ? -22.454 -29.537 -0.483 1.00 82.50 480 LEU A O 1
ATOM 3864 N N . PRO A 1 481 ? -24.249 -29.417 -1.840 1.00 74.44 481 PRO A N 1
ATOM 3865 C CA . PRO A 1 481 ? -23.868 -28.173 -2.530 1.00 74.44 481 PRO A CA 1
ATOM 3866 C C . PRO A 1 481 ? -23.599 -26.947 -1.645 1.00 74.44 481 PRO A C 1
ATOM 3868 O O . PRO A 1 481 ? -22.910 -2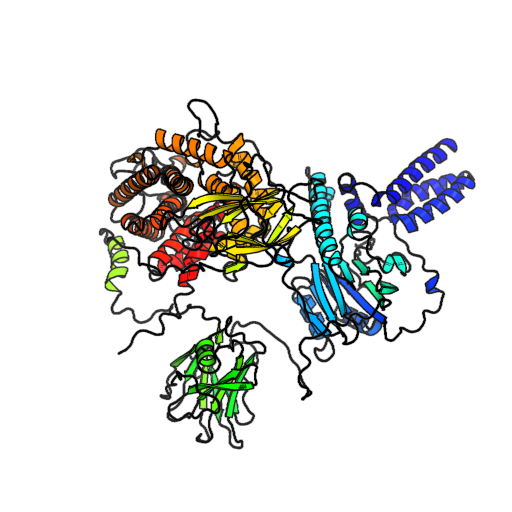6.029 -2.072 1.00 74.44 481 PRO A O 1
ATOM 3871 N N . GLU A 1 482 ? -24.137 -26.907 -0.425 1.00 72.38 482 GLU A N 1
ATOM 3872 C CA . GLU A 1 482 ? -23.972 -25.778 0.511 1.00 72.38 482 GLU A CA 1
ATOM 3873 C C . GLU A 1 482 ? -22.880 -26.037 1.566 1.00 72.38 482 GLU A C 1
ATOM 3875 O O . GLU A 1 482 ? -22.693 -25.265 2.511 1.00 72.38 482 GLU A O 1
ATOM 3880 N N . MET A 1 483 ? -22.158 -27.155 1.439 1.00 75.75 483 MET A N 1
ATOM 3881 C CA . MET A 1 483 ? -21.240 -27.633 2.460 1.00 75.75 483 MET A CA 1
ATOM 3882 C C . MET A 1 483 ? -19.787 -27.340 2.106 1.00 75.75 483 MET A C 1
ATOM 3884 O O . MET A 1 483 ? -19.123 -28.073 1.382 1.00 75.75 483 MET A O 1
ATOM 3888 N N . HIS A 1 484 ? -19.257 -26.284 2.713 1.00 78.88 484 HIS A N 1
ATOM 3889 C CA . HIS A 1 484 ? -17.887 -25.831 2.468 1.00 78.88 484 HIS A CA 1
ATOM 3890 C C . HIS A 1 484 ? -16.917 -26.198 3.595 1.00 78.88 484 HIS A C 1
ATOM 3892 O O . HIS A 1 484 ? -15.878 -25.560 3.736 1.00 78.88 484 HIS A O 1
ATOM 3898 N N . ASN A 1 485 ? -17.251 -27.180 4.435 1.00 78.69 485 ASN A N 1
ATOM 3899 C CA . ASN A 1 485 ? -16.402 -27.596 5.550 1.00 78.69 485 ASN A CA 1
ATOM 3900 C C . ASN A 1 485 ? -16.295 -29.121 5.628 1.00 78.69 485 ASN A C 1
ATOM 3902 O O . ASN A 1 485 ? -17.298 -29.817 5.801 1.00 78.69 485 ASN A O 1
ATOM 3906 N N . ALA A 1 486 ? -15.062 -29.605 5.569 1.00 81.69 486 ALA A N 1
ATOM 3907 C CA . ALA A 1 486 ? -14.676 -30.954 5.936 1.00 81.69 486 ALA A CA 1
ATOM 3908 C C . ALA A 1 486 ? -14.095 -30.975 7.360 1.00 81.69 486 ALA A C 1
ATOM 3910 O O . ALA A 1 486 ? -13.832 -29.930 7.961 1.00 81.69 486 ALA A O 1
ATOM 3911 N N . THR A 1 487 ? -13.903 -32.166 7.910 1.00 80.56 487 THR A N 1
ATOM 3912 C CA . THR A 1 487 ? -13.346 -32.378 9.255 1.00 80.56 487 THR A CA 1
ATOM 3913 C C . THR A 1 487 ? -12.316 -33.502 9.296 1.00 80.56 487 THR A C 1
ATOM 3915 O O . THR A 1 487 ? -11.446 -33.506 10.164 1.00 80.56 487 THR A O 1
ATOM 3918 N N . GLU A 1 488 ? -12.342 -34.437 8.344 1.00 85.06 488 GLU A N 1
ATOM 3919 C CA . GLU A 1 488 ? -11.414 -35.570 8.334 1.00 85.06 488 GLU A CA 1
ATOM 3920 C C . GLU A 1 488 ? -11.152 -36.087 6.915 1.00 85.06 488 GLU A C 1
ATOM 3922 O O . GLU A 1 488 ? -12.079 -36.152 6.118 1.00 85.06 488 GLU A O 1
ATOM 3927 N N . PHE A 1 489 ? -9.915 -36.491 6.603 1.00 86.19 489 PHE A N 1
ATOM 3928 C CA . PHE A 1 489 ? -9.574 -37.263 5.398 1.00 86.19 489 PHE A CA 1
ATOM 3929 C C . PHE A 1 489 ? -9.088 -38.658 5.800 1.00 86.19 489 PHE A C 1
ATOM 3931 O O . PHE A 1 489 ? -8.176 -38.773 6.622 1.00 86.19 489 PHE A O 1
ATOM 3938 N N . GLN A 1 490 ? -9.642 -39.712 5.198 1.00 87.06 490 GLN A N 1
ATOM 3939 C CA . GLN A 1 490 ? -9.284 -41.101 5.497 1.00 87.06 490 GLN A CA 1
ATOM 3940 C C . GLN A 1 490 ? -9.024 -41.912 4.235 1.00 87.06 490 GLN A C 1
ATOM 3942 O O . GLN A 1 490 ? -9.861 -41.941 3.339 1.00 87.06 490 GLN A O 1
ATOM 3947 N N . PHE A 1 491 ? -7.936 -42.679 4.240 1.00 85.12 491 PHE A N 1
ATOM 3948 C CA . PHE A 1 491 ? -7.832 -43.929 3.497 1.00 85.12 491 PHE A CA 1
ATOM 3949 C C . PHE A 1 491 ? -8.617 -45.005 4.249 1.00 85.12 491 PHE A C 1
ATOM 3951 O O . PHE A 1 491 ? -8.430 -45.188 5.452 1.00 85.12 491 PHE A O 1
ATOM 3958 N N . TYR A 1 492 ? -9.499 -45.699 3.545 1.00 82.00 492 TYR A N 1
ATOM 3959 C CA . TYR A 1 492 ? -10.411 -46.719 4.039 1.00 82.00 492 TYR A CA 1
ATOM 3960 C C . TYR A 1 492 ? -10.157 -48.032 3.301 1.00 82.00 492 TYR A C 1
ATOM 3962 O O . TYR A 1 492 ? -10.246 -48.089 2.079 1.00 82.00 492 TYR A O 1
ATOM 3970 N N . ILE A 1 493 ? -9.851 -49.090 4.041 1.00 75.94 493 ILE A N 1
ATOM 3971 C CA . ILE A 1 493 ? -9.614 -50.425 3.502 1.00 75.94 493 ILE A CA 1
ATOM 3972 C C . ILE A 1 493 ? -10.804 -51.319 3.895 1.00 75.94 493 ILE A C 1
ATOM 3974 O O . ILE A 1 493 ? -10.964 -51.636 5.082 1.00 75.94 493 ILE A O 1
ATOM 3978 N N . PRO A 1 494 ? -11.632 -51.731 2.919 1.00 67.94 494 PRO A N 1
ATOM 3979 C CA . PRO A 1 494 ? -12.811 -52.579 3.129 1.00 67.94 494 PRO A CA 1
ATOM 3980 C C . PRO A 1 494 ? -12.493 -54.003 3.622 1.00 67.94 494 PRO A C 1
ATOM 3982 O O . PRO A 1 494 ? -11.341 -54.417 3.784 1.00 67.94 494 PRO A O 1
ATOM 3985 N N . GLU A 1 495 ? -13.545 -54.777 3.894 1.00 64.38 495 GLU A N 1
ATOM 3986 C CA . GLU A 1 495 ? -13.473 -56.137 4.452 1.00 64.38 495 GLU A CA 1
ATOM 3987 C C . GLU A 1 495 ? -12.820 -57.188 3.535 1.00 64.38 495 GLU A C 1
ATOM 3989 O O . GLU A 1 495 ? -12.330 -58.195 4.039 1.00 64.38 495 GLU A O 1
ATOM 3994 N N . ASN A 1 496 ? -12.731 -56.961 2.218 1.00 69.31 496 ASN A N 1
ATOM 3995 C CA . ASN A 1 496 ? -12.127 -57.891 1.246 1.00 69.31 496 ASN A CA 1
ATOM 3996 C C . ASN A 1 496 ? -10.578 -57.887 1.222 1.00 69.31 496 ASN A C 1
ATOM 3998 O O . ASN A 1 496 ? -9.985 -58.481 0.324 1.00 69.31 496 ASN A O 1
ATOM 4002 N N . ARG A 1 497 ? -9.926 -57.243 2.197 1.00 72.50 497 ARG A N 1
ATOM 4003 C CA . ARG A 1 497 ? -8.461 -57.198 2.376 1.00 72.50 497 ARG A CA 1
ATOM 4004 C C . ARG A 1 497 ? -7.842 -58.551 2.748 1.00 72.50 497 ARG A C 1
ATOM 4006 O O . ARG A 1 497 ? -8.457 -59.366 3.439 1.00 72.50 497 ARG A O 1
ATOM 4013 N N . HIS A 1 498 ? -6.575 -58.752 2.395 1.00 75.56 498 HIS A N 1
ATOM 4014 C CA . HIS A 1 498 ? -5.782 -59.911 2.800 1.00 75.56 498 HIS A CA 1
ATOM 4015 C C . HIS A 1 498 ? -4.772 -59.572 3.908 1.00 75.56 498 HIS A C 1
ATOM 4017 O O . HIS A 1 498 ? -4.277 -58.453 4.047 1.00 75.56 498 HIS A O 1
ATOM 4023 N N . LEU A 1 499 ? -4.450 -60.566 4.741 1.00 68.12 499 LEU A N 1
ATOM 4024 C CA . LEU A 1 499 ? -3.435 -60.412 5.781 1.00 68.12 499 LEU A CA 1
ATOM 4025 C C . LEU A 1 499 ? -2.057 -60.186 5.138 1.00 68.12 499 LEU A C 1
ATOM 4027 O O . LEU A 1 499 ? -1.554 -61.065 4.444 1.00 68.12 499 LEU A O 1
ATOM 4031 N N . GLY A 1 500 ? -1.434 -59.038 5.418 1.00 67.81 500 GLY A N 1
ATOM 4032 C CA . GLY A 1 500 ? -0.138 -58.646 4.845 1.00 67.81 500 GLY A CA 1
ATOM 4033 C C . GLY A 1 500 ? -0.224 -57.590 3.740 1.00 67.81 500 GLY A C 1
ATOM 4034 O O . GLY A 1 500 ? 0.819 -57.069 3.327 1.00 67.81 500 GLY A O 1
ATOM 4035 N N . ASP A 1 501 ? -1.437 -57.226 3.319 1.00 82.00 501 ASP A N 1
ATOM 4036 C CA . ASP A 1 501 ? -1.664 -56.085 2.439 1.00 82.00 501 ASP A CA 1
ATOM 4037 C C . ASP A 1 501 ? -1.068 -54.817 3.057 1.00 82.00 501 ASP A C 1
ATOM 4039 O O . ASP A 1 501 ? -1.147 -54.564 4.266 1.00 82.00 501 ASP A O 1
ATOM 4043 N N . HIS A 1 502 ? -0.413 -54.032 2.213 1.00 85.50 502 HIS A N 1
ATOM 4044 C CA . HIS A 1 502 ? 0.196 -52.776 2.603 1.00 85.50 502 HIS A CA 1
ATOM 4045 C C . HIS A 1 502 ? 0.285 -51.842 1.417 1.00 85.50 502 HIS A C 1
ATOM 4047 O O . HIS A 1 502 ? 0.309 -52.287 0.279 1.00 85.50 502 HIS A O 1
ATOM 4053 N N . PHE A 1 503 ? 0.417 -50.558 1.695 1.00 88.00 503 PHE A N 1
ATOM 4054 C CA . PHE A 1 503 ? 0.713 -49.550 0.693 1.00 88.00 503 PHE A CA 1
ATOM 4055 C C . PHE A 1 503 ? 1.566 -48.453 1.315 1.00 88.00 503 PHE A C 1
ATOM 4057 O O . PHE A 1 503 ? 1.712 -48.386 2.540 1.00 88.00 503 PHE A O 1
ATOM 4064 N N . TRP A 1 504 ? 2.160 -47.616 0.475 1.00 87.06 504 TRP A N 1
ATOM 4065 C CA . TRP A 1 504 ? 2.964 -46.490 0.923 1.00 87.06 504 TRP A CA 1
ATOM 4066 C C . TRP A 1 504 ? 2.332 -45.169 0.501 1.00 87.06 504 TRP A C 1
ATOM 4068 O O . TRP A 1 504 ? 1.738 -45.084 -0.572 1.00 87.06 504 TRP A O 1
ATOM 4078 N N . ILE A 1 505 ? 2.495 -44.155 1.348 1.00 80.56 505 ILE A N 1
ATOM 4079 C CA . ILE A 1 505 ? 2.103 -42.765 1.117 1.00 80.56 505 ILE A CA 1
ATOM 4080 C C . ILE A 1 505 ? 3.320 -41.868 1.388 1.00 80.56 505 ILE A C 1
ATOM 4082 O O . ILE A 1 505 ? 4.048 -42.076 2.363 1.00 80.56 505 ILE A O 1
ATOM 4086 N N . ASP A 1 506 ? 3.525 -40.865 0.542 1.00 70.50 506 ASP A N 1
ATOM 4087 C CA . ASP A 1 506 ? 4.571 -39.846 0.635 1.00 70.50 506 ASP A CA 1
ATOM 4088 C C . ASP A 1 506 ? 4.009 -38.475 0.173 1.00 70.50 506 ASP A C 1
ATOM 4090 O O . ASP A 1 506 ? 2.958 -38.418 -0.465 1.00 70.50 506 ASP A O 1
ATOM 4094 N N . ASP A 1 507 ? 4.655 -37.362 0.533 1.00 65.81 507 ASP A N 1
ATOM 4095 C CA . ASP A 1 507 ? 4.274 -35.969 0.183 1.00 65.81 507 ASP A CA 1
ATOM 4096 C C . ASP A 1 507 ? 2.768 -35.606 0.331 1.00 65.81 507 ASP A C 1
ATOM 4098 O O . ASP A 1 507 ? 2.189 -34.880 -0.482 1.00 65.81 507 ASP A O 1
ATOM 4102 N N . PHE A 1 508 ? 2.097 -36.101 1.380 1.00 74.31 508 PHE A N 1
ATOM 4103 C CA . PHE A 1 508 ? 0.686 -35.779 1.647 1.00 74.31 508 PHE A CA 1
ATOM 4104 C C . PHE A 1 508 ? 0.495 -34.304 2.048 1.00 74.31 508 PHE A C 1
ATOM 4106 O O . PHE A 1 508 ? 1.191 -33.792 2.929 1.00 74.31 508 PHE A O 1
ATOM 4113 N N . GLY A 1 509 ? -0.507 -33.623 1.482 1.00 62.22 509 GLY A N 1
ATOM 4114 C CA . GLY A 1 509 ? -0.874 -32.265 1.880 1.00 62.22 509 GLY A CA 1
ATOM 4115 C C . GLY A 1 509 ? -2.327 -31.889 1.593 1.00 62.22 509 GLY A C 1
ATOM 4116 O O . GLY A 1 509 ? -2.862 -32.189 0.531 1.00 62.22 509 GLY A O 1
ATOM 4117 N N . ILE A 1 510 ? -2.935 -31.154 2.531 1.00 68.06 510 ILE A N 1
ATOM 4118 C CA . ILE A 1 510 ? -4.217 -30.463 2.345 1.00 68.06 510 ILE A CA 1
ATOM 4119 C C . ILE A 1 510 ? -3.919 -29.012 1.978 1.00 68.06 510 ILE A C 1
ATOM 4121 O O . ILE A 1 510 ? -3.392 -28.251 2.796 1.00 68.06 510 ILE A O 1
ATOM 4125 N N . ARG A 1 511 ? -4.230 -28.619 0.750 1.00 56.44 511 ARG A N 1
ATOM 4126 C CA . ARG A 1 511 ? -3.747 -27.372 0.158 1.00 56.44 511 ARG A CA 1
ATOM 4127 C C . ARG A 1 511 ? -4.933 -26.513 -0.272 1.00 56.44 511 ARG A C 1
ATOM 4129 O O . ARG A 1 511 ? -6.027 -26.998 -0.556 1.00 56.44 511 ARG A O 1
ATOM 4136 N N . VAL A 1 512 ? -4.721 -25.197 -0.298 1.00 43.19 512 VAL A N 1
ATOM 4137 C CA . VAL A 1 512 ? -5.550 -24.335 -1.152 1.00 43.19 512 VAL A CA 1
ATOM 4138 C C . VAL A 1 512 ? -5.398 -24.884 -2.559 1.00 43.19 512 VAL A C 1
ATOM 4140 O O . VAL A 1 512 ? -4.298 -25.328 -2.904 1.00 43.19 512 VAL A O 1
ATOM 4143 N N . LYS A 1 513 ? -6.437 -24.793 -3.387 1.00 40.47 513 LYS A N 1
ATOM 4144 C CA . LYS A 1 513 ? -6.286 -24.842 -4.832 1.00 40.47 513 LYS A CA 1
ATOM 4145 C C . LYS A 1 513 ? -5.391 -23.646 -5.250 1.00 40.47 513 LYS A C 1
ATOM 4147 O O . LYS A 1 513 ? -5.847 -22.589 -5.677 1.00 40.47 513 LYS A O 1
ATOM 4152 N N . LEU A 1 514 ? -4.087 -23.792 -4.997 1.00 31.25 514 LEU A N 1
ATOM 4153 C CA . LEU A 1 514 ? -2.948 -23.069 -5.511 1.00 31.25 514 LEU A CA 1
ATOM 4154 C C . LEU A 1 514 ? -2.345 -23.874 -6.648 1.00 31.25 514 LEU A C 1
ATOM 4156 O O . LEU A 1 514 ? -1.612 -24.841 -6.456 1.00 31.25 514 LEU A O 1
ATOM 4160 N N . ASP A 1 515 ? -2.680 -23.423 -7.839 1.00 30.09 515 ASP A N 1
ATOM 4161 C CA . ASP A 1 515 ? -2.234 -23.905 -9.121 1.00 30.09 515 ASP A CA 1
ATOM 4162 C C . ASP A 1 515 ? -0.707 -23.645 -9.185 1.00 30.09 515 ASP A C 1
ATOM 4164 O O . ASP A 1 515 ? -0.221 -22.717 -9.842 1.00 30.09 515 ASP A O 1
ATOM 4168 N N . VAL A 1 516 ? 0.087 -24.432 -8.443 1.00 27.53 516 VAL A N 1
ATOM 4169 C CA . VAL A 1 516 ? 1.537 -24.242 -8.316 1.00 27.53 516 VAL A CA 1
ATOM 4170 C C . VAL A 1 516 ? 2.424 -25.495 -8.410 1.00 27.53 516 VAL A C 1
ATOM 4172 O O . VAL A 1 516 ? 3.589 -25.394 -8.034 1.00 27.53 516 VAL A O 1
ATOM 4175 N N . SER A 1 517 ? 2.084 -26.558 -9.152 1.00 28.03 517 SER A N 1
ATOM 4176 C CA . SER A 1 517 ? 3.139 -27.447 -9.715 1.00 28.03 517 SER A CA 1
ATOM 4177 C C . SER A 1 517 ? 2.637 -28.357 -10.841 1.00 28.03 517 SER A C 1
ATOM 4179 O O . SER A 1 517 ? 2.010 -29.357 -10.577 1.00 28.03 517 SER A O 1
ATOM 4181 N N . GLU A 1 518 ? 2.872 -28.067 -12.122 1.00 24.61 518 GLU A N 1
ATOM 4182 C CA . GLU A 1 518 ? 4.120 -28.427 -12.800 1.00 24.61 518 GLU A CA 1
ATOM 4183 C C . GLU A 1 518 ? 5.101 -27.254 -12.950 1.00 24.61 518 GLU A C 1
ATOM 4185 O O . GLU A 1 518 ? 5.032 -26.427 -13.858 1.00 24.61 518 GLU A O 1
ATOM 4190 N N . LEU A 1 519 ? 6.082 -27.190 -12.049 1.00 27.05 519 LEU A N 1
ATOM 4191 C CA . LEU A 1 519 ? 7.447 -26.826 -12.432 1.00 27.05 519 LEU A CA 1
ATOM 4192 C C . LEU A 1 519 ? 8.396 -27.747 -11.685 1.00 27.05 519 LEU A C 1
ATOM 4194 O O . LEU A 1 519 ? 8.874 -27.395 -10.611 1.00 27.05 519 LEU A O 1
ATOM 4198 N N . ARG A 1 520 ? 8.686 -28.892 -12.298 1.00 26.72 520 ARG A N 1
ATOM 4199 C CA . ARG A 1 520 ? 10.057 -29.356 -12.525 1.00 26.72 520 ARG A CA 1
ATOM 4200 C C . ARG A 1 520 ? 10.042 -30.460 -13.583 1.00 26.72 520 ARG A C 1
ATOM 4202 O O . ARG A 1 520 ? 9.702 -31.597 -13.317 1.00 26.72 520 ARG A O 1
ATOM 4209 N N . LEU A 1 521 ? 10.401 -30.047 -14.798 1.00 30.08 521 LEU A N 1
ATOM 4210 C CA . LEU A 1 521 ? 11.132 -30.792 -15.828 1.00 30.08 521 LEU A CA 1
ATOM 4211 C C . LEU A 1 521 ? 11.125 -32.333 -15.729 1.00 30.08 521 LEU A C 1
ATOM 4213 O O . LEU A 1 521 ? 11.965 -32.895 -15.030 1.00 30.08 521 LEU A O 1
ATOM 4217 N N . LYS A 1 522 ? 10.337 -32.987 -16.597 1.00 24.59 522 LYS A N 1
ATOM 4218 C CA . LYS A 1 522 ? 10.840 -33.936 -17.618 1.00 24.59 522 LYS A CA 1
ATOM 4219 C C . LYS A 1 522 ? 9.719 -34.434 -18.546 1.00 24.59 522 LYS A C 1
ATOM 4221 O O . LYS A 1 522 ? 9.049 -35.416 -18.275 1.00 24.59 522 LYS A O 1
ATOM 4226 N N . ASN A 1 523 ? 9.579 -33.772 -19.690 1.00 24.41 523 ASN A N 1
ATOM 4227 C CA . ASN A 1 523 ? 9.659 -34.410 -21.010 1.00 24.41 523 ASN A CA 1
ATOM 4228 C C . ASN A 1 523 ? 9.706 -33.308 -22.064 1.00 24.41 523 ASN A C 1
ATOM 4230 O O . ASN A 1 523 ? 8.756 -32.991 -22.771 1.00 24.41 523 ASN A O 1
ATOM 4234 N N . ILE A 1 524 ? 10.878 -32.685 -22.121 1.00 31.06 524 ILE A N 1
ATOM 4235 C CA . ILE A 1 524 ? 11.265 -31.850 -23.238 1.00 31.06 524 ILE A CA 1
ATOM 4236 C C . ILE A 1 524 ? 11.776 -32.800 -24.324 1.00 31.06 524 ILE A C 1
ATOM 4238 O O . ILE A 1 524 ? 12.960 -33.128 -24.364 1.00 31.06 524 ILE A O 1
ATOM 4242 N N . SER A 1 525 ? 10.886 -33.260 -25.194 1.00 25.20 525 SER A N 1
ATOM 4243 C CA . SER A 1 525 ? 11.305 -33.867 -26.462 1.00 25.20 525 SER A CA 1
ATOM 4244 C C . SER A 1 525 ? 10.471 -33.436 -27.666 1.00 25.20 525 SER A C 1
ATOM 4246 O O . SER A 1 525 ? 10.850 -33.763 -28.783 1.00 25.20 525 SER A O 1
ATOM 4248 N N . THR A 1 526 ? 9.424 -32.620 -27.490 1.00 29.25 526 THR A N 1
ATOM 4249 C CA . THR A 1 526 ? 8.583 -32.188 -28.626 1.00 29.25 526 THR A CA 1
ATOM 4250 C C . THR A 1 526 ? 8.293 -30.687 -28.732 1.00 29.25 526 THR A C 1
ATOM 4252 O O . THR A 1 526 ? 7.744 -30.276 -29.742 1.00 29.25 526 THR A O 1
ATOM 4255 N N . PHE A 1 527 ? 8.735 -29.841 -27.789 1.00 29.73 527 PHE A N 1
ATOM 4256 C CA . PHE A 1 527 ? 8.625 -28.365 -27.910 1.00 29.73 527 PHE A CA 1
ATOM 4257 C C . PHE A 1 527 ? 9.931 -27.600 -27.655 1.00 29.73 527 PHE A C 1
ATOM 4259 O O . PHE A 1 527 ? 9.962 -26.371 -27.653 1.00 29.73 527 PHE A O 1
ATOM 4266 N N . LYS A 1 528 ? 11.047 -28.320 -27.483 1.00 29.92 528 LYS A N 1
ATOM 4267 C CA . LYS A 1 528 ? 12.375 -27.711 -27.322 1.00 29.92 528 LYS A CA 1
ATOM 4268 C C . LYS A 1 528 ? 12.829 -26.914 -28.546 1.00 29.92 528 LYS A C 1
ATOM 4270 O O . LYS A 1 528 ? 13.691 -26.055 -28.418 1.00 29.92 528 LYS A O 1
ATOM 4275 N N . GLN A 1 529 ? 12.270 -27.207 -29.718 1.00 32.56 529 GLN A N 1
ATOM 4276 C CA . GLN A 1 529 ? 12.785 -26.695 -30.985 1.00 32.56 529 GLN A CA 1
ATOM 4277 C C . GLN A 1 529 ? 12.623 -25.177 -31.162 1.00 32.56 529 GLN A C 1
ATOM 4279 O O . GLN A 1 529 ? 13.518 -24.577 -31.750 1.00 32.56 529 GLN A O 1
ATOM 4284 N N . ASP A 1 530 ? 11.600 -24.537 -30.582 1.00 38.19 530 ASP A N 1
ATOM 4285 C CA . ASP A 1 530 ? 11.366 -23.099 -30.817 1.00 38.19 530 ASP A CA 1
ATOM 4286 C C . ASP A 1 530 ? 12.032 -22.172 -29.780 1.00 38.19 530 ASP A C 1
ATOM 4288 O O . ASP A 1 530 ? 12.420 -21.051 -30.110 1.00 38.19 530 ASP A O 1
ATOM 4292 N N . PHE A 1 531 ? 12.230 -22.629 -28.535 1.00 37.88 531 PHE A N 1
ATOM 4293 C CA . PHE A 1 531 ? 12.810 -21.810 -27.455 1.00 37.88 531 PHE A CA 1
ATOM 4294 C C . PHE A 1 531 ? 14.320 -22.017 -27.254 1.00 37.88 531 PHE A C 1
ATOM 4296 O O . PHE A 1 531 ? 15.023 -21.036 -26.995 1.00 37.88 531 PHE A O 1
ATOM 4303 N N . ASP A 1 532 ? 14.855 -23.234 -27.455 1.00 43.38 532 ASP A N 1
ATOM 4304 C CA . ASP A 1 532 ? 16.316 -23.411 -27.565 1.00 43.38 532 ASP A CA 1
ATOM 4305 C C . ASP A 1 532 ? 16.844 -22.608 -28.765 1.00 43.38 532 ASP A C 1
ATOM 4307 O O . ASP A 1 532 ? 17.933 -22.047 -28.685 1.00 43.38 532 ASP A O 1
ATOM 4311 N N . GLY A 1 533 ? 16.024 -22.446 -29.815 1.00 48.22 533 GLY A N 1
ATOM 4312 C CA . GLY A 1 533 ? 16.315 -21.647 -31.004 1.00 48.22 533 GLY A CA 1
ATOM 4313 C C . GLY A 1 533 ? 16.650 -20.175 -30.736 1.00 48.22 533 GLY A C 1
ATOM 4314 O O . GLY A 1 533 ? 17.424 -19.605 -31.494 1.00 48.22 533 GLY A O 1
ATOM 4315 N N . VAL A 1 534 ? 16.152 -19.554 -29.655 1.00 46.81 534 VAL A N 1
ATOM 4316 C CA . VAL A 1 534 ? 16.485 -18.154 -29.302 1.00 46.81 534 VAL A CA 1
ATOM 4317 C C . VAL A 1 534 ? 17.851 -18.063 -28.625 1.00 46.81 534 VAL A C 1
ATOM 4319 O O . VAL A 1 534 ? 18.665 -17.216 -28.988 1.00 46.81 534 VAL A O 1
ATOM 4322 N N . THR A 1 535 ? 18.127 -18.952 -27.667 1.00 51.34 535 THR A N 1
ATOM 4323 C CA . THR A 1 535 ? 19.449 -19.057 -27.025 1.00 51.34 535 THR A CA 1
ATOM 4324 C C . THR A 1 535 ? 20.513 -19.417 -28.061 1.00 51.34 535 THR A C 1
ATOM 4326 O O . THR A 1 535 ? 21.575 -18.800 -28.100 1.00 51.34 535 THR A O 1
ATOM 4329 N N . ASP A 1 536 ? 20.183 -20.336 -28.970 1.00 52.34 536 ASP A N 1
ATOM 4330 C CA . ASP A 1 536 ? 21.006 -20.694 -30.119 1.00 52.34 536 ASP A CA 1
ATOM 4331 C C . ASP A 1 536 ? 21.164 -19.538 -31.109 1.00 52.34 536 ASP A C 1
ATOM 4333 O O . ASP A 1 536 ? 22.273 -19.328 -31.587 1.00 52.34 536 ASP A O 1
ATOM 4337 N N . ALA A 1 537 ? 20.111 -18.771 -31.414 1.00 51.97 537 ALA A N 1
ATOM 4338 C CA . ALA A 1 537 ? 20.193 -17.620 -32.313 1.00 51.97 537 ALA A CA 1
ATOM 4339 C C . ALA A 1 537 ? 21.115 -16.535 -31.747 1.00 51.97 537 ALA A C 1
ATOM 4341 O O . ALA A 1 537 ? 21.984 -16.054 -32.466 1.00 51.97 537 ALA A O 1
ATOM 4342 N N . VAL A 1 538 ? 21.008 -16.209 -30.455 1.00 53.50 538 VAL A N 1
ATOM 4343 C CA . VAL A 1 538 ? 21.900 -15.240 -29.794 1.00 53.50 538 VAL A CA 1
ATOM 4344 C C . VAL A 1 538 ? 23.348 -15.739 -29.799 1.00 53.50 538 VAL A C 1
ATOM 4346 O O . VAL A 1 538 ? 24.255 -14.991 -30.158 1.00 53.50 538 VAL A O 1
ATOM 4349 N N . VAL A 1 539 ? 23.577 -17.017 -29.478 1.00 57.31 539 VAL A N 1
ATOM 4350 C CA . VAL A 1 539 ? 24.921 -17.627 -29.496 1.00 57.31 539 VAL A CA 1
ATOM 4351 C C . VAL A 1 539 ? 25.497 -17.710 -30.918 1.00 57.31 539 VAL A C 1
ATOM 4353 O O . VAL A 1 539 ? 26.704 -17.565 -31.101 1.00 57.31 539 VAL A O 1
ATOM 4356 N N . LYS A 1 540 ? 24.651 -17.904 -31.937 1.00 53.62 540 LYS A N 1
ATOM 4357 C CA . LYS A 1 540 ? 25.031 -17.999 -33.359 1.00 53.62 540 LYS A CA 1
ATOM 4358 C C . LYS A 1 540 ? 24.980 -16.652 -34.100 1.00 53.62 540 LYS A C 1
ATOM 4360 O O . LYS A 1 540 ? 25.239 -16.629 -35.302 1.00 53.62 540 LYS A O 1
ATOM 4365 N N . GLY A 1 541 ? 24.643 -15.547 -33.426 1.00 65.06 541 GLY A N 1
ATOM 4366 C CA . GLY A 1 541 ? 24.521 -14.212 -34.028 1.00 65.06 541 GLY A CA 1
ATOM 4367 C C . GLY A 1 541 ? 23.387 -14.067 -35.055 1.00 65.06 541 GLY A C 1
ATOM 4368 O O . GLY A 1 541 ? 23.487 -13.255 -35.973 1.00 65.06 541 GLY A O 1
ATOM 4369 N N . GLN A 1 542 ? 22.330 -14.872 -34.944 1.00 73.56 542 GLN A N 1
ATOM 4370 C CA . GLN A 1 542 ? 21.158 -14.842 -35.818 1.00 73.56 542 GLN A CA 1
ATOM 4371 C C . GLN A 1 542 ? 20.073 -13.882 -35.284 1.00 73.56 542 GLN A C 1
ATOM 4373 O O . GLN A 1 542 ? 19.980 -13.670 -34.072 1.00 73.56 542 GLN A O 1
ATOM 4378 N N . PRO A 1 543 ? 19.220 -13.308 -36.158 1.00 77.31 543 PRO A N 1
ATOM 4379 C CA . PRO A 1 543 ? 18.104 -12.463 -35.737 1.00 77.31 543 PRO A CA 1
ATOM 4380 C C . PRO A 1 543 ? 17.139 -13.185 -34.789 1.00 77.31 543 PRO A C 1
ATOM 4382 O O . PRO A 1 543 ? 16.706 -14.302 -35.073 1.00 77.31 543 PRO A O 1
ATOM 4385 N N . ILE A 1 544 ? 16.742 -12.520 -33.700 1.00 81.12 544 ILE A N 1
ATOM 4386 C CA . ILE A 1 544 ? 15.742 -13.054 -32.767 1.00 81.12 544 ILE A CA 1
ATOM 4387 C C . ILE A 1 544 ? 14.369 -13.075 -33.471 1.00 81.12 544 ILE A C 1
ATOM 4389 O O . ILE A 1 544 ? 13.930 -12.017 -33.955 1.00 81.12 544 ILE A O 1
ATOM 4393 N N . PRO A 1 545 ? 13.670 -14.226 -33.526 1.00 81.69 545 PRO A N 1
ATOM 4394 C CA . PRO A 1 545 ? 12.356 -14.327 -34.156 1.00 81.69 545 PRO A CA 1
ATOM 4395 C C . PRO A 1 545 ? 11.312 -13.477 -33.418 1.00 81.69 545 PRO A C 1
ATOM 4397 O O . PRO A 1 545 ? 11.398 -13.269 -32.207 1.00 81.69 545 PRO A O 1
ATOM 4400 N N . LYS A 1 546 ? 10.320 -12.972 -34.161 1.00 85.88 546 LYS A N 1
ATOM 4401 C CA . LYS A 1 546 ? 9.212 -12.188 -33.597 1.00 85.88 546 LYS A CA 1
ATOM 4402 C C . LYS A 1 546 ? 8.316 -13.079 -32.728 1.00 85.88 546 LYS A C 1
ATOM 4404 O O . LYS A 1 546 ? 7.955 -14.175 -33.151 1.00 85.88 546 LYS A O 1
ATOM 4409 N N . ARG A 1 547 ? 7.929 -12.589 -31.548 1.00 89.81 547 ARG A N 1
ATOM 4410 C CA . ARG A 1 547 ? 7.008 -13.252 -30.609 1.00 89.81 547 ARG A CA 1
ATOM 4411 C C . ARG A 1 547 ? 5.725 -12.453 -30.406 1.00 89.81 547 ARG A C 1
ATOM 4413 O O . ARG A 1 547 ? 5.696 -11.244 -30.606 1.00 89.81 547 ARG A O 1
ATOM 4420 N N . TYR A 1 548 ? 4.684 -13.155 -29.974 1.00 87.75 548 TYR A N 1
ATOM 4421 C CA . TYR A 1 548 ? 3.346 -12.616 -29.742 1.00 87.75 548 TYR A CA 1
ATOM 4422 C C . TYR A 1 548 ? 2.920 -12.887 -28.301 1.00 87.75 548 TYR A C 1
ATOM 4424 O O . TYR A 1 548 ? 3.328 -13.892 -27.712 1.00 87.75 548 TYR A O 1
ATOM 4432 N N . ALA A 1 549 ? 2.121 -11.986 -27.729 1.00 86.88 549 ALA A N 1
ATOM 4433 C CA . ALA A 1 549 ? 1.519 -12.219 -26.425 1.00 86.88 549 ALA A CA 1
ATOM 4434 C C . ALA A 1 549 ? 0.470 -13.335 -26.522 1.00 86.88 549 ALA A C 1
ATOM 4436 O O . ALA A 1 549 ? -0.300 -13.411 -27.479 1.00 86.88 549 ALA A O 1
ATOM 4437 N N . VAL A 1 550 ? 0.421 -14.193 -25.508 1.00 86.06 550 VAL A N 1
ATOM 4438 C CA . VAL A 1 550 ? -0.651 -15.176 -25.351 1.00 86.06 550 VAL A CA 1
ATOM 4439 C C . VAL A 1 550 ? -1.831 -14.486 -24.674 1.00 86.06 550 VAL A C 1
ATOM 4441 O O . VAL A 1 550 ? -1.647 -13.783 -23.679 1.00 86.06 550 VAL A O 1
ATOM 4444 N N . SER A 1 551 ? -3.041 -14.694 -25.197 1.00 72.44 551 SER A N 1
ATOM 4445 C CA . SER A 1 551 ? -4.260 -14.190 -24.560 1.00 72.44 551 SER A CA 1
ATOM 4446 C C . SER A 1 551 ? -4.434 -14.826 -23.182 1.00 72.44 551 SER A C 1
ATOM 4448 O O . SER A 1 551 ? -4.363 -16.048 -23.037 1.00 72.44 551 SER A O 1
ATOM 4450 N N . ILE A 1 552 ? -4.648 -13.994 -22.166 1.00 65.75 552 ILE A N 1
ATOM 4451 C CA . ILE A 1 552 ? -4.853 -14.433 -20.785 1.00 65.75 552 ILE A CA 1
ATOM 4452 C C . ILE A 1 552 ? -6.316 -14.183 -20.436 1.00 65.75 552 ILE A C 1
ATOM 4454 O O . ILE A 1 552 ? -6.799 -13.078 -20.697 1.00 65.75 552 ILE A O 1
ATOM 4458 N N . PRO A 1 553 ? -7.020 -15.161 -19.835 1.00 57.50 553 PRO A N 1
ATOM 4459 C CA . PRO A 1 553 ? -8.390 -14.965 -19.388 1.00 57.50 553 PRO A CA 1
ATOM 4460 C C . PRO A 1 553 ? -8.503 -13.723 -18.501 1.00 57.50 553 PRO A C 1
ATOM 4462 O O . PRO A 1 553 ? -7.777 -13.578 -17.513 1.00 57.50 553 PRO A O 1
ATOM 4465 N N . VAL A 1 554 ? -9.410 -12.822 -18.866 1.00 59.69 554 VAL A N 1
ATOM 4466 C CA . VAL A 1 554 ? -9.728 -11.643 -18.060 1.00 59.69 554 VAL A CA 1
ATOM 4467 C C . VAL A 1 554 ? -10.678 -12.081 -16.951 1.00 59.69 554 VAL A C 1
ATOM 4469 O O . VAL A 1 554 ? -11.661 -12.776 -17.207 1.00 59.69 554 VAL A O 1
ATOM 4472 N N . VAL A 1 555 ? -10.383 -11.692 -15.710 1.00 61.25 555 VAL A N 1
ATOM 4473 C CA . VAL A 1 555 ? -11.303 -11.917 -14.590 1.00 61.25 555 VAL A CA 1
ATOM 4474 C C . VAL A 1 555 ? -12.553 -11.082 -14.841 1.00 61.25 555 VAL A C 1
ATOM 4476 O O . VAL A 1 555 ? -12.467 -9.859 -14.924 1.00 61.25 555 VAL A O 1
ATOM 4479 N N . VAL A 1 556 ? -13.705 -11.741 -14.965 1.00 69.94 556 VAL A N 1
ATOM 4480 C CA . VAL A 1 556 ? -14.984 -11.048 -15.135 1.00 69.94 556 VAL A CA 1
ATOM 4481 C C . VAL A 1 556 ? -15.330 -10.355 -13.813 1.00 69.94 556 VAL A C 1
ATOM 4483 O O . VAL A 1 556 ? -15.403 -11.029 -12.780 1.00 69.94 556 VAL A O 1
ATOM 4486 N N . PRO A 1 557 ? -15.501 -9.023 -13.798 1.00 78.31 557 PRO A N 1
ATOM 4487 C CA . PRO A 1 557 ? -15.865 -8.303 -12.586 1.00 78.31 557 PRO A CA 1
ATOM 4488 C C . PRO A 1 557 ? -17.299 -8.642 -12.160 1.00 78.31 557 PRO A C 1
ATOM 4490 O O . PRO A 1 557 ? -18.164 -8.958 -12.976 1.00 78.31 557 PRO A O 1
ATOM 4493 N N . VAL A 1 558 ? -17.579 -8.497 -10.867 1.00 79.00 558 VAL A N 1
ATOM 4494 C CA . VAL A 1 558 ? -18.947 -8.581 -10.343 1.00 79.00 558 VAL A CA 1
ATOM 4495 C C . VAL A 1 558 ? -19.698 -7.300 -10.715 1.00 79.00 558 VAL A C 1
ATOM 4497 O O . VAL A 1 558 ? -19.449 -6.247 -10.132 1.00 79.00 558 VAL A O 1
ATOM 4500 N N . THR A 1 559 ? -20.619 -7.383 -11.675 1.00 87.69 559 THR A N 1
ATOM 4501 C CA . THR A 1 559 ? -21.347 -6.223 -12.232 1.00 87.69 559 THR A CA 1
ATOM 4502 C C . THR A 1 559 ? -22.474 -5.704 -11.341 1.00 87.69 559 THR A C 1
ATOM 4504 O O . THR A 1 559 ? -22.917 -4.572 -11.504 1.00 87.69 559 THR A O 1
ATOM 4507 N N . LYS A 1 560 ? -22.924 -6.512 -10.378 1.00 92.19 560 LYS A N 1
ATOM 4508 C CA . LYS A 1 560 ? -23.938 -6.146 -9.390 1.00 92.19 560 LYS A CA 1
ATOM 4509 C C . LYS A 1 560 ? -23.554 -6.693 -8.028 1.00 92.19 560 LYS A C 1
ATOM 4511 O O . LYS A 1 560 ? -23.257 -7.880 -7.908 1.00 92.19 560 LYS A O 1
ATOM 4516 N N . GLY A 1 561 ? -23.578 -5.850 -7.005 1.00 91.62 561 GLY A N 1
ATOM 4517 C CA . GLY A 1 561 ? -23.199 -6.279 -5.669 1.00 91.62 561 GLY A CA 1
ATOM 4518 C C . GLY A 1 561 ? -23.352 -5.212 -4.601 1.00 91.62 561 GLY A C 1
ATOM 4519 O O . GLY A 1 561 ? -23.883 -4.124 -4.823 1.00 91.62 561 GLY A O 1
ATOM 4520 N N . GLU A 1 562 ? -22.883 -5.576 -3.416 1.00 91.00 562 GLU A N 1
ATOM 4521 C CA . GLU A 1 562 ? -22.978 -4.788 -2.199 1.00 91.00 562 GLU A CA 1
ATOM 4522 C C . GLU A 1 562 ? -21.660 -4.866 -1.424 1.00 91.00 562 GLU A C 1
ATOM 4524 O O . GLU A 1 562 ? -21.034 -5.923 -1.330 1.00 91.00 562 GLU A O 1
ATOM 4529 N N . TYR A 1 563 ? -21.247 -3.738 -0.852 1.00 84.94 563 TYR A N 1
ATOM 4530 C CA . TYR A 1 563 ? -20.138 -3.636 0.083 1.00 84.94 563 TYR A CA 1
ATOM 4531 C C . TYR A 1 563 ? -20.659 -2.961 1.354 1.00 84.94 563 TYR A C 1
ATOM 4533 O O . TYR A 1 563 ? -20.861 -1.748 1.406 1.00 84.94 563 TYR A O 1
ATOM 4541 N N . LYS A 1 564 ? -20.919 -3.793 2.368 1.00 76.25 564 LYS A N 1
ATOM 4542 C CA . LYS A 1 564 ? -21.427 -3.381 3.681 1.00 76.25 564 LYS A CA 1
ATOM 4543 C C . LYS A 1 564 ? -20.322 -2.832 4.576 1.00 76.25 564 LYS A C 1
ATOM 4545 O O . LYS A 1 564 ? -19.168 -3.243 4.455 1.00 76.25 564 LYS A O 1
ATOM 4550 N N . LYS A 1 565 ? -20.720 -1.978 5.524 1.00 75.19 565 LYS A N 1
ATOM 4551 C CA . LYS A 1 565 ? -19.858 -1.430 6.584 1.00 75.19 565 LYS A CA 1
ATOM 4552 C C . LYS A 1 565 ? -18.574 -0.780 6.045 1.00 75.19 565 LYS A C 1
ATOM 4554 O O . LYS A 1 565 ? -17.482 -1.014 6.557 1.00 75.19 565 LYS A O 1
ATOM 4559 N N . ILE A 1 566 ? -18.691 0.045 5.007 1.00 78.38 566 ILE A N 1
ATOM 4560 C CA . ILE A 1 566 ? -17.580 0.867 4.523 1.00 78.38 566 ILE A CA 1
ATOM 4561 C C . ILE A 1 566 ? -17.397 2.043 5.489 1.00 78.38 566 ILE A C 1
ATOM 4563 O O . ILE A 1 566 ? -18.348 2.803 5.685 1.00 78.38 566 ILE A O 1
ATOM 4567 N N . PRO A 1 567 ? -16.208 2.218 6.086 1.00 77.75 567 PRO A N 1
ATOM 4568 C CA . PRO A 1 567 ? -15.957 3.338 6.975 1.00 77.75 567 PRO A CA 1
ATOM 4569 C C . PRO A 1 567 ? -15.897 4.662 6.205 1.00 77.75 567 PRO A C 1
ATOM 4571 O O . PRO A 1 567 ? -15.226 4.779 5.178 1.00 77.75 567 PRO A O 1
ATOM 4574 N N . ILE A 1 568 ? -16.558 5.679 6.742 1.00 82.19 568 ILE A N 1
ATOM 4575 C CA . ILE A 1 568 ? -16.396 7.086 6.389 1.00 82.19 568 ILE A CA 1
ATOM 4576 C C . ILE A 1 568 ? -15.656 7.746 7.538 1.00 82.19 568 ILE A C 1
ATOM 4578 O O . ILE A 1 568 ? -16.164 7.799 8.653 1.00 82.19 568 ILE A O 1
ATOM 4582 N N . VAL A 1 569 ? -14.460 8.253 7.266 1.00 79.44 569 VAL A N 1
ATOM 4583 C CA . VAL A 1 569 ? -13.594 8.863 8.277 1.00 79.44 569 VAL A CA 1
ATOM 4584 C C . VAL A 1 569 ? -13.631 10.380 8.166 1.00 79.44 569 VAL A C 1
ATOM 4586 O O . VAL A 1 569 ? -13.584 10.929 7.062 1.00 79.44 569 VAL A O 1
ATOM 4589 N N . LYS A 1 570 ? -13.685 11.068 9.305 1.00 78.56 570 LYS A N 1
ATOM 4590 C CA . LYS A 1 570 ? -13.516 12.522 9.366 1.00 78.56 570 LYS A CA 1
ATOM 4591 C C . LYS A 1 570 ? -12.028 12.849 9.222 1.00 78.56 570 LYS A C 1
ATOM 4593 O O . LYS A 1 570 ? -11.211 12.321 9.972 1.00 78.56 570 LYS A O 1
ATOM 4598 N N . LEU A 1 571 ? -11.663 13.676 8.242 1.00 74.56 571 LEU A N 1
ATOM 4599 C CA . LEU A 1 571 ? -10.268 14.084 8.009 1.00 74.56 571 LEU A CA 1
ATOM 4600 C C . LEU A 1 571 ? -9.995 15.528 8.438 1.00 74.56 571 LEU A C 1
ATOM 4602 O O . LEU A 1 571 ? -8.851 15.871 8.734 1.00 74.56 571 LEU A O 1
ATOM 4606 N N . ASP A 1 572 ? -11.028 16.365 8.466 1.00 64.56 572 ASP A N 1
ATOM 4607 C CA . ASP A 1 572 ? -10.941 17.748 8.924 1.00 64.56 572 ASP A CA 1
ATOM 4608 C C . ASP A 1 572 ? -11.291 17.868 10.420 1.00 64.56 572 ASP A C 1
ATOM 4610 O O . ASP A 1 572 ? -12.151 17.161 10.944 1.00 64.56 572 ASP A O 1
ATOM 4614 N N . MET A 1 573 ? -10.628 18.799 11.108 1.00 49.41 573 MET A N 1
ATOM 4615 C CA . MET A 1 573 ? -10.793 19.105 12.537 1.00 49.41 573 MET A CA 1
ATOM 4616 C C . MET A 1 573 ? -12.010 20.007 12.813 1.00 49.41 573 MET A C 1
ATOM 4618 O O . MET A 1 573 ? -12.145 20.548 13.911 1.00 49.41 573 MET A O 1
ATOM 4622 N N . THR A 1 574 ? -12.877 20.230 11.824 1.00 49.38 574 THR A N 1
ATOM 4623 C CA . THR A 1 574 ? -14.060 21.078 11.978 1.00 49.38 574 THR A CA 1
ATOM 4624 C C . THR A 1 574 ? -15.047 20.501 12.996 1.00 49.38 574 THR A C 1
ATOM 4626 O O . THR A 1 574 ? -15.288 19.295 13.064 1.00 49.38 574 THR A O 1
ATOM 4629 N N . GLU A 1 575 ? -15.671 21.384 13.781 1.00 55.28 575 GLU A N 1
ATOM 4630 C CA . GLU A 1 575 ? -16.687 21.033 14.791 1.00 55.28 575 GLU A CA 1
ATOM 4631 C C . GLU A 1 575 ? -18.027 20.589 14.173 1.00 55.28 575 GLU A C 1
ATOM 4633 O O . GLU A 1 575 ? -18.950 20.220 14.893 1.00 55.28 575 GLU A O 1
ATOM 4638 N N . SER A 1 576 ? -18.163 20.615 12.840 1.00 65.88 576 SER A N 1
ATOM 4639 C CA . SER A 1 576 ? -19.392 20.177 12.174 1.00 65.88 576 SER A CA 1
ATOM 4640 C C . SER A 1 576 ? -19.581 18.674 12.347 1.00 65.88 576 SER A C 1
ATOM 4642 O O . SER A 1 576 ? -18.747 17.885 11.899 1.00 65.88 576 SER A O 1
ATOM 4644 N N . ASN A 1 577 ? -20.706 18.272 12.933 1.00 77.06 577 ASN A N 1
ATOM 4645 C CA . ASN A 1 577 ? -21.121 16.870 12.999 1.00 77.06 577 ASN A CA 1
ATOM 4646 C C . ASN A 1 577 ? -21.681 16.361 11.664 1.00 77.06 577 ASN A C 1
ATOM 4648 O O . ASN A 1 577 ? -22.082 15.210 11.591 1.00 77.06 577 ASN A O 1
ATOM 4652 N N . MET A 1 578 ? -21.723 17.193 10.616 1.00 89.56 578 MET A N 1
ATOM 4653 C CA . MET A 1 578 ? -22.217 16.828 9.286 1.00 89.56 578 MET A CA 1
ATOM 4654 C C . MET A 1 578 ? -21.214 17.246 8.192 1.00 89.56 578 MET A C 1
ATOM 4656 O O . MET A 1 578 ? -21.491 18.172 7.424 1.00 89.56 578 MET A O 1
ATOM 4660 N N . PRO A 1 579 ? -20.006 16.652 8.156 1.00 91.38 579 PRO A N 1
ATOM 4661 C CA . PRO A 1 579 ? -19.015 16.949 7.125 1.00 91.38 579 PRO A CA 1
ATOM 4662 C C . PRO A 1 579 ? -19.479 16.515 5.727 1.00 91.38 579 PRO A C 1
ATOM 4664 O O . PRO A 1 579 ? -20.218 15.541 5.562 1.00 91.38 579 PRO A O 1
ATOM 4667 N N . LEU A 1 580 ? -18.988 17.213 4.700 1.00 94.50 580 LEU A N 1
ATOM 4668 C CA . LEU A 1 580 ? -19.102 16.762 3.315 1.00 94.50 580 LEU A CA 1
ATOM 4669 C C . LEU A 1 580 ? -18.138 15.593 3.075 1.00 94.50 580 LEU A C 1
ATOM 4671 O O . LEU A 1 580 ? -16.914 15.759 3.086 1.00 94.50 580 LEU A O 1
ATOM 4675 N N . VAL A 1 581 ? -18.699 14.418 2.809 1.00 95.94 581 VAL A N 1
ATOM 4676 C CA . VAL A 1 581 ? -17.957 13.264 2.305 1.00 95.94 581 VAL A CA 1
ATOM 4677 C C . VAL A 1 581 ? -17.612 13.526 0.845 1.00 95.94 581 VAL A C 1
ATOM 4679 O O . VAL A 1 581 ? -18.488 13.917 0.076 1.00 95.94 581 VAL A O 1
ATOM 4682 N N . SER A 1 582 ? -16.352 13.335 0.451 1.00 97.19 582 SER A N 1
ATOM 4683 C CA . SER A 1 582 ? -15.930 13.483 -0.946 1.00 97.19 582 SER A CA 1
ATOM 4684 C C . SER A 1 582 ? -14.791 12.529 -1.292 1.00 97.19 582 SER A C 1
ATOM 4686 O O . SER A 1 582 ? -13.657 12.724 -0.851 1.00 97.19 582 SER A O 1
ATOM 4688 N N . THR A 1 583 ? -15.073 11.536 -2.137 1.00 97.44 583 THR A N 1
ATOM 4689 C CA . THR A 1 583 ? -14.114 10.477 -2.489 1.00 97.44 583 THR A CA 1
ATOM 4690 C C . THR A 1 583 ? -14.274 10.026 -3.937 1.00 97.44 583 THR A C 1
ATOM 4692 O O . THR A 1 583 ? -15.389 9.823 -4.409 1.00 97.44 583 THR A O 1
ATOM 4695 N N . GLY A 1 584 ? -13.156 9.834 -4.639 1.00 98.19 584 GLY A N 1
ATOM 4696 C CA . GLY A 1 584 ? -13.121 9.084 -5.891 1.00 98.19 584 GLY A CA 1
ATOM 4697 C C . GLY A 1 584 ? -13.192 7.586 -5.604 1.00 98.19 584 GLY A C 1
ATOM 4698 O O . GLY A 1 584 ? -12.283 7.024 -4.996 1.00 98.19 584 GLY A O 1
ATOM 4699 N N . VAL A 1 585 ? -14.285 6.946 -6.015 1.00 98.25 585 VAL A N 1
ATOM 4700 C CA . VAL A 1 585 ? -14.536 5.514 -5.838 1.00 98.25 585 VAL A CA 1
ATOM 4701 C C . VAL A 1 585 ? -14.141 4.785 -7.126 1.00 98.25 585 VAL A C 1
ATOM 4703 O O . VAL A 1 585 ? -14.823 4.941 -8.145 1.00 98.25 585 VAL A O 1
ATOM 4706 N N . PRO A 1 586 ? -13.049 3.999 -7.120 1.00 97.94 586 PRO A N 1
ATOM 4707 C CA . PRO A 1 586 ? -12.613 3.279 -8.303 1.00 97.94 586 PRO A CA 1
ATOM 4708 C C . PRO A 1 586 ? -13.367 1.960 -8.496 1.00 97.94 586 PRO A C 1
ATOM 4710 O O . PRO A 1 586 ? -13.715 1.284 -7.526 1.00 97.94 586 PRO A O 1
ATOM 4713 N N . PHE A 1 587 ? -13.536 1.567 -9.757 1.00 96.81 587 PHE A N 1
ATOM 4714 C CA . PHE A 1 587 ? -14.214 0.347 -10.194 1.00 96.81 587 PHE A CA 1
ATOM 4715 C C . PHE A 1 587 ? -13.348 -0.425 -11.192 1.00 96.81 587 PHE A C 1
ATOM 4717 O O . PHE A 1 587 ? -12.666 0.167 -12.034 1.00 96.81 587 PHE A O 1
ATOM 4724 N N . ALA A 1 588 ? -13.387 -1.755 -11.102 1.00 94.50 588 ALA A N 1
ATOM 4725 C CA . ALA A 1 588 ? -12.698 -2.626 -12.046 1.00 94.50 588 ALA A CA 1
ATOM 4726 C C . ALA A 1 588 ? -13.275 -2.465 -13.461 1.00 94.50 588 ALA A C 1
ATOM 4728 O O . ALA A 1 588 ? -14.439 -2.091 -13.639 1.00 94.50 588 ALA A O 1
ATOM 4729 N N . GLN A 1 589 ? -12.462 -2.769 -14.473 1.00 92.31 589 GLN A N 1
ATOM 4730 C CA . GLN A 1 589 ? -12.905 -2.784 -15.866 1.00 92.31 589 GLN A CA 1
ATOM 4731 C C . GLN A 1 589 ? -14.134 -3.690 -16.013 1.00 92.31 589 GLN A C 1
ATOM 4733 O O . GLN A 1 589 ? -14.085 -4.836 -15.580 1.00 92.31 589 GLN A O 1
ATOM 4738 N N . GLY A 1 590 ? -15.218 -3.162 -16.587 1.00 92.50 590 GLY A N 1
ATOM 4739 C CA . GLY A 1 590 ? -16.519 -3.812 -16.761 1.00 92.50 590 GLY A CA 1
ATOM 4740 C C . GLY A 1 590 ? -17.442 -3.812 -15.532 1.00 92.50 590 GLY A C 1
ATOM 4741 O O . GLY A 1 590 ? -18.574 -4.272 -15.639 1.00 92.50 590 GLY A O 1
ATOM 4742 N N . GLN A 1 591 ? -16.999 -3.325 -14.364 1.00 94.38 591 GLN A N 1
ATOM 4743 C CA . GLN A 1 591 ? -17.748 -3.464 -13.104 1.00 94.38 591 GLN A CA 1
ATOM 4744 C C . GLN A 1 591 ? -18.928 -2.490 -12.975 1.00 94.38 591 GLN A C 1
ATOM 4746 O O . GLN A 1 591 ? -19.969 -2.861 -12.440 1.00 94.38 591 GLN A O 1
ATOM 4751 N N . LEU A 1 592 ? -18.761 -1.252 -13.448 1.00 96.38 592 LEU A N 1
ATOM 4752 C CA . LEU A 1 592 ? -19.784 -0.205 -13.416 1.00 96.38 592 LEU A CA 1
ATOM 4753 C C . LEU A 1 592 ? -19.839 0.495 -14.776 1.00 96.38 592 LEU A C 1
ATOM 4755 O O . LEU A 1 592 ? -18.806 0.921 -15.292 1.00 96.38 592 LEU A O 1
ATOM 4759 N N . ILE A 1 593 ? -21.030 0.616 -15.362 1.00 94.50 593 ILE A N 1
ATOM 4760 C CA . ILE A 1 593 ? -21.221 1.178 -16.711 1.00 94.50 593 ILE A CA 1
ATOM 4761 C C . ILE A 1 593 ? -21.817 2.589 -16.652 1.00 94.50 593 ILE A C 1
ATOM 4763 O O . ILE A 1 593 ? -21.261 3.516 -17.253 1.00 94.50 593 ILE A O 1
ATOM 4767 N N . ASP A 1 594 ? -22.919 2.737 -15.914 1.00 95.88 594 ASP A N 1
ATOM 4768 C CA . ASP A 1 594 ? -23.676 3.979 -15.754 1.00 95.88 594 ASP A CA 1
ATOM 4769 C C . ASP A 1 594 ? -23.445 4.561 -14.353 1.00 95.88 594 ASP A C 1
ATOM 4771 O O . ASP A 1 594 ? -23.492 3.852 -13.345 1.00 95.88 594 ASP A O 1
ATOM 4775 N N . GLU A 1 595 ? -23.196 5.868 -14.277 1.00 95.88 595 GLU A N 1
ATOM 4776 C CA . GLU A 1 595 ? -23.059 6.582 -13.014 1.00 95.88 595 GLU A CA 1
ATOM 4777 C C . GLU A 1 595 ? -24.318 6.541 -12.149 1.00 95.88 595 GLU A C 1
ATOM 4779 O O . GLU A 1 595 ? -24.218 6.872 -10.973 1.00 95.88 595 GLU A O 1
ATOM 4784 N N . LYS A 1 596 ? -25.486 6.178 -12.694 1.00 96.38 596 LYS A N 1
ATOM 4785 C CA . LYS A 1 596 ? -26.758 6.008 -11.974 1.00 96.38 596 LYS A CA 1
ATOM 4786 C C . LYS A 1 596 ? -26.848 4.710 -11.182 1.00 96.38 596 LYS A C 1
ATOM 4788 O O . LYS A 1 596 ? -27.633 4.634 -10.238 1.00 96.38 596 LYS A O 1
ATOM 4793 N N . ASP A 1 597 ? -26.022 3.727 -11.517 1.00 96.81 597 ASP A N 1
ATOM 4794 C CA . ASP A 1 597 ? -26.085 2.385 -10.942 1.00 96.81 597 ASP A CA 1
ATOM 4795 C C . ASP A 1 597 ? -25.181 2.229 -9.712 1.00 96.81 597 ASP A C 1
ATOM 4797 O O . ASP A 1 597 ? -24.585 1.176 -9.491 1.00 96.81 597 ASP A O 1
ATOM 4801 N N . ILE A 1 598 ? -25.047 3.296 -8.921 1.00 97.06 598 ILE A N 1
ATOM 4802 C CA . ILE A 1 598 ? -24.358 3.317 -7.629 1.00 97.06 598 ILE A CA 1
ATOM 4803 C C . ILE A 1 598 ? -25.216 4.074 -6.615 1.00 97.06 598 ILE A C 1
ATOM 4805 O O . ILE A 1 598 ? -25.711 5.170 -6.900 1.00 97.06 598 ILE A O 1
ATOM 4809 N N . ALA A 1 599 ? -25.372 3.485 -5.433 1.00 97.75 599 ALA A N 1
ATOM 4810 C CA . ALA A 1 599 ? -26.135 4.031 -4.319 1.00 97.75 599 ALA A CA 1
ATOM 4811 C C . ALA A 1 599 ? -25.409 3.779 -2.993 1.00 97.75 599 ALA A C 1
ATOM 4813 O O . ALA A 1 599 ? -24.704 2.778 -2.838 1.00 97.75 599 ALA A O 1
ATOM 4814 N N . PHE A 1 600 ? -25.613 4.675 -2.030 1.00 97.56 600 PHE A N 1
ATOM 4815 C CA . PHE A 1 600 ? -25.115 4.536 -0.663 1.00 97.56 600 PHE A CA 1
ATOM 4816 C C . PHE A 1 600 ? -26.286 4.486 0.314 1.00 97.56 600 PHE A C 1
ATOM 4818 O O . PHE A 1 600 ? -27.305 5.131 0.084 1.00 97.56 600 PHE A O 1
ATOM 4825 N N . PHE A 1 601 ? -26.139 3.722 1.391 1.00 97.44 601 PHE A N 1
ATOM 4826 C CA . PHE A 1 601 ? -27.162 3.513 2.413 1.00 97.44 601 PHE A CA 1
ATOM 4827 C C . PHE A 1 601 ? -26.574 3.754 3.805 1.00 97.44 601 PHE A C 1
ATOM 4829 O O . PHE A 1 601 ? -25.403 3.436 4.040 1.00 97.44 601 PHE A O 1
ATOM 4836 N N . ASN A 1 602 ? -27.377 4.315 4.709 1.00 93.06 602 ASN A N 1
ATOM 4837 C CA . ASN A 1 602 ? -27.007 4.488 6.115 1.00 93.06 602 ASN A CA 1
ATOM 4838 C C . ASN A 1 602 ? -27.154 3.172 6.911 1.00 93.06 602 ASN A C 1
ATOM 4840 O O . ASN A 1 602 ? -27.517 2.125 6.374 1.00 93.06 602 ASN A O 1
ATOM 4844 N N . ASP A 1 603 ? -26.875 3.233 8.210 1.00 83.88 603 ASP A N 1
ATOM 4845 C CA . ASP A 1 603 ? -27.015 2.139 9.180 1.00 83.88 603 ASP A CA 1
ATOM 4846 C C . ASP A 1 603 ? -28.446 1.579 9.299 1.00 83.88 603 ASP A C 1
ATOM 4848 O O . ASP A 1 603 ? -28.632 0.423 9.681 1.00 83.88 603 ASP A O 1
ATOM 4852 N N . LYS A 1 604 ? -29.453 2.375 8.930 1.00 90.19 604 LYS A N 1
ATOM 4853 C CA . LYS A 1 604 ? -30.875 2.002 8.900 1.00 90.19 604 LYS A CA 1
ATOM 4854 C C . LYS A 1 604 ? -31.337 1.462 7.546 1.00 90.19 604 LYS A C 1
ATOM 4856 O O . LYS A 1 604 ? -32.538 1.279 7.360 1.00 90.19 604 LYS A O 1
ATOM 4861 N N . GLU A 1 605 ? -30.416 1.201 6.615 1.00 92.62 605 GLU A N 1
ATOM 4862 C CA . GLU A 1 605 ? -30.713 0.752 5.246 1.00 92.62 605 GLU A CA 1
ATOM 4863 C C . GLU A 1 605 ? -31.538 1.770 4.428 1.00 92.62 605 GLU A C 1
ATOM 4865 O O . GLU A 1 605 ? -32.206 1.420 3.452 1.00 92.62 605 GLU A O 1
ATOM 4870 N N . GLU A 1 606 ? -31.471 3.053 4.791 1.00 95.44 606 GLU A N 1
ATOM 4871 C CA . GLU A 1 606 ? -32.086 4.147 4.039 1.00 95.44 606 GLU A CA 1
ATOM 4872 C C . GLU A 1 606 ? -31.096 4.685 3.000 1.00 95.44 606 GLU A C 1
ATOM 4874 O O . GLU A 1 606 ? -29.925 4.932 3.298 1.00 95.44 606 GLU A O 1
ATOM 4879 N N . GLU A 1 607 ? -31.566 4.872 1.766 1.00 97.25 607 GLU A N 1
ATOM 4880 C CA . GLU A 1 607 ? -30.740 5.368 0.663 1.00 97.25 607 GLU A CA 1
ATOM 4881 C C . GLU A 1 607 ? -30.377 6.850 0.867 1.00 97.25 607 GLU A C 1
ATOM 4883 O O . GLU A 1 607 ? -31.244 7.701 1.079 1.00 97.25 607 GLU A O 1
ATOM 4888 N N . ILE A 1 608 ? -29.085 7.161 0.781 1.00 97.12 608 ILE A N 1
ATOM 4889 C CA . ILE A 1 608 ? -28.515 8.495 0.966 1.00 97.12 608 ILE A CA 1
ATOM 4890 C C . ILE A 1 608 ? -28.522 9.227 -0.386 1.00 97.12 608 ILE A C 1
ATOM 4892 O O . ILE A 1 608 ? -27.954 8.712 -1.351 1.00 97.12 608 ILE A O 1
ATOM 4896 N N . PRO A 1 609 ? -29.087 10.445 -0.480 1.00 97.50 609 PRO A N 1
ATOM 4897 C CA . PRO A 1 609 ? -28.936 11.280 -1.669 1.00 97.50 609 PRO A CA 1
ATOM 4898 C C . PRO A 1 609 ? -27.466 11.659 -1.900 1.00 97.50 609 PRO A C 1
ATOM 4900 O O . PRO A 1 609 ? -26.843 12.295 -1.048 1.00 97.50 609 PRO A O 1
ATOM 4903 N N . ILE A 1 610 ? -26.921 11.303 -3.065 1.00 98.19 610 ILE A N 1
ATOM 4904 C CA . ILE A 1 610 ? -25.514 11.537 -3.429 1.00 98.19 610 ILE A CA 1
ATOM 4905 C C . ILE A 1 610 ? -25.374 12.439 -4.660 1.00 98.19 610 ILE A C 1
ATOM 4907 O O . ILE A 1 610 ? -26.250 12.490 -5.519 1.00 98.19 610 ILE A O 1
ATOM 4911 N N . ALA A 1 611 ? -24.259 13.155 -4.755 1.00 98.06 611 ALA A N 1
ATOM 4912 C CA . ALA A 1 611 ? -23.763 13.752 -5.989 1.00 98.06 611 ALA A CA 1
ATOM 4913 C C . ALA A 1 611 ? -22.709 12.824 -6.585 1.00 98.06 611 ALA A C 1
ATOM 4915 O O . ALA A 1 611 ? -21.846 12.319 -5.860 1.00 98.06 611 ALA A O 1
ATOM 4916 N N . VAL A 1 612 ? -22.742 12.644 -7.906 1.00 97.75 612 VAL A N 1
ATOM 4917 C CA . VAL A 1 612 ? -21.735 11.854 -8.612 1.00 97.75 612 VAL A CA 1
ATOM 4918 C C . VAL A 1 612 ? -21.170 12.566 -9.837 1.00 97.75 612 VAL A C 1
ATOM 4920 O O . VAL A 1 612 ? -21.862 13.326 -10.513 1.00 97.75 612 VAL A O 1
ATOM 4923 N N . LYS A 1 613 ? -19.898 12.303 -10.151 1.00 97.69 613 LYS A N 1
ATOM 4924 C CA . LYS A 1 613 ? -19.259 12.712 -11.410 1.00 97.69 613 LYS A CA 1
ATOM 4925 C C . LYS A 1 613 ? -18.268 11.659 -11.866 1.00 97.69 613 LYS A C 1
ATOM 4927 O O . LYS A 1 613 ? -17.329 11.338 -11.142 1.00 97.69 613 LYS A O 1
ATOM 4932 N N . VAL A 1 614 ? -18.436 11.162 -13.088 1.00 98.12 614 VAL A N 1
ATOM 4933 C CA . VAL A 1 614 ? -17.455 10.267 -13.713 1.00 98.12 614 VAL A CA 1
ATOM 4934 C C . VAL A 1 614 ? -16.129 11.009 -13.863 1.00 98.12 614 VAL A C 1
ATOM 4936 O O . VAL A 1 614 ? -16.080 12.088 -14.453 1.00 98.12 614 VAL A O 1
ATOM 4939 N N . LEU A 1 615 ? -15.064 10.433 -13.306 1.00 97.94 615 LEU A N 1
ATOM 4940 C CA . LEU A 1 615 ? -13.716 10.997 -13.357 1.00 97.94 615 LEU A CA 1
ATOM 4941 C C . LEU A 1 615 ? -12.950 10.458 -14.562 1.00 97.94 615 LEU A C 1
ATOM 4943 O O . LEU A 1 615 ? -12.355 11.223 -15.309 1.00 97.94 615 LEU A O 1
ATOM 4947 N N . ALA A 1 616 ? -12.998 9.144 -14.777 1.00 97.12 616 ALA A N 1
ATOM 4948 C CA . ALA A 1 616 ? -12.366 8.495 -15.919 1.00 97.12 616 ALA A CA 1
ATOM 4949 C C . ALA A 1 616 ? -13.120 7.223 -16.316 1.00 97.12 616 ALA A C 1
ATOM 4951 O O . ALA A 1 616 ? -13.848 6.631 -15.510 1.00 97.12 616 ALA A O 1
ATOM 4952 N N . ARG A 1 617 ? -12.894 6.774 -17.552 1.00 96.00 617 ARG A N 1
ATOM 4953 C CA . ARG A 1 617 ? -13.405 5.509 -18.093 1.00 96.00 617 ARG A CA 1
ATOM 4954 C C . ARG A 1 617 ? -12.252 4.608 -18.513 1.00 96.00 617 ARG A C 1
ATOM 4956 O O . ARG A 1 617 ? -11.181 5.093 -18.876 1.00 96.00 617 ARG A O 1
ATOM 4963 N N . TRP A 1 618 ? -12.467 3.300 -18.457 1.00 93.19 618 TRP A N 1
ATOM 4964 C CA . TRP A 1 618 ? -11.514 2.321 -18.958 1.00 93.19 618 TRP A CA 1
ATOM 4965 C C . TRP A 1 618 ? -11.390 2.446 -20.481 1.00 93.19 618 TRP A C 1
ATOM 4967 O O . TRP A 1 618 ? -12.404 2.391 -21.179 1.00 93.19 618 TRP A O 1
ATOM 4977 N N . PRO A 1 619 ? -10.174 2.619 -21.031 1.00 88.38 619 PRO A N 1
ATOM 4978 C CA . PRO A 1 619 ? -9.981 2.714 -22.476 1.00 88.38 619 PRO A CA 1
ATOM 4979 C C . PRO A 1 619 ? -10.548 1.532 -23.269 1.00 88.38 619 PRO A C 1
ATOM 4981 O O . PRO A 1 619 ? -11.042 1.722 -24.379 1.00 88.38 619 PRO A O 1
ATOM 4984 N N . GLN A 1 620 ? -10.484 0.334 -22.687 1.00 86.38 620 GLN A N 1
ATOM 4985 C CA . GLN A 1 620 ? -10.780 -0.938 -23.337 1.00 86.38 620 GLN A CA 1
ATOM 4986 C C . GLN A 1 620 ? -12.275 -1.142 -23.624 1.00 86.38 620 GLN A C 1
ATOM 4988 O O . GLN A 1 620 ? -12.620 -1.615 -24.702 1.00 86.38 620 GLN A O 1
ATOM 4993 N N . ASP A 1 621 ? -13.157 -0.794 -22.683 1.00 90.00 621 ASP A N 1
ATOM 4994 C CA . ASP A 1 621 ? -14.600 -1.073 -22.772 1.00 90.00 621 ASP A CA 1
ATOM 4995 C C . ASP A 1 621 ? -15.497 0.125 -22.419 1.00 90.00 621 ASP A C 1
ATOM 4997 O O . ASP A 1 621 ? -16.720 0.022 -22.483 1.00 90.00 621 ASP A O 1
ATOM 5001 N N . GLN A 1 622 ? -14.901 1.274 -22.082 1.00 91.44 622 GLN A N 1
ATOM 5002 C CA . GLN A 1 622 ? -15.588 2.500 -21.669 1.00 91.44 622 GLN A CA 1
ATOM 5003 C C . GLN A 1 622 ? -16.408 2.380 -20.372 1.00 91.44 622 GLN A C 1
ATOM 5005 O O . GLN A 1 622 ? -17.161 3.306 -20.038 1.00 91.44 622 GLN A O 1
ATOM 5010 N N . SER A 1 623 ? -16.234 1.306 -19.594 1.00 95.38 623 SER A N 1
ATOM 5011 C CA . SER A 1 623 ? -16.803 1.225 -18.251 1.00 95.38 623 SER A CA 1
ATOM 5012 C C . SER A 1 623 ? -16.206 2.320 -17.358 1.00 95.38 623 SER A C 1
ATOM 5014 O O . SER A 1 623 ? -15.123 2.853 -17.616 1.00 95.38 623 SER A O 1
ATOM 5016 N N . ILE A 1 624 ? -16.912 2.698 -16.298 1.00 97.62 624 ILE A N 1
ATOM 5017 C CA . ILE A 1 624 ? -16.436 3.698 -15.343 1.00 97.62 624 ILE A CA 1
ATOM 5018 C C . ILE A 1 624 ? -15.214 3.136 -14.613 1.00 97.62 624 ILE A C 1
ATOM 5020 O O . ILE A 1 624 ? -15.262 2.045 -14.052 1.00 97.62 624 ILE A O 1
ATOM 5024 N N . ARG A 1 625 ? -14.111 3.892 -14.632 1.00 96.81 625 ARG A N 1
ATOM 5025 C CA . ARG A 1 625 ? -12.871 3.558 -13.915 1.00 96.81 625 ARG A CA 1
ATOM 5026 C C . ARG A 1 625 ? -12.847 4.159 -12.521 1.00 96.81 625 ARG A C 1
ATOM 5028 O O . ARG A 1 625 ? -12.398 3.515 -11.581 1.00 96.81 625 ARG A O 1
ATOM 5035 N N . SER A 1 626 ? -13.309 5.398 -12.392 1.00 98.38 626 SER A N 1
ATOM 5036 C CA . SER A 1 626 ? -13.532 6.035 -11.098 1.00 98.38 626 SER A CA 1
ATOM 5037 C C . SER A 1 626 ? -14.643 7.071 -11.198 1.00 98.38 626 SER A C 1
ATOM 5039 O O . SER A 1 626 ? -14.808 7.728 -12.233 1.00 98.38 626 SER A O 1
ATOM 5041 N N . ILE A 1 627 ? -15.391 7.214 -10.111 1.00 98.12 627 ILE A N 1
ATOM 5042 C CA . ILE A 1 627 ? -16.483 8.167 -9.962 1.00 98.12 627 ILE A CA 1
ATOM 5043 C C . ILE A 1 627 ? -16.299 8.949 -8.662 1.00 98.12 627 ILE A C 1
ATOM 5045 O O . ILE A 1 627 ? -16.095 8.369 -7.601 1.00 98.12 627 ILE A O 1
ATOM 5049 N N . LEU A 1 628 ? -16.344 10.276 -8.739 1.00 98.62 628 LEU A N 1
ATOM 5050 C CA . LEU A 1 628 ? -16.390 11.131 -7.559 1.00 98.62 628 LEU A CA 1
ATOM 5051 C C . LEU A 1 628 ? -17.775 10.998 -6.942 1.00 98.62 628 LEU A C 1
ATOM 5053 O O . LEU A 1 628 ? -18.757 11.242 -7.635 1.00 98.62 628 LEU A O 1
ATOM 5057 N N . VAL A 1 629 ? -17.833 10.639 -5.665 1.00 98.44 629 VAL A N 1
ATOM 5058 C CA . VAL A 1 629 ? -19.058 10.549 -4.869 1.00 98.44 629 VAL A CA 1
ATOM 5059 C C . VAL A 1 629 ? -18.996 11.586 -3.756 1.00 98.44 629 VAL A C 1
ATOM 5061 O O . VAL A 1 629 ? -17.977 11.692 -3.066 1.00 98.44 629 VAL A O 1
ATOM 5064 N N . GLN A 1 630 ? -20.083 12.338 -3.582 1.00 98.44 630 GLN A N 1
ATOM 5065 C CA . GLN A 1 630 ? -20.214 13.347 -2.536 1.00 98.44 630 GLN A CA 1
ATOM 5066 C C . GLN A 1 630 ? -21.572 13.307 -1.846 1.00 98.44 630 GLN A C 1
ATOM 5068 O O . GLN A 1 630 ? -22.599 13.181 -2.507 1.00 98.44 630 GLN A O 1
ATOM 5073 N N . PHE A 1 631 ? -21.581 13.458 -0.524 1.00 97.56 631 PHE A N 1
ATOM 5074 C CA . PHE A 1 631 ? -22.801 13.634 0.266 1.00 97.56 631 PHE A CA 1
ATOM 5075 C C . PHE A 1 631 ? -22.473 14.168 1.667 1.00 97.56 631 PHE A C 1
ATOM 5077 O O . PHE A 1 631 ? -21.422 13.834 2.214 1.00 97.56 631 PHE A O 1
ATOM 5084 N N . PRO A 1 632 ? -23.329 15.009 2.270 1.00 95.12 632 PRO A N 1
ATOM 5085 C CA . PRO A 1 632 ? -23.222 15.318 3.690 1.00 95.12 632 PRO A CA 1
ATOM 5086 C C . PRO A 1 632 ? -23.590 14.074 4.506 1.00 95.12 632 PRO A C 1
ATOM 5088 O O . PRO A 1 632 ? -24.590 13.417 4.215 1.00 95.12 632 PRO A O 1
ATOM 5091 N N . TYR A 1 633 ? -22.804 13.751 5.530 1.00 93.75 633 TYR A N 1
ATOM 5092 C CA . TYR A 1 633 ? -23.092 12.609 6.399 1.00 93.75 633 TYR A CA 1
ATOM 5093 C C . TYR A 1 633 ? -22.854 12.966 7.856 1.00 93.75 633 TYR A C 1
ATOM 5095 O O . TYR A 1 633 ? -21.882 13.651 8.163 1.00 93.75 633 TYR A O 1
ATOM 5103 N N . ALA A 1 634 ? -23.746 12.528 8.745 1.00 90.94 634 ALA A N 1
ATOM 5104 C CA . ALA A 1 634 ? -23.572 12.755 10.170 1.00 90.94 634 ALA A CA 1
ATOM 5105 C C . ALA A 1 634 ? -22.458 11.841 10.699 1.00 90.94 634 ALA A C 1
ATOM 5107 O O . ALA A 1 634 ? -22.548 10.628 10.546 1.00 90.94 634 ALA A O 1
ATOM 5108 N N . ILE A 1 635 ? -21.411 12.421 11.285 1.00 80.25 635 ILE A N 1
ATOM 5109 C CA . ILE A 1 635 ? -20.297 11.693 11.903 1.00 80.25 635 ILE A CA 1
ATOM 5110 C C . ILE A 1 635 ? -20.138 12.246 13.317 1.00 80.25 635 ILE A C 1
ATOM 5112 O O . ILE A 1 635 ? -19.580 13.329 13.501 1.00 80.25 635 ILE A O 1
ATOM 5116 N N . GLU A 1 636 ? -20.685 11.531 14.304 1.00 70.31 636 GLU A N 1
ATOM 5117 C CA . GLU A 1 636 ? -20.668 11.959 15.711 1.00 70.31 636 GLU A CA 1
ATOM 5118 C C . GLU A 1 636 ? -19.289 11.761 16.355 1.00 70.31 636 GLU A C 1
ATOM 5120 O O . GLU A 1 636 ? -18.884 12.541 17.218 1.00 70.31 636 GLU A O 1
ATOM 5125 N N . HIS A 1 637 ? -18.554 10.741 15.903 1.00 66.50 637 HIS A N 1
ATOM 5126 C CA . HIS A 1 637 ? -17.216 10.395 16.385 1.00 66.50 637 HIS A CA 1
ATOM 5127 C C . HIS A 1 637 ? -16.140 10.690 15.318 1.00 66.50 637 HIS A C 1
ATOM 5129 O O . HIS A 1 637 ? -16.201 11.691 14.605 1.00 66.50 637 HIS A O 1
ATOM 5135 N N . ASN A 1 638 ? -15.117 9.833 15.212 1.00 63.78 638 ASN A N 1
ATOM 5136 C CA . ASN A 1 638 ? -14.057 9.948 14.204 1.00 63.78 638 ASN A CA 1
ATOM 5137 C C . ASN A 1 638 ? -14.403 9.248 12.880 1.00 63.78 638 ASN A C 1
ATOM 5139 O O . ASN A 1 638 ? -13.815 9.565 11.843 1.00 63.78 638 ASN A O 1
ATOM 5143 N N . PHE A 1 639 ? -15.330 8.290 12.905 1.00 76.38 639 PHE A N 1
ATOM 5144 C CA . PHE A 1 639 ? -15.801 7.578 11.726 1.00 76.38 639 PHE A CA 1
ATOM 5145 C C . PHE A 1 639 ? -17.222 7.059 11.936 1.00 76.38 639 PHE A C 1
ATOM 5147 O O . PHE A 1 639 ? -17.649 6.875 13.070 1.00 76.38 639 PHE A O 1
ATOM 5154 N N . GLU A 1 640 ? -17.911 6.794 10.834 1.00 80.44 640 GLU A N 1
ATOM 5155 C CA . GLU A 1 640 ? -19.191 6.084 10.786 1.00 80.44 640 GLU A CA 1
ATOM 5156 C C . GLU A 1 640 ? -19.183 5.087 9.624 1.00 80.44 640 GLU A C 1
ATOM 5158 O O . GLU A 1 640 ? -18.244 5.070 8.827 1.00 80.44 640 GLU A O 1
ATOM 5163 N N . TYR A 1 641 ? -20.217 4.257 9.502 1.00 83.44 641 TYR A N 1
ATOM 5164 C CA . TYR A 1 641 ? -20.321 3.270 8.427 1.00 83.44 641 TYR A CA 1
ATOM 5165 C C . TYR A 1 641 ? -21.445 3.580 7.442 1.00 83.44 641 TYR A C 1
ATOM 5167 O O . TYR A 1 641 ? -22.508 4.070 7.818 1.00 83.44 641 TYR A O 1
ATOM 5175 N N . VAL A 1 642 ? -21.214 3.216 6.182 1.00 88.69 642 VAL A N 1
ATOM 5176 C CA . VAL A 1 642 ? -22.229 3.176 5.122 1.00 88.69 642 VAL A CA 1
ATOM 5177 C C . VAL A 1 642 ? -22.150 1.870 4.345 1.00 88.69 642 VAL A C 1
ATOM 5179 O O . VAL A 1 642 ? -21.139 1.169 4.365 1.00 88.69 642 VAL A O 1
ATOM 5182 N N . THR A 1 643 ? -23.205 1.558 3.606 1.00 92.50 643 THR A N 1
ATOM 5183 C CA . THR A 1 643 ? -23.222 0.452 2.647 1.00 92.50 643 THR A CA 1
ATOM 5184 C C . THR A 1 643 ? -23.248 1.012 1.230 1.00 92.50 643 THR A C 1
ATOM 5186 O O . THR A 1 643 ? -24.066 1.873 0.926 1.00 92.50 643 THR A O 1
ATOM 5189 N N . MET A 1 644 ? -22.378 0.520 0.347 1.00 95.31 644 MET A N 1
ATOM 5190 C CA . MET A 1 644 ? -22.399 0.845 -1.084 1.00 95.31 644 MET A CA 1
ATOM 5191 C C . MET A 1 644 ? -23.032 -0.303 -1.867 1.00 95.31 644 MET A C 1
ATOM 5193 O O . MET A 1 644 ? -22.618 -1.453 -1.714 1.00 95.31 644 MET A O 1
ATOM 5197 N N . ARG A 1 645 ? -23.981 -0.000 -2.753 1.00 97.19 645 ARG A N 1
ATOM 5198 C CA . ARG A 1 645 ? -24.528 -0.947 -3.736 1.00 97.19 645 ARG A CA 1
ATOM 5199 C C . ARG A 1 645 ? -24.245 -0.451 -5.144 1.00 97.19 645 ARG A C 1
ATOM 5201 O O . ARG A 1 645 ? -24.271 0.755 -5.387 1.00 97.19 645 ARG A O 1
ATOM 5208 N N . TRP A 1 646 ? -23.975 -1.379 -6.056 1.00 95.62 646 TRP A N 1
ATOM 5209 C CA . TRP A 1 646 ? -23.764 -1.073 -7.469 1.00 95.62 646 TRP A CA 1
ATOM 5210 C C . TRP A 1 646 ? -24.459 -2.082 -8.385 1.00 95.62 646 TRP A C 1
ATOM 5212 O O . TRP A 1 646 ? -24.762 -3.205 -7.974 1.00 95.62 646 TRP A O 1
ATOM 5222 N N . GLY A 1 647 ? -24.692 -1.680 -9.635 1.00 91.81 647 GLY A N 1
ATOM 5223 C CA . GLY A 1 647 ? -25.384 -2.484 -10.647 1.00 91.81 647 GLY A CA 1
ATOM 5224 C C . GLY A 1 647 ? -26.912 -2.413 -10.564 1.00 91.81 647 GLY A C 1
ATOM 5225 O O . GLY A 1 647 ? -27.601 -3.156 -11.259 1.00 91.81 647 GLY A O 1
ATOM 5226 N N . GLU A 1 648 ? -27.446 -1.533 -9.716 1.00 89.19 648 GLU A N 1
ATOM 5227 C CA . GLU A 1 648 ? -28.860 -1.166 -9.681 1.00 89.19 648 GLU A CA 1
ATOM 5228 C C . GLU A 1 648 ? -28.991 0.351 -9.667 1.00 89.19 648 GLU A C 1
ATOM 5230 O O . GLU A 1 648 ? -28.284 1.036 -8.925 1.00 89.19 648 GLU A O 1
ATOM 5235 N N . THR A 1 649 ? -29.932 0.862 -10.456 1.00 94.06 649 THR A N 1
ATOM 5236 C CA . THR A 1 649 ? -30.214 2.292 -10.531 1.00 94.06 649 THR A CA 1
ATOM 5237 C C . THR A 1 649 ? -30.707 2.811 -9.183 1.00 94.06 649 THR A C 1
ATOM 5239 O O . THR A 1 649 ? -31.704 2.322 -8.642 1.00 94.06 649 THR A O 1
ATOM 5242 N N . ARG A 1 650 ? -30.019 3.828 -8.654 1.00 94.75 650 ARG A N 1
ATOM 5243 C CA . ARG A 1 650 ? -30.399 4.498 -7.403 1.00 94.75 650 ARG A CA 1
ATOM 5244 C C . ARG A 1 650 ? -31.773 5.171 -7.514 1.00 94.75 650 ARG A C 1
ATOM 5246 O O . ARG A 1 650 ? -32.165 5.620 -8.594 1.00 94.75 650 ARG A O 1
ATOM 5253 N N . LYS A 1 651 ? -32.520 5.240 -6.409 1.00 94.56 651 LYS A N 1
ATOM 5254 C CA . LYS A 1 651 ? -33.903 5.758 -6.376 1.00 94.56 651 LYS A CA 1
ATOM 5255 C C . LYS A 1 651 ? -33.977 7.207 -5.912 1.00 94.56 651 LYS A C 1
ATOM 5257 O O . LYS A 1 651 ? -34.921 7.920 -6.254 1.00 94.56 651 LYS A O 1
ATOM 5262 N N . THR A 1 652 ? -33.015 7.635 -5.105 1.00 94.12 652 THR A N 1
ATOM 5263 C CA . THR A 1 652 ? -32.915 9.006 -4.610 1.00 94.12 652 THR A CA 1
ATOM 5264 C C . THR A 1 652 ? -32.494 9.960 -5.724 1.00 94.12 652 THR A C 1
ATOM 5266 O O . THR A 1 652 ? -31.809 9.591 -6.676 1.00 94.12 652 THR A O 1
ATOM 5269 N N . LYS A 1 653 ? -32.941 11.217 -5.625 1.00 93.50 653 LYS A N 1
ATOM 5270 C CA . LYS A 1 653 ? -32.553 12.266 -6.569 1.00 93.50 653 LYS A CA 1
ATOM 5271 C C . LYS A 1 653 ? -31.144 12.755 -6.243 1.00 93.50 653 LYS A C 1
ATOM 5273 O O . LYS A 1 653 ? -30.886 13.122 -5.098 1.00 93.50 653 LYS A O 1
ATOM 5278 N N . ASP A 1 654 ? -30.297 12.846 -7.264 1.00 94.06 654 ASP A N 1
ATOM 5279 C CA . ASP A 1 654 ? -28.943 13.382 -7.136 1.00 94.06 654 ASP A CA 1
ATOM 5280 C C . ASP A 1 654 ? -28.944 14.797 -6.547 1.00 94.06 654 ASP A C 1
ATOM 5282 O O . ASP A 1 654 ? -29.731 15.666 -6.949 1.00 94.06 654 ASP A O 1
ATOM 5286 N N . ILE A 1 655 ? -28.022 15.030 -5.617 1.00 96.56 655 ILE A N 1
ATOM 5287 C CA . ILE A 1 655 ? -27.702 16.373 -5.130 1.00 96.56 655 ILE A CA 1
ATOM 5288 C C . ILE A 1 655 ? -26.642 17.024 -6.030 1.00 96.56 655 ILE A C 1
ATOM 5290 O O . ILE A 1 655 ? -26.017 16.376 -6.871 1.00 96.56 655 ILE A O 1
ATOM 5294 N N . SER A 1 656 ? -26.448 18.334 -5.879 1.00 96.25 656 SER A N 1
ATOM 5295 C CA . SER A 1 656 ? -25.456 19.074 -6.663 1.00 96.25 656 SER A CA 1
ATOM 5296 C C . SER A 1 656 ? -24.036 18.739 -6.224 1.00 96.25 656 SER A C 1
ATOM 5298 O O . SER A 1 656 ? -23.736 18.722 -5.032 1.00 96.25 656 SER A O 1
ATOM 5300 N N . ILE A 1 657 ? -23.150 18.547 -7.199 1.00 96.38 657 ILE A N 1
ATOM 5301 C CA . ILE A 1 657 ? -21.730 18.350 -6.929 1.00 96.38 657 ILE A CA 1
ATOM 5302 C C . ILE A 1 657 ? -21.073 19.646 -6.446 1.00 96.38 657 ILE A C 1
ATOM 5304 O O . ILE A 1 657 ? -21.324 20.726 -6.986 1.00 96.38 657 ILE A O 1
ATOM 5308 N N . VAL A 1 658 ? -20.207 19.527 -5.446 1.00 96.44 658 VAL A N 1
ATOM 5309 C CA . VAL A 1 658 ? -19.355 20.605 -4.945 1.00 96.44 658 VAL A CA 1
ATOM 5310 C C . VAL A 1 658 ? -17.970 20.428 -5.552 1.00 96.44 658 VAL A C 1
ATOM 5312 O O . VAL A 1 658 ? -17.336 19.385 -5.391 1.00 96.44 658 VAL A O 1
ATOM 5315 N N . THR A 1 659 ? -17.490 21.440 -6.269 1.00 95.31 659 THR A N 1
ATOM 5316 C CA . THR A 1 659 ? -16.149 21.413 -6.864 1.00 95.31 659 THR A CA 1
ATOM 5317 C C . THR A 1 659 ? -15.092 21.319 -5.759 1.00 95.31 659 THR A C 1
ATOM 5319 O O . THR A 1 659 ? -15.055 22.220 -4.926 1.00 95.31 659 THR A O 1
ATOM 5322 N N . PRO A 1 660 ? -14.225 20.286 -5.748 1.00 92.94 660 PRO A N 1
ATOM 5323 C CA . PRO A 1 660 ? -13.152 20.201 -4.765 1.00 92.94 660 PRO A CA 1
ATOM 5324 C C . PRO A 1 660 ? -12.182 21.382 -4.893 1.00 92.94 660 PRO A C 1
ATOM 5326 O O . PRO A 1 660 ? -11.568 21.565 -5.945 1.00 92.94 660 PRO A O 1
ATOM 5329 N N . ASP A 1 661 ? -12.040 22.160 -3.822 1.00 88.75 661 ASP A N 1
ATOM 5330 C CA . ASP A 1 661 ? -11.111 23.295 -3.698 1.00 88.75 661 ASP A CA 1
ATOM 5331 C C . ASP A 1 661 ? -10.241 23.218 -2.426 1.00 88.75 661 ASP A C 1
ATOM 5333 O O . ASP A 1 661 ? -9.534 24.161 -2.073 1.00 88.75 661 ASP A O 1
ATOM 5337 N N . TRP A 1 662 ? -10.262 22.063 -1.762 1.00 88.31 662 TRP A N 1
ATOM 5338 C CA . TRP A 1 662 ? -9.563 21.770 -0.516 1.00 88.31 662 TRP A CA 1
ATOM 5339 C C . TRP A 1 662 ? -8.353 20.851 -0.717 1.00 88.31 662 TRP A C 1
ATOM 5341 O O . TRP A 1 662 ? -8.323 19.997 -1.610 1.00 88.31 662 TRP A O 1
ATOM 5351 N N . ASP A 1 663 ? -7.384 20.950 0.197 1.00 88.69 663 ASP A N 1
ATOM 5352 C CA . ASP A 1 663 ? -6.242 20.029 0.251 1.00 88.69 663 ASP A CA 1
ATOM 5353 C C . ASP A 1 663 ? -6.665 18.619 0.684 1.00 88.69 663 ASP A C 1
ATOM 5355 O O . ASP A 1 663 ? -6.174 17.635 0.140 1.00 88.69 663 ASP A O 1
ATOM 5359 N N . TYR A 1 664 ? -7.604 18.510 1.628 1.00 89.00 664 TYR A N 1
ATOM 5360 C CA . TYR A 1 664 ? -8.199 17.251 2.083 1.00 89.00 664 TYR A CA 1
ATOM 5361 C C . TYR A 1 664 ? -9.712 17.426 2.240 1.00 89.00 664 TYR A C 1
ATOM 5363 O O . TYR A 1 664 ? -10.145 18.486 2.691 1.00 89.00 664 TYR A O 1
ATOM 5371 N N . PRO A 1 665 ? -10.527 16.429 1.854 1.00 87.44 665 PRO A N 1
ATOM 5372 C CA . PRO A 1 665 ? -11.971 16.508 2.039 1.00 87.44 665 PRO A CA 1
ATOM 5373 C C . PRO A 1 665 ? -12.318 16.468 3.525 1.00 87.44 665 PRO A C 1
ATOM 5375 O O . PRO A 1 665 ? -11.562 15.915 4.316 1.00 87.44 665 PRO A O 1
ATOM 5378 N N . GLN A 1 666 ? -13.471 17.020 3.908 1.00 89.00 666 GLN A N 1
ATOM 5379 C CA . GLN A 1 666 ? -13.889 17.044 5.316 1.00 89.00 666 GLN A CA 1
ATOM 5380 C C . GLN A 1 666 ? -14.094 15.630 5.872 1.00 89.00 666 GLN A C 1
ATOM 5382 O O . GLN A 1 666 ? -13.682 15.328 6.994 1.00 89.00 666 GLN A O 1
ATOM 5387 N N . ALA A 1 667 ? -14.684 14.754 5.058 1.00 89.19 667 ALA A N 1
ATOM 5388 C CA . ALA A 1 667 ? -14.781 13.328 5.314 1.00 89.19 667 ALA A CA 1
ATOM 5389 C C . ALA A 1 667 ? -14.473 12.510 4.050 1.00 89.19 667 ALA A C 1
ATOM 5391 O O . ALA A 1 667 ? -14.615 12.989 2.921 1.00 89.19 667 ALA A O 1
ATOM 5392 N N . TYR A 1 668 ? -14.036 11.266 4.239 1.00 89.31 668 TYR A N 1
ATOM 5393 C CA . TYR A 1 668 ? -13.548 10.406 3.164 1.00 89.31 668 TYR A CA 1
ATOM 5394 C C . TYR A 1 668 ? -14.015 8.959 3.335 1.00 89.31 668 TYR A C 1
ATOM 5396 O O . TYR A 1 668 ? -13.949 8.406 4.430 1.00 89.31 668 TYR A O 1
ATOM 5404 N N . ILE A 1 669 ? -14.452 8.334 2.243 1.00 91.25 669 ILE A N 1
ATOM 5405 C CA . ILE A 1 669 ? -14.815 6.917 2.176 1.00 91.25 669 ILE A CA 1
ATOM 5406 C C . ILE A 1 669 ? -13.532 6.083 2.141 1.00 91.25 669 ILE A C 1
ATOM 5408 O O . ILE A 1 669 ? -12.747 6.153 1.193 1.00 91.25 669 ILE A O 1
ATOM 5412 N N . LEU A 1 670 ? -13.315 5.266 3.165 1.00 83.44 670 LEU A N 1
ATOM 5413 C CA . LEU A 1 670 ? -12.122 4.443 3.295 1.00 83.44 670 LEU A CA 1
ATOM 5414 C C . LEU A 1 670 ? -12.379 3.024 2.767 1.00 83.44 670 LEU A C 1
ATOM 5416 O O . LEU A 1 670 ? -12.869 2.142 3.466 1.00 83.44 670 LEU A O 1
ATOM 5420 N N . LEU A 1 671 ? -12.030 2.808 1.499 1.00 82.81 671 LEU A N 1
ATOM 5421 C CA . LEU A 1 671 ? -12.166 1.514 0.827 1.00 82.81 671 LEU A CA 1
ATOM 5422 C C . LEU A 1 671 ? -11.057 0.541 1.253 1.00 82.81 671 LEU A C 1
ATOM 5424 O O . LEU A 1 671 ? -9.885 0.910 1.335 1.00 82.81 671 LEU A O 1
ATOM 5428 N N . GLY A 1 672 ? -11.409 -0.730 1.468 1.00 77.81 672 GLY A N 1
ATOM 5429 C CA . GLY A 1 672 ? -10.436 -1.767 1.814 1.00 77.81 672 GLY A CA 1
ATOM 5430 C C . GLY A 1 672 ? -9.465 -2.097 0.671 1.00 77.81 672 GLY A C 1
ATOM 5431 O O . GLY A 1 672 ? -9.802 -2.003 -0.512 1.00 77.81 672 GLY A O 1
ATOM 5432 N N . SER A 1 673 ? -8.267 -2.581 1.012 1.00 80.62 673 SER A N 1
ATOM 5433 C CA . SER A 1 673 ? -7.208 -2.921 0.042 1.00 80.62 673 SER A CA 1
ATOM 5434 C C . SER A 1 673 ? -7.613 -3.960 -1.004 1.00 80.62 673 SER A C 1
ATOM 5436 O O . SER A 1 673 ? -7.130 -3.918 -2.135 1.00 80.62 673 SER A O 1
ATOM 5438 N N . LYS A 1 674 ? -8.522 -4.885 -0.666 1.00 79.00 674 LYS A N 1
ATOM 5439 C CA . LYS A 1 674 ? -9.078 -5.844 -1.632 1.00 79.00 674 LYS A CA 1
ATOM 5440 C C . LYS A 1 674 ? -9.846 -5.118 -2.738 1.00 79.00 674 LYS A C 1
ATOM 5442 O O . LYS A 1 674 ? -9.614 -5.416 -3.904 1.00 79.00 674 LYS A O 1
ATOM 5447 N N . TRP A 1 675 ? -10.709 -4.165 -2.381 1.00 85.06 675 TRP A N 1
ATOM 5448 C CA . TRP A 1 675 ? -11.458 -3.357 -3.346 1.00 85.06 675 TRP A CA 1
ATOM 5449 C C . TRP A 1 675 ? -10.512 -2.508 -4.193 1.00 85.06 675 TRP A C 1
ATOM 5451 O O . TRP A 1 675 ? -10.538 -2.583 -5.418 1.00 85.06 675 TRP A O 1
ATOM 5461 N N . LEU A 1 676 ? -9.620 -1.757 -3.541 1.00 87.62 676 LEU A N 1
ATOM 5462 C CA . LEU A 1 676 ? -8.682 -0.863 -4.219 1.00 87.62 676 LEU A CA 1
ATOM 5463 C C . LEU A 1 676 ? -7.763 -1.623 -5.192 1.00 87.62 676 LEU A C 1
ATOM 5465 O O . LEU A 1 676 ? -7.617 -1.197 -6.336 1.00 87.62 676 LEU A O 1
ATOM 5469 N N . CYS A 1 677 ? -7.199 -2.772 -4.799 1.00 85.38 677 CYS A N 1
ATOM 5470 C CA . CYS A 1 677 ? -6.383 -3.594 -5.700 1.00 85.38 677 CYS A CA 1
ATOM 5471 C C . CYS A 1 677 ? -7.201 -4.196 -6.855 1.00 85.38 677 CYS A C 1
ATOM 5473 O O . CYS A 1 677 ? -6.736 -4.173 -7.992 1.00 85.38 677 CYS A O 1
ATOM 5475 N N . LEU A 1 678 ? -8.404 -4.725 -6.584 1.00 86.38 678 LEU A N 1
ATOM 5476 C CA . LEU A 1 678 ? -9.273 -5.304 -7.620 1.00 86.38 678 LEU A CA 1
ATOM 5477 C C . LEU A 1 678 ? -9.744 -4.260 -8.631 1.00 86.38 678 LEU A C 1
ATOM 5479 O O . LEU A 1 678 ? -9.881 -4.579 -9.807 1.00 86.38 678 LEU A O 1
ATOM 5483 N N . SER A 1 679 ? -9.950 -3.019 -8.185 1.00 93.00 679 SER A N 1
ATOM 5484 C CA . SER A 1 679 ? -10.363 -1.926 -9.060 1.00 93.00 679 SER A CA 1
ATOM 5485 C C . SER A 1 679 ? -9.340 -1.614 -10.151 1.00 93.00 679 SER A C 1
ATOM 5487 O O . SER A 1 679 ? -9.697 -0.999 -11.142 1.00 93.00 679 SER A O 1
ATOM 5489 N N . GLY A 1 680 ? -8.064 -1.984 -9.977 1.00 92.75 680 GLY A N 1
ATOM 5490 C CA . GLY A 1 680 ? -7.002 -1.658 -10.930 1.00 92.75 680 GLY A CA 1
ATOM 5491 C C . GLY A 1 680 ? -6.676 -0.161 -11.022 1.00 92.75 680 GLY A C 1
ATOM 5492 O O . GLY A 1 680 ? -5.987 0.253 -11.955 1.00 92.75 680 GLY A O 1
ATOM 5493 N N . VAL A 1 681 ? -7.140 0.668 -10.075 1.00 93.75 681 VAL A N 1
ATOM 5494 C CA . VAL A 1 681 ? -6.964 2.133 -10.107 1.00 93.75 681 VAL A CA 1
ATOM 5495 C C . VAL A 1 681 ? -5.499 2.549 -10.288 1.00 93.75 681 VAL A C 1
ATOM 5497 O O . VAL A 1 681 ? -5.219 3.406 -11.127 1.00 93.75 681 VAL A O 1
ATOM 5500 N N . MET A 1 682 ? -4.572 1.846 -9.622 1.00 93.19 682 MET A N 1
ATOM 5501 C CA . MET A 1 682 ? -3.112 1.994 -9.754 1.00 93.19 682 MET A CA 1
ATOM 5502 C C . MET A 1 682 ? -2.476 0.821 -10.511 1.00 93.19 682 MET A C 1
ATOM 5504 O O . MET A 1 682 ? -1.416 0.337 -10.114 1.00 93.19 682 MET A O 1
ATOM 5508 N N . GLY A 1 683 ? -3.141 0.314 -11.552 1.00 92.38 683 GLY A N 1
ATOM 5509 C CA . GLY A 1 683 ? -2.743 -0.905 -12.257 1.00 92.38 683 GLY A CA 1
ATOM 5510 C C . GLY A 1 683 ? -2.911 -2.170 -11.409 1.00 92.38 683 GLY A C 1
ATOM 5511 O O . GLY A 1 683 ? -3.474 -2.142 -10.315 1.00 92.38 683 GLY A O 1
ATOM 5512 N N . GLU A 1 684 ? -2.422 -3.301 -11.919 1.00 92.25 684 GLU A N 1
ATOM 5513 C CA . GLU A 1 684 ? -2.496 -4.580 -11.205 1.00 92.25 684 GLU A CA 1
ATOM 5514 C C . GLU A 1 684 ? -1.647 -4.535 -9.928 1.00 92.25 684 GLU A C 1
ATOM 5516 O O . GLU A 1 684 ? -0.435 -4.314 -9.981 1.00 92.25 684 GLU A O 1
ATOM 5521 N N . GLN A 1 685 ? -2.292 -4.750 -8.781 1.00 91.62 685 GLN A N 1
ATOM 5522 C CA . GLN A 1 685 ? -1.688 -4.720 -7.449 1.00 91.62 685 GLN A CA 1
ATOM 5523 C C . GLN A 1 685 ? -2.190 -5.900 -6.611 1.00 91.62 685 GLN A C 1
ATOM 5525 O O . GLN A 1 685 ? -3.214 -6.515 -6.914 1.00 91.62 685 GLN A O 1
ATOM 5530 N N . LEU A 1 686 ? -1.480 -6.202 -5.523 1.00 84.00 686 LEU A N 1
ATOM 5531 C CA . LEU A 1 686 ? -1.938 -7.146 -4.504 1.00 84.00 686 LEU A CA 1
ATOM 5532 C C . LEU A 1 686 ? -2.005 -6.484 -3.129 1.00 84.00 686 LEU A C 1
ATOM 5534 O O . LEU A 1 686 ? -1.066 -5.752 -2.785 1.00 84.00 686 LEU A O 1
ATOM 5538 N N . PRO A 1 687 ? -3.035 -6.817 -2.319 1.00 81.56 687 PRO A N 1
ATOM 5539 C CA . PRO A 1 687 ? -3.080 -6.418 -0.921 1.00 81.56 687 PRO A CA 1
ATOM 5540 C C . PRO A 1 687 ? -1.803 -6.826 -0.184 1.00 81.56 687 PRO A C 1
ATOM 5542 O O . PRO A 1 687 ? -1.241 -7.889 -0.472 1.00 81.56 687 PRO A O 1
ATOM 5545 N N . MET A 1 688 ? -1.360 -5.989 0.754 1.00 81.38 688 MET A N 1
ATOM 5546 C CA . MET A 1 688 ? -0.235 -6.303 1.635 1.00 81.38 688 MET A CA 1
ATOM 5547 C C . MET A 1 688 ? -0.536 -7.533 2.503 1.00 81.38 688 MET A C 1
ATOM 5549 O O . MET A 1 688 ? -1.694 -7.870 2.750 1.00 81.38 688 MET A O 1
ATOM 5553 N N . GLY A 1 689 ? 0.518 -8.207 2.969 1.00 63.69 689 GLY A N 1
ATOM 5554 C CA . GLY A 1 689 ? 0.407 -9.358 3.873 1.00 63.69 689 GLY A CA 1
ATOM 5555 C C . GLY A 1 689 ? 0.363 -10.715 3.166 1.00 63.69 689 GLY A C 1
ATOM 5556 O O . GLY A 1 689 ? -0.011 -11.721 3.766 1.00 63.69 689 GLY A O 1
ATOM 5557 N N . ARG A 1 690 ? 0.754 -10.781 1.887 1.00 62.62 690 ARG A N 1
ATOM 5558 C CA . ARG A 1 690 ? 0.926 -12.066 1.192 1.00 62.62 690 ARG A CA 1
ATOM 5559 C C . ARG A 1 690 ? 2.180 -12.775 1.717 1.00 62.62 690 ARG A C 1
ATOM 5561 O O . ARG A 1 690 ? 3.237 -12.147 1.709 1.00 62.62 690 ARG A O 1
ATOM 5568 N N . PRO A 1 691 ? 2.125 -14.077 2.068 1.00 55.09 691 PRO A N 1
ATOM 5569 C CA . PRO A 1 691 ? 3.288 -14.792 2.602 1.00 55.09 691 PRO A CA 1
ATOM 5570 C C . PRO A 1 691 ? 4.541 -14.692 1.721 1.00 55.09 691 PRO A C 1
ATOM 5572 O O . PRO A 1 691 ? 5.623 -14.410 2.216 1.00 55.09 691 PRO A O 1
ATOM 5575 N N . PHE A 1 692 ? 4.401 -14.814 0.395 1.00 60.19 692 PHE A N 1
ATOM 5576 C CA . PHE A 1 692 ? 5.536 -14.725 -0.538 1.00 60.19 692 PHE A CA 1
ATOM 5577 C C . PHE A 1 692 ? 6.112 -13.305 -0.713 1.00 60.19 692 PHE A C 1
ATOM 5579 O O . PHE A 1 692 ? 7.152 -13.138 -1.347 1.00 60.19 692 PHE A O 1
ATOM 5586 N N . ALA A 1 693 ? 5.431 -12.284 -0.185 1.00 64.81 693 ALA A N 1
ATOM 5587 C CA . ALA A 1 693 ? 5.818 -10.878 -0.260 1.00 64.81 693 ALA A CA 1
ATOM 5588 C C . ALA A 1 693 ? 6.034 -10.247 1.129 1.00 64.81 693 ALA A C 1
ATOM 5590 O O . ALA A 1 693 ? 6.205 -9.031 1.218 1.00 64.81 693 ALA A O 1
ATOM 5591 N N . SER A 1 694 ? 6.048 -11.047 2.204 1.00 69.94 694 SER A N 1
ATOM 5592 C CA . SER A 1 694 ? 6.109 -10.562 3.589 1.00 69.94 694 SER A CA 1
ATOM 5593 C C . SER A 1 694 ? 7.294 -9.630 3.826 1.00 69.94 694 SER A C 1
ATOM 5595 O O . SER A 1 694 ? 7.120 -8.530 4.340 1.00 69.94 694 SER A O 1
ATOM 5597 N N . ASP A 1 695 ? 8.488 -10.024 3.382 1.00 77.50 695 ASP A N 1
ATOM 5598 C CA . ASP A 1 695 ? 9.708 -9.234 3.560 1.00 77.50 695 ASP A CA 1
ATOM 5599 C C . ASP A 1 695 ? 9.631 -7.896 2.818 1.00 77.50 695 ASP A C 1
ATOM 5601 O O . ASP A 1 695 ? 10.099 -6.875 3.314 1.00 77.50 695 ASP A O 1
ATOM 5605 N N . TYR A 1 696 ? 9.015 -7.880 1.634 1.00 87.56 696 TYR A N 1
ATOM 5606 C CA . TYR A 1 696 ? 8.826 -6.661 0.853 1.00 87.56 696 TYR A CA 1
ATOM 5607 C C . TYR A 1 696 ? 7.885 -5.683 1.570 1.00 87.56 696 TYR A C 1
ATOM 5609 O O . TYR A 1 696 ? 8.231 -4.514 1.749 1.00 87.56 696 TYR A O 1
ATOM 5617 N N . ASP A 1 697 ? 6.745 -6.171 2.061 1.00 82.94 697 ASP A N 1
ATOM 5618 C CA . ASP A 1 697 ? 5.770 -5.344 2.777 1.00 82.94 697 ASP A CA 1
ATOM 5619 C C . ASP A 1 697 ? 6.322 -4.836 4.114 1.00 82.94 697 ASP A C 1
ATOM 5621 O O . ASP A 1 697 ? 6.200 -3.650 4.427 1.00 82.94 697 ASP A O 1
ATOM 5625 N N . GLN A 1 698 ? 7.033 -5.682 4.864 1.00 80.75 698 GLN A N 1
ATOM 5626 C CA . GLN A 1 698 ? 7.679 -5.288 6.119 1.00 80.75 698 GLN A CA 1
ATOM 5627 C C . GLN A 1 698 ? 8.723 -4.184 5.915 1.00 80.75 698 GLN A C 1
ATOM 5629 O O . GLN A 1 698 ? 8.861 -3.288 6.750 1.00 80.75 698 GLN A O 1
ATOM 5634 N N . ARG A 1 699 ? 9.441 -4.179 4.784 1.00 86.38 699 ARG A N 1
ATOM 5635 C CA . ARG A 1 699 ? 10.381 -3.092 4.469 1.00 86.38 699 ARG A CA 1
ATOM 5636 C C . ARG A 1 699 ? 9.681 -1.769 4.190 1.00 86.38 699 ARG A C 1
ATOM 5638 O O . ARG A 1 699 ? 10.219 -0.736 4.601 1.00 86.38 699 ARG A O 1
ATOM 5645 N N . ILE A 1 700 ? 8.515 -1.788 3.543 1.00 89.06 700 ILE A N 1
ATOM 5646 C CA . ILE A 1 700 ? 7.682 -0.592 3.356 1.00 89.06 700 ILE A CA 1
ATOM 5647 C C . ILE A 1 700 ? 7.224 -0.082 4.723 1.00 89.06 700 ILE A C 1
ATOM 5649 O O . ILE A 1 700 ? 7.515 1.065 5.059 1.00 89.06 700 ILE A O 1
ATOM 5653 N N . ILE A 1 701 ? 6.590 -0.942 5.529 1.00 82.75 701 ILE A N 1
ATOM 5654 C CA . ILE A 1 701 ? 6.049 -0.599 6.856 1.00 82.75 701 ILE A CA 1
ATOM 5655 C C . ILE A 1 701 ? 7.138 0.007 7.746 1.00 82.75 701 ILE A C 1
ATOM 5657 O O . ILE A 1 701 ? 6.951 1.084 8.307 1.00 82.75 701 ILE A O 1
ATOM 5661 N N . LYS A 1 702 ? 8.314 -0.628 7.800 1.00 83.50 702 LYS A N 1
ATOM 5662 C CA . LYS A 1 702 ? 9.442 -0.179 8.624 1.00 83.50 702 LYS A CA 1
ATOM 5663 C C . LYS A 1 702 ? 10.014 1.179 8.202 1.00 83.50 702 LYS A C 1
ATOM 5665 O O . LYS A 1 702 ? 10.415 1.966 9.052 1.00 83.50 702 LYS A O 1
ATOM 5670 N N . ASN A 1 703 ? 10.141 1.444 6.900 1.00 85.44 703 ASN A N 1
ATOM 5671 C CA . ASN A 1 703 ? 10.849 2.638 6.415 1.00 85.44 703 ASN A CA 1
ATOM 5672 C C . ASN A 1 703 ? 9.924 3.826 6.140 1.00 85.44 703 ASN A C 1
ATOM 5674 O O . ASN A 1 703 ? 10.391 4.965 6.172 1.00 85.44 703 ASN A O 1
ATOM 5678 N N . PHE A 1 704 ? 8.642 3.580 5.868 1.00 87.75 704 PHE A N 1
ATOM 5679 C CA . PHE A 1 704 ? 7.697 4.615 5.463 1.00 87.75 704 PHE A CA 1
ATOM 5680 C C . PHE A 1 704 ? 7.595 5.790 6.451 1.00 87.75 704 PHE A C 1
ATOM 5682 O O . PHE A 1 704 ? 7.726 6.915 5.971 1.00 87.75 704 PHE A O 1
ATOM 5689 N N . PRO A 1 705 ? 7.451 5.601 7.784 1.00 83.81 705 PRO A N 1
ATOM 5690 C CA . PRO A 1 705 ? 7.302 6.726 8.714 1.00 83.81 705 PRO A CA 1
ATOM 5691 C C . PRO A 1 705 ? 8.462 7.720 8.621 1.00 83.81 705 PRO A C 1
ATOM 5693 O O . PRO A 1 705 ? 8.256 8.924 8.476 1.00 83.81 705 PRO A O 1
ATOM 5696 N N . ARG A 1 706 ? 9.698 7.203 8.588 1.00 87.00 706 ARG A N 1
ATOM 5697 C CA . ARG A 1 706 ? 10.904 8.017 8.416 1.00 87.00 706 ARG A CA 1
ATOM 5698 C C . ARG A 1 706 ? 10.916 8.729 7.065 1.00 87.00 706 ARG A C 1
ATOM 5700 O O . ARG A 1 706 ? 11.243 9.908 7.014 1.00 87.00 706 ARG A O 1
ATOM 5707 N N . ILE A 1 707 ? 10.599 8.026 5.974 1.00 86.94 707 ILE A N 1
ATOM 5708 C CA . ILE A 1 707 ? 10.636 8.607 4.623 1.00 86.94 707 ILE A CA 1
ATOM 5709 C C . ILE A 1 707 ? 9.574 9.701 4.459 1.00 86.94 707 ILE A C 1
ATOM 5711 O O . ILE A 1 707 ? 9.895 10.766 3.936 1.00 86.94 707 ILE A O 1
ATOM 5715 N N . ALA A 1 708 ? 8.352 9.473 4.942 1.00 85.88 708 ALA A N 1
ATOM 5716 C CA . ALA A 1 708 ? 7.257 10.440 4.901 1.00 85.88 708 ALA A CA 1
ATOM 5717 C C . ALA A 1 708 ? 7.526 11.685 5.771 1.00 85.88 708 ALA A C 1
ATOM 5719 O O . ALA A 1 708 ? 7.031 12.771 5.468 1.00 85.88 708 ALA A O 1
ATOM 5720 N N . ALA A 1 709 ? 8.335 11.548 6.827 1.00 83.81 709 ALA A N 1
ATOM 5721 C CA . ALA A 1 709 ? 8.720 12.645 7.715 1.00 83.81 709 ALA A CA 1
ATOM 5722 C C . ALA A 1 709 ? 9.897 13.497 7.202 1.00 83.81 709 ALA A C 1
ATOM 5724 O O . ALA A 1 709 ? 10.165 14.561 7.761 1.00 83.81 709 ALA A O 1
ATOM 5725 N N . LEU A 1 710 ? 10.617 13.065 6.157 1.00 82.12 710 LEU A N 1
ATOM 5726 C CA . LEU A 1 710 ? 11.763 13.821 5.640 1.00 82.12 710 LEU A CA 1
ATOM 5727 C C . LEU A 1 710 ? 11.321 15.212 5.141 1.00 82.12 710 LEU A C 1
ATOM 5729 O O . LEU A 1 710 ? 10.319 15.298 4.428 1.00 82.12 710 LEU A O 1
ATOM 5733 N N . PRO A 1 711 ? 12.057 16.291 5.462 1.00 81.62 711 PRO A N 1
ATOM 5734 C CA . PRO A 1 711 ? 11.683 17.640 5.054 1.00 81.62 711 PRO A CA 1
ATOM 5735 C C . PRO A 1 711 ? 11.790 17.822 3.537 1.00 81.62 711 PRO A C 1
ATOM 5737 O O . PRO A 1 711 ? 12.642 17.218 2.885 1.00 81.62 711 PRO A O 1
ATOM 5740 N N . LEU A 1 712 ? 10.936 18.693 3.001 1.00 82.94 712 LEU A N 1
ATOM 5741 C CA . LEU A 1 712 ? 10.986 19.149 1.614 1.00 82.94 712 LEU A CA 1
ATOM 5742 C C . LEU A 1 712 ? 12.003 20.300 1.519 1.00 82.94 712 LEU A C 1
ATOM 5744 O O . LEU A 1 712 ? 11.914 21.285 2.249 1.00 82.94 712 LEU A O 1
ATOM 5748 N N . THR A 1 713 ? 13.004 20.143 0.662 1.00 82.31 713 THR A N 1
ATOM 5749 C CA . THR A 1 713 ? 14.189 20.999 0.513 1.00 82.31 713 THR A CA 1
ATOM 5750 C C . THR A 1 713 ? 14.047 22.088 -0.556 1.00 82.31 713 THR A C 1
ATOM 5752 O O . THR A 1 713 ? 14.923 22.946 -0.661 1.00 82.31 713 THR A O 1
ATOM 5755 N N . GLY A 1 714 ? 12.990 22.061 -1.373 1.00 82.62 714 GLY A N 1
ATOM 5756 C CA . GLY A 1 714 ? 12.832 22.905 -2.563 1.00 82.62 714 GLY A CA 1
ATOM 5757 C C . GLY A 1 714 ? 13.453 22.310 -3.828 1.00 82.62 714 GLY A C 1
ATOM 5758 O O . GLY A 1 714 ? 13.226 22.811 -4.930 1.00 82.62 714 GLY A O 1
ATOM 5759 N N . LYS A 1 715 ? 14.241 21.236 -3.708 1.00 83.44 715 LYS A N 1
ATOM 5760 C CA . LYS A 1 715 ? 14.917 20.593 -4.836 1.00 83.44 715 LYS A CA 1
ATOM 5761 C C . LYS A 1 715 ? 14.153 19.346 -5.247 1.00 83.44 715 LYS A C 1
ATOM 5763 O O . LYS A 1 715 ? 14.236 18.307 -4.602 1.00 83.44 715 LYS A O 1
ATOM 5768 N N . LEU A 1 716 ? 13.496 19.402 -6.405 1.00 83.44 716 LEU A N 1
ATOM 5769 C CA . LEU A 1 716 ? 12.710 18.285 -6.951 1.00 83.44 716 LEU A CA 1
ATOM 5770 C C . LEU A 1 716 ? 13.484 16.956 -7.051 1.00 83.44 716 LEU A C 1
ATOM 5772 O O . LEU A 1 716 ? 12.904 15.882 -6.878 1.00 83.44 716 LEU A O 1
ATOM 5776 N N . ALA A 1 717 ? 14.794 17.012 -7.308 1.00 77.69 717 ALA A N 1
ATOM 5777 C CA . ALA A 1 717 ? 15.644 15.823 -7.353 1.00 77.69 717 ALA A CA 1
ATOM 5778 C C . ALA A 1 717 ? 15.770 15.105 -5.993 1.00 77.69 717 ALA A C 1
ATOM 5780 O O . ALA A 1 717 ? 15.923 13.880 -5.981 1.00 77.69 717 ALA A O 1
ATOM 5781 N N . ASP A 1 718 ? 15.666 15.853 -4.893 1.00 77.31 718 ASP A N 1
ATOM 5782 C CA . ASP A 1 718 ? 15.852 15.383 -3.519 1.00 77.31 718 ASP A CA 1
ATOM 5783 C C . ASP A 1 718 ? 14.497 15.098 -2.832 1.00 77.31 718 ASP A C 1
ATOM 5785 O O . ASP A 1 718 ? 14.362 14.100 -2.121 1.00 77.31 718 ASP A O 1
ATOM 5789 N N . ASP A 1 719 ? 13.475 15.915 -3.114 1.00 69.69 719 ASP A N 1
ATOM 5790 C CA . ASP A 1 719 ? 12.185 15.925 -2.403 1.00 69.69 719 ASP A CA 1
ATOM 5791 C C . ASP A 1 719 ? 11.172 14.906 -2.923 1.00 69.69 719 ASP A C 1
ATOM 5793 O O . ASP A 1 719 ? 10.558 14.160 -2.160 1.00 69.69 719 ASP A O 1
ATOM 5797 N N . GLY A 1 720 ? 10.979 14.876 -4.240 1.00 60.66 720 GLY A N 1
ATOM 5798 C CA . GLY A 1 720 ? 9.912 14.087 -4.851 1.00 60.66 720 GLY A CA 1
ATOM 5799 C C . GLY A 1 720 ? 10.413 12.816 -5.518 1.00 60.66 720 GLY A C 1
ATOM 5800 O O . GLY A 1 720 ? 9.606 11.956 -5.867 1.00 60.66 720 GLY A O 1
ATOM 5801 N N . TYR A 1 721 ? 11.721 12.737 -5.815 1.00 64.69 721 TYR A N 1
ATOM 5802 C CA . TYR A 1 721 ? 12.265 11.835 -6.841 1.00 64.69 721 TYR A CA 1
ATOM 5803 C C . TYR A 1 721 ? 11.242 11.606 -7.976 1.00 64.69 721 TYR A C 1
ATOM 5805 O O . TYR A 1 721 ? 10.963 10.466 -8.344 1.00 64.69 721 TYR A O 1
ATOM 5813 N N . TYR A 1 722 ? 10.580 12.706 -8.388 1.00 69.81 722 TYR A N 1
ATOM 5814 C CA . TYR A 1 722 ? 9.414 12.830 -9.282 1.00 69.81 722 TYR A CA 1
ATOM 5815 C C . TYR A 1 722 ? 8.256 11.805 -9.140 1.00 69.81 722 TYR A C 1
ATOM 5817 O O . TYR A 1 722 ? 7.273 11.926 -9.849 1.00 69.81 722 TYR A O 1
ATOM 5825 N N . SER A 1 723 ? 8.322 10.811 -8.253 1.00 86.75 723 SER A N 1
ATOM 5826 C CA . SER A 1 723 ? 7.432 9.639 -8.196 1.00 86.75 723 SER A CA 1
ATOM 5827 C C . SER A 1 723 ? 7.049 9.226 -6.768 1.00 86.75 723 SER A C 1
ATOM 5829 O O . SER A 1 723 ? 6.295 8.265 -6.618 1.00 86.75 723 SER A O 1
ATOM 5831 N N . THR A 1 724 ? 7.497 9.952 -5.724 1.00 92.12 724 THR A N 1
ATOM 5832 C CA . THR A 1 724 ? 7.066 9.718 -4.326 1.00 92.12 724 THR A CA 1
ATOM 5833 C C . THR A 1 724 ? 5.546 9.619 -4.198 1.00 92.12 724 THR A C 1
ATOM 5835 O O . THR A 1 724 ? 5.091 8.638 -3.607 1.00 92.12 724 THR A O 1
ATOM 5838 N N . PRO A 1 725 ? 4.744 10.558 -4.754 1.00 94.06 725 PRO A N 1
ATOM 5839 C CA . PRO A 1 725 ? 3.302 10.526 -4.526 1.00 94.06 725 PRO A CA 1
ATOM 5840 C C . PRO A 1 725 ? 2.669 9.239 -5.064 1.00 94.06 725 PRO A C 1
ATOM 5842 O O . PRO A 1 725 ? 1.898 8.593 -4.364 1.00 94.06 725 PRO A O 1
ATOM 5845 N N . HIS A 1 726 ? 3.085 8.802 -6.256 1.00 95.38 726 HIS A N 1
ATOM 5846 C CA . HIS A 1 726 ? 2.637 7.546 -6.863 1.00 95.38 726 HIS A CA 1
ATOM 5847 C C . HIS A 1 726 ? 2.990 6.322 -6.006 1.00 95.38 726 HIS A C 1
ATOM 5849 O O . HIS A 1 726 ? 2.145 5.460 -5.772 1.00 95.38 726 HIS A O 1
ATOM 5855 N N . GLY A 1 727 ? 4.223 6.252 -5.490 1.00 94.44 727 GLY A N 1
ATOM 5856 C CA . GLY A 1 727 ? 4.634 5.165 -4.598 1.00 94.44 727 GLY A CA 1
ATOM 5857 C C . GLY A 1 727 ? 3.791 5.110 -3.320 1.00 94.44 727 GLY A C 1
ATOM 5858 O O . GLY A 1 727 ? 3.374 4.036 -2.892 1.00 94.44 727 GLY A O 1
ATOM 5859 N N . PHE A 1 728 ? 3.474 6.266 -2.735 1.00 95.50 728 PHE A N 1
ATOM 5860 C CA . PHE A 1 728 ? 2.645 6.336 -1.530 1.00 95.50 728 PHE A CA 1
ATOM 5861 C C . PHE A 1 728 ? 1.177 6.000 -1.818 1.00 95.50 728 PHE A C 1
ATOM 5863 O O . PHE A 1 728 ? 0.557 5.283 -1.031 1.00 95.50 728 PHE A O 1
ATOM 5870 N N . TYR A 1 729 ? 0.637 6.420 -2.966 1.00 97.31 729 TYR A N 1
ATOM 5871 C CA . TYR A 1 729 ? -0.693 6.004 -3.410 1.00 97.31 729 TYR A CA 1
ATOM 5872 C C . TYR A 1 729 ? -0.777 4.492 -3.649 1.00 97.31 729 TYR A C 1
ATOM 5874 O O . TYR A 1 729 ? -1.779 3.874 -3.290 1.00 97.31 729 TYR A O 1
ATOM 5882 N N . GLN A 1 730 ? 0.282 3.856 -4.161 1.00 96.00 730 GLN A N 1
ATOM 5883 C CA . GLN A 1 730 ? 0.341 2.394 -4.225 1.00 96.00 730 GLN A CA 1
ATOM 5884 C C . GLN A 1 730 ? 0.326 1.753 -2.837 1.00 96.00 730 GLN A C 1
ATOM 5886 O O . GLN A 1 730 ? -0.342 0.738 -2.649 1.00 96.00 730 GLN A O 1
ATOM 5891 N N . PHE A 1 731 ? 1.017 2.325 -1.847 1.00 95.25 731 PHE A N 1
ATOM 5892 C CA . PHE A 1 731 ? 0.944 1.802 -0.481 1.00 95.25 731 PHE A CA 1
ATOM 5893 C C . PHE A 1 731 ? -0.466 1.906 0.082 1.00 95.25 731 PHE A C 1
ATOM 5895 O O . PHE A 1 731 ? -0.944 0.920 0.630 1.00 95.25 731 PHE A O 1
ATOM 5902 N N . TYR A 1 732 ? -1.151 3.032 -0.142 1.00 93.81 732 TYR A N 1
ATOM 5903 C CA . TYR A 1 732 ? -2.557 3.194 0.221 1.00 93.81 732 TYR A CA 1
ATOM 5904 C C . TYR A 1 732 ? -3.444 2.133 -0.433 1.00 93.81 732 TYR A C 1
ATOM 5906 O O . TYR A 1 732 ? -4.187 1.451 0.259 1.00 93.81 732 TYR A O 1
ATOM 5914 N N . VAL A 1 733 ? -3.333 1.922 -1.745 1.00 93.00 733 VAL A N 1
ATOM 5915 C CA . VAL A 1 733 ? -4.142 0.915 -2.451 1.00 93.00 733 VAL A CA 1
ATOM 5916 C C . VAL A 1 733 ? -3.884 -0.502 -1.941 1.00 93.00 733 VAL A C 1
ATOM 5918 O O . VAL A 1 733 ? -4.812 -1.304 -1.825 1.00 93.00 733 VAL A O 1
ATOM 5921 N N . ARG A 1 734 ? -2.633 -0.820 -1.599 1.00 91.06 734 ARG A N 1
ATOM 5922 C CA . ARG A 1 734 ? -2.255 -2.152 -1.120 1.00 91.06 734 ARG A CA 1
ATOM 5923 C C . ARG A 1 734 ? -2.585 -2.385 0.357 1.00 91.06 734 ARG A C 1
ATOM 5925 O O . ARG A 1 734 ? -2.795 -3.539 0.723 1.00 91.06 734 ARG A O 1
ATOM 5932 N N . SER A 1 735 ? -2.638 -1.355 1.200 1.00 82.75 735 SER A N 1
ATOM 5933 C CA . SER A 1 735 ? -2.936 -1.497 2.637 1.00 82.75 735 SER A CA 1
ATOM 5934 C C . SER A 1 735 ? -4.381 -1.151 3.001 1.00 82.75 735 SER A C 1
ATOM 5936 O O . SER A 1 735 ? -4.966 -1.803 3.857 1.00 82.75 735 SER A O 1
ATOM 5938 N N . GLY A 1 736 ? -4.991 -0.192 2.304 1.00 77.50 736 GLY A N 1
ATOM 5939 C CA . GLY A 1 736 ? -6.255 0.437 2.689 1.00 77.50 736 GLY A CA 1
ATOM 5940 C C . GLY A 1 736 ? -6.098 1.466 3.814 1.00 77.50 736 GLY A C 1
ATOM 5941 O O . GLY A 1 736 ? -7.096 1.997 4.285 1.00 77.50 736 GLY A O 1
ATOM 5942 N N . GLU A 1 737 ? -4.874 1.769 4.260 1.00 76.50 737 GLU A N 1
ATOM 5943 C CA . GLU A 1 737 ? -4.641 2.637 5.420 1.00 76.50 737 GLU A CA 1
ATOM 5944 C C . GLU A 1 737 ? -4.504 4.114 5.024 1.00 76.50 737 GLU A C 1
ATOM 5946 O O . GLU A 1 737 ? -3.630 4.499 4.237 1.00 76.50 737 GLU A O 1
ATOM 5951 N N . ILE A 1 738 ? -5.328 4.972 5.629 1.00 78.62 738 ILE A N 1
ATOM 5952 C CA . ILE A 1 738 ? -5.465 6.383 5.246 1.00 78.62 738 ILE A CA 1
ATOM 5953 C C . ILE A 1 738 ? -4.178 7.213 5.453 1.00 78.62 738 ILE A C 1
ATOM 5955 O O . ILE A 1 738 ? -3.957 8.177 4.723 1.00 78.62 738 ILE A O 1
ATOM 5959 N N . LYS A 1 739 ? -3.250 6.819 6.339 1.00 78.50 739 LYS A N 1
ATOM 5960 C CA . LYS A 1 739 ? -1.938 7.486 6.510 1.00 78.50 739 LYS A CA 1
ATOM 5961 C C . LYS A 1 739 ? -1.119 7.546 5.219 1.00 78.50 739 LYS A C 1
ATOM 5963 O O . LYS A 1 739 ? -0.450 8.547 4.964 1.00 78.50 739 LYS A O 1
ATOM 5968 N N . TYR A 1 740 ? -1.184 6.502 4.389 1.00 88.06 740 TYR A N 1
ATOM 5969 C CA . TYR A 1 740 ? -0.480 6.479 3.107 1.00 88.06 740 TYR A CA 1
ATOM 5970 C C . TYR A 1 740 ? -1.130 7.433 2.107 1.00 88.06 740 TYR A C 1
ATOM 5972 O O . TYR A 1 740 ? -0.415 8.139 1.404 1.00 88.06 740 TYR A O 1
ATOM 5980 N N . PHE A 1 741 ? -2.465 7.509 2.095 1.00 90.38 741 PHE A N 1
ATOM 5981 C CA . PHE A 1 741 ? -3.210 8.468 1.279 1.00 90.38 741 PHE A CA 1
ATOM 5982 C C . PHE A 1 741 ? -2.880 9.909 1.677 1.00 90.38 741 PHE A C 1
ATOM 5984 O O . PHE A 1 741 ? -2.540 10.720 0.819 1.00 90.38 741 PHE A O 1
ATOM 5991 N N . MET A 1 742 ? -2.902 10.220 2.977 1.00 86.56 742 MET A N 1
ATOM 5992 C CA . MET A 1 742 ? -2.581 11.561 3.474 1.00 86.56 742 MET A CA 1
ATOM 5993 C C . MET A 1 742 ? -1.153 11.972 3.102 1.00 86.56 742 MET A C 1
ATOM 5995 O O . MET A 1 742 ? -0.930 13.075 2.606 1.00 86.56 742 MET A O 1
ATOM 5999 N N . ALA A 1 743 ? -0.183 11.070 3.284 1.00 89.31 743 ALA A N 1
ATOM 6000 C CA . ALA A 1 743 ? 1.195 11.327 2.887 1.00 89.31 743 ALA A CA 1
ATOM 6001 C C . ALA A 1 743 ? 1.333 11.492 1.366 1.00 89.31 743 ALA A C 1
ATOM 6003 O O . ALA A 1 743 ? 2.011 12.413 0.918 1.00 89.31 743 ALA A O 1
ATOM 6004 N N . ALA A 1 744 ? 0.687 10.634 0.570 1.00 94.75 744 ALA A N 1
ATOM 6005 C CA . ALA A 1 744 ? 0.715 10.715 -0.889 1.00 94.75 744 ALA A CA 1
ATOM 6006 C C . ALA A 1 744 ? 0.178 12.059 -1.380 1.00 94.75 744 ALA A C 1
ATOM 6008 O O . ALA A 1 744 ? 0.823 12.727 -2.191 1.00 94.75 744 ALA A O 1
ATOM 6009 N N . ARG A 1 745 ? -0.963 12.485 -0.832 1.00 93.25 745 ARG A N 1
ATOM 6010 C CA . ARG A 1 745 ? -1.603 13.738 -1.211 1.00 93.25 745 ARG A CA 1
ATOM 6011 C C . ARG A 1 745 ? -0.777 14.950 -0.806 1.00 93.25 745 ARG A C 1
ATOM 6013 O O . ARG A 1 745 ? -0.583 15.833 -1.632 1.00 93.25 745 ARG A O 1
ATOM 6020 N N . LYS A 1 746 ? -0.193 14.968 0.396 1.00 91.00 746 LYS A N 1
ATOM 6021 C CA . LYS A 1 746 ? 0.756 16.018 0.808 1.00 91.00 746 LYS A CA 1
ATOM 6022 C C . LYS A 1 746 ? 1.901 16.183 -0.197 1.00 91.00 746 LYS A C 1
ATOM 6024 O O . LYS A 1 746 ? 2.211 17.297 -0.613 1.00 91.00 746 LYS A O 1
ATOM 6029 N N . GLU A 1 747 ? 2.532 15.073 -0.575 1.00 92.44 747 GLU A N 1
ATOM 6030 C CA . GLU A 1 747 ? 3.655 15.061 -1.518 1.00 92.44 747 GLU A CA 1
ATOM 6031 C C . GLU A 1 747 ? 3.222 15.521 -2.913 1.00 92.44 747 GLU A C 1
ATOM 6033 O O . GLU A 1 747 ? 3.934 16.279 -3.572 1.00 92.44 747 GLU A O 1
ATOM 6038 N N . LEU A 1 748 ? 2.038 15.096 -3.360 1.00 95.06 748 LEU A N 1
ATOM 6039 C CA . LEU A 1 748 ? 1.494 15.517 -4.641 1.00 95.06 748 LEU A CA 1
ATOM 6040 C C . LEU A 1 748 ? 1.177 17.009 -4.667 1.00 95.06 748 LEU A C 1
ATOM 6042 O O . LEU A 1 748 ? 1.547 17.673 -5.629 1.00 95.06 748 LEU A O 1
ATOM 6046 N N . LEU A 1 749 ? 0.484 17.532 -3.654 1.00 93.38 749 LEU A N 1
ATOM 6047 C CA . LEU A 1 749 ? 0.106 18.942 -3.597 1.00 93.38 749 LEU A CA 1
ATOM 6048 C C . LEU A 1 749 ? 1.352 19.818 -3.716 1.00 93.38 749 LEU A C 1
ATOM 6050 O O . LEU A 1 749 ? 1.378 20.714 -4.556 1.00 93.38 749 LEU A O 1
ATOM 6054 N N . TYR A 1 750 ? 2.420 19.463 -2.997 1.00 92.75 750 TYR A N 1
ATOM 6055 C CA . TYR A 1 750 ? 3.712 20.127 -3.116 1.00 92.75 750 TYR A CA 1
ATOM 6056 C C . TYR A 1 750 ? 4.331 19.998 -4.515 1.00 92.75 750 TYR A C 1
ATOM 6058 O O . TYR A 1 750 ? 4.721 21.001 -5.111 1.00 92.75 750 TYR A O 1
ATOM 6066 N N . TYR A 1 751 ? 4.390 18.786 -5.081 1.00 93.50 751 TYR A N 1
ATOM 6067 C CA . TYR A 1 751 ? 4.909 18.568 -6.437 1.00 93.50 751 TYR A CA 1
ATOM 6068 C C . TYR A 1 751 ? 4.149 19.403 -7.477 1.00 93.50 751 TYR A C 1
ATOM 6070 O O . TYR A 1 751 ? 4.748 20.095 -8.301 1.00 93.50 751 TYR A O 1
ATOM 6078 N N . ARG A 1 752 ? 2.818 19.381 -7.403 1.00 94.25 752 ARG A N 1
ATOM 6079 C CA . ARG A 1 752 ? 1.909 20.107 -8.285 1.00 94.25 752 ARG A CA 1
ATOM 6080 C C . ARG A 1 752 ? 2.069 21.615 -8.140 1.00 94.25 752 ARG A C 1
ATOM 6082 O O . ARG A 1 752 ? 2.150 22.292 -9.155 1.00 94.25 752 ARG A O 1
ATOM 6089 N N . GLN A 1 753 ? 2.071 22.141 -6.918 1.00 93.19 753 GLN A N 1
ATOM 6090 C CA . GLN A 1 753 ? 2.040 23.583 -6.654 1.00 93.19 753 GLN A CA 1
ATOM 6091 C C . GLN A 1 753 ? 3.418 24.224 -6.833 1.00 93.19 753 GLN A C 1
ATOM 6093 O O . GLN A 1 753 ? 3.527 25.221 -7.538 1.00 93.19 753 GLN A O 1
ATOM 6098 N N . GLU A 1 754 ? 4.467 23.612 -6.284 1.00 92.12 754 GLU A N 1
ATOM 6099 C CA . GLU A 1 754 ? 5.784 24.246 -6.140 1.00 92.12 754 GLU A CA 1
ATOM 6100 C C . GLU A 1 754 ? 6.814 23.757 -7.166 1.00 92.12 754 GLU A C 1
ATOM 6102 O O . GLU A 1 754 ? 7.845 24.397 -7.379 1.00 92.12 754 GLU A O 1
ATOM 6107 N N . GLN A 1 755 ? 6.584 22.599 -7.796 1.00 92.62 755 GLN A N 1
ATOM 6108 C CA . GLN A 1 755 ? 7.597 21.946 -8.638 1.00 92.62 755 GLN A CA 1
ATOM 6109 C C . GLN A 1 755 ? 7.221 21.873 -10.122 1.00 92.62 755 GLN A C 1
ATOM 6111 O O . GLN A 1 755 ? 8.049 21.451 -10.938 1.00 92.62 755 GLN A O 1
ATOM 6116 N N . ILE A 1 756 ? 6.031 22.358 -10.481 1.00 95.25 756 ILE A N 1
ATOM 6117 C CA . ILE A 1 756 ? 5.573 22.562 -11.857 1.00 95.25 756 ILE A CA 1
ATOM 6118 C C . ILE A 1 756 ? 5.354 24.056 -12.104 1.00 95.25 756 ILE A C 1
ATOM 6120 O O . ILE A 1 756 ? 4.818 24.769 -11.264 1.00 95.25 756 ILE A O 1
ATOM 6124 N N . ILE A 1 757 ? 5.776 24.535 -13.272 1.00 96.88 757 ILE A N 1
ATOM 6125 C CA . ILE A 1 757 ? 5.601 25.928 -13.689 1.00 96.88 757 ILE A CA 1
ATOM 6126 C C . ILE A 1 757 ? 4.168 26.133 -14.196 1.00 96.88 757 ILE A C 1
ATOM 6128 O O . ILE A 1 757 ? 3.728 25.447 -15.122 1.00 96.88 757 ILE A O 1
ATOM 6132 N N . HIS A 1 758 ? 3.462 27.111 -13.623 1.00 97.62 758 HIS A N 1
ATOM 6133 C CA . HIS A 1 758 ? 2.027 27.348 -13.867 1.00 97.62 758 HIS A CA 1
ATOM 6134 C C . HIS A 1 758 ? 1.713 28.451 -14.876 1.00 97.62 758 HIS A C 1
ATOM 6136 O O . HIS A 1 758 ? 0.558 28.612 -15.262 1.00 97.62 758 HIS A O 1
ATOM 6142 N N . GLU A 1 759 ? 2.711 29.195 -15.342 1.00 96.44 759 GLU A N 1
ATOM 6143 C CA . GLU A 1 759 ? 2.503 30.349 -16.216 1.00 96.44 759 GLU A CA 1
ATOM 6144 C C . GLU A 1 759 ? 3.637 30.550 -17.230 1.00 96.44 759 GLU A C 1
ATOM 6146 O O . GLU A 1 759 ? 4.707 29.944 -17.151 1.00 96.44 759 GLU A O 1
ATOM 6151 N N . GLY A 1 760 ? 3.387 31.404 -18.224 1.00 95.81 760 GLY A N 1
ATOM 6152 C CA . GLY A 1 760 ? 4.359 31.745 -19.260 1.00 95.81 760 GLY A CA 1
ATOM 6153 C C . GLY A 1 760 ? 4.620 30.635 -20.286 1.00 95.81 760 GLY A C 1
ATOM 6154 O O . GLY A 1 760 ? 3.885 29.655 -20.410 1.00 95.81 760 GLY A O 1
ATOM 6155 N N . LYS A 1 761 ? 5.687 30.809 -21.076 1.00 92.31 761 LYS A N 1
ATOM 6156 C CA . LYS A 1 761 ? 6.037 29.915 -22.200 1.00 92.31 761 LYS A CA 1
ATOM 6157 C C . LYS A 1 761 ? 6.454 28.503 -21.769 1.00 92.31 761 LYS A C 1
ATOM 6159 O O . LYS A 1 761 ? 6.325 27.560 -22.547 1.00 92.31 761 LYS A O 1
ATOM 6164 N N . ASP A 1 762 ? 6.954 28.374 -20.542 1.00 95.06 762 ASP A N 1
ATOM 6165 C CA . ASP A 1 762 ? 7.424 27.115 -19.966 1.00 95.06 762 ASP A CA 1
ATOM 6166 C C . ASP A 1 762 ? 6.353 26.467 -19.053 1.00 95.06 762 ASP A C 1
ATOM 6168 O O . ASP A 1 762 ? 6.664 25.546 -18.300 1.00 95.06 762 ASP A O 1
ATOM 6172 N N . LYS A 1 763 ? 5.082 26.905 -19.134 1.00 97.62 763 LYS A N 1
ATOM 6173 C CA . LYS A 1 763 ? 3.941 26.289 -18.431 1.00 97.62 763 LYS A CA 1
ATOM 6174 C C . LYS A 1 763 ? 3.898 24.772 -18.665 1.00 97.62 763 LYS A C 1
ATOM 6176 O O . LYS A 1 763 ? 3.965 24.320 -19.815 1.00 97.62 763 LYS A O 1
ATOM 6181 N N . GLY A 1 764 ? 3.784 24.009 -17.576 1.00 96.50 764 GLY A N 1
ATOM 6182 C CA . GLY A 1 764 ? 3.810 22.544 -17.552 1.00 96.50 764 GLY A CA 1
ATOM 6183 C C . GLY A 1 764 ? 5.205 21.921 -17.423 1.00 96.50 764 GLY A C 1
ATOM 6184 O O . GLY A 1 764 ? 5.314 20.705 -17.275 1.00 96.50 764 GLY A O 1
ATOM 6185 N N . MET A 1 765 ? 6.279 22.717 -17.464 1.00 95.88 765 MET A N 1
ATOM 6186 C CA . MET A 1 765 ? 7.647 22.248 -17.226 1.00 95.88 765 MET A CA 1
ATOM 6187 C C . MET A 1 765 ? 7.926 22.080 -15.726 1.00 95.88 765 MET A C 1
ATOM 6189 O O . MET A 1 765 ? 7.369 22.794 -14.896 1.00 95.88 765 MET A O 1
ATOM 6193 N N . SER A 1 766 ? 8.850 21.184 -15.373 1.00 93.94 766 SER A N 1
ATOM 6194 C CA . SER A 1 766 ? 9.354 21.086 -14.000 1.00 93.94 766 SER A CA 1
ATOM 6195 C C . SER A 1 766 ? 10.285 22.251 -13.645 1.00 93.94 766 SER A C 1
ATOM 6197 O O . SER A 1 766 ? 11.054 22.718 -14.491 1.00 93.94 766 SER A O 1
ATOM 6199 N N . THR A 1 767 ? 10.325 22.647 -12.374 1.00 92.12 767 THR A N 1
ATOM 6200 C CA . THR A 1 767 ? 11.284 23.655 -11.877 1.00 92.12 767 THR A CA 1
ATOM 6201 C C . THR A 1 767 ? 12.742 23.186 -11.944 1.00 92.12 767 THR A C 1
ATOM 6203 O O . THR A 1 767 ? 13.659 24.002 -11.984 1.00 92.12 767 THR A O 1
ATOM 6206 N N . ALA A 1 768 ? 12.982 21.874 -12.058 1.00 89.06 768 ALA A N 1
ATOM 6207 C CA . ALA A 1 768 ? 14.308 21.296 -12.290 1.00 89.06 768 ALA A CA 1
ATOM 6208 C C . ALA A 1 768 ? 14.758 21.335 -13.769 1.00 89.06 768 ALA A C 1
ATOM 6210 O O . ALA A 1 768 ? 15.800 20.770 -14.121 1.00 89.06 768 ALA A O 1
ATOM 6211 N N . GLY A 1 769 ? 13.984 21.990 -14.641 1.00 89.38 769 GLY A N 1
ATOM 6212 C CA . GLY A 1 769 ? 14.308 22.247 -16.041 1.00 89.38 769 GLY A CA 1
ATOM 6213 C C . GLY A 1 769 ? 13.614 21.312 -17.035 1.00 89.38 769 GLY A C 1
ATOM 6214 O O . GLY A 1 769 ? 12.647 20.618 -16.723 1.00 89.38 769 GLY A O 1
ATOM 6215 N N . ARG A 1 770 ? 14.141 21.282 -18.266 1.00 90.31 770 ARG A N 1
ATOM 6216 C CA . ARG A 1 770 ? 13.548 20.608 -19.444 1.00 90.31 770 ARG A CA 1
ATOM 6217 C C . ARG A 1 770 ? 13.743 19.090 -19.488 1.00 90.31 770 ARG A C 1
ATOM 6219 O O . ARG A 1 770 ? 13.501 18.463 -20.513 1.00 90.31 770 ARG A O 1
ATOM 6226 N N . ASN A 1 771 ? 14.278 18.479 -18.433 1.00 89.75 771 ASN A N 1
ATOM 6227 C CA . ASN A 1 771 ? 14.494 17.037 -18.435 1.00 89.75 771 ASN A CA 1
ATOM 6228 C C . ASN A 1 771 ? 13.161 16.321 -18.156 1.00 89.75 771 ASN A C 1
ATOM 6230 O O . ASN A 1 771 ? 12.647 16.470 -17.046 1.00 89.75 771 ASN A O 1
ATOM 6234 N N . PRO A 1 772 ? 12.626 15.510 -19.092 1.00 91.44 772 PRO A N 1
ATOM 6235 C CA . PRO A 1 772 ? 11.295 14.927 -18.944 1.00 91.44 772 PRO A CA 1
ATOM 6236 C C . PRO A 1 772 ? 11.208 13.944 -17.777 1.00 91.44 772 PRO A C 1
ATOM 6238 O O . PRO A 1 772 ? 10.112 13.650 -17.320 1.00 91.44 772 PRO A O 1
ATOM 6241 N N . ARG A 1 773 ? 12.345 13.487 -17.222 1.00 87.81 773 ARG A N 1
ATOM 6242 C CA . ARG A 1 773 ? 12.357 12.625 -16.031 1.00 87.81 773 ARG A CA 1
ATOM 6243 C C . ARG A 1 773 ? 11.636 13.211 -14.825 1.00 87.81 773 ARG A C 1
ATOM 6245 O O . ARG A 1 773 ? 11.285 12.467 -13.927 1.00 87.81 773 ARG A O 1
ATOM 6252 N N . TYR A 1 774 ? 11.481 14.527 -14.785 1.00 91.00 774 TYR A N 1
ATOM 6253 C CA . TYR A 1 774 ? 10.844 15.242 -13.691 1.00 91.00 774 TYR A CA 1
ATOM 6254 C C . TYR A 1 774 ? 9.348 15.493 -13.905 1.00 91.00 774 TYR A C 1
ATOM 6256 O O . TYR A 1 774 ? 8.712 16.095 -13.044 1.00 91.00 774 TYR A O 1
ATOM 6264 N N . LEU A 1 775 ? 8.794 15.050 -15.036 1.00 93.00 775 LEU A N 1
ATOM 6265 C CA . LEU A 1 775 ? 7.383 15.171 -15.379 1.00 93.00 775 LEU A CA 1
ATOM 6266 C C . LEU A 1 775 ? 6.724 13.801 -15.237 1.00 93.00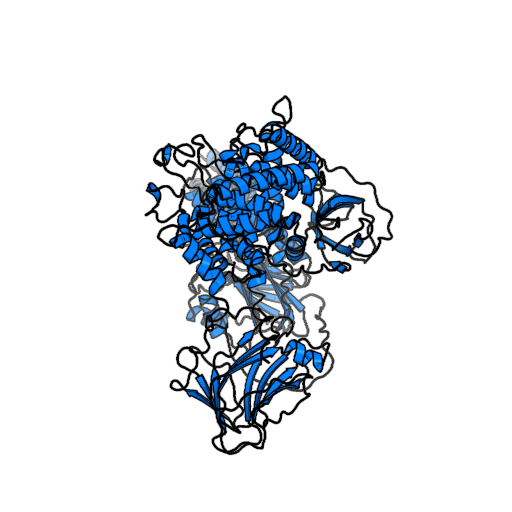 775 LEU A C 1
ATOM 6268 O O . LEU A 1 775 ? 6.835 12.950 -16.116 1.00 93.00 775 LEU A O 1
ATOM 6272 N N . TYR A 1 776 ? 6.053 13.583 -14.108 1.00 92.62 776 TYR A N 1
ATOM 6273 C CA . TYR A 1 776 ? 5.436 12.305 -13.771 1.00 92.62 776 TYR A CA 1
ATOM 6274 C C . TYR A 1 776 ? 3.921 12.454 -13.654 1.00 92.62 776 TYR A C 1
ATOM 6276 O O . TYR A 1 776 ? 3.354 12.551 -12.568 1.00 92.62 776 TYR A O 1
ATOM 6284 N N . ILE A 1 777 ? 3.259 12.478 -14.812 1.00 96.38 777 ILE A N 1
ATOM 6285 C CA . ILE A 1 777 ? 1.802 12.658 -14.918 1.00 96.38 777 ILE A CA 1
ATOM 6286 C C . ILE A 1 777 ? 1.044 11.527 -14.202 1.00 96.38 777 ILE A C 1
ATOM 6288 O O . ILE A 1 777 ? -0.075 11.740 -13.749 1.00 96.38 777 ILE A O 1
ATOM 6292 N N . GLN A 1 778 ? 1.657 10.347 -14.026 1.00 95.62 778 GLN A N 1
ATOM 6293 C CA . GLN A 1 778 ? 1.040 9.222 -13.314 1.00 95.62 778 GLN A CA 1
ATOM 6294 C C . GLN A 1 778 ? 0.563 9.607 -11.913 1.00 95.62 778 GLN A C 1
ATOM 6296 O O . GLN A 1 778 ? -0.572 9.310 -11.572 1.00 95.62 778 GLN A O 1
ATOM 6301 N N . ALA A 1 779 ? 1.373 10.352 -11.159 1.00 94.88 779 ALA A N 1
ATOM 6302 C CA . ALA A 1 779 ? 0.985 10.816 -9.831 1.00 94.88 779 ALA A CA 1
ATOM 6303 C C . ALA A 1 779 ? -0.265 11.721 -9.859 1.00 94.88 779 ALA A C 1
ATOM 6305 O O . ALA A 1 779 ? -1.077 11.671 -8.940 1.00 94.88 779 ALA A O 1
ATOM 6306 N N . MET A 1 780 ? -0.439 12.521 -10.919 1.00 97.38 780 MET A N 1
ATOM 6307 C CA . MET A 1 780 ? -1.627 13.365 -11.099 1.00 97.38 780 MET A CA 1
ATOM 6308 C C . MET A 1 780 ? -2.868 12.526 -11.421 1.00 97.38 780 MET A C 1
ATOM 6310 O O . MET A 1 780 ? -3.946 12.810 -10.909 1.00 97.38 780 MET A O 1
ATOM 6314 N N . LEU A 1 781 ? -2.727 11.485 -12.251 1.00 97.62 781 LEU A N 1
ATOM 6315 C CA . LEU A 1 781 ? -3.820 10.548 -12.519 1.00 97.62 781 LEU A CA 1
ATOM 6316 C C . LEU A 1 781 ? -4.257 9.849 -11.227 1.00 97.62 781 LEU A C 1
ATOM 6318 O O . LEU A 1 781 ? -5.449 9.809 -10.941 1.00 97.62 781 LEU A O 1
ATOM 6322 N N . ASP A 1 782 ? -3.302 9.333 -10.452 1.00 97.62 782 ASP A N 1
ATOM 6323 C CA . ASP A 1 782 ? -3.572 8.612 -9.207 1.00 97.62 782 ASP A CA 1
ATOM 6324 C C . ASP A 1 782 ? -4.422 9.448 -8.241 1.00 97.62 782 ASP A C 1
ATOM 6326 O O . ASP A 1 782 ? -5.446 8.993 -7.733 1.00 97.62 782 ASP A O 1
ATOM 6330 N N . ASP A 1 783 ? -4.014 10.698 -8.030 1.00 97.81 783 ASP A N 1
ATOM 6331 C CA . ASP A 1 783 ? -4.735 11.647 -7.195 1.00 97.81 783 ASP A CA 1
ATOM 6332 C C . ASP A 1 783 ? -6.108 11.971 -7.758 1.00 97.81 783 ASP A C 1
ATOM 6334 O O . ASP A 1 783 ? -7.105 11.840 -7.056 1.00 97.81 783 ASP A O 1
ATOM 6338 N N . TYR A 1 784 ? -6.183 12.329 -9.039 1.00 98.38 784 TYR A N 1
ATOM 6339 C CA . TYR A 1 784 ? -7.446 12.693 -9.660 1.00 98.38 784 TYR A CA 1
ATOM 6340 C C . TYR A 1 784 ? -8.479 11.569 -9.552 1.00 98.38 784 TYR A C 1
ATOM 6342 O O . TYR A 1 784 ? -9.630 11.845 -9.229 1.00 98.38 784 TYR A O 1
ATOM 6350 N N . LEU A 1 785 ? -8.073 10.307 -9.740 1.00 98.38 785 LEU A N 1
ATOM 6351 C CA . LEU A 1 785 ? -8.960 9.149 -9.606 1.00 98.38 785 LEU A CA 1
ATOM 6352 C C . LEU A 1 785 ? -9.451 8.914 -8.171 1.00 98.38 785 LEU A C 1
ATOM 6354 O O . LEU A 1 785 ? -10.510 8.314 -8.011 1.00 98.38 785 LEU A O 1
ATOM 6358 N N . LEU A 1 786 ? -8.716 9.357 -7.148 1.00 97.75 786 LEU A N 1
ATOM 6359 C CA . LEU A 1 786 ? -9.077 9.180 -5.735 1.00 97.75 786 LEU A CA 1
ATOM 6360 C C . LEU A 1 786 ? -9.757 10.413 -5.122 1.00 97.75 786 LEU A C 1
ATOM 6362 O O . LEU A 1 786 ? -10.409 10.311 -4.083 1.00 97.75 786 LEU A O 1
ATOM 6366 N N . THR A 1 787 ? -9.623 11.586 -5.740 1.00 96.75 787 THR A N 1
ATOM 6367 C CA . THR A 1 787 ? -10.014 12.863 -5.121 1.00 96.75 787 THR A CA 1
ATOM 6368 C C . THR A 1 787 ? -10.965 13.695 -5.971 1.00 96.75 787 THR A C 1
ATOM 6370 O O . THR A 1 787 ? -11.719 14.500 -5.426 1.00 96.75 787 THR A O 1
ATOM 6373 N N . GLY A 1 788 ? -10.933 13.516 -7.293 1.00 97.12 788 GLY A N 1
ATOM 6374 C CA . GLY A 1 788 ? -11.654 14.347 -8.249 1.00 97.12 788 GLY A CA 1
ATOM 6375 C C . GLY A 1 788 ? -11.172 15.799 -8.330 1.00 97.12 788 GLY A C 1
ATOM 6376 O O . GLY A 1 788 ? -11.904 16.633 -8.864 1.00 97.12 788 GLY A O 1
ATOM 6377 N N . ASP A 1 789 ? -9.974 16.111 -7.817 1.00 97.25 789 ASP A N 1
ATOM 6378 C CA . ASP A 1 789 ? -9.424 17.470 -7.773 1.00 97.25 789 ASP A CA 1
ATOM 6379 C C . ASP A 1 789 ? -9.227 18.050 -9.197 1.00 97.25 789 ASP A C 1
ATOM 6381 O O . ASP A 1 789 ? -8.370 17.584 -9.962 1.00 97.25 789 ASP A O 1
ATOM 6385 N N . PRO A 1 790 ? -9.992 19.089 -9.589 1.00 96.94 790 PRO A N 1
ATOM 6386 C CA . PRO A 1 790 ? -9.920 19.660 -10.932 1.00 96.94 790 PRO A CA 1
ATOM 6387 C C . PRO A 1 790 ? -8.590 20.372 -11.208 1.00 96.94 790 PRO A C 1
ATOM 6389 O O . PRO A 1 790 ? -8.150 20.410 -12.359 1.00 96.94 790 PRO A O 1
ATOM 6392 N N . ARG A 1 791 ? -7.913 20.900 -10.180 1.00 97.38 791 ARG A N 1
ATOM 6393 C CA . ARG A 1 791 ? -6.610 21.553 -10.339 1.00 97.38 791 ARG A CA 1
ATOM 6394 C C . ARG A 1 791 ? -5.530 20.532 -10.686 1.00 97.38 791 ARG A C 1
ATOM 6396 O O . ARG A 1 791 ? -4.642 20.838 -11.481 1.00 97.38 791 ARG A O 1
ATOM 6403 N N . THR A 1 792 ? -5.619 19.310 -10.160 1.00 97.44 792 THR A N 1
ATOM 6404 C CA . THR A 1 792 ? -4.733 18.202 -10.555 1.00 97.44 792 THR A CA 1
ATOM 6405 C C . THR A 1 792 ? -4.881 17.890 -12.049 1.00 97.44 792 THR A C 1
ATOM 6407 O O . THR A 1 792 ? -3.878 17.783 -12.759 1.00 97.44 792 THR A O 1
ATOM 6410 N N . TYR A 1 793 ? -6.117 17.835 -12.554 1.00 97.50 793 TYR A N 1
ATOM 6411 C CA . TYR A 1 793 ? -6.396 17.625 -13.980 1.00 97.50 793 TYR A CA 1
ATOM 6412 C C . TYR A 1 793 ? -5.851 18.756 -14.866 1.00 97.50 793 TYR A C 1
ATOM 6414 O O . TYR A 1 793 ? -5.251 18.510 -15.918 1.00 97.50 793 TYR A O 1
ATOM 6422 N N . GLU A 1 794 ? -6.021 20.009 -14.444 1.00 98.06 794 GLU A N 1
ATOM 6423 C CA . GLU A 1 794 ? -5.508 21.171 -15.174 1.00 98.06 794 GLU A CA 1
ATOM 6424 C C . GLU A 1 794 ? -3.977 21.134 -15.299 1.00 98.06 794 GLU A C 1
ATOM 6426 O O . GLU A 1 794 ? -3.441 21.243 -16.403 1.00 98.06 794 GLU A O 1
ATOM 6431 N N . VAL A 1 795 ? -3.263 20.895 -14.196 1.00 98.25 795 VAL A N 1
ATOM 6432 C CA . VAL A 1 795 ? -1.792 20.855 -14.211 1.00 98.25 795 VAL A CA 1
ATOM 6433 C C . VAL A 1 795 ? -1.281 19.669 -15.034 1.00 98.25 795 VAL A C 1
ATOM 6435 O O . VAL A 1 795 ? -0.340 19.829 -15.813 1.00 98.25 795 VAL A O 1
ATOM 6438 N N . ALA A 1 796 ? -1.934 18.503 -14.964 1.00 98.25 796 ALA A N 1
ATOM 6439 C CA . ALA A 1 796 ? -1.624 17.371 -15.843 1.00 98.25 796 ALA A CA 1
ATOM 6440 C C . ALA A 1 796 ? -1.775 17.733 -17.336 1.00 98.25 796 ALA A C 1
ATOM 6442 O O . ALA A 1 796 ? -0.956 17.329 -18.166 1.00 98.25 796 ALA A O 1
ATOM 6443 N N . THR A 1 797 ? -2.783 18.546 -17.668 1.00 98.56 797 THR A N 1
ATOM 6444 C CA . THR A 1 797 ? -3.018 19.059 -19.028 1.00 98.56 797 THR A CA 1
ATOM 6445 C C . THR A 1 797 ? -1.887 19.972 -19.490 1.00 98.56 797 THR A C 1
ATOM 6447 O O . THR A 1 797 ? -1.439 19.893 -20.636 1.00 98.56 797 THR A O 1
ATOM 6450 N N . ASP A 1 798 ? -1.389 20.835 -18.612 1.00 98.50 798 ASP A N 1
ATOM 6451 C CA . ASP A 1 798 ? -0.249 21.687 -18.931 1.00 98.50 798 ASP A CA 1
ATOM 6452 C C . ASP A 1 798 ? 1.034 20.869 -19.127 1.00 98.50 798 ASP A C 1
ATOM 6454 O O . ASP A 1 798 ? 1.772 21.098 -20.090 1.00 98.50 798 ASP A O 1
ATOM 6458 N N . MET A 1 799 ? 1.270 19.872 -18.266 1.00 98.12 799 MET A N 1
ATOM 6459 C CA . MET A 1 799 ? 2.420 18.967 -18.358 1.00 98.12 799 MET A CA 1
ATOM 6460 C C . MET A 1 799 ? 2.439 18.197 -19.683 1.00 98.12 799 MET A C 1
ATOM 6462 O O . MET A 1 799 ? 3.470 18.169 -20.357 1.00 98.12 799 MET A O 1
ATOM 6466 N N . VAL A 1 800 ? 1.314 17.605 -20.105 1.00 98.19 800 VAL A N 1
ATOM 6467 C CA . VAL A 1 800 ? 1.274 16.840 -21.365 1.00 98.19 800 VAL A CA 1
ATOM 6468 C C . VAL A 1 800 ? 1.461 17.744 -22.587 1.00 98.19 800 VAL A C 1
ATOM 6470 O O . VAL A 1 800 ? 2.178 17.377 -23.516 1.00 98.19 800 VAL A O 1
ATOM 6473 N N . LYS A 1 801 ? 0.912 18.967 -22.565 1.00 97.75 801 LYS A N 1
ATOM 6474 C CA . LYS A 1 801 ? 1.126 19.959 -23.630 1.00 97.75 801 LYS A CA 1
ATOM 6475 C C . LYS A 1 801 ? 2.588 20.401 -23.698 1.00 97.75 801 LYS A C 1
ATOM 6477 O O . LYS A 1 801 ? 3.101 20.669 -24.783 1.00 97.75 801 LYS A O 1
ATOM 6482 N N . PHE A 1 802 ? 3.272 20.509 -22.558 1.00 97.81 802 PHE A N 1
ATOM 6483 C CA . PHE A 1 802 ? 4.712 20.759 -22.541 1.00 97.81 802 PHE A CA 1
ATOM 6484 C C . PHE A 1 802 ? 5.487 19.597 -23.176 1.00 97.81 802 PHE A C 1
ATOM 6486 O O . PHE A 1 802 ? 6.366 19.850 -24.004 1.00 97.81 802 PHE A O 1
ATOM 6493 N N . LEU A 1 803 ? 5.147 18.347 -22.833 1.00 97.44 803 LEU A N 1
ATOM 6494 C CA . LEU A 1 803 ? 5.765 17.156 -23.425 1.00 97.44 803 LEU A CA 1
ATOM 6495 C C . LEU A 1 803 ? 5.562 17.116 -24.945 1.00 97.44 803 LEU A C 1
ATOM 6497 O O . LEU A 1 803 ? 6.535 16.959 -25.674 1.00 97.44 803 LEU A O 1
ATOM 6501 N N . GLU A 1 804 ? 4.337 17.343 -25.423 1.00 96.19 804 GLU A N 1
ATOM 6502 C CA . GLU A 1 804 ? 3.987 17.367 -26.851 1.00 96.19 804 GLU A CA 1
ATOM 6503 C C . GLU A 1 804 ? 4.849 18.359 -27.649 1.00 96.19 804 GLU A C 1
ATOM 6505 O O . GLU A 1 804 ? 5.342 18.029 -28.725 1.00 96.19 804 GLU A O 1
ATOM 6510 N N . ARG A 1 805 ? 5.093 19.560 -27.108 1.00 95.69 805 ARG A N 1
ATOM 6511 C CA . ARG A 1 805 ? 5.896 20.594 -27.785 1.00 95.69 805 ARG A CA 1
ATOM 6512 C C . ARG A 1 805 ? 7.401 20.315 -27.805 1.00 95.69 805 ARG A C 1
ATOM 6514 O O . ARG A 1 805 ? 8.091 20.872 -28.653 1.00 95.69 805 ARG A O 1
ATOM 6521 N N . ASN A 1 806 ? 7.924 19.548 -26.846 1.00 95.75 806 ASN A N 1
ATOM 6522 C CA . ASN A 1 806 ? 9.371 19.458 -26.591 1.00 95.75 806 ASN A CA 1
ATOM 6523 C C . ASN A 1 806 ? 9.962 18.050 -26.747 1.00 95.75 806 ASN A C 1
ATOM 6525 O O . ASN A 1 806 ? 11.184 17.918 -26.754 1.00 95.75 806 ASN A O 1
ATOM 6529 N N . HIS A 1 807 ? 9.128 17.013 -26.839 1.00 95.44 807 HIS A N 1
ATOM 6530 C CA . HIS A 1 807 ? 9.553 15.615 -26.915 1.00 95.44 807 HIS A CA 1
ATOM 6531 C C . HIS A 1 807 ? 8.819 14.885 -28.049 1.00 95.44 807 HIS A C 1
ATOM 6533 O O . HIS A 1 807 ? 7.903 14.099 -27.789 1.00 95.44 807 HIS A O 1
ATOM 6539 N N . PRO A 1 808 ? 9.193 15.169 -29.310 1.00 96.00 808 PRO A N 1
ATOM 6540 C CA . PRO A 1 808 ? 8.578 14.552 -30.477 1.00 96.00 808 PRO A CA 1
ATOM 6541 C C . PRO A 1 808 ? 8.872 13.033 -30.537 1.00 96.00 808 PRO A C 1
ATOM 6543 O O . PRO A 1 808 ? 9.987 12.618 -30.207 1.00 96.00 808 PRO A O 1
ATOM 6546 N N . PRO A 1 809 ? 7.917 12.180 -30.965 1.00 96.69 809 PRO A N 1
ATOM 6547 C CA . PRO A 1 809 ? 8.110 10.724 -31.055 1.00 96.69 809 PRO A CA 1
ATOM 6548 C C . PRO A 1 809 ? 9.300 10.267 -31.901 1.00 96.69 809 PRO A C 1
ATOM 6550 O O . PRO A 1 809 ? 9.809 9.160 -31.716 1.00 96.69 809 PRO A O 1
ATOM 6553 N N . GLU A 1 810 ? 9.749 11.092 -32.841 1.00 95.94 810 GLU A N 1
ATOM 6554 C CA . GLU A 1 810 ? 10.905 10.852 -33.702 1.00 95.94 810 GLU A CA 1
ATOM 6555 C C . GLU A 1 810 ? 12.213 10.713 -32.900 1.00 95.94 810 GLU A C 1
ATOM 6557 O O . GLU A 1 810 ? 13.096 9.949 -33.298 1.00 95.94 810 GLU A O 1
ATOM 6562 N N . ASP A 1 811 ? 12.316 11.359 -31.731 1.00 94.31 811 ASP A N 1
ATOM 6563 C CA . ASP A 1 811 ? 13.490 11.276 -30.848 1.00 94.31 811 ASP A CA 1
ATOM 6564 C C . ASP A 1 811 ? 13.708 9.870 -30.266 1.00 94.31 811 ASP A C 1
ATOM 6566 O O . ASP A 1 811 ? 14.820 9.522 -29.846 1.00 94.31 811 ASP A O 1
ATOM 6570 N N . ALA A 1 812 ? 12.663 9.038 -30.260 1.00 97.00 812 ALA A N 1
ATOM 6571 C CA . ALA A 1 812 ? 12.723 7.678 -29.748 1.00 97.00 812 ALA A CA 1
ATOM 6572 C C . ALA A 1 812 ? 13.492 6.715 -30.670 1.00 97.00 812 ALA A C 1
ATOM 6574 O O . ALA A 1 812 ? 13.941 5.660 -30.213 1.00 97.00 812 ALA A O 1
ATOM 6575 N N . PHE A 1 813 ? 13.696 7.079 -31.943 1.00 97.94 813 PHE A N 1
ATOM 6576 C CA . PHE A 1 813 ? 14.485 6.283 -32.877 1.00 97.94 813 PHE A CA 1
ATOM 6577 C C . PHE A 1 813 ? 15.993 6.559 -32.741 1.00 97.94 813 PHE A C 1
ATOM 6579 O O . PHE A 1 813 ? 16.471 7.696 -32.832 1.00 97.94 813 PHE A O 1
ATOM 6586 N N . TYR A 1 814 ? 16.775 5.490 -32.600 1.00 97.44 814 TYR A N 1
ATOM 6587 C CA . TYR A 1 814 ? 18.231 5.520 -32.593 1.00 97.44 814 TYR A CA 1
ATOM 6588 C C . TYR A 1 814 ? 18.787 4.570 -33.658 1.00 97.44 814 TYR A C 1
ATOM 6590 O O . TYR A 1 814 ? 18.673 3.353 -33.545 1.00 97.44 814 TYR A O 1
ATOM 6598 N N . SER A 1 815 ? 19.404 5.123 -34.706 1.00 96.25 815 SER 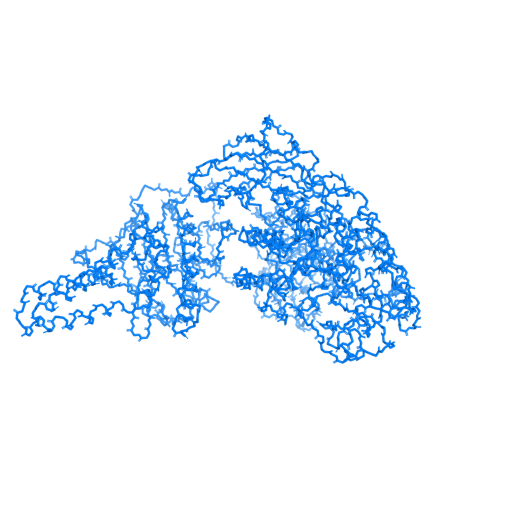A N 1
ATOM 6599 C CA . SER A 1 815 ? 20.068 4.326 -35.747 1.00 96.25 815 SER A CA 1
ATOM 6600 C C . SER A 1 815 ? 21.400 3.755 -35.254 1.00 96.25 815 SER A C 1
ATOM 6602 O O . SER A 1 815 ? 22.136 4.436 -34.547 1.00 96.25 815 SER A O 1
ATOM 6604 N N . LYS A 1 816 ? 21.789 2.564 -35.728 1.00 93.94 816 LYS A N 1
ATOM 6605 C CA . LYS A 1 816 ? 23.105 1.948 -35.458 1.00 93.94 816 LYS A CA 1
ATOM 6606 C C . LYS A 1 816 ? 24.306 2.824 -35.842 1.00 93.94 816 LYS A C 1
ATOM 6608 O O . LYS A 1 816 ? 25.394 2.626 -35.319 1.00 93.94 816 LYS A O 1
ATOM 6613 N N . LYS A 1 817 ? 24.124 3.785 -36.758 1.00 92.50 817 LYS A N 1
ATOM 6614 C CA . LYS A 1 817 ? 25.173 4.730 -37.192 1.00 92.50 817 LYS A CA 1
ATOM 6615 C C . LYS A 1 817 ? 25.245 6.008 -36.343 1.00 92.50 817 LYS A C 1
ATOM 6617 O O . LYS A 1 817 ? 26.123 6.836 -36.568 1.00 92.50 817 LYS A O 1
ATOM 6622 N N . ARG A 1 818 ? 24.291 6.216 -35.433 1.00 94.62 818 ARG A N 1
ATOM 6623 C CA . ARG A 1 818 ? 24.180 7.421 -34.603 1.00 94.62 818 ARG A CA 1
ATOM 6624 C C . ARG A 1 818 ? 25.167 7.329 -33.434 1.00 94.62 818 ARG A C 1
ATOM 6626 O O . ARG A 1 818 ? 25.317 6.268 -32.845 1.00 94.62 818 ARG A O 1
ATOM 6633 N N . THR A 1 819 ? 25.823 8.445 -33.109 1.00 93.12 819 THR A N 1
ATOM 6634 C CA . THR A 1 819 ? 26.881 8.525 -32.076 1.00 93.12 819 THR A CA 1
ATOM 6635 C C . THR A 1 819 ? 26.635 9.600 -31.015 1.00 93.12 819 THR A C 1
ATOM 6637 O O . THR A 1 819 ? 27.446 9.766 -30.113 1.00 93.12 819 THR A O 1
ATOM 6640 N N . ASN A 1 820 ? 25.544 10.364 -31.104 1.00 93.56 820 ASN A N 1
ATOM 6641 C CA . ASN A 1 820 ? 25.207 11.397 -30.121 1.00 93.56 820 ASN A CA 1
ATOM 6642 C C . ASN A 1 820 ? 24.333 10.834 -28.983 1.00 93.56 820 ASN A C 1
ATOM 6644 O O . ASN A 1 820 ? 23.900 9.678 -29.015 1.00 93.56 820 ASN A O 1
ATOM 6648 N N . PHE A 1 821 ? 24.085 11.679 -27.978 1.00 94.56 821 PHE A N 1
ATOM 6649 C CA . PHE A 1 821 ? 23.355 11.327 -26.762 1.00 94.56 821 PHE A CA 1
ATOM 6650 C C . PHE A 1 821 ? 21.952 10.778 -27.052 1.00 94.56 821 PHE A C 1
ATOM 6652 O O . PHE A 1 821 ? 21.168 11.360 -27.811 1.00 94.56 821 PHE A O 1
ATOM 6659 N N . TRP A 1 822 ? 21.633 9.678 -26.377 1.00 95.56 822 TRP A N 1
ATOM 6660 C CA . TRP A 1 822 ? 20.307 9.090 -26.265 1.00 95.56 822 TRP A CA 1
ATOM 6661 C C . TRP A 1 822 ? 20.270 8.244 -24.990 1.00 95.56 822 TRP A C 1
ATOM 6663 O O . TRP A 1 822 ? 21.293 7.710 -24.572 1.00 95.56 822 TRP A O 1
ATOM 6673 N N . ALA A 1 823 ? 19.107 8.142 -24.356 1.00 95.06 823 ALA A N 1
ATOM 6674 C CA . ALA A 1 823 ? 18.923 7.301 -23.180 1.00 95.06 823 ALA A CA 1
ATOM 6675 C C . ALA A 1 823 ? 17.481 6.798 -23.130 1.00 95.06 823 ALA A C 1
ATOM 6677 O O . ALA A 1 823 ? 16.552 7.575 -23.364 1.00 95.06 823 ALA A O 1
ATOM 6678 N N . GLU A 1 824 ? 17.282 5.547 -22.728 1.00 96.62 824 GLU A N 1
ATOM 6679 C CA . GLU A 1 824 ? 15.972 4.893 -22.626 1.00 96.62 824 GLU A CA 1
ATOM 6680 C C . GLU A 1 824 ? 15.032 5.726 -21.749 1.00 96.62 824 GLU A C 1
ATOM 6682 O O . GLU A 1 824 ? 13.892 6.018 -22.110 1.00 96.62 824 GLU A O 1
ATOM 6687 N N . ARG A 1 825 ? 15.558 6.230 -20.626 1.00 94.12 825 ARG A N 1
ATOM 6688 C CA . ARG A 1 825 ? 14.819 7.078 -19.689 1.00 94.12 825 ARG A CA 1
ATOM 6689 C C . ARG A 1 825 ? 14.302 8.370 -20.330 1.00 94.12 825 ARG A C 1
ATOM 6691 O O . ARG A 1 825 ? 13.251 8.855 -19.930 1.00 94.12 825 ARG A O 1
ATOM 6698 N N . ARG A 1 826 ? 15.026 8.964 -21.288 1.00 94.38 826 ARG A N 1
ATOM 6699 C CA . ARG A 1 826 ? 14.579 10.201 -21.959 1.00 94.38 826 ARG A CA 1
ATOM 6700 C C . ARG A 1 826 ? 13.340 9.965 -22.819 1.00 94.38 826 ARG A C 1
ATOM 6702 O O . ARG A 1 826 ? 12.579 10.908 -22.989 1.00 94.38 826 ARG A O 1
ATOM 6709 N N . GLN A 1 827 ? 13.132 8.730 -23.274 1.00 96.56 827 GLN A N 1
ATOM 6710 C CA . GLN A 1 827 ? 11.972 8.328 -24.072 1.00 96.56 827 GLN A CA 1
ATOM 6711 C C . GLN A 1 827 ? 10.839 7.767 -23.203 1.00 96.56 827 GLN A C 1
ATOM 6713 O O . GLN A 1 827 ? 9.668 7.959 -23.514 1.00 96.56 827 GLN A O 1
ATOM 6718 N N . ALA A 1 828 ? 11.187 7.143 -22.072 1.00 96.50 828 ALA A N 1
ATOM 6719 C CA . ALA A 1 828 ? 10.237 6.549 -21.136 1.00 96.50 828 ALA A CA 1
ATOM 6720 C C . ALA A 1 828 ? 9.195 7.550 -20.615 1.00 96.50 828 ALA A C 1
ATOM 6722 O O . ALA A 1 828 ? 7.999 7.282 -20.665 1.00 96.50 828 ALA A O 1
ATOM 6723 N N . PHE A 1 829 ? 9.638 8.709 -20.118 1.00 95.81 829 PHE A N 1
ATOM 6724 C CA . PHE A 1 829 ? 8.742 9.660 -19.451 1.00 95.81 829 PHE A CA 1
ATOM 6725 C C . PHE A 1 829 ? 7.776 10.389 -20.395 1.00 95.81 829 PHE A C 1
ATOM 6727 O O . PHE A 1 829 ? 6.603 10.477 -20.035 1.00 95.81 829 PHE A O 1
ATOM 6734 N N . PRO A 1 830 ? 8.184 10.869 -21.590 1.00 97.75 830 PRO A N 1
ATOM 6735 C CA . PRO A 1 830 ? 7.231 11.407 -22.559 1.00 97.75 830 PRO A CA 1
ATOM 6736 C C . PRO A 1 830 ? 6.178 10.374 -22.972 1.00 97.75 830 PRO A C 1
ATOM 6738 O O . PRO A 1 830 ? 4.986 10.658 -22.885 1.00 97.75 830 PRO A O 1
ATOM 6741 N N . MET A 1 831 ? 6.604 9.154 -23.328 1.00 98.19 831 MET A N 1
ATOM 6742 C CA . MET A 1 831 ? 5.691 8.072 -23.712 1.00 98.19 831 MET A CA 1
ATOM 6743 C C . MET A 1 831 ? 4.708 7.732 -22.582 1.00 98.19 831 MET A C 1
ATOM 6745 O O . MET A 1 831 ? 3.501 7.698 -22.817 1.00 98.19 831 MET A O 1
ATOM 6749 N N . LEU A 1 832 ? 5.198 7.552 -21.348 1.00 97.81 832 LEU A N 1
ATOM 6750 C CA . LEU A 1 832 ? 4.352 7.314 -20.175 1.00 97.81 832 LEU A CA 1
ATOM 6751 C C . LEU A 1 832 ? 3.378 8.476 -19.937 1.00 97.81 832 LEU A C 1
ATOM 6753 O O . LEU A 1 832 ? 2.206 8.242 -19.667 1.00 97.81 832 LEU A O 1
ATOM 6757 N N . GLY A 1 833 ? 3.839 9.721 -20.079 1.00 98.00 833 GLY A N 1
ATOM 6758 C CA . GLY A 1 833 ? 3.008 10.913 -19.932 1.00 98.00 833 GLY A CA 1
ATOM 6759 C C . GLY A 1 833 ? 1.841 10.957 -20.921 1.00 98.00 833 GLY A C 1
ATOM 6760 O O . GLY A 1 833 ? 0.716 11.242 -20.513 1.00 98.00 833 GLY A O 1
ATOM 6761 N N . PHE A 1 834 ? 2.076 10.621 -22.194 1.00 98.62 834 PHE A N 1
ATOM 6762 C CA . PHE A 1 834 ? 1.016 10.553 -23.205 1.00 98.62 834 PHE A CA 1
ATOM 6763 C C . PHE A 1 834 ? 0.008 9.434 -22.924 1.00 98.62 834 PHE A C 1
ATOM 6765 O O . PHE A 1 834 ? -1.197 9.667 -23.009 1.00 98.62 834 PHE A O 1
ATOM 6772 N N . ILE A 1 835 ? 0.483 8.248 -22.532 1.00 98.19 835 ILE A N 1
ATOM 6773 C CA . ILE A 1 835 ? -0.377 7.111 -22.172 1.00 98.19 835 ILE A CA 1
ATOM 6774 C C . ILE A 1 835 ? -1.253 7.457 -20.965 1.00 98.19 835 ILE A C 1
ATOM 6776 O O . ILE A 1 835 ? -2.471 7.307 -21.015 1.00 98.19 835 ILE A O 1
ATOM 6780 N N . THR A 1 836 ? -0.642 7.965 -19.897 1.00 97.50 836 THR A N 1
ATOM 6781 C CA . THR A 1 836 ? -1.349 8.323 -18.667 1.00 97.50 836 THR A CA 1
ATOM 6782 C C . THR A 1 836 ? -2.362 9.438 -18.907 1.00 97.50 836 THR A C 1
ATOM 6784 O O . THR A 1 836 ? -3.481 9.362 -18.407 1.00 97.50 836 THR A O 1
ATOM 6787 N N . TYR A 1 837 ? -2.017 10.471 -19.682 1.00 98.19 837 TYR A N 1
ATOM 6788 C CA . TYR A 1 837 ? -2.979 11.531 -19.970 1.00 98.19 837 TYR A CA 1
ATOM 6789 C C . TYR A 1 837 ? -4.124 11.041 -20.867 1.00 98.19 837 TYR A C 1
ATOM 6791 O O . TYR A 1 837 ? -5.257 11.487 -20.703 1.00 98.19 837 TYR A O 1
ATOM 6799 N N . TYR A 1 838 ? -3.877 10.093 -21.777 1.00 97.75 838 TYR A N 1
ATOM 6800 C CA . TYR A 1 838 ? -4.948 9.430 -22.523 1.00 97.75 838 TYR A CA 1
ATOM 6801 C C . TYR A 1 838 ? -5.916 8.681 -21.594 1.00 97.75 838 TYR A C 1
ATOM 6803 O O . TYR A 1 838 ? -7.122 8.850 -21.733 1.00 97.75 838 TYR A O 1
ATOM 6811 N N . GLU A 1 839 ? -5.425 7.921 -20.613 1.00 95.38 839 GLU A N 1
ATOM 6812 C CA . GLU A 1 839 ? -6.299 7.270 -19.622 1.00 95.38 839 GLU A CA 1
ATOM 6813 C C . GLU A 1 839 ? -7.084 8.267 -18.765 1.00 95.38 839 GLU A C 1
ATOM 6815 O O . GLU A 1 839 ? -8.196 7.973 -18.334 1.00 95.38 839 GLU A O 1
ATOM 6820 N N . MET A 1 840 ? -6.493 9.434 -18.506 1.00 95.00 840 MET A N 1
ATOM 6821 C CA . MET A 1 840 ? -7.109 10.500 -17.723 1.00 95.00 840 MET A CA 1
ATOM 6822 C C . MET A 1 840 ? -8.213 11.233 -18.497 1.00 95.00 840 MET A C 1
ATOM 6824 O O . MET A 1 840 ? -9.245 11.562 -17.924 1.00 95.00 840 MET A O 1
ATOM 6828 N N . SER A 1 841 ? -7.985 11.511 -19.785 1.00 95.44 841 SER A N 1
ATOM 6829 C CA . SER A 1 841 ? -8.804 12.427 -20.600 1.00 95.44 841 SER A CA 1
ATOM 6830 C C . SER A 1 841 ? -9.672 11.746 -21.661 1.00 95.44 841 SER A C 1
ATOM 6832 O O . SER A 1 841 ? -10.626 12.342 -22.154 1.00 95.44 841 SER A O 1
ATOM 6834 N N . GLY A 1 842 ? -9.314 10.533 -22.087 1.00 92.62 842 GLY A N 1
ATOM 6835 C CA . GLY A 1 842 ? -9.881 9.873 -23.264 1.00 92.62 842 GLY A CA 1
ATOM 6836 C C . GLY A 1 842 ? -9.438 10.470 -24.612 1.00 92.62 842 GLY A C 1
ATOM 6837 O O . GLY A 1 842 ? -9.885 10.006 -25.665 1.00 92.62 842 GLY A O 1
ATOM 6838 N N . GLU A 1 843 ? -8.552 11.475 -24.636 1.00 94.38 843 GLU A N 1
ATOM 6839 C CA . GLU A 1 843 ? -8.111 12.131 -25.872 1.00 94.38 843 GLU A CA 1
ATOM 6840 C C . GLU A 1 843 ? -7.201 11.216 -26.713 1.00 94.38 843 GLU A C 1
ATOM 6842 O O . GLU A 1 843 ? -5.987 11.131 -26.504 1.00 94.38 843 GLU A O 1
ATOM 6847 N N . LYS A 1 844 ? -7.781 10.567 -27.734 1.00 92.12 844 LYS A N 1
ATOM 6848 C CA . LYS A 1 844 ? -7.100 9.593 -28.613 1.00 92.12 844 LYS A CA 1
ATOM 6849 C C . LYS A 1 844 ? -5.793 10.092 -29.243 1.00 92.12 844 LYS A C 1
ATOM 6851 O O . LYS A 1 844 ? -4.930 9.279 -29.560 1.00 92.12 844 LYS A O 1
ATOM 6856 N N . LYS A 1 845 ? -5.613 11.408 -29.413 1.00 95.69 845 LYS A N 1
ATOM 6857 C CA . LYS A 1 845 ? -4.382 11.982 -29.983 1.00 95.69 845 LYS A CA 1
ATOM 6858 C C . LYS A 1 845 ? -3.128 11.595 -29.187 1.00 95.69 845 LYS A C 1
ATOM 6860 O O . LYS A 1 845 ? -2.089 11.349 -29.789 1.00 95.69 845 LYS A O 1
ATOM 6865 N N . TYR A 1 846 ? -3.221 11.495 -27.859 1.00 96.94 846 TYR A N 1
ATOM 6866 C CA . TYR A 1 846 ? -2.065 11.141 -27.034 1.00 96.94 846 TYR A CA 1
ATOM 6867 C C . TYR A 1 846 ? -1.749 9.644 -27.115 1.00 96.94 846 TYR A C 1
ATOM 6869 O O . TYR A 1 846 ? -0.578 9.275 -27.099 1.00 96.94 846 TYR A O 1
ATOM 6877 N N . LEU A 1 847 ? -2.756 8.789 -27.327 1.00 95.44 847 LEU A N 1
ATOM 6878 C CA . LEU A 1 847 ? -2.516 7.384 -27.661 1.00 95.44 847 LEU A CA 1
ATOM 6879 C C . LEU A 1 847 ? -1.811 7.243 -29.022 1.00 95.44 847 LEU A C 1
ATOM 6881 O O . LEU A 1 847 ? -0.874 6.463 -29.134 1.00 95.44 847 LEU A O 1
ATOM 6885 N N . LEU A 1 848 ? -2.187 8.044 -30.028 1.00 93.44 848 LEU A N 1
ATOM 6886 C CA . LEU A 1 848 ? -1.501 8.070 -31.332 1.00 93.44 848 LEU A CA 1
ATOM 6887 C C . LEU A 1 848 ? -0.046 8.557 -31.228 1.00 93.44 848 LEU A C 1
ATOM 6889 O O . LEU A 1 848 ? 0.823 8.082 -31.957 1.00 93.44 848 LEU A O 1
ATOM 6893 N N . LEU A 1 849 ? 0.247 9.501 -30.328 1.00 96.00 849 LEU A N 1
ATOM 6894 C CA . LEU A 1 849 ? 1.628 9.896 -30.036 1.00 96.00 849 LEU A CA 1
ATOM 6895 C C . LEU A 1 849 ? 2.405 8.743 -29.388 1.00 96.00 849 LEU A C 1
ATOM 6897 O O . LEU A 1 849 ? 3.529 8.466 -29.805 1.00 96.00 849 LEU A O 1
ATOM 6901 N N . ALA A 1 850 ? 1.807 8.049 -28.417 1.00 97.44 850 ALA A N 1
ATOM 6902 C CA . ALA A 1 850 ? 2.413 6.878 -27.787 1.00 97.44 850 ALA A CA 1
ATOM 6903 C C . ALA A 1 850 ? 2.671 5.735 -28.788 1.00 97.44 850 ALA A C 1
ATOM 6905 O O . ALA A 1 850 ? 3.719 5.095 -28.715 1.00 97.44 850 ALA A O 1
ATOM 6906 N N . ASP A 1 851 ? 1.776 5.530 -29.757 1.00 95.62 851 ASP A N 1
ATOM 6907 C CA . ASP A 1 851 ? 1.943 4.551 -30.837 1.00 95.62 851 ASP A CA 1
ATOM 6908 C C . ASP A 1 851 ? 3.178 4.859 -31.699 1.00 95.62 851 ASP A C 1
ATOM 6910 O O . ASP A 1 851 ? 4.057 4.014 -31.861 1.00 95.62 851 ASP A O 1
ATOM 6914 N N . LYS A 1 852 ? 3.349 6.119 -32.125 1.00 97.06 852 LYS A N 1
ATOM 6915 C CA . LYS A 1 852 ? 4.562 6.556 -32.844 1.00 97.06 852 LYS A CA 1
ATOM 6916 C C . LYS A 1 852 ? 5.841 6.368 -32.025 1.00 97.06 852 LYS A C 1
ATOM 6918 O O . LYS A 1 852 ? 6.877 5.994 -32.580 1.00 97.06 852 LYS A O 1
ATOM 6923 N N . PHE A 1 853 ? 5.790 6.625 -30.714 1.00 98.25 853 PHE A N 1
ATOM 6924 C CA . PHE A 1 853 ? 6.909 6.332 -29.813 1.00 98.25 853 PHE A CA 1
ATOM 6925 C C . PHE A 1 853 ? 7.236 4.837 -29.843 1.00 98.25 853 PHE A C 1
ATOM 6927 O O . PHE A 1 853 ? 8.395 4.475 -30.043 1.00 98.25 853 PHE A O 1
ATOM 6934 N N . MET A 1 854 ? 6.228 3.973 -29.704 1.00 98.44 854 MET A N 1
ATOM 6935 C CA . MET A 1 854 ? 6.399 2.522 -29.732 1.00 98.44 854 MET A CA 1
ATOM 6936 C C . MET A 1 854 ? 7.000 2.041 -31.060 1.00 98.44 854 MET A C 1
ATOM 6938 O O . MET A 1 854 ? 7.974 1.288 -31.054 1.00 98.44 854 MET A O 1
ATOM 6942 N N . GLU A 1 855 ? 6.500 2.519 -32.202 1.00 97.38 855 GLU A N 1
ATOM 6943 C CA . GLU A 1 855 ? 7.068 2.191 -33.513 1.00 97.38 855 GLU A CA 1
ATOM 6944 C C . GLU A 1 855 ? 8.553 2.565 -33.611 1.00 97.38 855 GLU A C 1
ATOM 6946 O O . GLU A 1 855 ? 9.370 1.780 -34.094 1.00 97.38 855 GLU A O 1
ATOM 6951 N N . ASN A 1 856 ? 8.924 3.765 -33.160 1.00 98.38 856 ASN A N 1
ATOM 6952 C CA . ASN A 1 856 ? 10.297 4.260 -33.243 1.00 98.38 856 ASN A CA 1
ATOM 6953 C C . ASN A 1 856 ? 11.242 3.552 -32.262 1.00 98.38 856 ASN A C 1
ATOM 6955 O O . ASN A 1 856 ? 12.383 3.255 -32.621 1.00 98.38 856 ASN A O 1
ATOM 6959 N N . LEU A 1 857 ? 10.762 3.204 -31.067 1.00 98.44 857 LEU A N 1
ATOM 6960 C CA . LEU A 1 857 ? 11.486 2.356 -30.117 1.00 98.44 857 LEU A CA 1
ATOM 6961 C C . LEU A 1 857 ? 11.718 0.952 -30.680 1.00 98.44 857 LEU A C 1
ATOM 6963 O O . LEU A 1 857 ? 12.824 0.418 -30.579 1.00 98.44 857 LEU A O 1
ATOM 6967 N N . TYR A 1 858 ? 10.711 0.370 -31.329 1.00 97.81 858 TYR A N 1
ATOM 6968 C CA . TYR A 1 858 ? 10.855 -0.929 -31.974 1.00 97.81 858 TYR A CA 1
ATOM 6969 C C . TYR A 1 858 ? 11.839 -0.866 -33.148 1.00 97.81 858 TYR A C 1
ATOM 6971 O O . TYR A 1 858 ? 12.734 -1.704 -33.245 1.00 97.81 858 TYR A O 1
ATOM 6979 N N . LYS A 1 859 ? 11.776 0.181 -33.987 1.00 97.44 859 LYS A N 1
ATOM 6980 C CA . LYS A 1 859 ? 12.778 0.432 -35.042 1.00 97.44 859 LYS A CA 1
ATOM 6981 C C . LYS A 1 859 ? 14.201 0.492 -34.478 1.00 97.44 859 LYS A C 1
ATOM 6983 O O . LYS A 1 859 ? 15.110 -0.021 -35.126 1.00 97.44 859 LYS A O 1
ATOM 6988 N N . THR A 1 860 ? 14.398 1.068 -33.287 1.00 97.44 860 THR A N 1
ATOM 6989 C CA . THR A 1 860 ? 15.694 1.067 -32.583 1.00 97.44 860 THR A CA 1
ATOM 6990 C C . THR A 1 860 ? 16.162 -0.351 -32.252 1.00 97.44 860 THR A C 1
ATOM 6992 O O . THR A 1 860 ? 17.292 -0.703 -32.581 1.00 97.44 860 THR A O 1
ATOM 6995 N N . GLN A 1 861 ? 15.305 -1.201 -31.675 1.00 96.88 861 GLN A N 1
ATOM 6996 C CA . GLN A 1 861 ? 15.653 -2.609 -31.411 1.00 96.88 861 GLN A CA 1
ATOM 6997 C C . GLN A 1 861 ? 15.983 -3.363 -32.708 1.00 96.88 861 GLN A C 1
ATOM 6999 O O . GLN A 1 861 ? 16.922 -4.155 -32.749 1.00 96.88 861 GLN A O 1
ATOM 7004 N N . MET A 1 862 ? 15.273 -3.062 -33.799 1.00 95.62 862 MET A N 1
ATOM 7005 C CA . MET A 1 862 ? 15.505 -3.666 -35.115 1.00 95.62 862 MET A CA 1
ATOM 7006 C C . MET A 1 862 ? 16.804 -3.212 -35.799 1.00 95.62 862 MET A C 1
ATOM 7008 O O . MET A 1 862 ? 17.196 -3.806 -36.800 1.00 95.62 862 MET A O 1
ATOM 7012 N N . GLN A 1 863 ? 17.510 -2.204 -35.275 1.00 96.38 863 GLN A N 1
ATOM 7013 C CA . GLN A 1 863 ? 18.889 -1.908 -35.690 1.00 96.38 863 GLN A CA 1
ATOM 7014 C C . GLN A 1 863 ? 19.898 -2.948 -35.170 1.00 96.38 863 GLN A C 1
ATOM 7016 O O . GLN A 1 863 ? 21.010 -3.043 -35.697 1.00 96.38 863 GLN A O 1
ATOM 7021 N N . TRP A 1 864 ? 19.504 -3.709 -34.146 1.00 94.31 864 TRP A N 1
ATOM 7022 C CA . TRP A 1 864 ? 20.294 -4.734 -33.465 1.00 94.31 864 TRP A CA 1
ATOM 7023 C C . TRP A 1 864 ? 19.449 -6.004 -33.260 1.00 94.31 864 TRP A C 1
ATOM 7025 O O . TRP A 1 864 ? 19.208 -6.418 -32.117 1.00 94.31 864 TRP A O 1
ATOM 7035 N N . PRO A 1 865 ? 18.938 -6.605 -34.354 1.00 89.75 865 PRO A N 1
ATOM 7036 C CA . PRO A 1 865 ? 17.953 -7.688 -34.302 1.00 89.75 865 PRO A CA 1
ATOM 7037 C C . PRO A 1 865 ? 18.452 -8.951 -33.582 1.00 89.75 865 PRO A C 1
ATOM 7039 O O . PRO A 1 865 ? 17.634 -9.746 -33.122 1.00 89.75 865 PRO A O 1
ATOM 7042 N N . GLU A 1 866 ? 19.768 -9.124 -33.472 1.00 90.00 866 GLU A N 1
ATOM 7043 C CA . GLU A 1 866 ? 20.457 -10.195 -32.750 1.00 90.00 866 GLU A CA 1
ATOM 7044 C C . GLU A 1 866 ? 20.578 -9.949 -31.233 1.00 90.00 866 GLU A C 1
ATOM 7046 O O . GLU A 1 866 ? 20.760 -10.899 -30.476 1.00 90.00 866 GLU A O 1
ATOM 7051 N N . ARG A 1 867 ? 20.454 -8.693 -30.769 1.00 92.50 867 ARG A N 1
ATOM 7052 C CA . ARG A 1 867 ? 20.602 -8.314 -29.346 1.00 92.50 867 ARG A CA 1
ATOM 7053 C C . ARG A 1 867 ? 19.270 -8.055 -28.653 1.00 92.50 867 ARG A C 1
ATOM 7055 O O . ARG A 1 867 ? 19.113 -8.406 -27.491 1.00 92.50 867 ARG A O 1
ATOM 7062 N N . GLY A 1 868 ? 18.327 -7.399 -29.333 1.00 87.12 868 GLY A N 1
ATOM 7063 C CA . GLY A 1 868 ? 16.980 -7.117 -28.815 1.00 87.12 868 GLY A CA 1
ATOM 7064 C C . GLY A 1 868 ? 16.854 -5.962 -27.803 1.00 87.12 868 GLY A C 1
ATOM 7065 O O . GLY A 1 868 ? 15.739 -5.535 -27.507 1.00 87.12 868 GLY A O 1
ATOM 7066 N N . GLY A 1 869 ? 17.955 -5.410 -27.291 1.00 93.31 869 GLY A N 1
ATOM 7067 C CA . GLY A 1 869 ? 17.938 -4.252 -26.389 1.00 93.31 869 GLY A CA 1
ATOM 7068 C C . GLY A 1 869 ? 17.714 -2.910 -27.094 1.00 93.31 869 GLY A C 1
ATOM 7069 O O . GLY A 1 869 ? 17.812 -2.800 -28.317 1.00 93.31 869 GLY A O 1
ATOM 7070 N N . PHE A 1 870 ? 17.489 -1.851 -26.312 1.00 97.31 870 PHE A N 1
ATOM 7071 C CA . PHE A 1 870 ? 17.467 -0.463 -26.799 1.00 97.31 870 PHE A CA 1
ATOM 7072 C C . PHE A 1 870 ? 18.893 0.085 -26.947 1.00 97.31 870 PHE A C 1
ATOM 7074 O O . PHE A 1 870 ? 19.331 0.982 -26.225 1.00 97.31 870 PHE A O 1
ATOM 7081 N N . VAL A 1 871 ? 19.643 -0.527 -27.862 1.00 97.00 871 VAL A N 1
ATOM 7082 C CA . VAL A 1 871 ? 21.090 -0.348 -27.980 1.00 97.00 871 VAL A CA 1
ATOM 7083 C C . VAL A 1 871 ? 21.447 1.025 -28.561 1.00 97.00 871 VAL A C 1
ATOM 7085 O O . VAL A 1 871 ? 21.018 1.386 -29.657 1.00 97.00 871 VAL A O 1
ATOM 7088 N N . HIS A 1 872 ? 22.294 1.761 -27.846 1.00 97.00 872 HIS A N 1
ATOM 7089 C CA . HIS A 1 872 ? 22.777 3.094 -28.203 1.00 97.00 872 HIS A CA 1
ATOM 7090 C C . HIS A 1 872 ? 24.232 3.300 -27.747 1.00 97.00 872 HIS A C 1
ATOM 7092 O O . HIS A 1 872 ? 24.801 2.453 -27.055 1.00 97.00 872 HIS A O 1
ATOM 7098 N N . ASN A 1 873 ? 24.860 4.401 -28.173 1.00 96.56 873 ASN A N 1
ATOM 7099 C CA . ASN A 1 873 ? 26.255 4.700 -27.846 1.00 96.56 873 ASN A CA 1
ATOM 7100 C C . ASN A 1 873 ? 26.425 5.018 -26.347 1.00 96.56 873 ASN A C 1
ATOM 7102 O O . ASN A 1 873 ? 25.847 5.987 -25.849 1.00 96.56 873 ASN A O 1
ATOM 7106 N N . LEU A 1 874 ? 27.228 4.218 -25.638 1.00 94.88 874 LEU A N 1
ATOM 7107 C CA . LEU A 1 874 ? 27.382 4.321 -24.182 1.00 94.88 874 LEU A CA 1
ATOM 7108 C C . LEU A 1 874 ? 28.298 5.472 -23.753 1.00 94.88 874 LEU A C 1
ATOM 7110 O O . LEU A 1 874 ? 28.079 6.061 -22.698 1.00 94.88 874 LEU A O 1
ATOM 7114 N N . TYR A 1 875 ? 29.281 5.837 -24.577 1.00 93.12 875 TYR A N 1
ATOM 7115 C CA . TYR A 1 875 ? 30.149 6.985 -24.303 1.00 93.12 875 TYR A CA 1
ATOM 7116 C C . TYR A 1 875 ? 29.378 8.304 -24.357 1.00 93.12 875 TYR A C 1
ATOM 7118 O O . TYR A 1 875 ? 29.506 9.147 -23.475 1.00 93.12 875 TYR A O 1
ATOM 7126 N N . ALA A 1 876 ? 28.530 8.473 -25.373 1.00 93.31 876 ALA A N 1
ATOM 7127 C CA . ALA A 1 876 ? 27.679 9.645 -25.490 1.00 93.31 876 ALA A CA 1
ATOM 7128 C C . ALA A 1 876 ? 26.562 9.664 -24.440 1.00 93.31 876 ALA A C 1
ATOM 7130 O O . ALA A 1 876 ? 26.095 10.750 -24.112 1.00 93.31 876 ALA A O 1
ATOM 7131 N N . HIS A 1 877 ? 26.125 8.500 -23.942 1.00 90.88 877 HIS A N 1
ATOM 7132 C CA . HIS A 1 877 ? 25.126 8.374 -22.876 1.00 90.88 877 HIS A CA 1
ATOM 7133 C C . HIS A 1 877 ? 25.635 8.935 -21.546 1.00 90.88 877 HIS A C 1
ATOM 7135 O O . HIS A 1 877 ? 24.951 9.753 -20.926 1.00 90.88 877 HIS A O 1
ATOM 7141 N N . ASP A 1 878 ? 26.815 8.484 -21.118 1.00 88.62 878 ASP A N 1
ATOM 7142 C CA . ASP A 1 878 ? 27.461 8.930 -19.888 1.00 88.62 878 ASP A CA 1
ATOM 7143 C C . ASP A 1 878 ? 28.991 8.754 -19.991 1.00 88.62 878 ASP A C 1
ATOM 7145 O O . ASP A 1 878 ? 29.514 7.657 -19.765 1.00 88.62 878 ASP A O 1
ATOM 7149 N N . PRO A 1 879 ? 29.738 9.814 -20.354 1.00 85.69 879 PRO A N 1
ATOM 7150 C CA . PRO A 1 879 ? 31.182 9.717 -20.539 1.00 85.69 879 PRO A CA 1
ATOM 7151 C C . PRO A 1 879 ? 31.934 9.508 -19.215 1.00 85.69 879 PRO A C 1
ATOM 7153 O O . PRO A 1 879 ? 33.048 8.981 -19.228 1.00 85.69 879 PRO A O 1
ATOM 7156 N N . GLU A 1 880 ? 31.339 9.870 -18.070 1.00 88.19 880 GLU A N 1
ATOM 7157 C CA . GLU A 1 880 ? 31.933 9.658 -16.739 1.00 88.19 880 GLU A CA 1
ATOM 7158 C C . GLU A 1 880 ? 31.951 8.171 -16.364 1.00 88.19 880 GLU A C 1
ATOM 7160 O O . GLU A 1 880 ? 32.763 7.710 -15.555 1.00 88.19 880 GLU A O 1
ATOM 7165 N N . GLU A 1 881 ? 31.105 7.381 -17.024 1.00 87.94 881 GLU A N 1
ATOM 7166 C CA . GLU A 1 881 ? 31.018 5.951 -16.804 1.00 87.94 881 GLU A CA 1
ATOM 7167 C C . GLU A 1 881 ? 32.090 5.151 -17.545 1.00 87.94 881 GLU A C 1
ATOM 7169 O O . GLU A 1 881 ? 32.199 3.947 -17.328 1.00 87.94 881 GLU A O 1
ATOM 7174 N N . GLY A 1 882 ? 32.966 5.811 -18.309 1.00 84.12 882 GLY A N 1
ATOM 7175 C CA . GLY A 1 882 ? 34.200 5.222 -18.835 1.00 84.12 882 GLY A CA 1
ATOM 7176 C C . GLY A 1 882 ? 34.000 4.197 -19.954 1.00 84.12 882 GLY A C 1
ATOM 7177 O O . GLY A 1 882 ? 34.880 3.365 -20.170 1.00 84.12 882 GLY A O 1
ATOM 7178 N N . ALA A 1 883 ? 32.858 4.232 -20.645 1.00 90.56 883 ALA A N 1
ATOM 7179 C CA . ALA A 1 883 ? 32.653 3.474 -21.878 1.00 90.56 883 ALA A CA 1
ATOM 7180 C C . ALA A 1 883 ? 33.559 4.015 -22.995 1.00 90.56 883 ALA A C 1
ATOM 7182 O O . ALA A 1 883 ? 33.817 5.217 -23.058 1.00 90.56 883 ALA A O 1
ATOM 7183 N N . ARG A 1 884 ? 34.041 3.163 -23.904 1.00 91.38 884 ARG A N 1
ATOM 7184 C CA . ARG A 1 884 ? 34.777 3.645 -25.086 1.00 91.38 884 ARG A CA 1
ATOM 7185 C C . ARG A 1 884 ? 33.838 4.313 -26.105 1.00 91.38 884 ARG A C 1
ATOM 7187 O O . ARG A 1 884 ? 32.670 3.933 -26.187 1.00 91.38 884 ARG A O 1
ATOM 7194 N N . PRO A 1 885 ? 34.329 5.253 -26.940 1.00 91.50 885 PRO A N 1
ATOM 7195 C CA . PRO A 1 885 ? 33.523 5.903 -27.982 1.00 91.50 885 PRO A CA 1
ATOM 7196 C C . PRO A 1 885 ? 32.827 4.951 -28.967 1.00 91.50 885 PRO A C 1
ATOM 7198 O O . PRO A 1 885 ? 31.821 5.327 -29.568 1.00 91.50 885 PRO A O 1
ATOM 7201 N N . ASP A 1 886 ? 33.346 3.736 -29.142 1.00 91.81 886 ASP A N 1
ATOM 7202 C CA . ASP A 1 886 ? 32.811 2.687 -30.010 1.00 91.81 886 ASP A CA 1
ATOM 7203 C C . ASP A 1 886 ? 31.950 1.640 -29.272 1.00 91.81 886 ASP A C 1
ATOM 7205 O O . ASP A 1 886 ? 31.453 0.710 -29.904 1.00 91.81 886 ASP A O 1
ATOM 7209 N N . GLU A 1 887 ? 31.729 1.779 -27.959 1.00 93.69 887 GLU A N 1
ATOM 7210 C CA . GLU A 1 887 ? 30.875 0.871 -27.185 1.00 93.69 887 GLU A CA 1
ATOM 7211 C C . GLU A 1 887 ? 29.382 1.197 -27.344 1.00 93.69 887 GLU A C 1
ATOM 7213 O O . GLU A 1 887 ? 28.926 2.321 -27.111 1.00 93.69 887 GLU A O 1
ATOM 7218 N N . TYR A 1 888 ? 28.599 0.165 -27.676 1.00 95.94 888 TYR A N 1
ATOM 7219 C CA . TYR A 1 888 ? 27.145 0.235 -27.812 1.00 95.94 888 TYR A CA 1
ATOM 7220 C C . TYR A 1 888 ? 26.455 -0.780 -26.906 1.00 95.94 888 TYR A C 1
ATOM 7222 O O . TYR A 1 888 ? 26.772 -1.974 -26.915 1.00 95.94 888 TYR A O 1
ATOM 7230 N N . GLY A 1 889 ? 25.437 -0.329 -26.187 1.00 95.69 889 GLY A N 1
ATOM 7231 C CA . GLY A 1 889 ? 24.670 -1.156 -25.266 1.00 95.69 889 GLY A CA 1
ATOM 7232 C C . GLY A 1 889 ? 23.509 -0.378 -24.672 1.00 95.69 889 GLY A C 1
ATOM 7233 O O . GLY A 1 889 ? 22.912 0.442 -25.362 1.00 95.69 889 GLY A O 1
ATOM 7234 N N . GLY A 1 890 ? 23.196 -0.617 -23.404 1.00 95.69 890 GLY A N 1
ATOM 7235 C CA . GLY A 1 890 ? 22.154 0.130 -22.711 1.00 95.69 890 GLY A CA 1
ATOM 7236 C C . GLY A 1 890 ? 22.341 0.168 -21.202 1.00 95.69 890 GLY A C 1
ATOM 7237 O O . GLY A 1 890 ? 23.298 -0.386 -20.648 1.00 95.69 890 GLY A O 1
ATOM 7238 N N . SER A 1 891 ? 21.392 0.811 -20.530 1.00 96.19 891 SER A N 1
ATOM 7239 C CA . SER A 1 891 ? 21.319 0.851 -19.075 1.00 96.19 891 SER A CA 1
ATOM 7240 C C . SER A 1 891 ? 20.146 -0.008 -18.587 1.00 96.19 891 SER A C 1
ATOM 7242 O O . SER A 1 891 ? 18.985 0.352 -18.814 1.00 96.19 891 SER A O 1
ATOM 7244 N N . PRO A 1 892 ? 20.404 -1.129 -17.882 1.00 96.69 892 PRO A N 1
ATOM 7245 C CA . PRO A 1 892 ? 19.347 -2.028 -17.419 1.00 96.69 892 PRO A CA 1
ATOM 7246 C C . PRO A 1 892 ? 18.248 -1.349 -16.593 1.00 96.69 892 PRO A C 1
ATOM 7248 O O . PRO A 1 892 ? 17.064 -1.612 -16.804 1.00 96.69 892 PRO A O 1
ATOM 7251 N N . PHE A 1 893 ? 18.605 -0.425 -15.695 1.00 94.81 893 PHE A N 1
ATOM 7252 C CA . PHE A 1 893 ? 17.600 0.280 -14.896 1.00 94.81 893 PHE A CA 1
ATOM 7253 C C . PHE A 1 893 ? 16.783 1.275 -15.734 1.00 94.81 893 PHE A C 1
ATOM 7255 O O . PHE A 1 893 ? 15.585 1.420 -15.501 1.00 94.81 893 PHE A O 1
ATOM 7262 N N . MET A 1 894 ? 17.393 1.948 -16.721 1.00 96.75 894 MET A N 1
ATOM 7263 C CA . MET A 1 894 ? 16.656 2.847 -17.618 1.00 96.75 894 MET A CA 1
ATOM 7264 C C . MET A 1 894 ? 15.763 2.071 -18.587 1.00 96.75 894 MET A C 1
ATOM 7266 O O . MET A 1 894 ? 14.662 2.526 -18.888 1.00 96.75 894 MET A O 1
ATOM 7270 N N . THR A 1 895 ? 16.192 0.881 -19.009 1.00 97.94 895 THR A N 1
ATOM 7271 C CA . THR A 1 895 ? 15.347 -0.070 -19.740 1.00 97.94 895 THR A CA 1
ATOM 7272 C C . THR A 1 895 ? 14.137 -0.478 -18.896 1.00 97.94 895 THR A C 1
ATOM 7274 O O . THR A 1 895 ? 13.026 -0.475 -19.410 1.00 97.94 895 THR A O 1
ATOM 7277 N N . GLY A 1 896 ? 14.299 -0.726 -17.589 1.00 96.88 896 GLY A N 1
ATOM 7278 C CA . GLY A 1 896 ? 13.170 -0.972 -16.679 1.00 96.88 896 GLY A CA 1
ATOM 7279 C C . GLY A 1 896 ? 12.165 0.186 -16.602 1.00 96.88 896 GLY A C 1
ATOM 7280 O O . GLY A 1 896 ? 10.958 -0.053 -16.603 1.00 96.88 896 GLY A O 1
ATOM 7281 N N . LEU A 1 897 ? 12.649 1.436 -16.610 1.00 96.06 897 LEU A N 1
ATOM 7282 C CA . LEU A 1 897 ? 11.800 2.637 -16.678 1.00 96.06 897 LEU A CA 1
ATOM 7283 C C . LEU A 1 897 ? 11.038 2.730 -18.007 1.00 96.06 897 LEU A C 1
ATOM 7285 O O . LEU A 1 897 ? 9.865 3.084 -18.022 1.00 96.06 897 LEU A O 1
ATOM 7289 N N . LEU A 1 898 ? 11.700 2.429 -19.126 1.00 98.19 898 LEU A N 1
ATOM 7290 C CA . LEU A 1 898 ? 11.077 2.437 -20.450 1.00 98.19 898 LEU A CA 1
ATOM 7291 C C . LEU A 1 898 ? 10.046 1.315 -20.602 1.00 98.19 898 LEU A C 1
ATOM 7293 O O . LEU A 1 898 ? 8.966 1.537 -21.145 1.00 98.19 898 LEU A O 1
ATOM 7297 N N . LEU A 1 899 ? 10.348 0.135 -20.062 1.00 98.44 899 LEU A N 1
ATOM 7298 C CA . LEU A 1 899 ? 9.428 -0.994 -20.052 1.00 98.44 899 LEU A CA 1
ATOM 7299 C C . LEU A 1 899 ? 8.160 -0.696 -19.255 1.00 98.44 899 LEU A C 1
ATOM 7301 O O . LEU A 1 899 ? 7.131 -1.261 -19.579 1.00 98.44 899 LEU A O 1
ATOM 7305 N N . GLU A 1 900 ? 8.173 0.213 -18.280 1.00 95.88 900 GLU A N 1
ATOM 7306 C CA . GLU A 1 900 ? 6.938 0.643 -17.608 1.00 95.88 900 GLU A CA 1
ATOM 7307 C C . GLU A 1 900 ? 5.952 1.286 -18.593 1.00 95.88 900 GLU A C 1
ATOM 7309 O O . GLU A 1 900 ? 4.778 0.921 -18.627 1.00 95.88 900 GLU A O 1
ATOM 7314 N N . ALA A 1 901 ? 6.445 2.176 -19.462 1.00 97.69 901 ALA A N 1
ATOM 7315 C CA . ALA A 1 901 ? 5.632 2.804 -20.500 1.00 97.69 901 ALA A CA 1
ATOM 7316 C C . ALA A 1 901 ? 5.155 1.781 -21.546 1.00 97.69 901 ALA A C 1
ATOM 7318 O O . ALA A 1 901 ? 3.985 1.786 -21.923 1.00 97.69 901 ALA A O 1
ATOM 7319 N N . ILE A 1 902 ? 6.037 0.875 -21.985 1.00 98.69 902 ILE A N 1
ATOM 7320 C CA . ILE A 1 902 ? 5.711 -0.136 -23.006 1.00 98.69 902 ILE A CA 1
ATOM 7321 C C . ILE A 1 902 ? 4.717 -1.177 -22.470 1.00 98.69 902 ILE A C 1
ATOM 7323 O O . ILE A 1 902 ? 3.769 -1.531 -23.167 1.00 98.69 902 ILE A O 1
ATOM 7327 N N . VAL A 1 903 ? 4.889 -1.644 -21.228 1.00 98.00 903 VAL A N 1
ATOM 7328 C CA . VAL A 1 903 ? 3.957 -2.570 -20.562 1.00 98.00 903 VAL A CA 1
ATOM 7329 C C . VAL A 1 903 ? 2.569 -1.952 -20.502 1.00 98.00 903 VAL A C 1
ATOM 7331 O O . VAL A 1 903 ? 1.596 -2.583 -20.914 1.00 98.00 903 VAL A O 1
ATOM 7334 N N . LYS A 1 904 ? 2.485 -0.694 -20.068 1.00 95.94 904 LYS A N 1
ATOM 7335 C CA . LYS A 1 904 ? 1.221 0.027 -19.969 1.00 95.94 904 LYS A CA 1
ATOM 7336 C C . LYS A 1 904 ? 0.571 0.267 -21.334 1.00 95.94 904 LYS A C 1
ATOM 7338 O O . LYS A 1 904 ? -0.630 0.065 -21.489 1.00 95.94 904 LYS A O 1
ATOM 7343 N N . TYR A 1 905 ? 1.369 0.615 -22.345 1.00 97.56 905 TYR A N 1
ATOM 7344 C CA . TYR A 1 905 ? 0.913 0.707 -23.734 1.00 97.56 905 TYR A CA 1
ATOM 7345 C C . TYR A 1 905 ? 0.334 -0.625 -24.230 1.00 97.56 905 TYR A C 1
ATOM 7347 O O . TYR A 1 905 ? -0.752 -0.650 -24.810 1.00 97.56 905 TYR A O 1
ATOM 7355 N N . HIS A 1 906 ? 1.015 -1.742 -23.953 1.00 96.88 906 HIS A N 1
ATOM 7356 C CA . HIS A 1 906 ? 0.538 -3.078 -24.308 1.00 96.88 906 HIS A CA 1
ATOM 7357 C C . HIS A 1 906 ? -0.775 -3.432 -23.595 1.00 96.88 906 HIS A C 1
ATOM 7359 O O . HIS A 1 906 ? -1.676 -3.956 -24.236 1.00 96.88 906 HIS A O 1
ATOM 7365 N N . GLN A 1 907 ? -0.930 -3.109 -22.305 1.00 92.12 907 GLN A N 1
ATOM 7366 C CA . GLN A 1 907 ? -2.177 -3.364 -21.556 1.00 92.12 907 GLN A CA 1
ATOM 7367 C C . GLN A 1 907 ? -3.391 -2.622 -22.137 1.00 92.12 907 GLN A C 1
ATOM 7369 O O . GLN A 1 907 ? -4.521 -3.095 -22.024 1.00 92.12 907 GLN A O 1
ATOM 7374 N N . ILE A 1 908 ? -3.168 -1.457 -22.746 1.00 89.94 908 ILE A N 1
ATOM 7375 C CA . ILE A 1 908 ? -4.228 -0.653 -23.364 1.00 89.94 908 ILE A CA 1
ATOM 7376 C C . ILE A 1 908 ? -4.536 -1.130 -24.786 1.00 89.94 908 ILE A C 1
ATOM 7378 O O . ILE A 1 908 ? -5.697 -1.155 -25.181 1.00 89.94 908 ILE A O 1
ATOM 7382 N N . THR A 1 909 ? -3.508 -1.481 -25.563 1.00 91.62 909 THR A N 1
ATOM 7383 C CA . THR A 1 909 ? -3.637 -1.682 -27.018 1.00 91.62 909 THR A CA 1
ATOM 7384 C C . THR A 1 909 ? -3.622 -3.137 -27.470 1.00 91.62 909 THR A C 1
ATOM 7386 O O . THR A 1 909 ? -4.072 -3.422 -28.575 1.00 91.62 909 THR A O 1
ATOM 7389 N N . GLY A 1 910 ? -3.056 -4.050 -26.676 1.00 89.06 910 GLY A N 1
ATOM 7390 C CA . GLY A 1 910 ? -2.755 -5.416 -27.111 1.00 89.06 910 GLY A CA 1
ATOM 7391 C C . GLY A 1 910 ? -1.735 -5.494 -28.257 1.00 89.06 910 GLY A C 1
ATOM 7392 O O . GLY A 1 910 ? -1.718 -6.477 -28.986 1.00 89.06 910 GLY A O 1
ATOM 7393 N N . SER A 1 911 ? -0.917 -4.454 -28.468 1.00 91.25 911 SER A N 1
ATOM 7394 C CA . SER A 1 911 ? -0.014 -4.355 -29.624 1.00 91.25 911 SER A CA 1
ATOM 7395 C C . SER A 1 911 ? 1.031 -5.479 -29.686 1.00 91.25 911 SER A C 1
ATOM 7397 O O . SER A 1 911 ? 1.920 -5.565 -28.836 1.00 91.25 911 SER A O 1
ATOM 7399 N N . ASP A 1 912 ? 1.019 -6.255 -30.774 1.00 91.50 912 ASP A N 1
ATOM 7400 C CA . ASP A 1 912 ? 2.022 -7.295 -31.055 1.00 91.50 912 ASP A CA 1
ATOM 7401 C C . ASP A 1 912 ? 3.458 -6.760 -31.069 1.00 91.50 912 ASP A C 1
ATOM 7403 O O . ASP A 1 912 ? 4.398 -7.446 -30.668 1.00 91.50 912 ASP A O 1
ATOM 7407 N N . ILE A 1 913 ? 3.646 -5.527 -31.548 1.00 94.00 913 ILE A N 1
ATOM 7408 C CA . ILE A 1 913 ? 4.963 -4.883 -31.587 1.00 94.00 913 ILE A CA 1
ATOM 7409 C C . ILE A 1 913 ? 5.441 -4.576 -30.166 1.00 94.00 913 ILE A C 1
ATOM 7411 O O . ILE A 1 913 ? 6.611 -4.792 -29.853 1.00 94.00 913 ILE A O 1
ATOM 7415 N N . ALA A 1 914 ? 4.544 -4.115 -29.292 1.00 97.19 914 ALA A N 1
ATOM 7416 C CA . ALA A 1 914 ? 4.873 -3.875 -27.892 1.00 97.19 914 ALA A CA 1
ATOM 7417 C C . ALA A 1 914 ? 5.190 -5.188 -27.158 1.00 97.19 914 ALA A C 1
ATOM 7419 O O . ALA A 1 914 ? 6.175 -5.245 -26.423 1.00 97.19 914 ALA A O 1
ATOM 7420 N N . ALA A 1 915 ? 4.422 -6.255 -27.406 1.00 96.00 915 ALA A N 1
ATOM 7421 C CA . ALA A 1 915 ? 4.694 -7.584 -26.858 1.00 96.00 915 ALA A CA 1
ATOM 7422 C C . ALA A 1 915 ? 6.087 -8.097 -27.265 1.00 96.00 915 ALA A C 1
A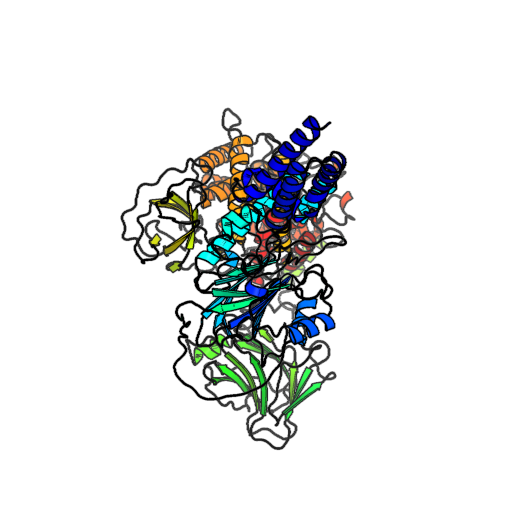TOM 7424 O O . ALA A 1 915 ? 6.896 -8.455 -26.405 1.00 96.00 915 ALA A O 1
ATOM 7425 N N . ASP A 1 916 ? 6.404 -8.072 -28.563 1.00 96.69 916 ASP A N 1
ATOM 7426 C CA . ASP A 1 916 ? 7.716 -8.490 -29.068 1.00 96.69 916 ASP A CA 1
ATOM 7427 C C . ASP A 1 916 ? 8.848 -7.612 -28.511 1.00 96.69 916 ASP A C 1
ATOM 7429 O O . ASP A 1 916 ? 9.895 -8.121 -28.107 1.00 96.69 916 ASP A O 1
ATOM 7433 N N . SER A 1 917 ? 8.627 -6.296 -28.429 1.00 98.19 917 SER A N 1
ATOM 7434 C CA . SER A 1 917 ? 9.576 -5.340 -27.848 1.00 98.19 917 SER A CA 1
ATOM 7435 C C . SER A 1 917 ? 9.919 -5.673 -26.394 1.00 98.19 917 SER A C 1
ATOM 7437 O O . SER A 1 917 ? 11.102 -5.681 -26.036 1.00 98.19 917 SER A O 1
ATOM 7439 N N . ILE A 1 918 ? 8.909 -6.004 -25.577 1.00 98.50 918 ILE A N 1
ATOM 7440 C CA . ILE A 1 918 ? 9.084 -6.433 -24.183 1.00 98.50 918 ILE A CA 1
ATOM 7441 C C . ILE A 1 918 ? 9.948 -7.689 -24.134 1.00 98.50 918 ILE A C 1
ATOM 7443 O O . ILE A 1 918 ? 10.962 -7.703 -23.437 1.00 98.50 918 ILE A O 1
ATOM 7447 N N . PHE A 1 919 ? 9.600 -8.727 -24.897 1.00 97.62 919 PHE A N 1
ATOM 7448 C CA . PHE A 1 919 ? 10.353 -9.976 -24.862 1.00 97.62 919 PHE A CA 1
ATOM 7449 C C . PHE A 1 919 ? 11.812 -9.808 -25.316 1.00 97.62 919 PHE A C 1
ATOM 7451 O O . PHE A 1 919 ? 12.723 -10.344 -24.683 1.00 97.62 919 PHE A O 1
ATOM 7458 N N . ARG A 1 920 ? 12.059 -9.019 -26.371 1.00 96.81 920 ARG A N 1
ATOM 7459 C CA . ARG A 1 920 ? 13.414 -8.676 -26.838 1.00 96.81 920 ARG A CA 1
ATOM 7460 C C . ARG A 1 920 ? 14.229 -7.958 -25.762 1.00 96.81 920 ARG A C 1
ATOM 7462 O O . ARG A 1 920 ? 15.388 -8.303 -25.542 1.00 96.81 920 ARG A O 1
ATOM 7469 N N . ALA A 1 921 ? 13.622 -6.996 -25.069 1.00 98.19 921 ALA A N 1
ATOM 7470 C CA . ALA A 1 921 ? 14.286 -6.266 -23.996 1.00 98.19 921 ALA A CA 1
ATOM 7471 C C . ALA A 1 921 ? 14.585 -7.164 -22.785 1.00 98.19 921 ALA A C 1
ATOM 7473 O O . ALA A 1 921 ? 15.654 -7.043 -22.190 1.00 98.19 921 ALA A O 1
ATOM 7474 N N . LEU A 1 922 ? 13.685 -8.088 -22.430 1.00 97.94 922 LEU A N 1
ATOM 7475 C CA . LEU A 1 922 ? 13.913 -9.046 -21.344 1.00 97.94 922 LEU A CA 1
ATOM 7476 C C . LEU A 1 922 ? 15.031 -10.037 -21.673 1.00 97.94 922 LEU A C 1
ATOM 7478 O O . LEU A 1 922 ? 15.885 -10.284 -20.824 1.00 97.94 922 LEU A O 1
ATOM 7482 N N . ASP A 1 923 ? 15.073 -10.566 -22.897 1.00 95.25 923 ASP A N 1
ATOM 7483 C CA . ASP A 1 923 ? 16.172 -11.438 -23.324 1.00 95.25 923 ASP A CA 1
ATOM 7484 C C . ASP A 1 923 ? 17.508 -10.685 -23.323 1.00 95.25 923 ASP A C 1
ATOM 7486 O O . ASP A 1 923 ? 18.508 -11.205 -22.831 1.00 95.25 923 ASP A O 1
ATOM 7490 N N . TRP A 1 924 ? 17.522 -9.429 -23.776 1.00 97.00 924 TRP A N 1
ATOM 7491 C CA . TRP A 1 924 ? 18.704 -8.572 -23.685 1.00 97.00 924 TRP A CA 1
ATOM 7492 C C . TRP A 1 924 ? 19.150 -8.338 -22.233 1.00 97.00 924 TRP A C 1
ATOM 7494 O O . TRP A 1 924 ? 20.336 -8.449 -21.917 1.00 97.00 924 TRP A O 1
ATOM 7504 N N . LEU A 1 925 ? 18.212 -8.069 -21.318 1.00 97.38 925 LEU A N 1
ATOM 7505 C CA . LEU A 1 925 ? 18.511 -7.916 -19.891 1.00 97.38 925 LEU A CA 1
ATOM 7506 C C . LEU A 1 925 ? 19.111 -9.196 -19.296 1.00 97.38 925 LEU A C 1
ATOM 7508 O O . LEU A 1 925 ? 20.035 -9.103 -18.491 1.00 97.38 925 LEU A O 1
ATOM 7512 N N . ILE A 1 926 ? 18.624 -10.373 -19.696 1.00 95.06 926 ILE A N 1
ATOM 7513 C CA . ILE A 1 926 ? 19.171 -11.665 -19.262 1.00 95.06 926 ILE A CA 1
ATOM 7514 C C . ILE A 1 926 ? 20.585 -11.871 -19.816 1.00 95.06 926 ILE A C 1
ATOM 7516 O O . ILE A 1 926 ? 21.486 -12.241 -19.066 1.00 95.06 926 ILE A O 1
ATOM 7520 N N . ASN A 1 927 ? 20.784 -11.621 -21.109 1.00 92.44 927 ASN A N 1
ATOM 7521 C CA . ASN A 1 927 ? 22.020 -11.973 -21.805 1.00 92.44 927 ASN A CA 1
ATOM 7522 C C . ASN A 1 927 ? 23.156 -10.975 -21.548 1.00 92.44 927 ASN A C 1
ATOM 7524 O O . ASN A 1 927 ? 24.312 -11.366 -21.405 1.00 92.44 927 ASN A O 1
ATOM 7528 N N . GLU A 1 928 ? 22.840 -9.684 -21.472 1.00 94.69 928 GLU A N 1
ATOM 7529 C CA . GLU A 1 928 ? 23.840 -8.618 -21.379 1.00 94.69 928 GLU A CA 1
ATOM 7530 C C . GLU A 1 928 ? 23.707 -7.776 -20.106 1.00 94.69 928 GLU A C 1
ATOM 7532 O O . GLU A 1 928 ? 24.715 -7.306 -19.564 1.00 94.69 928 GLU A O 1
ATOM 7537 N N . GLY A 1 929 ? 22.478 -7.599 -19.610 1.00 95.00 929 GLY A N 1
ATOM 7538 C CA . GLY A 1 929 ? 22.167 -6.753 -18.456 1.00 95.00 929 GLY A CA 1
ATOM 7539 C C . GLY A 1 929 ? 22.501 -7.371 -17.095 1.00 95.00 929 GLY A C 1
ATOM 7540 O O . GLY A 1 929 ? 22.838 -6.632 -16.166 1.00 95.00 929 GLY A O 1
ATOM 7541 N N . LEU A 1 930 ? 22.441 -8.699 -16.956 1.00 94.50 930 LEU A N 1
ATOM 7542 C CA . LEU A 1 930 ? 22.746 -9.392 -15.702 1.00 94.50 930 LEU A CA 1
ATOM 7543 C C . LEU A 1 930 ? 24.225 -9.250 -15.326 1.00 94.50 930 LEU A C 1
ATOM 7545 O O . LEU A 1 930 ? 25.134 -9.388 -16.148 1.00 94.50 930 LEU A O 1
ATOM 7549 N N . ALA A 1 931 ? 24.465 -8.971 -14.048 1.00 93.00 931 ALA A N 1
ATOM 7550 C CA . ALA A 1 931 ? 25.792 -8.988 -13.460 1.00 93.00 931 ALA A CA 1
ATOM 7551 C C . ALA A 1 931 ? 26.298 -10.428 -13.287 1.00 93.00 931 ALA A C 1
ATOM 7553 O O . ALA A 1 931 ? 25.536 -11.393 -13.354 1.00 93.00 931 ALA A O 1
ATOM 7554 N N . SER A 1 932 ? 27.591 -10.567 -12.991 1.00 84.25 932 SER A N 1
ATOM 7555 C CA . SER A 1 932 ? 28.256 -11.872 -12.833 1.00 84.25 932 SER A CA 1
ATOM 7556 C C . SER A 1 932 ? 27.633 -12.778 -11.759 1.00 84.25 932 SER A C 1
ATOM 7558 O O . SER A 1 932 ? 27.771 -13.995 -11.824 1.00 84.25 932 SER A O 1
ATOM 7560 N N . THR A 1 933 ? 26.924 -12.202 -10.786 1.00 83.12 933 THR A N 1
ATOM 7561 C CA . THR A 1 933 ? 26.235 -12.934 -9.714 1.00 83.12 933 THR A CA 1
ATOM 7562 C C . THR A 1 933 ? 24.887 -13.520 -10.145 1.00 83.12 933 THR A C 1
ATOM 7564 O O . THR A 1 933 ? 24.347 -14.378 -9.452 1.00 83.12 933 THR A O 1
ATOM 7567 N N . GLY A 1 934 ? 24.313 -13.062 -11.264 1.00 86.94 934 GLY A N 1
ATOM 7568 C CA . GLY A 1 934 ? 23.017 -13.519 -11.780 1.00 86.94 934 GLY A CA 1
ATOM 7569 C C . GLY A 1 934 ? 21.790 -13.123 -10.944 1.00 86.94 934 GLY A C 1
ATOM 7570 O O . GLY A 1 934 ? 20.672 -13.464 -11.321 1.00 86.94 934 GLY A O 1
ATOM 7571 N N . ASP A 1 935 ? 21.974 -12.416 -9.827 1.00 88.38 935 ASP A N 1
ATOM 7572 C CA . ASP A 1 935 ? 20.920 -11.930 -8.921 1.00 88.38 935 ASP A CA 1
ATOM 7573 C C . ASP A 1 935 ? 20.823 -10.393 -8.887 1.00 88.38 935 ASP A C 1
ATOM 7575 O O . ASP A 1 935 ? 20.049 -9.824 -8.118 1.00 88.38 935 ASP A O 1
ATOM 7579 N N . SER A 1 936 ? 21.594 -9.705 -9.729 1.00 94.06 936 SER A N 1
ATOM 7580 C CA . SER A 1 936 ? 21.677 -8.247 -9.792 1.00 94.06 936 SER A CA 1
ATOM 7581 C C . SER A 1 936 ? 21.933 -7.780 -11.223 1.00 94.06 936 SER A C 1
ATOM 7583 O O . SER A 1 936 ? 22.539 -8.506 -12.014 1.00 94.06 936 SER A O 1
ATOM 7585 N N . LEU A 1 937 ? 21.481 -6.574 -11.568 1.00 95.69 937 LEU A N 1
ATOM 7586 C CA . LEU A 1 937 ? 21.707 -5.968 -12.884 1.00 95.69 937 LEU A CA 1
ATOM 7587 C C . LEU A 1 937 ? 22.925 -5.039 -12.871 1.00 95.69 937 LEU A C 1
ATOM 7589 O O . LEU A 1 937 ? 23.210 -4.372 -11.875 1.00 95.69 937 LEU A O 1
ATOM 7593 N N . LYS A 1 938 ? 23.645 -4.971 -13.994 1.00 95.31 938 LYS A N 1
ATOM 7594 C CA . LYS A 1 938 ? 24.702 -3.977 -14.221 1.00 95.31 938 LYS A CA 1
ATOM 7595 C C . LYS A 1 938 ? 24.099 -2.567 -14.262 1.00 95.31 938 LYS A C 1
ATOM 7597 O O . LYS A 1 938 ? 22.935 -2.388 -14.614 1.00 95.31 938 LYS A O 1
ATOM 7602 N N . TYR A 1 939 ? 24.906 -1.556 -13.948 1.00 94.12 939 TYR A N 1
ATOM 7603 C CA . TYR A 1 939 ? 24.488 -0.157 -14.096 1.00 94.12 939 TYR A CA 1
ATOM 7604 C C . TYR A 1 939 ? 24.378 0.249 -15.579 1.00 94.12 939 TYR A C 1
ATOM 7606 O O . TYR A 1 939 ? 23.376 0.827 -16.010 1.00 94.12 939 TYR A O 1
ATOM 7614 N N . LEU A 1 940 ? 25.389 -0.142 -16.360 1.00 94.38 940 LEU A N 1
ATOM 7615 C CA . LEU A 1 940 ? 25.499 -0.027 -17.816 1.00 94.38 940 LEU A CA 1
ATOM 7616 C C . LEU A 1 940 ? 26.063 -1.340 -18.363 1.00 94.38 940 LEU A C 1
ATOM 7618 O O . LEU A 1 940 ? 26.833 -2.012 -17.677 1.00 94.38 940 LEU A O 1
ATOM 7622 N N . THR A 1 941 ? 25.745 -1.697 -19.604 1.00 94.50 941 THR A N 1
ATOM 7623 C CA . THR A 1 941 ? 26.344 -2.870 -20.269 1.00 94.50 941 THR A CA 1
ATOM 7624 C C . THR A 1 941 ? 27.709 -2.577 -20.905 1.00 94.50 941 THR A C 1
ATOM 7626 O O . THR A 1 941 ? 28.128 -3.308 -21.796 1.00 94.50 941 THR A O 1
ATOM 7629 N N . ALA A 1 942 ? 28.389 -1.512 -20.469 1.00 92.31 942 ALA A N 1
ATOM 7630 C CA . ALA A 1 942 ? 29.748 -1.174 -20.892 1.00 92.31 942 ALA A CA 1
ATOM 7631 C C . ALA A 1 942 ? 30.764 -2.210 -20.386 1.00 92.31 942 ALA A C 1
ATOM 7633 O O . ALA A 1 942 ? 30.553 -2.843 -19.343 1.00 92.31 942 ALA A O 1
ATOM 7634 N N . ASP A 1 943 ? 31.908 -2.324 -21.059 1.00 90.06 943 ASP A N 1
ATOM 7635 C CA . ASP A 1 943 ? 32.935 -3.327 -20.730 1.00 90.06 943 ASP A CA 1
ATOM 7636 C C . ASP A 1 943 ? 33.487 -3.159 -19.307 1.00 90.06 943 ASP A C 1
ATOM 7638 O O . ASP A 1 943 ? 33.755 -4.145 -18.613 1.00 90.06 943 ASP A O 1
ATOM 7642 N N . LYS A 1 944 ? 33.551 -1.915 -18.809 1.00 90.00 944 LYS A N 1
ATOM 7643 C CA . LYS A 1 944 ? 33.881 -1.586 -17.408 1.00 90.00 944 LYS A CA 1
ATOM 7644 C C . LYS A 1 944 ? 33.047 -2.392 -16.402 1.00 90.00 944 LYS A C 1
ATOM 7646 O O . LYS A 1 944 ? 33.537 -2.761 -15.336 1.00 90.00 944 LYS A O 1
ATOM 7651 N N . TYR A 1 945 ? 31.792 -2.690 -16.738 1.00 90.62 945 TYR A N 1
ATOM 7652 C CA . TYR A 1 945 ? 30.840 -3.387 -15.876 1.00 90.62 945 TYR A CA 1
ATOM 7653 C C . TYR A 1 945 ? 30.776 -4.902 -16.111 1.00 90.62 945 TYR A C 1
ATOM 7655 O O . TYR A 1 945 ? 30.023 -5.584 -15.405 1.00 90.62 945 TYR A O 1
ATOM 7663 N N . ALA A 1 946 ? 31.580 -5.455 -17.029 1.00 86.25 946 ALA A N 1
ATOM 7664 C CA . ALA A 1 946 ? 31.563 -6.877 -17.384 1.00 86.25 946 ALA A CA 1
ATOM 7665 C C . ALA A 1 946 ? 31.772 -7.805 -16.173 1.00 86.25 946 ALA A C 1
ATOM 7667 O O . ALA A 1 946 ? 31.129 -8.847 -16.074 1.00 86.25 946 ALA A O 1
ATOM 7668 N N . ARG A 1 947 ? 32.616 -7.397 -15.212 1.00 86.62 947 ARG A N 1
ATOM 7669 C CA . ARG A 1 947 ? 32.892 -8.137 -13.962 1.00 86.62 947 ARG A CA 1
ATOM 7670 C C . ARG A 1 947 ? 32.219 -7.535 -12.723 1.00 86.62 947 ARG A C 1
ATOM 7672 O O . ARG A 1 947 ? 32.564 -7.898 -11.601 1.00 86.62 947 ARG A O 1
ATOM 7679 N N . SER A 1 948 ? 31.286 -6.597 -12.896 1.00 89.38 948 SER A N 1
ATOM 7680 C CA . SER A 1 948 ? 30.596 -5.987 -11.756 1.00 89.38 948 SER A CA 1
ATOM 7681 C C . SER A 1 948 ? 29.712 -7.005 -11.019 1.00 89.38 948 SER A C 1
ATOM 7683 O O . SER A 1 948 ? 29.249 -7.997 -11.595 1.00 89.38 948 SER A O 1
ATOM 7685 N N . LYS A 1 949 ? 29.459 -6.740 -9.730 1.00 88.62 949 LYS A N 1
ATOM 7686 C CA . LYS A 1 949 ? 28.479 -7.469 -8.901 1.00 88.62 949 LYS A CA 1
ATOM 7687 C C . LYS A 1 949 ? 27.051 -6.901 -9.035 1.00 88.62 949 LYS A C 1
ATOM 7689 O O . LYS A 1 949 ? 26.153 -7.311 -8.308 1.00 88.62 949 LYS A O 1
ATOM 7694 N N . GLY A 1 950 ? 26.856 -5.955 -9.957 1.00 91.25 950 GLY A N 1
ATOM 7695 C CA . GLY A 1 950 ? 25.593 -5.259 -10.190 1.00 91.25 950 GLY A CA 1
ATOM 7696 C C . GLY A 1 950 ? 25.217 -4.247 -9.106 1.00 91.25 950 GLY A C 1
ATOM 7697 O O . GLY A 1 950 ? 25.982 -4.000 -8.173 1.00 91.25 950 GLY A O 1
ATOM 7698 N N . VAL A 1 951 ? 24.024 -3.666 -9.247 1.00 91.81 951 VAL A N 1
ATOM 7699 C CA . VAL A 1 951 ? 23.458 -2.632 -8.369 1.00 91.81 951 VAL A CA 1
ATOM 7700 C C . VAL A 1 951 ? 22.097 -3.101 -7.826 1.00 91.81 951 VAL A C 1
ATOM 7702 O O . VAL A 1 951 ? 21.062 -2.793 -8.422 1.00 91.81 951 VAL A O 1
ATOM 7705 N N . PRO A 1 952 ? 22.068 -3.838 -6.696 1.00 90.44 952 PRO A N 1
ATOM 7706 C CA . PRO A 1 952 ? 20.835 -4.401 -6.133 1.00 90.44 952 PRO A CA 1
ATOM 7707 C C . PRO A 1 952 ? 19.721 -3.376 -5.888 1.00 90.44 952 PRO A C 1
ATOM 7709 O O . PRO A 1 952 ? 18.546 -3.700 -6.050 1.00 90.44 952 PRO A O 1
ATOM 7712 N N . ASP A 1 953 ? 20.083 -2.134 -5.554 1.00 88.94 953 ASP A N 1
ATOM 7713 C CA . ASP A 1 953 ? 19.164 -1.010 -5.313 1.00 88.94 953 ASP A CA 1
ATOM 7714 C C . ASP A 1 953 ? 18.247 -0.715 -6.507 1.00 88.94 953 ASP A C 1
ATOM 7716 O O . ASP A 1 953 ? 17.157 -0.170 -6.344 1.00 88.94 953 ASP A O 1
ATOM 7720 N N . LEU A 1 954 ? 18.685 -1.074 -7.717 1.00 92.25 954 LEU A N 1
ATOM 7721 C CA . LEU A 1 954 ? 17.963 -0.802 -8.955 1.00 92.25 954 LEU A CA 1
ATOM 7722 C C . LEU A 1 954 ? 17.151 -1.998 -9.453 1.00 92.25 954 LEU A C 1
ATOM 7724 O O . LEU A 1 954 ? 16.322 -1.823 -10.345 1.00 92.25 954 LEU A O 1
ATOM 7728 N N . ASN A 1 955 ? 17.335 -3.193 -8.879 1.00 96.19 955 ASN A N 1
ATOM 7729 C CA . ASN A 1 955 ? 16.634 -4.403 -9.317 1.00 96.19 955 ASN A CA 1
ATOM 7730 C C . ASN A 1 955 ? 15.115 -4.202 -9.320 1.00 96.19 955 ASN A C 1
ATOM 7732 O O . ASN A 1 955 ? 14.435 -4.551 -10.286 1.00 96.19 955 ASN A O 1
ATOM 7736 N N . LEU A 1 956 ? 14.582 -3.601 -8.254 1.00 95.50 956 LEU A N 1
ATOM 7737 C CA . LEU A 1 956 ? 13.142 -3.445 -8.067 1.00 95.50 956 LEU A CA 1
ATOM 7738 C C . LEU A 1 956 ? 12.491 -2.442 -9.042 1.00 95.50 956 LEU A C 1
ATOM 7740 O O . LEU A 1 956 ? 11.280 -2.499 -9.234 1.00 95.50 956 LEU A O 1
ATOM 7744 N N . LEU A 1 957 ? 13.267 -1.610 -9.749 1.00 93.62 957 LEU A N 1
ATOM 7745 C CA . LEU A 1 957 ? 12.737 -0.829 -10.877 1.00 93.62 957 LEU A CA 1
ATOM 7746 C C . LEU A 1 957 ? 12.467 -1.672 -12.127 1.00 93.62 957 LEU A C 1
ATOM 7748 O O . LEU A 1 957 ? 11.778 -1.208 -13.029 1.00 93.62 957 LEU A O 1
ATOM 7752 N N . VAL A 1 958 ? 13.056 -2.866 -12.231 1.00 97.31 958 VAL A N 1
ATOM 7753 C CA . VAL A 1 958 ? 13.076 -3.653 -13.476 1.00 97.31 958 VAL A CA 1
ATOM 7754 C C . VAL A 1 958 ? 12.204 -4.902 -13.374 1.00 97.31 958 VAL A C 1
ATOM 7756 O O . VAL A 1 958 ? 11.616 -5.328 -14.364 1.00 97.31 958 VAL A O 1
ATOM 7759 N N . VAL A 1 959 ? 12.074 -5.477 -12.174 1.00 97.75 959 VAL A N 1
ATOM 7760 C CA . VAL A 1 959 ? 11.345 -6.738 -11.927 1.00 97.75 959 VAL A CA 1
ATOM 7761 C C . VAL A 1 959 ? 9.914 -6.752 -12.461 1.00 97.75 959 VAL A C 1
ATOM 7763 O O . VAL A 1 959 ? 9.466 -7.800 -12.915 1.00 97.75 959 VAL A O 1
ATOM 7766 N N . HIS A 1 960 ? 9.209 -5.615 -12.474 1.00 97.62 960 HIS A N 1
ATOM 7767 C CA . HIS A 1 960 ? 7.839 -5.536 -12.999 1.00 97.62 960 HIS A CA 1
ATOM 7768 C C . HIS A 1 960 ? 7.744 -6.051 -14.443 1.00 97.62 960 HIS A C 1
ATOM 7770 O O . HIS A 1 960 ? 6.835 -6.816 -14.757 1.00 97.62 960 HIS A O 1
ATOM 7776 N N . ALA A 1 961 ? 8.743 -5.751 -15.278 1.00 98.12 961 ALA A N 1
ATOM 7777 C CA . ALA A 1 961 ? 8.767 -6.175 -16.668 1.00 98.12 961 ALA A CA 1
ATOM 7778 C C . ALA A 1 961 ? 8.998 -7.684 -16.802 1.00 98.12 961 ALA A C 1
ATOM 7780 O O . ALA A 1 961 ? 8.395 -8.316 -17.662 1.00 98.12 961 ALA A O 1
ATOM 7781 N N . PHE A 1 962 ? 9.814 -8.283 -15.928 1.00 98.25 962 PHE A N 1
ATOM 7782 C CA . PHE A 1 962 ? 9.990 -9.738 -15.875 1.00 98.25 962 PHE A CA 1
ATOM 7783 C C . PHE A 1 962 ? 8.693 -10.448 -15.479 1.00 98.25 962 PHE A C 1
ATOM 7785 O O . PHE A 1 962 ? 8.312 -11.433 -16.110 1.00 98.25 962 PHE A O 1
ATOM 7792 N N . GLY A 1 963 ? 7.984 -9.923 -14.474 1.00 96.81 963 GLY A N 1
ATOM 7793 C CA . GLY A 1 963 ? 6.670 -10.439 -14.085 1.00 96.81 963 GLY A CA 1
ATOM 7794 C C . GLY A 1 963 ? 5.657 -10.333 -15.225 1.00 96.81 963 GLY A C 1
ATOM 7795 O O . GLY A 1 963 ? 4.950 -11.298 -15.511 1.00 96.81 963 GLY A O 1
ATOM 7796 N N . TYR A 1 964 ? 5.629 -9.193 -15.919 1.00 97.81 964 TYR A N 1
ATOM 7797 C CA . TYR A 1 964 ? 4.726 -8.985 -17.045 1.00 97.81 964 TYR A CA 1
ATOM 7798 C C . TYR A 1 964 ? 5.073 -9.865 -18.248 1.00 97.81 964 TYR A C 1
ATOM 7800 O O . TYR A 1 964 ? 4.183 -10.493 -18.805 1.00 97.81 964 TYR A O 1
ATOM 7808 N N . GLY A 1 965 ? 6.354 -9.984 -18.611 1.00 97.31 965 GLY A N 1
ATOM 7809 C CA . GLY A 1 965 ? 6.828 -10.890 -19.660 1.00 97.31 965 GLY A CA 1
ATOM 7810 C C . GLY A 1 965 ? 6.474 -12.346 -19.371 1.00 97.31 965 GLY A C 1
ATOM 7811 O O . GLY A 1 965 ? 5.971 -13.049 -20.245 1.00 97.31 965 GLY A O 1
ATOM 7812 N N . TYR A 1 966 ? 6.647 -12.786 -18.120 1.00 95.19 966 TYR A N 1
ATOM 7813 C CA . TYR A 1 966 ? 6.177 -14.098 -17.680 1.00 95.19 966 TYR A CA 1
ATOM 7814 C C . TYR A 1 966 ? 4.664 -14.243 -17.890 1.00 95.19 966 TYR A C 1
ATOM 7816 O O . TYR A 1 966 ? 4.226 -15.220 -18.496 1.00 95.19 966 TYR A O 1
ATOM 7824 N N . LYS A 1 967 ? 3.877 -13.243 -17.479 1.00 93.31 967 LYS A N 1
ATOM 7825 C CA . LYS A 1 967 ? 2.426 -13.197 -17.687 1.00 93.31 967 LYS A CA 1
ATOM 7826 C C . LYS A 1 967 ? 2.052 -13.316 -19.170 1.00 93.31 967 LYS A C 1
ATOM 7828 O O . LYS A 1 967 ? 1.419 -14.299 -19.543 1.00 93.31 967 LYS A O 1
ATOM 7833 N N . ILE A 1 968 ? 2.500 -12.400 -20.029 1.00 93.69 968 ILE A N 1
ATOM 7834 C CA . ILE A 1 968 ? 2.126 -12.366 -21.458 1.00 93.69 968 ILE A CA 1
ATOM 7835 C C . ILE A 1 968 ? 2.735 -13.503 -22.291 1.00 93.69 968 ILE A C 1
ATOM 7837 O O . ILE A 1 968 ? 2.312 -13.722 -23.420 1.00 93.69 968 ILE A O 1
ATOM 7841 N N . SER A 1 969 ? 3.674 -14.280 -21.738 1.00 90.12 969 SER A N 1
ATOM 7842 C CA . SER A 1 969 ? 4.089 -15.575 -22.307 1.00 90.12 969 SER A CA 1
ATOM 7843 C C . SER A 1 969 ? 3.069 -16.702 -22.070 1.00 90.12 969 SER A C 1
ATOM 7845 O O . SER A 1 969 ? 3.362 -17.865 -22.337 1.00 90.12 969 SER A O 1
ATOM 7847 N N . GLY A 1 970 ? 1.899 -16.394 -21.497 1.00 85.19 970 GLY A N 1
ATOM 7848 C CA . GLY A 1 970 ? 0.931 -17.393 -21.039 1.00 85.19 970 GLY A CA 1
ATOM 7849 C C . GLY A 1 970 ? 1.444 -18.173 -19.830 1.00 85.19 970 GLY A C 1
ATOM 7850 O O . GLY A 1 970 ? 1.128 -19.349 -19.672 1.00 85.19 970 GLY A O 1
ATOM 7851 N N . TYR A 1 971 ? 2.299 -17.546 -19.014 1.00 82.81 971 TYR A N 1
ATOM 7852 C CA . TYR A 1 971 ? 2.994 -18.188 -17.898 1.00 82.81 971 TYR A CA 1
ATOM 7853 C C . TYR A 1 971 ? 3.879 -19.383 -18.302 1.00 82.81 971 TYR A C 1
ATOM 7855 O O . TYR A 1 971 ? 4.140 -20.273 -17.484 1.00 82.81 971 TYR A O 1
ATOM 7863 N N . MET A 1 972 ? 4.385 -19.398 -19.541 1.00 82.12 972 MET A N 1
ATOM 7864 C CA . MET A 1 972 ? 5.186 -20.501 -20.085 1.00 82.12 972 MET A CA 1
ATOM 7865 C C . MET A 1 972 ? 6.696 -20.262 -20.010 1.00 82.12 972 MET A C 1
ATOM 7867 O O . MET A 1 972 ? 7.430 -21.204 -19.712 1.00 82.12 972 MET A O 1
ATOM 7871 N N . ASP A 1 973 ? 7.180 -19.031 -20.218 1.00 83.06 973 ASP A N 1
ATOM 7872 C CA . ASP A 1 973 ? 8.621 -18.748 -20.187 1.00 83.06 973 ASP A CA 1
ATOM 7873 C C . ASP A 1 973 ? 9.115 -18.526 -18.753 1.00 83.06 973 ASP A C 1
ATOM 7875 O O . ASP A 1 973 ? 9.091 -17.428 -18.188 1.00 83.06 973 ASP A O 1
ATOM 7879 N N . LYS A 1 974 ? 9.561 -19.621 -18.140 1.00 84.00 974 LYS A N 1
ATOM 7880 C CA . LYS A 1 974 ? 9.987 -19.656 -16.738 1.00 84.00 974 LYS A CA 1
ATOM 7881 C C . LYS A 1 974 ? 11.275 -18.893 -16.477 1.00 84.00 974 LYS A C 1
ATOM 7883 O O . LYS A 1 974 ? 11.486 -18.464 -15.348 1.00 84.00 974 LYS A O 1
ATOM 7888 N N . ARG A 1 975 ? 12.085 -18.628 -17.509 1.00 90.19 975 ARG A N 1
ATOM 7889 C CA . ARG A 1 975 ? 13.307 -17.824 -17.366 1.00 90.19 975 ARG A CA 1
ATOM 7890 C C . ARG A 1 975 ? 12.971 -16.436 -16.829 1.00 90.19 975 ARG A C 1
ATOM 7892 O O . ARG A 1 975 ? 13.680 -15.936 -15.957 1.00 90.19 975 ARG A O 1
ATOM 7899 N N . TYR A 1 976 ? 11.871 -15.836 -17.296 1.00 93.00 976 TYR A N 1
ATOM 7900 C CA . TYR A 1 976 ? 11.433 -14.522 -16.823 1.00 93.00 976 TYR A CA 1
ATOM 7901 C C . TYR A 1 976 ? 10.993 -14.544 -15.359 1.00 93.00 976 TYR A C 1
ATOM 7903 O O . TYR A 1 976 ? 11.378 -13.654 -14.601 1.00 93.00 976 TYR A O 1
ATOM 7911 N N . LEU A 1 977 ? 10.263 -15.582 -14.939 1.00 90.25 977 LEU A N 1
ATOM 7912 C CA . LEU A 1 977 ? 9.897 -15.768 -13.534 1.00 90.25 977 LEU A CA 1
ATOM 7913 C C . LEU A 1 977 ? 11.142 -15.958 -12.657 1.00 90.25 977 LEU A C 1
ATOM 7915 O O . LEU A 1 977 ? 11.299 -15.254 -11.664 1.00 90.25 977 LEU A O 1
ATOM 7919 N N . ASP A 1 978 ? 12.040 -16.865 -13.035 1.00 84.44 978 ASP A N 1
ATOM 7920 C CA . ASP A 1 978 ? 13.207 -17.235 -12.231 1.00 84.44 978 ASP A CA 1
ATOM 7921 C C . ASP A 1 978 ? 14.188 -16.065 -12.076 1.00 84.44 978 ASP A C 1
ATOM 7923 O O . ASP A 1 978 ? 14.677 -15.778 -10.979 1.00 84.44 978 ASP A O 1
ATOM 7927 N N . VAL A 1 979 ? 14.471 -15.348 -13.168 1.00 90.56 979 VAL A N 1
ATOM 7928 C CA . VAL A 1 979 ? 15.310 -14.142 -13.134 1.00 90.56 979 VAL A CA 1
ATOM 7929 C C . VAL A 1 979 ? 14.612 -13.035 -12.346 1.00 90.56 979 VAL A C 1
ATOM 7931 O O . VAL A 1 979 ? 15.228 -12.463 -11.446 1.00 90.56 979 VAL A O 1
ATOM 7934 N N . GLY A 1 980 ? 13.328 -12.777 -12.614 1.00 93.56 980 GLY A N 1
ATOM 7935 C CA . GLY A 1 980 ? 12.538 -11.778 -11.896 1.00 93.56 980 GLY A CA 1
ATOM 7936 C C . GLY A 1 980 ? 12.521 -12.019 -10.385 1.00 93.56 980 GLY A C 1
ATOM 7937 O O . GLY A 1 980 ? 12.788 -11.098 -9.619 1.00 93.56 980 GLY A O 1
ATOM 7938 N N . MET A 1 981 ? 12.308 -13.263 -9.946 1.00 90.75 981 MET A N 1
ATOM 7939 C CA . MET A 1 981 ? 12.296 -13.642 -8.529 1.00 90.75 981 MET A CA 1
ATOM 7940 C C . MET A 1 981 ? 13.668 -13.498 -7.866 1.00 90.75 981 MET A C 1
ATOM 7942 O O . MET A 1 981 ? 13.746 -13.012 -6.736 1.00 90.75 981 MET A O 1
ATOM 7946 N N . ARG A 1 982 ? 14.761 -13.867 -8.552 1.00 92.31 982 ARG A N 1
ATOM 7947 C CA . ARG A 1 982 ? 16.126 -13.649 -8.036 1.00 92.31 982 ARG A CA 1
ATOM 7948 C C . ARG A 1 982 ? 16.418 -12.163 -7.847 1.00 92.31 982 ARG A C 1
ATOM 7950 O O . ARG A 1 982 ? 16.858 -11.767 -6.768 1.00 92.31 982 ARG A O 1
ATOM 7957 N N . LEU A 1 983 ? 16.123 -11.349 -8.862 1.00 94.88 983 LEU A N 1
ATOM 7958 C CA . LEU A 1 983 ? 16.294 -9.897 -8.810 1.00 94.88 983 LEU A CA 1
ATOM 7959 C C . LEU A 1 983 ? 15.432 -9.272 -7.706 1.00 94.88 983 LEU A C 1
ATOM 7961 O O . LEU A 1 983 ? 15.933 -8.441 -6.946 1.00 94.88 983 LEU A O 1
ATOM 7965 N N . PHE A 1 984 ? 14.171 -9.701 -7.587 1.00 95.12 984 PHE A N 1
ATOM 7966 C CA . PHE A 1 984 ? 13.234 -9.236 -6.567 1.00 95.12 984 PHE A CA 1
ATOM 7967 C C . PHE A 1 984 ? 13.753 -9.543 -5.166 1.00 95.12 984 PHE A C 1
ATOM 7969 O O . PHE A 1 984 ? 13.961 -8.624 -4.376 1.00 95.12 984 PHE A O 1
ATOM 7976 N N . LYS A 1 985 ? 14.067 -10.812 -4.880 1.00 91.31 985 LYS A N 1
ATOM 7977 C CA . LYS A 1 985 ? 14.606 -11.239 -3.583 1.00 91.31 985 LYS A CA 1
ATOM 7978 C C . LYS A 1 985 ? 15.880 -10.474 -3.233 1.00 91.31 985 LYS A C 1
ATOM 7980 O O . LYS A 1 985 ? 15.999 -9.964 -2.122 1.00 91.31 985 LYS A O 1
ATOM 7985 N N . LYS A 1 986 ? 16.805 -10.324 -4.185 1.00 92.44 986 LYS A N 1
ATOM 7986 C CA . LYS A 1 986 ? 18.050 -9.582 -3.962 1.00 92.44 986 LYS A CA 1
ATOM 7987 C C . LYS A 1 986 ? 17.811 -8.096 -3.692 1.00 92.44 986 LYS A C 1
ATOM 7989 O O . LYS A 1 986 ? 18.432 -7.541 -2.789 1.00 92.44 986 LYS A O 1
ATOM 7994 N N . GLY A 1 987 ? 16.901 -7.459 -4.427 1.00 93.88 987 GLY A N 1
ATOM 7995 C CA . GLY A 1 987 ? 16.528 -6.061 -4.205 1.00 93.88 987 GLY A CA 1
ATOM 7996 C C . GLY A 1 987 ? 15.853 -5.846 -2.847 1.00 93.88 987 GLY A C 1
ATOM 7997 O O . GLY A 1 987 ? 16.186 -4.903 -2.128 1.00 93.88 987 GLY A O 1
ATOM 7998 N N . VAL A 1 988 ? 14.978 -6.768 -2.434 1.00 92.62 988 VAL A N 1
ATOM 7999 C CA . VAL A 1 988 ? 14.354 -6.758 -1.102 1.00 92.62 988 VAL A CA 1
ATOM 8000 C C . VAL A 1 988 ? 15.389 -6.970 0.001 1.00 92.62 988 VAL A C 1
ATOM 8002 O O . VAL A 1 988 ? 15.325 -6.290 1.014 1.00 92.62 988 VAL A O 1
ATOM 8005 N N . GLN A 1 989 ? 16.372 -7.846 -0.176 1.00 90.25 989 GLN A N 1
ATOM 8006 C CA . GLN A 1 989 ? 17.352 -8.135 0.876 1.00 90.25 989 GLN A CA 1
ATOM 8007 C C . GLN A 1 989 ? 18.460 -7.084 0.985 1.00 90.25 989 GLN A C 1
ATOM 8009 O O . GLN A 1 989 ? 18.897 -6.758 2.085 1.00 90.25 989 GLN A O 1
ATOM 8014 N N . SER A 1 990 ? 18.946 -6.573 -0.147 1.00 90.06 990 SER A N 1
ATOM 8015 C CA . SER A 1 990 ? 20.174 -5.769 -0.201 1.00 90.06 990 SER A CA 1
ATOM 8016 C C . SER A 1 990 ? 19.967 -4.329 -0.665 1.00 90.06 990 SER A C 1
ATOM 8018 O O . SER A 1 990 ? 20.905 -3.548 -0.557 1.00 90.06 990 SER A O 1
ATOM 8020 N N . GLY A 1 991 ? 18.783 -3.965 -1.169 1.00 88.69 991 GLY A N 1
ATOM 8021 C CA . GLY A 1 991 ? 18.534 -2.622 -1.695 1.00 88.69 991 GLY A CA 1
ATOM 8022 C C . GLY A 1 991 ? 18.623 -1.545 -0.611 1.00 88.69 991 GLY A C 1
ATOM 8023 O O . GLY A 1 991 ? 17.962 -1.658 0.419 1.00 88.69 991 GLY A O 1
ATOM 8024 N N . TYR A 1 992 ? 19.397 -0.487 -0.814 1.00 88.44 992 TYR A N 1
ATOM 8025 C CA . TYR A 1 992 ? 19.472 0.656 0.091 1.00 88.44 992 TYR A CA 1
ATOM 8026 C C . TYR A 1 992 ? 18.175 1.480 0.058 1.00 88.44 992 TYR A C 1
ATOM 8028 O O . TYR A 1 992 ? 17.654 1.783 -1.006 1.00 88.44 992 TYR A O 1
ATOM 8036 N N . LEU A 1 993 ? 17.650 1.875 1.224 1.00 88.75 993 LEU A N 1
ATOM 8037 C CA . LEU A 1 993 ? 16.400 2.651 1.353 1.00 88.75 993 LEU A CA 1
ATOM 8038 C C . LEU A 1 993 ? 16.589 3.950 2.157 1.00 88.75 993 LEU A C 1
ATOM 8040 O O . LEU A 1 993 ? 15.630 4.531 2.662 1.00 88.75 993 LEU A O 1
ATOM 8044 N N . GLY A 1 994 ? 17.832 4.408 2.338 1.00 82.44 994 GLY A N 1
ATOM 8045 C CA . GLY A 1 994 ? 18.134 5.502 3.267 1.00 82.44 994 GLY A CA 1
ATOM 8046 C C . GLY A 1 994 ? 17.626 6.879 2.831 1.00 82.44 994 GLY A C 1
ATOM 8047 O O . GLY A 1 994 ? 17.402 7.732 3.686 1.00 82.44 994 GLY A O 1
ATOM 8048 N N . THR A 1 995 ? 17.364 7.096 1.540 1.00 85.69 995 THR A N 1
ATOM 8049 C CA . THR A 1 995 ? 16.860 8.378 1.014 1.00 85.69 995 THR A CA 1
ATOM 8050 C C . THR A 1 995 ? 15.529 8.208 0.284 1.00 85.69 995 THR A C 1
ATOM 8052 O O . THR A 1 995 ? 15.221 7.111 -0.185 1.00 85.69 995 THR A O 1
ATOM 8055 N N . ARG A 1 996 ? 14.771 9.306 0.124 1.00 86.25 996 ARG A N 1
ATOM 8056 C CA . ARG A 1 996 ? 13.518 9.346 -0.660 1.00 86.25 996 ARG A CA 1
ATOM 8057 C C . ARG A 1 996 ? 13.700 8.746 -2.052 1.00 86.25 996 ARG A C 1
ATOM 8059 O O . ARG A 1 996 ? 12.943 7.874 -2.458 1.00 86.25 996 ARG A O 1
ATOM 8066 N N . LYS A 1 997 ? 14.777 9.142 -2.738 1.00 86.62 997 LYS A N 1
ATOM 8067 C CA . LYS A 1 997 ? 15.160 8.600 -4.047 1.00 86.62 997 LYS A CA 1
ATOM 8068 C C . LYS A 1 997 ? 15.232 7.074 -4.057 1.00 86.62 997 LYS A C 1
ATOM 8070 O O . LYS A 1 997 ? 14.526 6.457 -4.848 1.00 86.62 997 LYS A O 1
ATOM 8075 N N . HIS A 1 998 ? 16.065 6.475 -3.207 1.00 89.00 998 HIS A N 1
ATOM 8076 C CA . HIS A 1 998 ? 16.264 5.024 -3.245 1.00 89.00 998 HIS A CA 1
ATOM 8077 C C . HIS A 1 998 ? 15.014 4.269 -2.783 1.00 89.00 998 HIS A C 1
ATOM 8079 O O . HIS A 1 998 ? 14.677 3.223 -3.330 1.00 89.00 998 HIS A O 1
ATOM 8085 N N . PHE A 1 999 ? 14.272 4.842 -1.832 1.00 90.88 999 PHE A N 1
ATOM 8086 C CA . PHE A 1 999 ? 13.001 4.283 -1.402 1.00 90.88 999 PHE A CA 1
ATOM 8087 C C . PHE A 1 999 ? 11.971 4.248 -2.536 1.00 90.88 999 PHE A C 1
ATOM 8089 O O . PHE A 1 999 ? 11.370 3.206 -2.776 1.00 90.88 999 PHE A O 1
ATOM 8096 N N . ASN A 1 1000 ? 11.821 5.328 -3.300 1.00 89.69 1000 ASN A N 1
ATOM 8097 C CA . ASN A 1 1000 ? 10.896 5.356 -4.433 1.00 89.69 1000 ASN A CA 1
ATOM 8098 C C . ASN A 1 1000 ? 11.350 4.451 -5.574 1.00 89.69 1000 ASN A C 1
ATOM 8100 O O . ASN A 1 1000 ? 10.542 3.725 -6.140 1.00 89.69 1000 ASN A O 1
ATOM 8104 N N . GLN A 1 1001 ? 12.647 4.448 -5.882 1.00 89.00 1001 GLN A N 1
ATOM 8105 C CA . GLN A 1 1001 ? 13.256 3.516 -6.829 1.00 89.00 1001 GLN A CA 1
ATOM 8106 C C . GLN A 1 1001 ? 12.891 2.060 -6.512 1.00 89.00 1001 GLN A C 1
ATOM 8108 O O . GLN A 1 1001 ? 12.505 1.310 -7.403 1.00 89.00 1001 GLN A O 1
ATOM 8113 N N . ALA A 1 1002 ? 12.935 1.677 -5.239 1.00 91.81 1002 ALA A N 1
ATOM 8114 C CA . ALA A 1 1002 ? 12.628 0.319 -4.825 1.00 91.81 1002 ALA A CA 1
ATOM 8115 C C . ALA A 1 1002 ? 11.140 -0.061 -4.927 1.00 91.81 1002 ALA A C 1
ATOM 8117 O O . ALA A 1 1002 ? 10.845 -1.249 -5.010 1.00 91.81 1002 ALA A O 1
ATOM 8118 N N . HIS A 1 1003 ? 10.211 0.901 -4.917 1.00 92.69 1003 HIS A N 1
ATOM 8119 C CA . HIS A 1 1003 ? 8.785 0.612 -4.704 1.00 92.69 1003 HIS A CA 1
ATOM 8120 C C . HIS A 1 1003 ? 7.835 1.161 -5.778 1.00 92.69 1003 HIS A C 1
ATOM 8122 O O . HIS A 1 1003 ? 6.683 0.742 -5.819 1.00 92.69 1003 HIS A O 1
ATOM 8128 N N . ARG A 1 1004 ? 8.289 2.050 -6.677 1.00 89.56 1004 ARG A N 1
ATOM 8129 C CA . ARG A 1 1004 ? 7.423 2.697 -7.686 1.00 89.56 1004 ARG A CA 1
ATOM 8130 C C . ARG A 1 1004 ? 6.769 1.743 -8.685 1.00 89.56 1004 ARG A C 1
ATOM 8132 O O . ARG A 1 1004 ? 5.736 2.092 -9.229 1.00 89.56 1004 ARG A O 1
ATOM 8139 N N . SER A 1 1005 ? 7.359 0.578 -8.951 1.00 91.12 1005 SER A N 1
ATOM 8140 C CA . SER A 1 1005 ? 6.831 -0.355 -9.964 1.00 91.12 1005 SER A CA 1
ATOM 8141 C C . SER A 1 1005 ? 6.871 -1.815 -9.499 1.00 91.12 1005 SER A C 1
ATOM 8143 O O . SER A 1 1005 ? 6.211 -2.674 -10.075 1.00 91.12 1005 SER A O 1
ATOM 8145 N N . SER A 1 1006 ? 7.623 -2.132 -8.442 1.00 93.81 1006 SER A N 1
ATOM 8146 C CA . SER A 1 1006 ? 7.819 -3.502 -7.946 1.00 93.81 1006 SER A CA 1
ATOM 8147 C C . SER A 1 1006 ? 6.577 -4.112 -7.294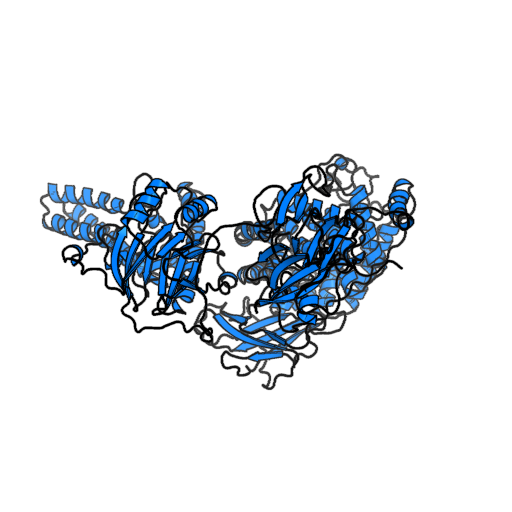 1.00 93.81 1006 SER A C 1
ATOM 8149 O O . SER A 1 1006 ? 6.481 -5.336 -7.246 1.00 93.81 1006 SER A O 1
ATOM 8151 N N . GLY A 1 1007 ? 5.594 -3.309 -6.870 1.00 92.38 1007 GLY A N 1
ATOM 8152 C CA . GLY A 1 1007 ? 4.281 -3.815 -6.445 1.00 92.38 1007 GLY A CA 1
ATOM 8153 C C . GLY A 1 1007 ? 3.573 -4.609 -7.552 1.00 92.38 1007 GLY A C 1
ATOM 8154 O O . GLY A 1 1007 ? 3.035 -5.687 -7.295 1.00 92.38 1007 GLY A O 1
ATOM 8155 N N . HIS A 1 1008 ? 3.691 -4.153 -8.805 1.00 95.75 1008 HIS A N 1
ATOM 8156 C CA . HIS A 1 1008 ? 3.114 -4.828 -9.970 1.00 95.75 1008 HIS A CA 1
ATOM 8157 C C . HIS A 1 1008 ? 3.720 -6.203 -10.233 1.00 95.75 1008 HIS A C 1
ATOM 8159 O O . HIS A 1 1008 ? 3.017 -7.111 -10.668 1.00 95.75 1008 HIS A O 1
ATOM 8165 N N . PHE A 1 1009 ? 5.015 -6.387 -9.945 1.00 96.00 1009 PHE A N 1
ATOM 8166 C CA . PHE A 1 1009 ? 5.674 -7.684 -10.109 1.00 96.00 1009 PHE A CA 1
ATOM 8167 C C . PHE A 1 1009 ? 4.929 -8.781 -9.346 1.00 96.00 1009 PHE A C 1
ATOM 8169 O O . PHE A 1 1009 ? 4.668 -9.843 -9.908 1.00 96.00 1009 PHE A O 1
ATOM 8176 N N . LEU A 1 1010 ? 4.523 -8.491 -8.105 1.00 91.50 1010 LEU A N 1
ATOM 8177 C CA . LEU A 1 1010 ? 3.773 -9.420 -7.262 1.00 91.50 1010 LEU A CA 1
ATOM 8178 C C . LEU A 1 1010 ? 2.436 -9.810 -7.903 1.00 91.50 1010 LEU A C 1
ATOM 8180 O O . LEU A 1 1010 ? 2.075 -10.985 -7.903 1.00 91.50 1010 LEU A O 1
ATOM 8184 N N . ALA A 1 1011 ? 1.718 -8.836 -8.467 1.00 90.00 1011 ALA A N 1
ATOM 8185 C CA . ALA A 1 1011 ? 0.439 -9.072 -9.126 1.00 90.00 1011 ALA A CA 1
ATOM 8186 C C . ALA A 1 1011 ? 0.598 -9.890 -10.416 1.00 90.00 1011 ALA A C 1
ATOM 8188 O O . ALA A 1 1011 ? -0.115 -10.875 -10.611 1.00 90.00 1011 ALA A O 1
ATOM 8189 N N . TYR A 1 1012 ? 1.581 -9.552 -11.255 1.00 92.75 1012 TYR A N 1
ATOM 8190 C CA . TYR A 1 1012 ? 1.791 -10.230 -12.532 1.00 92.75 1012 TYR A CA 1
ATOM 8191 C C . TYR A 1 1012 ? 2.151 -11.706 -12.369 1.00 92.75 1012 TYR A C 1
ATOM 8193 O O . TYR A 1 1012 ? 1.619 -12.543 -13.102 1.00 92.75 1012 TYR A O 1
ATOM 8201 N N . ILE A 1 1013 ? 3.002 -12.050 -11.395 1.00 88.06 1013 ILE A N 1
ATOM 8202 C CA . ILE A 1 1013 ? 3.399 -13.448 -11.167 1.00 88.06 1013 ILE A CA 1
ATOM 8203 C C . ILE A 1 1013 ? 2.316 -14.265 -10.462 1.00 88.06 1013 ILE A C 1
ATOM 8205 O O . ILE A 1 1013 ? 2.283 -15.482 -10.632 1.00 88.06 1013 ILE A O 1
ATOM 8209 N N . ALA A 1 1014 ? 1.417 -13.628 -9.704 1.00 78.44 1014 ALA A N 1
ATOM 8210 C CA . ALA A 1 1014 ? 0.418 -14.336 -8.910 1.00 78.44 1014 ALA A CA 1
ATOM 8211 C C . ALA A 1 1014 ? -0.530 -15.189 -9.759 1.00 78.44 1014 ALA A C 1
ATOM 8213 O O . ALA A 1 1014 ? -0.907 -16.268 -9.319 1.00 78.44 1014 ALA A O 1
ATOM 8214 N N . GLY A 1 1015 ? -0.871 -14.760 -10.979 1.00 65.00 1015 GLY A N 1
ATOM 8215 C CA . GLY A 1 1015 ? -1.678 -15.570 -11.900 1.00 65.00 1015 GLY A CA 1
ATOM 8216 C C . GLY A 1 1015 ? -0.967 -16.846 -12.360 1.00 65.00 1015 GLY A C 1
ATOM 8217 O O . GLY A 1 1015 ? -1.596 -17.888 -12.444 1.00 65.00 1015 GLY A O 1
ATOM 8218 N N . GLY A 1 1016 ? 0.355 -16.811 -12.556 1.00 61.72 1016 GLY A N 1
ATOM 8219 C CA . GLY A 1 1016 ? 1.153 -17.985 -12.933 1.00 61.72 1016 GLY A CA 1
ATOM 8220 C C . GLY A 1 1016 ? 1.556 -18.872 -11.754 1.00 61.72 1016 GLY A C 1
ATOM 8221 O O . GLY A 1 1016 ? 1.942 -20.024 -11.948 1.00 61.72 1016 GLY A O 1
ATOM 8222 N N . LEU A 1 1017 ? 1.478 -18.332 -10.535 1.00 64.06 1017 LEU A N 1
ATOM 8223 C CA . LEU A 1 1017 ? 1.435 -19.101 -9.290 1.00 64.06 1017 LEU A CA 1
ATOM 8224 C C . LEU A 1 1017 ? 0.025 -19.657 -9.024 1.00 64.06 1017 LEU A C 1
ATOM 8226 O O . LEU A 1 1017 ? -0.168 -20.390 -8.074 1.00 64.06 1017 LEU A O 1
ATOM 8230 N N . LYS A 1 1018 ? -0.962 -19.279 -9.836 1.00 45.12 1018 LYS A N 1
ATOM 8231 C CA . LYS A 1 1018 ? -2.324 -19.807 -9.852 1.00 45.12 1018 LYS A CA 1
ATOM 8232 C C . LYS A 1 1018 ? -2.675 -20.434 -11.212 1.00 45.12 1018 LYS A C 1
ATOM 8234 O O . LYS A 1 1018 ? -3.852 -20.646 -11.456 1.00 45.12 1018 LYS A O 1
ATOM 8239 N N . SER A 1 1019 ? -1.698 -20.818 -12.056 1.00 33.50 1019 SER A N 1
ATOM 8240 C CA . SER A 1 1019 ? -1.931 -21.557 -13.321 1.00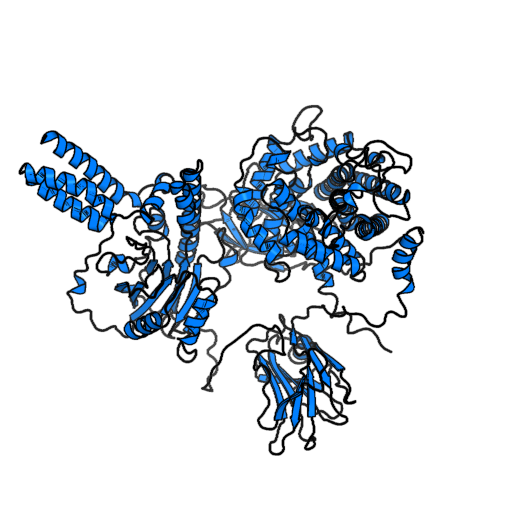 33.50 1019 SER A CA 1
ATOM 8241 C C . SER A 1 1019 ? -1.263 -22.965 -13.470 1.00 33.50 1019 SER A C 1
ATOM 8243 O O . SER A 1 1019 ? -1.148 -23.468 -14.590 1.00 33.50 1019 SER A O 1
ATOM 8245 N N . LYS A 1 1020 ? -0.808 -23.624 -12.390 1.00 36.19 1020 LYS A N 1
ATOM 8246 C CA . LYS A 1 1020 ? -0.369 -25.042 -12.324 1.00 36.19 1020 LYS A CA 1
ATOM 8247 C C . LYS A 1 1020 ? -1.230 -26.056 -11.467 1.00 36.19 1020 LYS A C 1
ATOM 8249 O O . LYS A 1 1020 ? -0.669 -26.882 -10.766 1.00 36.19 1020 LYS A O 1
ATOM 8254 N N . GLN A 1 1021 ? -2.553 -26.002 -11.515 1.00 30.92 1021 GLN A N 1
ATOM 8255 C CA . GLN A 1 1021 ? -3.665 -26.857 -11.012 1.00 30.92 1021 GLN A CA 1
ATOM 8256 C C . GLN A 1 1021 ? -4.789 -26.926 -12.072 1.00 30.92 1021 GLN A C 1
ATOM 8258 O O . GLN A 1 1021 ? -5.465 -27.938 -12.154 1.00 30.92 1021 GLN A O 1
ATOM 8263 N N . TYR A 1 1022 ? -4.937 -25.944 -12.967 1.00 25.44 1022 TYR A N 1
ATOM 8264 C CA . TYR A 1 1022 ? -5.800 -25.948 -14.146 1.00 25.44 1022 TYR A CA 1
ATOM 8265 C C . TYR A 1 1022 ? -5.181 -26.712 -15.327 1.00 25.44 1022 TYR A C 1
ATOM 8267 O O . TYR A 1 1022 ? -5.893 -27.030 -16.275 1.00 25.44 1022 TYR A O 1
ATOM 8275 N N . LYS A 1 1023 ? -3.880 -27.052 -15.294 1.00 25.55 1023 LYS A N 1
ATOM 8276 C CA . LYS A 1 1023 ? -3.223 -27.866 -16.341 1.00 25.55 1023 LYS A CA 1
ATOM 8277 C C . LYS A 1 1023 ? -3.213 -29.376 -16.091 1.00 25.55 1023 LYS A C 1
ATOM 8279 O O . LYS A 1 1023 ? -2.828 -30.109 -16.995 1.00 25.55 1023 LYS A O 1
ATOM 8284 N N . ALA A 1 1024 ? -3.677 -29.855 -14.938 1.00 28.52 1024 ALA A N 1
ATOM 8285 C CA . ALA A 1 1024 ? -3.685 -31.288 -14.631 1.00 28.52 1024 ALA A CA 1
ATOM 8286 C C . ALA A 1 1024 ? -4.832 -32.084 -15.303 1.00 28.52 1024 ALA A C 1
ATOM 8288 O O . ALA A 1 1024 ? -4.877 -33.298 -15.155 1.00 28.52 1024 ALA A O 1
ATOM 8289 N N . VAL A 1 1025 ? -5.748 -31.447 -16.055 1.00 28.02 1025 VAL A N 1
ATOM 8290 C CA . VAL A 1 1025 ? -6.997 -32.104 -16.524 1.00 28.02 1025 VAL A CA 1
ATOM 8291 C C . VAL A 1 1025 ? -7.106 -32.269 -18.052 1.00 28.02 1025 VAL A C 1
ATOM 8293 O O . VAL A 1 1025 ? -8.048 -32.883 -18.538 1.00 28.02 1025 VAL A O 1
ATOM 8296 N N . SER A 1 1026 ? -6.147 -31.806 -18.862 1.00 31.03 1026 SER A N 1
ATOM 8297 C CA . SER A 1 1026 ? -6.248 -31.965 -20.326 1.00 31.03 1026 SER A CA 1
ATOM 8298 C C . SER A 1 1026 ? -4.950 -32.445 -20.967 1.00 31.03 1026 SER A C 1
ATOM 8300 O O . SER A 1 1026 ? -4.174 -31.644 -21.489 1.00 31.03 1026 SER A O 1
ATOM 8302 N N . ASN A 1 1027 ? -4.707 -33.755 -20.901 1.00 27.64 1027 ASN A N 1
ATOM 8303 C CA . ASN A 1 1027 ? -4.294 -34.597 -22.032 1.00 27.64 1027 ASN A CA 1
ATOM 8304 C C . ASN A 1 1027 ? -3.632 -35.882 -21.530 1.00 27.64 1027 ASN A C 1
ATOM 8306 O O . ASN A 1 1027 ? -2.481 -35.852 -21.093 1.00 27.64 1027 ASN A O 1
ATOM 8310 N N . LYS A 1 1028 ? -4.287 -37.019 -21.775 1.00 26.16 1028 LYS A N 1
ATOM 8311 C CA . LYS A 1 1028 ? -3.737 -38.075 -22.637 1.00 26.16 1028 LYS A CA 1
ATOM 8312 C C . LYS A 1 1028 ? -4.861 -39.025 -23.107 1.00 26.16 1028 LYS A C 1
ATOM 8314 O O . LYS A 1 1028 ? -5.926 -38.988 -22.502 1.00 26.16 1028 LYS A O 1
ATOM 8319 N N . PRO A 1 1029 ? -4.645 -39.696 -24.255 1.00 33.34 1029 PRO A N 1
ATOM 8320 C CA . PRO A 1 1029 ? -5.659 -40.085 -25.243 1.00 33.34 1029 PRO A CA 1
ATOM 8321 C C . PRO A 1 1029 ? -6.620 -41.189 -24.819 1.00 33.34 1029 PRO A C 1
ATOM 8323 O O . PRO A 1 1029 ? -6.226 -42.015 -23.967 1.00 33.34 1029 PRO A O 1
#

Foldseek 3Di:
DVVVLVVVLVVLLVVLVVLLCLLVDDLLVVLVQLVLLVDFLCVSVPVLVVSLVVCVVVVVVVSNVVSVVSVVSSQCRPLVFDDFPCVVPPQPDFDPQKFKEKEKECPPDFALVQVLVQCVVQVGQKYKYFQDDPVNVVSVPVRDDPVQWDWDDDDRMIMIHSFDFDDWDPPPQQAAQADRPQKTWTWTANQFAIAIEIEGHAQALVVLVVCVVVVHPCSVVSSVVSSVRLLRRLQSVLVVQVVDPNYKYWYFSNDDCSNNSNSVRPVQWDWQCSQRNHTSQFFADDPPHGHHRTTMTGHPQKDWSYWHWDDDRTDRGTMIMTMIGGNDDTDHPDDPPPDDDDDDDDDDDDYDDDDDPPPDDDFKDKDPQKDWDWDQPDADPDRTWTKIAGHPDDAKIKMWGWDDWAQCQAFQKKKWKKFAAPPQAKWKWWAFPVGFTETAATEPNHDDPGHYFPDHDYDDHHRDIDMDMTRNLNRCCSPVVVTRGTTMMMIIGHPPGDHGGMMIIDPIDRGGLFLADPDDDDDPDPPCVLVVVLVVCLVVVHFRDFDAFDDDDDDAEQQWDKDWFFKKFFPDPDPDQWFKEKWKQFAAAPNAADPQFKWKAFPVRHTFAKAKDQQFAALARRGGGIMIIIDTDGHPGRIGTMMMTGNHGDDDDHDDDDADPDLDGRIYGQDALVSLQNSCLLHHFAAPDDPLCPLVSVVCVVCVVVQLPDDDPLDLVFQQLLQLLLLLLNVCNRSSNCVSVNSSSVSVVCCLPRQADCDDPRHLPGPNDDQLSNRALSSLSSCCSTGVNVSSLVSLVRNLVNLVVRPALLLLADAPPDQAEDALLSLLRNLQSLLSNCRRPVPCVSLVRNVSNLVRNLNCLVNSSSQLANKDQPCNHPVVLPFDSNDIWHFQLSLLSNLVSLLSNCVSPVDSSSLSSLVSNLSNCQPQQAEPVLLAGARISGPSRNHPPHALLQLQSRLLSLLQNCQRNVVPPCVSVVSSSSSLVSNSVPHDCPGSNSVCSNRSRNSNSCSSCSVSSSNNSVPPPDDDD

Sequence (1029 aa):
MKKFIRNITFIYSAIVVLFCLSPFWMVKFWWWANLFQILPLWLFFIPLLVLFIWALSLRLWKIVIFHGALSVLILVGIMGFQFSLLSLVKVSKPSATSIRILTMNLGQAIDSKKFNELIKNTHPDILAFQEVGSYQFRIINQKFSPDQWYIVKKGEFAVVSRIKIVDSDEEMNRFLNVRPGFIEMFRLNDGQRGLTLFNLHLETPREGVEEVISRSKGAFEAMKVVTGIQENESSVASQWVSSHNNVVVAGDFNMLTHNPIFHKFWSRYTDAFSSVGDGFGYTKYTSWYGVRIDHLLYDENWKAIKAFVGPDIGGDHRPLIVDLEFIGKQNVFVNNDELGEHGLLTDNNDYLVYEGFESSVGSFTSSPSGALNIDSGNTNINGKALKVLVKPIYTELTAGTKRDEWNLNNYNEVSFVYRIPPKVPISFRVQTRMGDWICLGGTETGQCTGAHANVLVELIDDNIWHEAVVDVLSSVESVLPEMHNATEFQFYIPENRHLGDHFWIDDFGIRVKLDVSELRLKNISTFKQDFDGVTDAVVKGQPIPKRYAVSIPVVVPVTKGEYKKIPIVKLDMTESNMPLVSTGVPFAQGQLIDEKDIAFFNDKEEEIPIAVKVLARWPQDQSIRSILVQFPYAIEHNFEYVTMRWGETRKTKDISIVTPDWDYPQAYILLGSKWLCLSGVMGEQLPMGRPFASDYDQRIIKNFPRIAALPLTGKLADDGYYSTPHGFYQFYVRSGEIKYFMAARKELLYYRQEQIIHEGKDKGMSTAGRNPRYLYIQAMLDDYLLTGDPRTYEVATDMVKFLERNHPPEDAFYSKKRTNFWAERRQAFPMLGFITYYEMSGEKKYLLLADKFMENLYKTQMQWPERGGFVHNLYAHDPEEGARPDEYGGSPFMTGLLLEAIVKYHQITGSDIAADSIFRALDWLINEGLASTGDSLKYLTADKYARSKGVPDLNLLVVHAFGYGYKISGYMDKRYLDVGMRLFKKGVQSGYLGTRKHFNQAHRSSGHFLAYIAGGLKSKQYKAVSNKP

Secondary structure (DSSP, 8-state):
-HHHHHHHHHHHHHHHHHHHTGGGS-GGG-TTHHHHTTS-GGGGHHHHHHHHHHHHHTT-HHHHHHHHHHHHHIIIIIT--B--GGGGS-PPPPPTTEEEEEEEE-TT---HHHHHHHHHHH--SEEEEES--HHHHHHHHHHS-TTT-EEEEETTEEEEESSEEEE---SGGGTSSS-TTSEEEEEEE-SS-EEEEEEEEPPPTHHHHHHHHTT-TTHHHHHHHHHHHHHHHHHHHHHHHHT-SSEEEEEE-SS-TTSHHHHHHHTTSEEHHHHH--B----EE-SS-EE--EEEEE-TTEEEEEEEE----SSSB--EEEEEEE-S-------TT-S---------------S-TTTS--S-EE-TTEEEEEESSS-SSTT-EEEEEEPSS-S-EEEEEEEEEEETTT--EEEEEEE--TT---EEEEEETTS-EEEEEE-TT----SEEEEEEEEPP-SSSEEEEEEEHHHHHHTT-TT--EEEEEEEEE-TT--TT-EEEEEEEEEE----B---S----SSSHHHHHHHHHHHHTTPPPPP--PPP-PPPPP-SSEEEEEEEEEE-S--S-SS-EEEEEEE--TTT---TTSEEEE-TTSPEEP-EEEEEEE-TTT--EEEEEEEEE---SSSEEEEEEEESS---SPPPPPPPP-SSS-SEEE---HHHHHHTTTTSS---S--GGGHHHHHHHHHHHHHHHHSPP-S-HHHHTTTTHHHHHHHHHHHH--HHHHHHHHHHHHHHHHHSB--SSTTTT-BTTBS-GGG--HHHHHHHHHHH--HHHHHHHHHHHHHHHHH--GGGG---TT--S---HHHHHHHHHHHHHHHHHH--HHHHHHHHHHHHHHHHHHTTSTTT-S--EEHHHH-GGGT--TT-EE--HHHHHHHHHHHHHHHHHH--HHHHHHHHHHHHHIIIIIB-TTSSSB-SS-SGGGTT----HHHHTTTHHHHHHHHHHTTT--HHHHHHHHHHHHHHHHH---SSHHHHHHHHTTHHHHHHHHHHHTSSBSTTTTS---